Protein AF-0000000074742391 (afdb_homodimer)

Nearest PDB structures (foldseek):
  8dl5-assembly1_A  TM=8.936E-01  e=5.643E-33  Penicillium expansum
  8dl5-assembly1_B  TM=8.926E-01  e=1.782E-32  Penicillium expansum
  9aza-assembly1_A-2  TM=9.189E-01  e=2.508E-31  Penicillium expansum
  5v12-assembly2_G  TM=8.618E-01  e=9.466E-33  Neurospora crassa OR74A
  9azb-assembly1_A-2  TM=9.037E-01  e=1.987E-30  Penicillium expansum

Solvent-accessible surface area (backbone atoms only — not comparable to full-atom values): 45233 Å² total; per-residue (Å²): 130,70,94,76,60,77,89,69,70,87,76,74,78,76,75,77,72,75,74,73,54,74,34,93,58,55,72,7,64,64,34,30,71,72,37,40,62,47,43,91,80,51,43,74,25,37,33,76,78,61,22,56,48,34,47,72,26,49,50,46,27,52,52,46,48,51,49,34,50,27,39,38,66,56,27,76,73,44,46,55,56,59,48,38,64,59,29,47,51,55,52,17,57,67,30,46,43,62,53,86,37,48,36,64,30,46,20,30,40,39,37,50,36,13,54,68,72,33,55,88,76,45,69,61,27,29,38,36,36,41,69,57,56,58,51,32,54,60,34,44,46,52,53,43,25,74,71,42,47,35,43,78,43,74,30,70,55,59,63,68,26,82,51,62,60,44,51,50,50,37,44,53,50,50,54,58,72,43,51,77,54,28,77,36,34,49,36,36,47,44,45,42,29,30,75,79,69,35,31,48,47,62,50,50,64,49,30,40,53,46,39,71,67,19,69,82,29,41,25,36,33,43,19,43,59,25,42,58,39,49,95,50,50,43,55,62,38,40,75,27,43,42,33,32,39,21,19,17,25,12,24,60,38,23,12,38,55,27,10,23,36,34,38,40,34,78,81,48,41,80,55,52,40,49,47,29,52,11,60,60,37,47,90,88,49,49,64,47,53,30,42,74,41,49,54,73,47,69,60,36,27,54,46,18,37,42,40,19,53,52,51,43,46,58,58,36,24,68,68,52,53,25,49,51,15,26,52,48,17,46,52,43,39,51,50,43,11,58,75,45,72,52,41,50,43,44,36,67,94,31,39,41,28,29,34,30,34,41,56,76,66,66,83,85,52,52,72,68,57,50,51,51,41,52,51,48,34,55,53,50,33,46,74,64,37,30,42,65,42,76,51,73,46,67,36,96,83,68,46,78,44,51,33,37,39,40,33,34,47,61,46,48,46,72,67,58,47,52,51,49,44,52,49,48,54,54,45,52,57,52,44,74,74,50,68,79,75,68,83,72,81,75,81,123,130,72,95,68,59,78,90,65,67,87,73,75,79,77,74,77,74,76,73,73,52,73,36,93,58,54,72,7,63,64,34,30,70,71,36,42,61,47,44,90,81,49,44,73,24,37,34,76,79,61,22,57,49,34,48,73,27,48,51,46,28,51,52,45,48,49,49,33,50,28,40,36,66,58,26,75,71,42,47,56,56,58,48,38,64,59,30,46,51,54,52,17,58,66,30,44,44,61,51,86,36,48,37,64,31,46,20,30,39,38,37,50,37,12,53,68,71,34,55,86,75,44,68,62,26,27,38,38,35,40,69,59,57,58,52,31,54,62,33,44,47,52,52,43,25,73,73,43,46,35,43,78,42,75,30,70,54,58,65,67,26,81,51,61,62,45,51,49,50,36,46,52,51,50,54,58,70,43,50,77,53,29,77,35,35,48,37,38,45,45,45,40,29,30,75,78,68,33,32,48,46,62,50,51,64,48,30,38,54,45,40,72,68,18,71,82,30,42,25,37,33,43,18,43,59,25,43,57,39,48,94,50,52,44,55,60,37,40,74,29,43,42,34,32,39,22,19,18,25,14,23,59,38,25,12,38,55,26,10,22,34,32,38,40,34,77,81,47,42,79,53,54,43,48,48,28,51,11,62,62,37,46,90,88,50,51,63,48,52,31,40,72,40,49,52,73,46,70,59,37,26,54,45,17,37,42,42,18,54,51,51,43,47,56,60,38,24,68,69,52,53,25,50,51,16,26,51,48,18,48,53,43,40,52,51,43,12,58,75,45,72,51,41,51,44,45,36,68,94,31,40,40,29,29,34,30,35,42,57,74,67,65,82,85,52,53,71,67,57,51,51,52,42,51,50,49,34,56,53,48,34,44,74,65,37,31,40,67,41,76,49,74,46,67,36,95,84,67,46,77,44,49,32,37,40,41,32,33,46,62,47,48,45,73,66,58,47,53,51,49,47,52,50,49,54,54,44,52,57,52,45,76,72,48,68,81,75,68,83,72,81,76,80,123

Organism: NCBI:txid2562239

pLDDT: mean 91.51, std 17.43, range [23.75, 98.94]

Structure (mmCIF, N/CA/C/O backbone):
data_AF-0000000074742391-model_v1
#
loop_
_entity.id
_entity.type
_entity.pdbx_description
1 polymer 'Aminotransferase class V domain-containing protein'
#
loop_
_atom_site.group_PDB
_atom_site.id
_atom_site.type_symbol
_atom_site.label_atom_id
_atom_site.label_alt_id
_atom_site.label_comp_id
_atom_site.label_asym_id
_atom_site.label_entity_id
_atom_site.label_seq_id
_atom_site.pdbx_PDB_ins_code
_atom_site.Cartn_x
_atom_site.Cartn_y
_atom_site.Cartn_z
_atom_site.occupancy
_atom_site.B_iso_or_equiv
_atom_site.auth_seq_id
_atom_site.auth_comp_id
_atom_site.auth_asym_id
_atom_site.auth_atom_id
_atom_site.pdbx_PDB_model_num
ATOM 1 N N . MET A 1 1 ? -2.211 -42.469 52.625 1 24.16 1 MET A N 1
ATOM 2 C CA . MET A 1 1 ? -2.332 -43.5 51.594 1 24.16 1 MET A CA 1
ATOM 3 C C . MET A 1 1 ? -3.633 -43.344 50.812 1 24.16 1 MET A C 1
ATOM 5 O O . MET A 1 1 ? -3.65 -43.5 49.594 1 24.16 1 MET A O 1
ATOM 9 N N . ALA A 1 2 ? -4.785 -43.406 51.531 1 25.42 2 ALA A N 1
ATOM 10 C CA . ALA A 1 2 ? -6.055 -43.844 50.938 1 25.42 2 ALA A CA 1
ATOM 11 C C . ALA A 1 2 ? -6.699 -42.688 50.156 1 25.42 2 ALA A C 1
ATOM 13 O O . ALA A 1 2 ? -7.527 -42.938 49.281 1 25.42 2 ALA A O 1
ATOM 14 N N . TRP A 1 3 ? -6.609 -41.469 50.656 1 24.02 3 TRP A N 1
ATOM 15 C CA . TRP A 1 3 ? -7.504 -40.438 50.188 1 24.02 3 TRP A CA 1
ATOM 16 C C . TRP A 1 3 ? -7.164 -40.031 48.75 1 24.02 3 TRP A C 1
ATOM 18 O O . TRP A 1 3 ? -7.289 -38.844 48.375 1 24.02 3 TRP A O 1
ATOM 28 N N . LEU A 1 4 ? -6.047 -40.781 48.031 1 25.88 4 LEU A N 1
ATOM 29 C CA . LEU A 1 4 ? -5.531 -40.688 46.688 1 25.88 4 LEU A CA 1
ATOM 30 C C . LEU A 1 4 ? -6.594 -41.125 45.656 1 25.88 4 LEU A C 1
ATOM 32 O O . LEU A 1 4 ? -6.34 -41.156 44.469 1 25.88 4 LEU A O 1
ATOM 36 N N . ALA A 1 5 ? -7.668 -41.844 46.219 1 25.3 5 ALA A N 1
ATOM 37 C CA . ALA A 1 5 ? -8.43 -42.75 45.375 1 25.3 5 ALA A CA 1
ATOM 38 C C . ALA A 1 5 ? -9.273 -41.969 44.344 1 25.3 5 ALA A C 1
ATOM 40 O O . ALA A 1 5 ? -9.359 -42.375 43.188 1 25.3 5 ALA A O 1
ATOM 41 N N . TRP A 1 6 ? -10.242 -41.125 44.844 1 24.88 6 TRP A N 1
ATOM 42 C CA . TRP A 1 6 ? -11.508 -41 44.125 1 24.88 6 TRP A CA 1
ATOM 43 C C . TRP A 1 6 ? -11.359 -40.125 42.875 1 24.88 6 TRP A C 1
ATOM 45 O O . TRP A 1 6 ? -12.25 -40.094 42.031 1 24.88 6 TRP A O 1
ATOM 55 N N . LEU A 1 7 ? -10.43 -39.062 42.906 1 24.59 7 LEU A N 1
ATOM 56 C CA . LEU A 1 7 ? -10.625 -37.969 41.969 1 24.59 7 LEU A CA 1
ATOM 57 C C . LEU A 1 7 ? -10.273 -38.438 40.531 1 24.59 7 LEU A C 1
ATOM 59 O O . LEU A 1 7 ? -10.133 -37.594 39.625 1 24.59 7 LEU A O 1
ATOM 63 N N . LEU A 1 8 ? -9.867 -39.75 40.281 1 26.2 8 LEU A N 1
ATOM 64 C CA . LEU A 1 8 ? -9.266 -40.156 39.031 1 26.2 8 LEU A CA 1
ATOM 65 C C . LEU A 1 8 ? -10.312 -40.219 37.906 1 26.2 8 LEU A C 1
ATOM 67 O O . LEU A 1 8 ? -9.977 -40.188 36.75 1 26.2 8 LEU A O 1
ATOM 71 N N . CYS A 1 9 ? -11.586 -40.719 38.094 1 25.27 9 CYS A N 1
ATOM 72 C CA . CYS A 1 9 ? -12.188 -41.5 37.031 1 25.27 9 CYS A CA 1
ATOM 73 C C . CYS A 1 9 ? -12.727 -40.594 35.938 1 25.27 9 CYS A C 1
ATOM 75 O O . CYS A 1 9 ? -12.766 -41 34.75 1 25.27 9 CYS A O 1
ATOM 77 N N . SER A 1 10 ? -13.672 -39.625 36.156 1 26.03 10 SER A N 1
ATOM 78 C CA . SER A 1 10 ? -14.672 -39.406 35.125 1 26.03 10 SER A CA 1
ATOM 79 C C . SER A 1 10 ? -14.117 -38.531 34 1 26.03 10 SER A C 1
ATOM 81 O O . SER A 1 10 ? -14.195 -37.312 34.062 1 26.03 10 SER A O 1
ATOM 83 N N . LEU A 1 11 ? -12.906 -38.656 33.531 1 26.11 11 LEU A N 1
ATOM 84 C CA . LEU A 1 11 ? -12.445 -38 32.312 1 26.11 11 LEU A CA 1
ATOM 85 C C . LEU A 1 11 ? -13.328 -38.344 31.125 1 26.11 11 LEU A C 1
ATOM 87 O O . LEU A 1 11 ? -13.133 -39.375 30.484 1 26.11 11 LEU A O 1
ATOM 91 N N . ALA A 1 12 ? -14.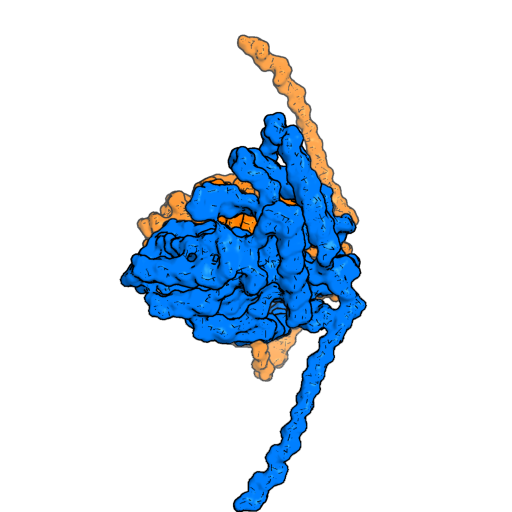742 -38.188 31.234 1 27.47 12 ALA A N 1
ATOM 92 C CA . ALA A 1 12 ? -15.641 -38.438 30.109 1 27.47 12 ALA A CA 1
ATOM 93 C C . ALA A 1 12 ? -15.156 -37.75 28.828 1 27.47 12 ALA A C 1
ATOM 95 O O . ALA A 1 12 ? -14.836 -36.562 28.844 1 27.47 12 ALA A O 1
ATOM 96 N N . GLN A 1 13 ? -14.828 -38.5 27.766 1 25.56 13 GLN A N 1
ATOM 97 C CA . GLN A 1 13 ? -14.422 -38.312 26.375 1 25.56 13 GLN A CA 1
ATOM 98 C C . GLN A 1 13 ? -15.477 -37.5 25.609 1 25.56 13 GLN A C 1
ATOM 100 O O . GLN A 1 13 ? -16.484 -38.062 25.172 1 25.56 13 GLN A O 1
ATOM 105 N N . GLY A 1 14 ? -16.031 -36.406 26.094 1 27.94 14 GLY A N 1
ATOM 106 C CA . GLY A 1 14 ? -16.953 -35.688 25.234 1 27.94 14 GLY A CA 1
ATOM 107 C C . GLY A 1 14 ? -16.438 -35.531 23.812 1 27.94 14 GLY A C 1
ATOM 108 O O . GLY A 1 14 ? -15.367 -34.938 23.594 1 27.94 14 GLY A O 1
ATOM 109 N N . GLN A 1 15 ? -16.812 -36.469 22.906 1 28.41 15 GLN A N 1
ATOM 110 C CA . GLN A 1 15 ? -16.625 -36.406 21.469 1 28.41 15 GLN A CA 1
ATOM 111 C C . GLN A 1 15 ? -17.141 -35.094 20.891 1 28.41 15 GLN A C 1
ATOM 113 O O . GLN A 1 15 ? -18.328 -34.75 21.016 1 28.41 15 GLN A O 1
ATOM 118 N N . LEU A 1 16 ? -16.422 -34.031 20.891 1 29.7 16 LEU A N 1
ATOM 119 C CA . LEU A 1 16 ? -16.672 -32.844 20.062 1 29.7 16 LEU A CA 1
ATOM 120 C C . LEU A 1 16 ? -17.109 -33.25 18.656 1 29.7 16 LEU A C 1
ATOM 122 O O . LEU A 1 16 ? -16.312 -33.75 17.875 1 29.7 16 LEU A O 1
ATOM 126 N N . ALA A 1 17 ? -18.328 -33.812 18.531 1 31.7 17 ALA A N 1
ATOM 127 C CA . ALA A 1 17 ? -18.922 -34 17.203 1 31.7 17 ALA A CA 1
ATOM 128 C C . ALA A 1 17 ? -18.719 -32.75 16.359 1 31.7 17 ALA A C 1
ATOM 130 O O . ALA A 1 17 ? -19.266 -31.688 16.656 1 31.7 17 ALA A O 1
ATOM 131 N N . LEU A 1 18 ? -17.578 -32.531 15.758 1 34.34 18 LEU A N 1
ATOM 132 C CA . LEU A 1 18 ? -17.406 -31.547 14.703 1 34.34 18 LEU A CA 1
ATOM 133 C C . LEU A 1 18 ? -18.594 -31.547 13.758 1 34.34 18 LEU A C 1
ATOM 135 O O . LEU A 1 18 ? -18.766 -32.469 12.977 1 34.34 18 LEU A O 1
ATOM 139 N N . ALA A 1 19 ? -19.766 -31.219 14.109 1 37.19 19 ALA A N 1
ATOM 140 C CA . ALA A 1 19 ? -20.953 -31.094 13.273 1 37.19 19 ALA A CA 1
ATOM 141 C C . ALA A 1 19 ? -20.594 -30.531 11.906 1 37.19 19 ALA A C 1
ATOM 143 O O . ALA A 1 19 ? -20.172 -29.375 11.789 1 37.19 19 ALA A O 1
ATOM 144 N N . THR A 1 20 ? -20.062 -31.234 10.906 1 42.12 20 THR A N 1
ATOM 145 C CA . THR A 1 20 ? -19.906 -30.922 9.492 1 42.12 20 THR A CA 1
ATOM 146 C C . THR A 1 20 ? -21.188 -30.281 8.938 1 42.12 20 THR A C 1
ATOM 148 O O . THR A 1 20 ? -22.141 -30.969 8.617 1 42.12 20 THR A O 1
ATOM 151 N N . SER A 1 21 ? -21.641 -29.234 9.367 1 47.72 21 SER A N 1
ATOM 152 C CA . SER A 1 21 ? -22.859 -28.609 8.852 1 47.72 21 SER A CA 1
ATOM 153 C C . SER A 1 21 ? -22.766 -28.359 7.348 1 47.72 21 SER A C 1
ATOM 155 O O . SER A 1 21 ? -21.781 -27.797 6.867 1 47.72 21 SER A O 1
ATOM 157 N N . THR A 1 22 ? -23.328 -29.25 6.551 1 54.72 22 THR A N 1
ATOM 158 C CA . THR A 1 22 ? -23.484 -29.078 5.113 1 54.72 22 THR A CA 1
ATOM 159 C C . THR A 1 22 ? -23.922 -27.641 4.785 1 54.72 22 THR A C 1
ATOM 161 O O . THR A 1 22 ? -24.828 -27.094 5.418 1 54.72 22 THR A O 1
ATOM 164 N N . PRO A 1 23 ? -23.062 -27.047 3.883 1 65.19 23 PRO A N 1
ATOM 165 C CA . PRO A 1 23 ? -23.453 -25.688 3.488 1 65.19 23 PRO A CA 1
ATOM 166 C C . PRO A 1 23 ? -24.891 -25.609 2.979 1 65.19 23 PRO A C 1
ATOM 168 O O . PRO A 1 23 ? -25.391 -26.578 2.381 1 65.19 23 PRO A O 1
ATOM 171 N N . ASP A 1 24 ? -25.594 -24.719 3.354 1 78.62 24 ASP A N 1
ATOM 172 C CA . ASP A 1 24 ? -26.969 -24.484 2.928 1 78.62 24 ASP A CA 1
ATOM 173 C C . ASP A 1 24 ? -27.062 -24.375 1.407 1 78.62 24 ASP A C 1
ATOM 175 O O . ASP A 1 24 ? -28.062 -24.797 0.812 1 78.62 24 ASP A O 1
ATOM 179 N N . VAL A 1 25 ? -25.969 -23.984 0.751 1 90.5 25 VAL A N 1
ATOM 180 C CA . VAL A 1 25 ? -25.891 -23.844 -0.699 1 90.5 25 VAL A CA 1
ATOM 181 C C . VAL A 1 25 ? -24.781 -24.75 -1.251 1 90.5 25 VAL A C 1
ATOM 183 O O . VAL A 1 25 ? -23.656 -24.688 -0.78 1 90.5 25 VAL A O 1
ATOM 186 N N . PRO A 1 26 ? -25.188 -25.656 -2.168 1 94.88 26 PRO A N 1
ATOM 187 C CA . PRO A 1 26 ? -24.156 -26.562 -2.701 1 94.88 26 PRO A CA 1
ATOM 188 C C . PRO A 1 26 ? -23.062 -25.812 -3.455 1 94.88 26 PRO A C 1
ATOM 190 O O . PRO A 1 26 ? -23.328 -24.766 -4.066 1 94.88 26 PRO A O 1
ATOM 193 N N . PHE A 1 27 ? -21.875 -26.391 -3.418 1 97.88 27 PHE A N 1
ATOM 194 C CA . PHE A 1 27 ? -20.766 -25.859 -4.219 1 97.88 27 PHE A CA 1
ATOM 195 C C . PHE A 1 27 ? -21.125 -25.875 -5.703 1 97.88 27 PHE A C 1
ATOM 197 O O . PHE A 1 27 ? -22.031 -26.594 -6.117 1 97.88 27 PHE A O 1
ATOM 204 N N . GLY A 1 28 ? -20.391 -25.031 -6.469 1 97.94 28 GLY A N 1
ATOM 205 C CA . GLY A 1 28 ? -20.656 -24.953 -7.895 1 97.94 28 GLY A CA 1
ATOM 206 C C . GLY A 1 28 ? -21.484 -23.734 -8.273 1 97.94 28 GLY A C 1
ATOM 207 O O . GLY A 1 28 ? -21.344 -22.672 -7.684 1 97.94 28 GLY A O 1
ATOM 208 N N . LYS A 1 29 ? -22.328 -23.938 -9.258 1 97.5 29 LYS A N 1
ATOM 209 C CA . LYS A 1 29 ? -23.078 -22.844 -9.875 1 97.5 29 LYS A CA 1
ATOM 210 C C . LYS A 1 29 ? -24.016 -22.188 -8.867 1 97.5 29 LYS A C 1
ATOM 212 O O . LYS A 1 29 ? -24.188 -20.969 -8.883 1 97.5 29 LYS A O 1
ATOM 217 N N . ALA A 1 30 ? -24.641 -22.938 -8.047 1 97.44 30 ALA A N 1
ATOM 218 C CA . ALA A 1 30 ? -25.578 -22.375 -7.078 1 97.44 30 ALA A CA 1
ATOM 219 C C . ALA A 1 30 ? -24.875 -21.391 -6.148 1 97.44 30 ALA A C 1
ATOM 221 O O . ALA A 1 30 ? -25.406 -20.312 -5.859 1 97.44 30 ALA A O 1
ATOM 222 N N . LEU A 1 31 ? -23.734 -21.781 -5.711 1 98 31 LEU A N 1
ATOM 223 C CA . LEU A 1 31 ? -22.938 -20.922 -4.844 1 98 31 LEU A CA 1
ATOM 224 C C . LEU A 1 31 ? -22.469 -19.672 -5.598 1 98 31 LEU A C 1
ATOM 226 O O . LEU A 1 31 ? -22.5 -18.562 -5.055 1 98 31 LEU A O 1
ATOM 230 N N . ARG A 1 32 ? -22.031 -19.844 -6.805 1 98 32 ARG A N 1
ATOM 231 C CA . ARG A 1 32 ? -21.578 -18.75 -7.664 1 98 32 ARG A CA 1
ATOM 232 C C . ARG A 1 32 ? -22.656 -17.688 -7.793 1 98 32 ARG A C 1
ATOM 234 O O . ARG A 1 32 ? -22.391 -16.5 -7.562 1 98 32 ARG A O 1
ATOM 241 N N . ASP A 1 33 ? -23.844 -18.109 -8.07 1 97.06 33 ASP A N 1
ATOM 242 C CA . ASP A 1 33 ? -24.953 -17.203 -8.367 1 97.06 33 ASP A CA 1
ATOM 243 C C . ASP A 1 33 ? -25.406 -16.469 -7.102 1 97.06 33 ASP A C 1
ATOM 245 O O . ASP A 1 33 ? -25.875 -15.328 -7.172 1 97.06 33 ASP A O 1
ATOM 249 N N . LYS A 1 34 ? -25.219 -17.094 -6.055 1 97.12 34 LYS A N 1
ATOM 250 C CA . LYS A 1 34 ? -25.75 -16.531 -4.812 1 97.12 34 LYS A CA 1
ATOM 251 C C . LYS A 1 34 ? -24.766 -15.539 -4.199 1 97.12 34 LYS A C 1
ATOM 253 O O . LYS A 1 34 ? -25.172 -14.5 -3.674 1 97.12 34 LYS A O 1
ATOM 258 N N . PHE A 1 35 ? -23.484 -15.836 -4.332 1 98.06 35 PHE A N 1
ATOM 259 C CA . PHE A 1 35 ? -22.594 -15.125 -3.416 1 98.06 35 PHE A CA 1
ATOM 260 C C . PHE A 1 35 ? -21.562 -14.305 -4.188 1 98.06 35 PHE A C 1
ATOM 262 O O . PHE A 1 35 ? -20.875 -13.461 -3.607 1 98.06 35 PHE A O 1
ATOM 269 N N . PHE A 1 36 ? -21.422 -14.508 -5.438 1 98.06 36 PHE A N 1
ATOM 270 C CA . PHE A 1 36 ? -20.375 -13.812 -6.164 1 98.06 36 PHE A CA 1
ATOM 271 C C . PHE A 1 36 ? -20.969 -12.812 -7.152 1 98.06 36 PHE A C 1
ATOM 273 O O . PHE A 1 36 ? -22.109 -12.977 -7.602 1 98.06 36 PHE A O 1
ATOM 280 N N . GLN A 1 37 ? -20.188 -11.789 -7.395 1 96.38 37 GLN A N 1
ATOM 281 C CA . GLN A 1 37 ? -20.688 -10.633 -8.141 1 96.38 37 GLN A CA 1
ATOM 282 C C . GLN A 1 37 ? -20.188 -10.664 -9.586 1 96.38 37 GLN A C 1
ATOM 284 O O . GLN A 1 37 ? -19.984 -9.617 -10.203 1 96.38 37 GLN A O 1
ATOM 289 N N . PHE A 1 38 ? -19.953 -11.766 -10.125 1 97.38 38 PHE A N 1
ATOM 290 C CA . PHE A 1 38 ? -19.469 -11.914 -11.492 1 97.38 38 PHE A CA 1
ATOM 291 C C . PHE A 1 38 ? -20.5 -11.422 -12.492 1 97.38 38 PHE A C 1
ATOM 293 O O . PHE A 1 38 ? -21.703 -11.531 -12.242 1 97.38 38 PHE A O 1
ATOM 300 N N . LYS A 1 39 ? -20.016 -10.875 -13.586 1 95.56 39 LYS A N 1
ATOM 301 C CA . LYS A 1 39 ? -20.906 -10.664 -14.719 1 95.56 39 LYS A CA 1
ATOM 302 C C . LYS A 1 39 ? -21.641 -11.945 -15.094 1 95.56 39 LYS A C 1
ATOM 304 O O . LYS A 1 39 ? -21.062 -13.031 -15.062 1 95.56 39 LYS A O 1
ATOM 309 N N . PRO A 1 40 ? -22.922 -11.812 -15.461 1 93.44 40 PRO A N 1
ATOM 310 C CA . PRO A 1 40 ? -23.656 -13.023 -15.852 1 93.44 40 PRO A CA 1
ATOM 311 C C . PRO A 1 40 ? -22.953 -13.82 -16.938 1 93.44 40 PRO A C 1
ATOM 313 O O . PRO A 1 40 ? -22.547 -13.25 -17.969 1 93.44 40 PRO A O 1
ATOM 316 N N . GLY A 1 41 ? -22.781 -15.102 -16.688 1 92.62 41 GLY A N 1
ATOM 317 C CA . GLY A 1 41 ? -22.172 -15.977 -17.672 1 92.62 41 GLY A CA 1
ATOM 318 C C . GLY A 1 41 ? -20.672 -16.062 -17.531 1 92.62 41 GLY A C 1
ATOM 319 O O . GLY A 1 41 ? -20.031 -16.906 -18.172 1 92.62 41 GLY A O 1
ATOM 320 N N . PHE A 1 42 ? -20.125 -15.25 -16.719 1 95.81 42 PHE A N 1
ATOM 321 C CA . PHE A 1 42 ? -18.688 -15.219 -16.547 1 95.81 42 PHE A CA 1
ATOM 322 C C . PHE A 1 42 ? -18.203 -16.406 -15.719 1 95.81 42 PHE A C 1
ATOM 324 O O . PHE A 1 42 ? -18.781 -16.703 -14.672 1 95.81 42 PHE A O 1
ATOM 331 N N . LEU A 1 43 ? -17.203 -17.109 -16.188 1 97.19 43 LEU A N 1
ATOM 332 C CA . LEU A 1 43 ? -16.516 -18.172 -15.461 1 97.19 43 LEU A CA 1
ATOM 333 C C . LEU A 1 43 ? -15.078 -17.781 -15.156 1 97.19 43 LEU A C 1
ATOM 335 O O . LEU A 1 43 ? -14.266 -17.641 -16.062 1 97.19 43 LEU A O 1
ATOM 339 N N . ASN A 1 44 ? -14.805 -17.688 -13.898 1 97.5 44 ASN A N 1
ATOM 340 C CA . ASN A 1 44 ? -13.484 -17.266 -13.453 1 97.5 44 ASN A CA 1
ATOM 341 C C . ASN A 1 44 ? -12.555 -18.469 -13.258 1 97.5 44 ASN A C 1
ATOM 343 O O . ASN A 1 44 ? -12.484 -19.031 -12.172 1 97.5 44 ASN A O 1
ATOM 347 N N . PHE A 1 45 ? -11.75 -18.734 -14.281 1 97.94 45 PHE A N 1
ATOM 348 C CA . PHE A 1 45 ? -10.773 -19.828 -14.195 1 97.94 45 PHE A CA 1
ATOM 349 C C . PHE A 1 45 ? -9.398 -19.281 -13.82 1 97.94 45 PHE A C 1
ATOM 351 O O . PHE A 1 45 ? -8.406 -20 -13.898 1 97.94 45 PHE A O 1
ATOM 358 N N . ASN A 1 46 ? -9.344 -18.031 -13.492 1 97 46 ASN A N 1
ATOM 359 C CA . ASN A 1 46 ? -8.109 -17.406 -13.031 1 97 46 ASN A CA 1
ATOM 360 C C . ASN A 1 46 ? -8.25 -16.859 -11.609 1 97 46 ASN A C 1
ATOM 362 O O . ASN A 1 46 ? -7.73 -15.781 -11.297 1 97 46 ASN A O 1
ATOM 366 N N . HIS A 1 47 ? -8.977 -17.594 -10.789 1 97.44 47 HIS A N 1
ATOM 367 C CA . HIS A 1 47 ? -9.086 -17.203 -9.383 1 97.44 47 HIS A CA 1
ATOM 368 C C . HIS A 1 47 ? -7.711 -17.016 -8.758 1 97.44 47 HIS A C 1
ATOM 370 O O . HIS A 1 47 ? -7.527 -16.141 -7.91 1 97.44 47 HIS A O 1
ATOM 376 N N . GLY A 1 48 ? -6.75 -17.812 -9.125 1 97.12 48 GLY A N 1
ATOM 377 C CA . GLY A 1 48 ? -5.41 -17.75 -8.562 1 97.12 48 GLY A CA 1
ATOM 378 C C . GLY A 1 48 ? -4.727 -16.422 -8.781 1 97.12 48 GLY A C 1
ATOM 379 O O . GLY A 1 48 ? -3.861 -16.016 -8 1 97.12 48 GLY A O 1
ATOM 380 N N . GLY A 1 49 ? -5.047 -15.734 -9.836 1 95.94 49 GLY A N 1
ATOM 381 C CA . GLY A 1 49 ? -4.422 -14.453 -10.141 1 95.94 49 GLY A CA 1
ATOM 382 C C . GLY A 1 49 ? -4.902 -13.328 -9.25 1 95.94 49 GLY A C 1
ATOM 383 O O . GLY A 1 49 ? -4.098 -12.656 -8.594 1 95.94 49 GLY A O 1
ATOM 384 N N . PHE A 1 50 ? -6.246 -13.227 -9.18 1 96.31 50 PHE A N 1
ATOM 385 C CA . PHE A 1 50 ? -6.715 -11.984 -8.562 1 96.31 50 PHE A CA 1
ATOM 386 C C . PHE A 1 50 ? -7.816 -12.266 -7.551 1 96.31 50 PHE A C 1
ATOM 388 O O . PHE A 1 50 ? -8.273 -11.359 -6.859 1 96.31 50 PHE A O 1
ATOM 395 N N . GLY A 1 51 ? -8.258 -13.5 -7.43 1 96.88 51 GLY A N 1
ATOM 396 C CA . GLY A 1 51 ? -9.273 -13.859 -6.461 1 96.88 51 GLY A CA 1
ATOM 397 C C . GLY A 1 51 ? -10.656 -13.359 -6.832 1 96.88 51 GLY A C 1
ATOM 398 O O . GLY A 1 51 ? -10.906 -12.992 -7.984 1 96.88 51 GLY A O 1
ATOM 399 N N . ALA A 1 52 ? -11.578 -13.492 -5.969 1 97.81 52 ALA A N 1
ATOM 400 C CA . ALA A 1 52 ? -12.953 -12.992 -5.977 1 97.81 52 ALA A CA 1
ATOM 401 C C . ALA A 1 52 ? -13.516 -12.906 -4.562 1 97.81 52 ALA A C 1
ATOM 403 O O . ALA A 1 52 ? -13.359 -13.836 -3.766 1 97.81 52 ALA A O 1
ATOM 404 N N . THR A 1 53 ? -14.094 -11.797 -4.293 1 98.56 53 THR A N 1
ATOM 405 C CA . THR A 1 53 ? -14.617 -11.555 -2.953 1 98.56 53 THR A CA 1
ATOM 406 C C . THR A 1 53 ? -16.125 -11.797 -2.91 1 98.56 53 THR A C 1
ATOM 408 O O . THR A 1 53 ? -16.891 -11.133 -3.609 1 98.56 53 THR A O 1
ATOM 411 N N . PRO A 1 54 ? -16.562 -12.727 -2.059 1 98.56 54 PRO A N 1
ATOM 412 C CA . PRO A 1 54 ? -18 -12.977 -1.987 1 98.56 54 PRO A CA 1
ATOM 413 C C . PRO A 1 54 ? -18.766 -11.836 -1.327 1 98.56 54 PRO A C 1
ATOM 415 O O . PRO A 1 54 ? -18.188 -11.062 -0.557 1 98.56 54 PRO A O 1
ATOM 418 N N . LEU A 1 55 ? -20.031 -11.781 -1.541 1 98.38 55 LEU A N 1
ATOM 419 C CA . LEU A 1 55 ? -20.906 -10.688 -1.156 1 98.38 55 LEU A CA 1
ATOM 420 C C . LEU A 1 55 ? -20.875 -10.469 0.354 1 98.38 55 LEU A C 1
ATOM 422 O O . LEU A 1 55 ? -20.828 -9.328 0.822 1 98.38 55 LEU A O 1
ATOM 426 N N . PRO A 1 56 ? -20.922 -11.531 1.179 1 98.5 56 PRO A N 1
ATOM 427 C CA . PRO A 1 56 ? -20.891 -11.281 2.621 1 98.5 56 PRO A CA 1
ATOM 428 C C . PRO A 1 56 ? -19.609 -10.586 3.068 1 98.5 56 PRO A C 1
ATOM 430 O O . PRO A 1 56 ? -19.641 -9.742 3.975 1 98.5 56 PRO A O 1
ATOM 433 N N . VAL A 1 57 ? -18.516 -10.93 2.488 1 98.81 57 VAL A N 1
ATOM 434 C CA . VAL A 1 57 ? -17.234 -10.32 2.822 1 98.81 57 VAL A CA 1
ATOM 435 C C . VAL A 1 57 ? -17.203 -8.875 2.33 1 98.81 57 VAL A C 1
ATOM 437 O O . VAL A 1 57 ? -16.734 -7.984 3.043 1 98.81 57 VAL A O 1
ATOM 440 N N . ARG A 1 58 ? -17.703 -8.633 1.132 1 98.25 58 ARG A N 1
ATOM 441 C CA . ARG A 1 58 ? -17.812 -7.285 0.584 1 98.25 58 ARG A CA 1
ATOM 442 C C . ARG A 1 58 ? -18.656 -6.391 1.479 1 98.25 58 ARG A C 1
ATOM 444 O O . ARG A 1 58 ? -18.312 -5.234 1.725 1 98.25 58 ARG A O 1
ATOM 451 N N . ARG A 1 59 ? -19.734 -6.906 1.907 1 98.25 59 ARG A N 1
ATOM 452 C CA . ARG A 1 59 ? -20.625 -6.141 2.77 1 98.25 59 ARG A CA 1
ATOM 453 C C . ARG A 1 59 ? -19.938 -5.766 4.078 1 98.25 59 ARG A C 1
ATOM 455 O O . ARG A 1 59 ? -20.141 -4.664 4.594 1 98.25 59 ARG A O 1
ATOM 462 N N . ALA A 1 60 ? -19.188 -6.703 4.59 1 98.69 60 ALA A N 1
ATOM 463 C CA . ALA A 1 60 ? -18.422 -6.398 5.797 1 98.69 60 ALA A CA 1
ATOM 464 C C . ALA A 1 60 ? -17.422 -5.27 5.543 1 98.69 60 ALA A C 1
ATOM 466 O O . ALA A 1 60 ? -17.281 -4.359 6.363 1 98.69 60 ALA A O 1
ATOM 467 N N . MET A 1 61 ? -16.75 -5.332 4.449 1 98.25 61 MET A N 1
ATOM 468 C CA . MET A 1 61 ? -15.797 -4.285 4.09 1 98.25 61 MET A CA 1
ATOM 469 C C . MET A 1 61 ? -16.5 -2.934 3.973 1 98.25 61 MET A C 1
ATOM 471 O O . MET A 1 61 ? -15.984 -1.922 4.457 1 98.25 61 MET A O 1
ATOM 475 N N . ASP A 1 62 ? -17.672 -2.93 3.322 1 97.31 62 ASP A N 1
ATOM 476 C CA . ASP A 1 62 ? -18.453 -1.706 3.166 1 97.31 62 ASP A CA 1
ATOM 477 C C . ASP A 1 62 ? -18.844 -1.132 4.523 1 97.31 62 ASP A C 1
ATOM 479 O O . ASP A 1 62 ? -18.812 0.085 4.723 1 97.31 62 ASP A O 1
ATOM 483 N N . HIS A 1 63 ? -19.203 -2.016 5.383 1 98.06 63 HIS A N 1
ATOM 484 C CA . HIS A 1 63 ? -19.547 -1.6 6.734 1 98.06 63 HIS A CA 1
ATOM 485 C C . HIS A 1 63 ? -18.391 -0.9 7.422 1 98.06 63 HIS A C 1
ATOM 487 O O . HIS A 1 63 ? -18.562 0.134 8.062 1 98.06 63 HIS A O 1
ATOM 493 N N . PHE A 1 64 ? -17.219 -1.408 7.305 1 98.38 64 PHE A N 1
ATOM 494 C CA . PHE A 1 64 ? -16.047 -0.79 7.895 1 98.38 64 PHE A CA 1
ATOM 495 C C . PHE A 1 64 ? -15.734 0.543 7.219 1 98.38 64 PHE A C 1
ATOM 497 O O . PHE A 1 64 ? -15.305 1.492 7.879 1 98.38 64 PHE A O 1
ATOM 504 N N . THR A 1 65 ? -15.922 0.618 5.914 1 97.69 65 THR A N 1
ATOM 505 C CA . THR A 1 65 ? -15.727 1.877 5.203 1 97.69 65 THR A CA 1
ATOM 506 C C . THR A 1 65 ? -16.688 2.945 5.727 1 97.69 65 THR A C 1
ATOM 508 O O . THR A 1 65 ? -16.297 4.109 5.875 1 97.69 65 THR A O 1
ATOM 511 N N . ASP A 1 66 ? -17.938 2.537 5.98 1 97.62 66 ASP A N 1
ATOM 512 C CA . ASP A 1 66 ? -18.906 3.453 6.578 1 97.62 66 ASP A CA 1
ATOM 513 C C . ASP A 1 66 ? -18.391 3.994 7.914 1 97.62 66 ASP A C 1
ATOM 515 O O . ASP A 1 66 ? -18.516 5.191 8.188 1 97.62 66 ASP A O 1
ATOM 519 N N . GLN A 1 67 ? -17.859 3.117 8.703 1 97.19 67 GLN A N 1
ATOM 520 C CA . GLN A 1 67 ? -17.312 3.525 10 1 97.19 67 GLN A CA 1
ATOM 521 C C . GLN A 1 67 ? -16.141 4.484 9.828 1 97.19 67 GLN A C 1
ATOM 523 O O . GLN A 1 67 ? -16.047 5.484 10.547 1 97.19 67 GLN A O 1
ATOM 528 N N . GLN A 1 68 ? -15.297 4.195 8.922 1 97.25 68 GLN A N 1
ATOM 529 C CA . GLN A 1 68 ? -14.133 5.023 8.625 1 97.25 68 GLN A CA 1
ATOM 530 C C . GLN A 1 68 ? -14.547 6.445 8.266 1 97.25 68 GLN A C 1
ATOM 532 O O . GLN A 1 68 ? -13.961 7.41 8.758 1 97.25 68 GLN A O 1
ATOM 537 N N . GLU A 1 69 ? -15.578 6.594 7.441 1 97.06 69 GLU A N 1
ATOM 538 C CA . GLU A 1 69 ? -15.969 7.91 6.938 1 97.06 69 GLU A CA 1
ATOM 539 C C . GLU A 1 69 ? -16.859 8.641 7.938 1 97.06 69 GLU A C 1
ATOM 541 O O . GLU A 1 69 ? -16.922 9.875 7.941 1 97.06 69 GLU A O 1
ATOM 546 N N . ALA A 1 70 ? -17.531 7.895 8.805 1 96.81 70 ALA A N 1
ATOM 547 C CA . ALA A 1 70 ? -18.391 8.516 9.812 1 96.81 70 ALA A CA 1
ATOM 548 C C . ALA A 1 70 ? -17.562 9.328 10.805 1 96.81 70 ALA A C 1
ATOM 550 O O . ALA A 1 70 ? -17.984 10.398 11.25 1 96.81 70 ALA A O 1
ATOM 551 N N . GLN A 1 71 ? -16.438 8.82 11.219 1 95.06 71 GLN A N 1
ATOM 552 C CA . GLN A 1 71 ? -15.484 9.477 12.109 1 95.06 71 GLN A CA 1
ATOM 553 C C . GLN A 1 71 ? -14.055 9.047 11.812 1 95.06 71 GLN A C 1
ATOM 555 O O . GLN A 1 71 ? -13.484 8.227 12.539 1 95.06 71 GLN A O 1
ATOM 560 N N . PRO A 1 72 ? -13.438 9.68 10.82 1 94.12 72 PRO A N 1
ATOM 561 C CA . PRO A 1 72 ? -12.125 9.242 10.352 1 94.12 72 PRO A CA 1
ATOM 562 C C . PRO A 1 72 ? -11.086 9.211 11.469 1 94.12 72 PRO A C 1
ATOM 564 O O . PRO A 1 72 ? -10.312 8.25 11.57 1 94.12 72 PRO A O 1
ATOM 567 N N . THR A 1 73 ? -11.055 10.18 12.336 1 91.88 73 THR A N 1
ATOM 568 C CA . THR A 1 73 ? -10.055 10.25 13.391 1 91.88 73 THR A CA 1
ATOM 569 C C . THR A 1 73 ? -10.219 9.086 14.367 1 91.88 73 THR A C 1
ATOM 571 O O . THR A 1 73 ? -9.234 8.492 14.805 1 91.88 73 THR A O 1
ATOM 574 N N . ALA A 1 74 ? -11.445 8.781 14.719 1 92.19 74 ALA A N 1
ATOM 575 C CA . ALA A 1 74 ? -11.711 7.652 15.609 1 92.19 74 ALA A CA 1
ATOM 576 C C . ALA A 1 74 ? -11.281 6.332 14.969 1 92.19 74 ALA A C 1
ATOM 578 O O . ALA A 1 74 ? -10.742 5.453 15.641 1 92.19 74 ALA A O 1
ATOM 579 N N . TRP A 1 75 ? -11.547 6.195 13.727 1 95.12 75 TRP A N 1
ATOM 580 C CA . TRP A 1 75 ? -11.203 4.988 12.984 1 95.12 75 TRP A CA 1
ATOM 581 C C . TRP A 1 75 ? -9.695 4.77 12.977 1 95.12 75 TRP A C 1
ATOM 583 O O . TRP A 1 75 ? -9.211 3.711 13.391 1 95.12 75 TRP A O 1
ATOM 593 N N . PHE A 1 76 ? -8.945 5.801 12.633 1 94.62 76 PHE A N 1
ATOM 594 C CA . PHE A 1 76 ? -7.496 5.672 12.5 1 94.62 76 PHE A CA 1
ATOM 595 C C . PHE A 1 76 ? -6.816 5.773 13.852 1 94.62 76 PHE A C 1
ATOM 597 O O . PHE A 1 76 ? -5.664 5.355 14.008 1 94.62 76 PHE A O 1
ATOM 604 N N . GLY A 1 77 ? -7.496 6.34 14.844 1 90.38 77 GLY A N 1
ATOM 605 C CA . GLY A 1 77 ? -6.953 6.453 16.188 1 90.38 77 GLY A CA 1
ATOM 606 C C . GLY A 1 77 ? -7.07 5.168 16.984 1 90.38 77 GLY A C 1
ATOM 607 O O . GLY A 1 77 ? -6.723 5.133 18.172 1 90.38 77 GLY A O 1
ATOM 608 N N . GLY A 1 78 ? -7.621 4.113 16.328 1 92.31 78 GLY A N 1
ATOM 609 C CA . GLY A 1 78 ? -7.691 2.838 17.031 1 92.31 78 GLY A CA 1
ATOM 610 C C . GLY A 1 78 ? -8.867 1.982 16.594 1 92.31 78 GLY A C 1
ATOM 611 O O . GLY A 1 78 ? -8.914 0.788 16.891 1 92.31 78 GLY A O 1
ATOM 612 N N . GLY A 1 79 ? -9.805 2.545 15.922 1 95.19 79 GLY A N 1
ATOM 613 C CA . GLY A 1 79 ? -10.984 1.812 15.5 1 95.19 79 GLY A CA 1
ATOM 614 C C . GLY A 1 79 ? -10.664 0.552 14.727 1 95.19 79 GLY A C 1
ATOM 615 O O . GLY A 1 79 ? -11.109 -0.539 15.086 1 95.19 79 GLY A O 1
ATOM 616 N N . TYR A 1 80 ? -9.867 0.668 13.648 1 97.56 80 TYR A N 1
ATOM 617 C CA . TYR A 1 80 ? -9.586 -0.511 12.836 1 97.56 80 TYR A CA 1
ATOM 618 C C . TYR A 1 80 ? -8.695 -1.491 13.594 1 97.56 80 TYR A C 1
ATOM 620 O O . TYR A 1 80 ? -8.781 -2.703 13.383 1 97.56 80 TYR A O 1
ATOM 628 N N . LYS A 1 81 ? -7.82 -0.976 14.469 1 97.31 81 LYS A N 1
ATOM 629 C CA . LYS A 1 81 ? -6.934 -1.846 15.242 1 97.31 81 LYS A CA 1
ATOM 630 C C . LYS A 1 81 ? -7.73 -2.762 16.172 1 97.31 81 LYS A C 1
ATOM 632 O O . LYS A 1 81 ? -7.336 -3.906 16.406 1 97.31 81 LYS A O 1
ATOM 637 N N . LYS A 1 82 ? -8.812 -2.232 16.688 1 97.75 82 LYS A N 1
ATOM 638 C CA . LYS A 1 82 ? -9.688 -3.064 17.516 1 97.75 82 LYS A CA 1
ATOM 639 C C . LYS A 1 82 ? -10.25 -4.23 16.703 1 97.75 82 LYS A C 1
ATOM 641 O O . LYS A 1 82 ? -10.359 -5.348 17.219 1 97.75 82 LYS A O 1
ATOM 646 N N . VAL A 1 83 ? -10.609 -3.994 15.469 1 98.56 83 VAL A N 1
ATOM 647 C CA . VAL A 1 83 ? -11.102 -5.051 14.594 1 98.56 83 VAL A CA 1
ATOM 648 C C . VAL A 1 83 ? -9.992 -6.062 14.328 1 98.56 83 VAL A C 1
ATOM 650 O O . VAL A 1 83 ? -10.219 -7.273 14.375 1 98.56 83 VAL A O 1
ATOM 653 N N . LEU A 1 84 ? -8.766 -5.582 14.125 1 98.38 84 LEU A N 1
ATOM 654 C CA . LEU A 1 84 ? -7.633 -6.445 13.812 1 98.38 84 LEU A CA 1
ATOM 655 C C . LEU A 1 84 ? -7.297 -7.348 15 1 98.38 84 LEU A C 1
ATOM 657 O O . LEU A 1 84 ? -6.762 -8.445 14.82 1 98.38 84 LEU A O 1
ATOM 661 N N . GLN A 1 85 ? -7.59 -6.93 16.219 1 97.94 85 GLN A N 1
ATOM 662 C CA . GLN A 1 85 ? -7.355 -7.73 17.406 1 97.94 85 GLN A CA 1
ATOM 663 C C . GLN A 1 85 ? -8.195 -9 17.391 1 97.94 85 GLN A C 1
ATOM 665 O O . GLN A 1 85 ? -7.84 -10 18.031 1 97.94 85 GLN A O 1
ATOM 670 N N . ASP A 1 86 ? -9.258 -8.922 16.656 1 97.75 86 ASP A N 1
ATOM 671 C CA . ASP A 1 86 ? -10.094 -10.109 16.516 1 97.75 86 ASP A CA 1
ATOM 672 C C . ASP A 1 86 ? -9.648 -10.953 15.32 1 97.75 86 ASP A C 1
ATOM 674 O O . ASP A 1 86 ? -9.719 -12.18 15.359 1 97.75 86 ASP A O 1
ATOM 678 N N . VAL A 1 87 ? -9.18 -10.344 14.328 1 98.75 87 VAL A N 1
ATOM 679 C CA . VAL A 1 87 ? -8.844 -11.008 13.078 1 98.75 87 VAL A CA 1
ATOM 680 C C . VAL A 1 87 ? -7.52 -11.758 13.219 1 98.75 87 VAL A C 1
ATOM 682 O O . VAL A 1 87 ? -7.391 -12.898 12.766 1 98.75 87 VAL A O 1
ATOM 685 N N . ARG A 1 88 ? -6.531 -11.172 13.844 1 98.75 88 ARG A N 1
ATOM 686 C CA . ARG A 1 88 ? -5.172 -11.703 13.898 1 98.75 88 ARG A CA 1
ATOM 687 C C . ARG A 1 88 ? -5.141 -13.062 14.586 1 98.75 88 ARG A C 1
ATOM 689 O O . ARG A 1 88 ? -4.551 -14.016 14.062 1 98.75 88 ARG A O 1
ATOM 696 N N . PRO A 1 89 ? -5.828 -13.242 15.781 1 98.81 89 PRO A N 1
ATOM 697 C CA . PRO A 1 89 ? -5.809 -14.57 16.406 1 98.81 89 PRO A CA 1
ATOM 698 C C . PRO A 1 89 ? -6.473 -15.641 15.531 1 98.81 89 PRO A C 1
ATOM 700 O O . PRO A 1 89 ? -6.043 -16.797 15.539 1 98.81 89 PRO A O 1
ATOM 703 N N . ARG A 1 90 ? -7.465 -15.289 14.836 1 98.75 90 ARG A N 1
ATOM 704 C CA . ARG A 1 90 ? -8.164 -16.25 13.984 1 98.75 90 ARG A CA 1
ATOM 705 C C . ARG A 1 90 ? -7.297 -16.672 12.805 1 98.75 90 ARG A C 1
ATOM 707 O O . ARG A 1 90 ? -7.273 -17.859 12.445 1 98.75 90 ARG A O 1
ATOM 714 N N . LEU A 1 91 ? -6.605 -15.734 12.25 1 98.62 91 LEU A N 1
ATOM 715 C CA . LEU A 1 91 ? -5.66 -16.047 11.188 1 98.62 91 LEU A CA 1
ATOM 716 C C . LEU A 1 91 ? -4.52 -16.922 11.719 1 98.62 91 LEU A C 1
ATOM 718 O O . LEU A 1 91 ? -4.09 -17.859 11.047 1 98.62 91 LEU A O 1
ATOM 722 N N . ALA A 1 92 ? -4.027 -16.531 12.875 1 98.81 92 ALA A N 1
ATOM 723 C CA . ALA A 1 92 ? -2.965 -17.297 13.516 1 98.81 92 ALA A CA 1
ATOM 724 C C . ALA A 1 92 ? -3.396 -18.75 13.742 1 98.81 92 ALA A C 1
ATOM 726 O O . ALA A 1 92 ? -2.623 -19.672 13.5 1 98.81 92 ALA A O 1
ATOM 727 N N . GLU A 1 93 ? -4.578 -18.906 14.172 1 98.56 93 GLU A N 1
ATOM 728 C CA . GLU A 1 93 ? -5.113 -20.234 14.391 1 98.56 93 GLU A CA 1
ATOM 729 C C . GLU A 1 93 ? -5.184 -21.031 13.078 1 98.56 93 GLU A C 1
ATOM 731 O O . GLU A 1 93 ? -4.766 -22.188 13.023 1 98.56 93 GLU A O 1
ATOM 736 N N . MET A 1 94 ? -5.645 -20.406 12.07 1 98.38 94 MET A N 1
ATOM 737 C CA . MET A 1 94 ? -5.746 -21.062 10.766 1 98.38 94 MET A CA 1
ATOM 738 C C . MET A 1 94 ? -4.379 -21.516 10.281 1 98.38 94 MET A C 1
ATOM 740 O O . MET A 1 94 ? -4.262 -22.547 9.625 1 98.38 94 MET A O 1
ATOM 744 N N . MET A 1 95 ? -3.338 -20.781 10.602 1 98.62 95 MET A N 1
ATOM 745 C CA . MET A 1 95 ? -1.99 -21.062 10.117 1 98.62 95 MET A CA 1
ATOM 746 C C . MET A 1 95 ? -1.192 -21.859 11.141 1 98.62 95 MET A C 1
ATOM 748 O O . MET A 1 95 ? -0.023 -22.172 10.914 1 98.62 95 MET A O 1
ATOM 752 N N . ASN A 1 96 ? -1.805 -22.125 12.297 1 98.69 96 ASN A N 1
ATOM 753 C CA . ASN A 1 96 ? -1.087 -22.734 13.414 1 98.69 96 ASN A CA 1
ATOM 754 C C . ASN A 1 96 ? 0.178 -21.953 13.758 1 98.69 96 ASN A C 1
ATOM 756 O O . ASN A 1 96 ? 1.271 -22.531 13.797 1 98.69 96 ASN A O 1
ATOM 760 N N . ALA A 1 97 ? 0.002 -20.672 13.977 1 98.62 97 ALA A N 1
ATOM 761 C CA . ALA A 1 97 ? 1.088 -19.75 14.281 1 98.62 97 ALA A CA 1
ATOM 762 C C . ALA A 1 97 ? 0.848 -19.031 15.617 1 98.62 97 ALA A C 1
ATOM 764 O O . ALA A 1 97 ? -0.28 -19 16.109 1 98.62 97 ALA A O 1
ATOM 765 N N . ASN A 1 98 ? 1.923 -18.5 16.219 1 98.31 98 ASN A N 1
ATOM 766 C CA . ASN A 1 98 ? 1.764 -17.562 17.344 1 98.31 98 ASN A CA 1
ATOM 767 C C . ASN A 1 98 ? 1.254 -16.203 16.875 1 98.31 98 ASN A C 1
ATOM 769 O O . ASN A 1 98 ? 1.759 -15.656 15.891 1 98.31 98 ASN A O 1
ATOM 773 N N . ILE A 1 99 ? 0.319 -15.727 17.609 1 98.38 99 ILE A N 1
ATOM 774 C CA . ILE A 1 99 ? -0.328 -14.461 17.266 1 98.38 99 ILE A CA 1
ATOM 775 C C . ILE A 1 99 ? 0.724 -13.367 17.125 1 98.38 99 ILE A C 1
ATOM 777 O O . ILE A 1 99 ? 0.667 -12.562 16.188 1 98.38 99 ILE A O 1
ATOM 781 N N . SER A 1 100 ? 1.737 -13.328 17.938 1 97.88 100 SER A N 1
ATOM 782 C CA . SER A 1 100 ? 2.713 -12.242 18.016 1 97.88 100 SER A CA 1
ATOM 783 C C . SER A 1 100 ? 3.652 -12.258 16.812 1 97.88 100 SER A C 1
ATOM 785 O O . SER A 1 100 ? 4.383 -11.297 16.578 1 97.88 100 SER A O 1
ATOM 787 N N . ASP A 1 101 ? 3.623 -13.359 16.062 1 98.69 101 ASP A N 1
ATOM 788 C CA . ASP A 1 101 ? 4.574 -13.508 14.969 1 98.69 101 ASP A CA 1
ATOM 789 C C . ASP A 1 101 ? 3.932 -13.148 13.633 1 98.69 101 ASP A C 1
ATOM 791 O O . ASP A 1 101 ? 4.562 -13.273 12.586 1 98.69 101 ASP A O 1
ATOM 795 N N . LEU A 1 102 ? 2.674 -12.68 13.734 1 98.69 102 LEU A N 1
ATOM 796 C CA . LEU A 1 102 ? 1.908 -12.445 12.516 1 98.69 102 LEU A CA 1
ATOM 797 C C . LEU A 1 102 ? 1.609 -10.961 12.344 1 98.69 102 LEU A C 1
ATOM 799 O O . LEU A 1 102 ? 1.171 -10.297 13.281 1 98.69 102 LEU A O 1
ATOM 803 N N . VAL A 1 103 ? 1.86 -10.43 11.117 1 98.75 103 VAL A N 1
ATOM 804 C CA . VAL A 1 103 ? 1.467 -9.062 10.789 1 98.75 103 VAL A CA 1
ATOM 805 C C . VAL A 1 103 ? 0.641 -9.062 9.5 1 98.75 103 VAL A C 1
ATOM 807 O O . VAL A 1 103 ? 0.64 -10.047 8.758 1 98.75 103 VAL A O 1
ATOM 810 N N . PHE A 1 104 ? -0.142 -8.023 9.281 1 98.62 104 PHE A N 1
ATOM 811 C CA . PHE A 1 104 ? -0.97 -7.875 8.086 1 98.62 104 PHE A CA 1
ATOM 812 C C . PHE A 1 104 ? -0.183 -7.219 6.961 1 98.62 104 PHE A C 1
ATOM 814 O O . PHE A 1 104 ? 0.773 -6.484 7.211 1 98.62 104 PHE A O 1
ATOM 821 N N . LEU A 1 105 ? -0.566 -7.559 5.746 1 97.69 105 LEU A N 1
ATOM 822 C CA . LEU A 1 105 ? 0.018 -7.016 4.523 1 97.69 105 LEU A CA 1
ATOM 823 C C . LEU A 1 105 ? -1.068 -6.629 3.525 1 97.69 105 LEU A C 1
ATOM 825 O O . LEU A 1 105 ? -2.189 -7.137 3.594 1 97.69 105 LEU A O 1
ATOM 829 N N . ASP A 1 106 ? -0.665 -5.793 2.623 1 97 106 ASP A N 1
ATOM 830 C CA . ASP A 1 106 ? -1.564 -5.492 1.515 1 97 106 ASP A CA 1
ATOM 831 C C . ASP A 1 106 ? -1.587 -6.633 0.5 1 97 106 ASP A C 1
ATOM 833 O O . ASP A 1 106 ? -2.594 -6.848 -0.18 1 97 106 ASP A O 1
ATOM 837 N N . ASP A 1 107 ? -0.498 -7.266 0.319 1 97.62 107 ASP A N 1
ATOM 838 C CA . ASP A 1 107 ? -0.37 -8.43 -0.553 1 97.62 107 ASP A CA 1
ATOM 839 C C . ASP A 1 107 ? 1 -9.086 -0.396 1 97.62 107 ASP A C 1
ATOM 841 O O . ASP A 1 107 ? 1.854 -8.578 0.337 1 97.62 107 ASP A O 1
ATOM 845 N N . ALA A 1 108 ? 1.189 -10.141 -1.095 1 98.25 108 ALA A N 1
ATOM 846 C CA . ALA A 1 108 ? 2.438 -10.898 -1 1 98.25 108 ALA A CA 1
ATOM 847 C C . ALA A 1 108 ? 3.611 -10.086 -1.536 1 98.25 108 ALA A C 1
ATOM 849 O O . ALA A 1 108 ? 4.73 -10.188 -1.031 1 98.25 108 ALA A O 1
ATOM 850 N N . SER A 1 109 ? 3.387 -9.289 -2.594 1 98.06 109 SER A N 1
ATOM 851 C CA . SER A 1 109 ? 4.465 -8.453 -3.121 1 98.06 109 SER A CA 1
ATOM 852 C C . SER A 1 109 ? 5.023 -7.527 -2.045 1 98.06 109 SER A C 1
ATOM 854 O O . SER A 1 109 ? 6.238 -7.359 -1.934 1 98.06 109 SER A O 1
ATOM 856 N N . ALA A 1 110 ? 4.148 -6.953 -1.256 1 98.19 110 ALA A N 1
ATOM 857 C CA . ALA A 1 110 ? 4.582 -6.102 -0.151 1 98.19 110 ALA A CA 1
ATOM 858 C C . ALA A 1 110 ? 5.391 -6.898 0.87 1 98.19 110 ALA A C 1
ATOM 860 O O . ALA A 1 110 ? 6.406 -6.418 1.378 1 98.19 110 ALA A O 1
ATOM 861 N N . GLY A 1 111 ? 4.926 -8.078 1.176 1 98.69 111 GLY A N 1
ATOM 862 C CA . GLY A 1 111 ? 5.621 -8.914 2.137 1 98.69 111 GLY A CA 1
ATOM 863 C C . GLY A 1 111 ? 6.984 -9.367 1.655 1 98.69 111 GLY A C 1
ATOM 864 O O . GLY A 1 111 ? 7.953 -9.359 2.42 1 98.69 111 GLY A O 1
ATOM 865 N N . LEU A 1 112 ? 7.059 -9.797 0.402 1 98.81 112 LEU A N 1
ATOM 866 C CA . LEU A 1 112 ? 8.336 -10.211 -0.172 1 98.81 112 LEU A CA 1
ATOM 867 C C . LEU A 1 112 ? 9.336 -9.062 -0.171 1 98.81 112 LEU A C 1
ATOM 869 O O . LEU A 1 112 ? 10.508 -9.25 0.169 1 98.81 112 LEU A O 1
ATOM 873 N N . ASN A 1 113 ? 8.859 -7.883 -0.499 1 98.62 113 ASN A N 1
ATOM 874 C CA . ASN A 1 113 ? 9.719 -6.703 -0.427 1 98.62 113 ASN A CA 1
ATOM 875 C C . ASN A 1 113 ? 10.164 -6.422 1.006 1 98.62 113 ASN A C 1
ATOM 877 O O . ASN A 1 113 ? 11.32 -6.07 1.243 1 98.62 113 ASN A O 1
ATOM 881 N N . ALA A 1 114 ? 9.219 -6.531 1.952 1 98.5 114 ALA A N 1
ATOM 882 C CA . ALA A 1 114 ? 9.555 -6.293 3.354 1 98.5 114 ALA A CA 1
ATOM 883 C C . ALA A 1 114 ? 10.727 -7.176 3.793 1 98.5 114 ALA A C 1
ATOM 885 O O . ALA A 1 114 ? 11.672 -6.695 4.422 1 98.5 114 ALA A O 1
ATOM 886 N N . VAL A 1 115 ? 10.695 -8.438 3.42 1 98.75 115 VAL A N 1
ATOM 887 C CA . VAL A 1 115 ? 11.742 -9.367 3.842 1 98.75 115 VAL A CA 1
ATOM 888 C C . VAL A 1 115 ? 13.023 -9.094 3.057 1 98.75 115 VAL A C 1
ATOM 890 O O . VAL A 1 115 ? 14.078 -8.852 3.646 1 98.75 115 VAL A O 1
ATOM 893 N N . LEU A 1 116 ? 12.945 -9.047 1.731 1 98.69 116 LEU A N 1
ATOM 894 C CA . LEU A 1 116 ? 14.125 -8.938 0.876 1 98.69 116 LEU A CA 1
ATOM 895 C C . LEU A 1 116 ? 14.875 -7.637 1.146 1 98.69 116 LEU A C 1
ATOM 897 O O . LEU A 1 116 ? 16.109 -7.617 1.168 1 98.69 116 LEU A O 1
ATOM 901 N N . ARG A 1 117 ? 14.164 -6.582 1.407 1 97.38 117 ARG A N 1
ATOM 902 C CA . ARG A 1 117 ? 14.812 -5.277 1.44 1 97.38 117 ARG A CA 1
ATOM 903 C C . ARG A 1 117 ? 15.141 -4.863 2.871 1 97.38 117 ARG A C 1
ATOM 905 O O . ARG A 1 117 ? 15.734 -3.807 3.098 1 97.38 117 ARG A O 1
ATOM 912 N N . SER A 1 118 ? 14.781 -5.684 3.84 1 97 118 SER A N 1
ATOM 913 C CA . SER A 1 118 ? 15.109 -5.383 5.23 1 97 118 SER A CA 1
ATOM 914 C C . SER A 1 118 ? 16.406 -6.066 5.656 1 97 118 SER A C 1
ATOM 916 O O . SER A 1 118 ? 17.047 -5.648 6.621 1 97 118 SER A O 1
ATOM 918 N N . LEU A 1 119 ? 16.781 -7.168 5.023 1 97.12 119 LEU A N 1
ATOM 919 C CA . LEU A 1 119 ? 17.953 -7.93 5.445 1 97.12 119 LEU A CA 1
ATOM 920 C C . LEU A 1 119 ? 19.219 -7.105 5.273 1 97.12 119 LEU A C 1
ATOM 922 O O . LEU A 1 119 ? 19.344 -6.336 4.32 1 97.12 119 LEU A O 1
ATOM 926 N N . PRO A 1 120 ? 20.156 -7.23 6.168 1 94 120 PRO A N 1
ATOM 927 C CA . PRO A 1 120 ? 21.422 -6.488 6.078 1 94 120 PRO A CA 1
ATOM 928 C C . PRO A 1 120 ? 22.391 -7.098 5.07 1 94 120 PRO A C 1
ATOM 930 O O . PRO A 1 120 ? 23.453 -7.602 5.453 1 94 120 PRO A O 1
ATOM 933 N N . TRP A 1 121 ? 22.094 -6.953 3.867 1 96.56 121 TRP A N 1
ATOM 934 C CA . TRP A 1 121 ? 22.875 -7.496 2.762 1 96.56 121 TRP A CA 1
ATOM 935 C C . TRP A 1 121 ? 24.297 -6.926 2.766 1 96.56 121 TRP A C 1
ATOM 937 O O . TRP A 1 121 ? 24.5 -5.746 3.057 1 96.56 121 TRP A O 1
ATOM 947 N N . GLN A 1 122 ? 25.234 -7.75 2.533 1 95.69 122 GLN A N 1
ATOM 948 C CA . GLN A 1 122 ? 26.641 -7.387 2.303 1 95.69 122 GLN A CA 1
ATOM 949 C C . GLN A 1 122 ? 27.078 -7.754 0.889 1 95.69 122 GLN A C 1
ATOM 951 O O . GLN A 1 122 ? 26.5 -8.656 0.268 1 95.69 122 GLN A O 1
ATOM 956 N N . PRO A 1 123 ? 28.078 -7.012 0.38 1 96.56 123 PRO A N 1
ATOM 957 C CA . PRO A 1 123 ? 28.609 -7.426 -0.925 1 96.56 123 PRO A CA 1
ATOM 958 C C . PRO A 1 123 ? 29.047 -8.891 -0.948 1 96.56 123 PRO A C 1
ATOM 960 O O . PRO A 1 123 ? 29.703 -9.352 -0.021 1 96.56 123 PRO A O 1
ATOM 963 N N . GLY A 1 124 ? 28.516 -9.617 -1.91 1 97.44 124 GLY A N 1
ATOM 964 C CA . GLY A 1 124 ? 28.906 -11.008 -2.049 1 97.44 124 GLY A CA 1
ATOM 965 C C . GLY A 1 124 ? 27.906 -11.977 -1.454 1 97.44 124 GLY A C 1
ATOM 966 O O . GLY A 1 124 ? 27.953 -13.18 -1.722 1 97.44 124 GLY A O 1
ATOM 967 N N . ASP A 1 125 ? 26.969 -11.469 -0.687 1 98.56 125 ASP A N 1
ATOM 968 C CA . ASP A 1 125 ? 25.906 -12.328 -0.168 1 98.56 125 ASP A CA 1
ATOM 969 C C . ASP A 1 125 ? 25.125 -12.992 -1.305 1 98.56 125 ASP A C 1
ATOM 971 O O . ASP A 1 125 ? 25.094 -12.477 -2.422 1 98.56 125 ASP A O 1
ATOM 975 N N . LEU A 1 126 ? 24.594 -14.164 -1.008 1 98.88 126 LEU A N 1
ATOM 976 C CA . LEU A 1 126 ? 23.875 -14.922 -2.025 1 98.88 126 LEU A CA 1
ATOM 977 C C . LEU A 1 126 ? 22.375 -14.945 -1.725 1 98.88 126 LEU A C 1
ATOM 979 O O . LEU A 1 126 ? 21.969 -15.164 -0.581 1 98.88 126 LEU A O 1
ATOM 983 N N . LEU A 1 127 ? 21.594 -14.617 -2.699 1 98.88 127 LEU A N 1
ATOM 984 C CA . LEU A 1 127 ? 20.156 -14.844 -2.748 1 98.88 127 LEU A CA 1
ATOM 985 C C . LEU A 1 127 ? 19.828 -16.062 -3.607 1 98.88 127 LEU A C 1
ATOM 987 O O . LEU A 1 127 ? 20.156 -16.094 -4.797 1 98.88 127 LEU A O 1
ATOM 991 N N . LEU A 1 128 ? 19.234 -17.078 -3.014 1 98.88 128 LEU A N 1
ATOM 992 C CA . LEU A 1 128 ? 18.891 -18.297 -3.74 1 98.88 128 LEU A CA 1
ATOM 993 C C . LEU A 1 128 ? 17.422 -18.297 -4.145 1 98.88 128 LEU A C 1
ATOM 995 O O . LEU A 1 128 ? 16.531 -18.156 -3.291 1 98.88 128 LEU A O 1
ATOM 999 N N . LEU A 1 129 ? 17.172 -18.391 -5.441 1 98.62 129 LEU A N 1
ATOM 1000 C CA . LEU A 1 129 ? 15.836 -18.5 -6.016 1 98.62 129 LEU A CA 1
ATOM 1001 C C . LEU A 1 129 ? 15.727 -19.734 -6.895 1 98.62 129 LEU A C 1
ATOM 1003 O O . LEU A 1 129 ? 16.734 -20.234 -7.41 1 98.62 129 LEU A O 1
ATOM 1007 N N . THR A 1 130 ? 14.539 -20.25 -7.047 1 97.62 130 THR A N 1
ATOM 1008 C CA . THR A 1 130 ? 14.305 -21.25 -8.078 1 97.62 130 THR A CA 1
ATOM 1009 C C . THR A 1 130 ? 13.906 -20.594 -9.398 1 97.62 130 THR A C 1
ATOM 1011 O O . THR A 1 130 ? 13.5 -19.422 -9.414 1 97.62 130 THR A O 1
ATOM 1014 N N . THR A 1 131 ? 13.992 -21.297 -10.477 1 94.19 131 THR A N 1
ATOM 1015 C CA . THR A 1 131 ? 13.578 -20.766 -11.766 1 94.19 131 THR A CA 1
ATOM 1016 C C . THR A 1 131 ? 12.062 -20.656 -11.852 1 94.19 131 THR A C 1
ATOM 1018 O O . THR A 1 131 ? 11.531 -20.047 -12.781 1 94.19 131 THR A O 1
ATOM 1021 N N . ALA A 1 132 ? 11.359 -21.109 -10.828 1 91.94 132 ALA A N 1
ATOM 1022 C CA . ALA A 1 132 ? 9.906 -21.016 -10.773 1 91.94 132 ALA A CA 1
ATOM 1023 C C . ALA A 1 132 ? 9.469 -19.766 -10 1 91.94 132 ALA A C 1
ATOM 1025 O O . ALA A 1 132 ? 8.281 -19.453 -9.953 1 91.94 132 ALA A O 1
ATOM 1026 N N . ALA A 1 133 ? 10.445 -19.062 -9.477 1 95.94 133 ALA A N 1
ATOM 1027 C CA . ALA A 1 133 ? 10.141 -17.938 -8.602 1 95.94 133 ALA A CA 1
ATOM 1028 C C . ALA A 1 133 ? 9.312 -16.875 -9.32 1 95.94 133 ALA A C 1
ATOM 1030 O O . ALA A 1 133 ? 9.555 -16.578 -10.492 1 95.94 133 ALA A O 1
ATOM 1031 N N . TYR A 1 134 ? 8.289 -16.406 -8.656 1 95.62 134 TYR A N 1
ATOM 1032 C CA . TYR A 1 134 ? 7.445 -15.352 -9.195 1 95.62 134 TYR A CA 1
ATOM 1033 C C . TYR A 1 134 ? 8.266 -14.094 -9.477 1 95.62 134 TYR A C 1
ATOM 1035 O O . TYR A 1 134 ? 9.242 -13.812 -8.773 1 95.62 134 TYR A O 1
ATOM 1043 N N . ALA A 1 135 ? 7.898 -13.281 -10.367 1 95.81 135 ALA A N 1
ATOM 1044 C CA . ALA A 1 135 ? 8.688 -12.219 -10.977 1 95.81 135 ALA A CA 1
ATOM 1045 C C . ALA A 1 135 ? 9.078 -11.164 -9.938 1 95.81 135 ALA A C 1
ATOM 1047 O O . ALA A 1 135 ? 10.109 -10.5 -10.078 1 95.81 135 ALA A O 1
ATOM 1048 N N . VAL A 1 136 ? 8.305 -10.984 -8.891 1 97.5 136 VAL A N 1
ATOM 1049 C CA . VAL A 1 136 ? 8.625 -10.039 -7.82 1 97.5 136 VAL A CA 1
ATOM 1050 C C . VAL A 1 136 ? 10.016 -10.352 -7.262 1 97.5 136 VAL A C 1
ATOM 1052 O O . VAL A 1 136 ? 10.781 -9.438 -6.938 1 97.5 136 VAL A O 1
ATOM 1055 N N . LEU A 1 137 ? 10.359 -11.602 -7.176 1 98.31 137 LEU A N 1
ATOM 1056 C CA . LEU A 1 137 ? 11.57 -12.047 -6.508 1 98.31 137 LEU A CA 1
ATOM 1057 C C . LEU A 1 137 ? 12.805 -11.742 -7.355 1 98.31 137 LEU A C 1
ATOM 1059 O O . LEU A 1 137 ? 13.711 -11.039 -6.906 1 98.31 137 LEU A O 1
ATOM 1063 N N . PRO A 1 138 ? 12.875 -12.164 -8.633 1 97.69 138 PRO A N 1
ATOM 1064 C CA . PRO A 1 138 ? 14.047 -11.781 -9.422 1 97.69 138 PRO A CA 1
ATOM 1065 C C . PRO A 1 138 ? 14.125 -10.273 -9.664 1 97.69 138 PRO A C 1
ATOM 1067 O O . PRO A 1 138 ? 15.227 -9.719 -9.758 1 97.69 138 PRO A O 1
ATOM 1070 N N . ASN A 1 139 ? 12.984 -9.578 -9.836 1 97.94 139 ASN A N 1
ATOM 1071 C CA . ASN A 1 139 ? 13.016 -8.125 -9.992 1 97.94 139 ASN A CA 1
ATOM 1072 C C . ASN A 1 139 ? 13.625 -7.441 -8.773 1 97.94 139 ASN A C 1
ATOM 1074 O O . ASN A 1 139 ? 14.477 -6.562 -8.914 1 97.94 139 ASN A O 1
ATOM 1078 N N . THR A 1 140 ? 13.188 -7.824 -7.594 1 98.12 140 THR A N 1
ATOM 1079 C CA . THR A 1 140 ? 13.742 -7.262 -6.371 1 98.12 140 THR A CA 1
ATOM 1080 C C . THR A 1 140 ? 15.195 -7.676 -6.195 1 98.12 140 THR A C 1
ATOM 1082 O O . THR A 1 140 ? 16.016 -6.883 -5.734 1 98.12 140 THR A O 1
ATOM 1085 N N . GLY A 1 141 ? 15.5 -8.922 -6.566 1 98.25 141 GLY A N 1
ATOM 1086 C CA . GLY A 1 141 ? 16.875 -9.383 -6.535 1 98.25 141 GLY A CA 1
ATOM 1087 C C . GLY A 1 141 ? 17.812 -8.531 -7.379 1 98.25 141 GLY A C 1
ATOM 1088 O O . GLY A 1 141 ? 18.938 -8.227 -6.957 1 98.25 141 GLY A O 1
ATOM 1089 N N . ARG A 1 142 ? 17.375 -8.164 -8.555 1 97 142 ARG A N 1
ATOM 1090 C CA . ARG A 1 142 ? 18.172 -7.309 -9.43 1 97 142 ARG A CA 1
ATOM 1091 C C . ARG A 1 142 ? 18.422 -5.957 -8.781 1 97 142 ARG A C 1
ATOM 1093 O O . ARG A 1 142 ? 19.547 -5.434 -8.852 1 97 142 ARG A O 1
ATOM 1100 N N . TRP A 1 143 ? 17.406 -5.434 -8.188 1 96.06 143 TRP A N 1
ATOM 1101 C CA . TRP A 1 143 ? 17.562 -4.172 -7.473 1 96.06 143 TRP A CA 1
ATOM 1102 C C . TRP A 1 143 ? 18.578 -4.305 -6.344 1 96.06 143 TRP A C 1
ATOM 1104 O O . TRP A 1 143 ? 19.453 -3.449 -6.18 1 96.06 143 TRP A O 1
ATOM 1114 N N . LEU A 1 144 ? 18.516 -5.375 -5.598 1 97.19 144 LEU A N 1
ATOM 1115 C CA . LEU A 1 144 ? 19.438 -5.629 -4.496 1 97.19 144 LEU A CA 1
ATOM 1116 C C . LEU A 1 144 ? 20.875 -5.777 -5.012 1 97.19 144 LEU A C 1
ATOM 1118 O O . LEU A 1 144 ? 21.812 -5.324 -4.363 1 97.19 144 LEU A O 1
ATOM 1122 N N . GLN A 1 145 ? 20.969 -6.484 -6.133 1 97.19 145 GLN A N 1
ATOM 1123 C CA . GLN A 1 145 ? 22.297 -6.648 -6.734 1 97.19 145 GLN A CA 1
ATOM 1124 C C . GLN A 1 145 ? 22.922 -5.301 -7.078 1 97.19 145 GLN A C 1
ATOM 1126 O O . GLN A 1 145 ? 24.094 -5.066 -6.809 1 97.19 145 GLN A O 1
ATOM 1131 N N . GLN A 1 146 ? 22.156 -4.469 -7.648 1 93.31 146 GLN A N 1
ATOM 1132 C CA . GLN A 1 146 ? 22.641 -3.145 -8.023 1 93.31 146 GLN A CA 1
ATOM 1133 C C . GLN A 1 146 ? 22.969 -2.311 -6.793 1 93.31 146 GLN A C 1
ATOM 1135 O O . GLN A 1 146 ? 23.953 -1.556 -6.793 1 93.31 146 GLN A O 1
ATOM 1140 N N . ARG A 1 147 ? 22.266 -2.512 -5.758 1 93.12 147 ARG A N 1
ATOM 1141 C CA . ARG A 1 147 ? 22.375 -1.657 -4.578 1 93.12 147 ARG A CA 1
ATOM 1142 C C . ARG A 1 147 ? 23.469 -2.145 -3.648 1 93.12 147 ARG A C 1
ATOM 1144 O O . ARG A 1 147 ? 24.172 -1.34 -3.029 1 93.12 147 ARG A O 1
ATOM 1151 N N . TYR A 1 148 ? 23.594 -3.482 -3.547 1 94.88 148 TYR A N 1
ATOM 1152 C CA . TYR A 1 148 ? 24.438 -4.004 -2.479 1 94.88 148 TYR A CA 1
ATOM 1153 C C . TYR A 1 148 ? 25.531 -4.906 -3.041 1 94.88 148 TYR A C 1
ATOM 1155 O O . TYR A 1 148 ? 26.406 -5.371 -2.303 1 94.88 148 TYR A O 1
ATOM 1163 N N . GLY A 1 149 ? 25.469 -5.23 -4.312 1 96.88 149 GLY A N 1
ATOM 1164 C CA . GLY A 1 149 ? 26.469 -6.102 -4.914 1 96.88 149 GLY A CA 1
ATOM 1165 C C . GLY A 1 149 ? 26.266 -7.566 -4.574 1 96.88 149 GLY A C 1
ATOM 1166 O O . GLY A 1 149 ? 27.234 -8.336 -4.512 1 96.88 149 GLY A O 1
ATOM 1167 N N . ILE A 1 150 ? 25 -7.922 -4.32 1 98.06 150 ILE A N 1
ATOM 1168 C CA . ILE A 1 150 ? 24.719 -9.32 -4.023 1 98.06 150 ILE A CA 1
ATOM 1169 C C . ILE A 1 150 ? 24.703 -10.125 -5.32 1 98.06 150 ILE A C 1
ATOM 1171 O O . ILE A 1 150 ? 24.734 -9.555 -6.414 1 98.06 150 ILE A O 1
ATOM 1175 N N . ARG A 1 151 ? 24.688 -11.469 -5.164 1 98 151 ARG A N 1
ATOM 1176 C CA . ARG A 1 151 ? 24.531 -12.367 -6.301 1 98 151 ARG A CA 1
ATOM 1177 C C . ARG A 1 151 ? 23.312 -13.273 -6.129 1 98 151 ARG A C 1
ATOM 1179 O O . ARG A 1 151 ? 23.047 -13.758 -5.027 1 98 151 ARG A O 1
ATOM 1186 N N . THR A 1 152 ? 22.641 -13.469 -7.168 1 98.31 152 THR A N 1
ATOM 1187 C CA . THR A 1 152 ? 21.516 -14.398 -7.164 1 98.31 152 THR A CA 1
ATOM 1188 C C . THR A 1 152 ? 21.938 -15.758 -7.719 1 98.31 152 THR A C 1
ATOM 1190 O O . THR A 1 152 ? 22.5 -15.844 -8.812 1 98.31 152 THR A O 1
ATOM 1193 N N . VAL A 1 153 ? 21.703 -16.766 -6.93 1 98.38 153 VAL A N 1
ATOM 1194 C CA . VAL A 1 153 ? 21.906 -18.141 -7.363 1 98.38 153 VAL A CA 1
ATOM 1195 C C . VAL A 1 153 ? 20.562 -18.766 -7.754 1 98.38 153 VAL A C 1
ATOM 1197 O O . VAL A 1 153 ? 19.594 -18.703 -6.988 1 98.38 153 VAL A O 1
ATOM 1200 N N . ARG A 1 154 ? 20.547 -19.375 -8.93 1 97.25 154 ARG A N 1
ATOM 1201 C CA . ARG A 1 154 ? 19.312 -19.953 -9.43 1 97.25 154 ARG A CA 1
ATOM 1202 C C . ARG A 1 154 ? 19.344 -21.469 -9.375 1 97.25 154 ARG A C 1
ATOM 1204 O O . ARG A 1 154 ? 20.25 -22.094 -9.906 1 97.25 154 ARG A O 1
ATOM 1211 N N . VAL A 1 155 ? 18.391 -22 -8.688 1 97.94 155 VAL A N 1
ATOM 1212 C CA . VAL A 1 155 ? 18.172 -23.438 -8.719 1 97.94 155 VAL A CA 1
ATOM 1213 C C . VAL A 1 155 ? 17.297 -23.797 -9.922 1 97.94 155 VAL A C 1
ATOM 1215 O O . VAL A 1 155 ? 16.141 -23.375 -10 1 97.94 155 VAL A O 1
ATOM 1218 N N . ASN A 1 156 ? 17.781 -24.594 -10.805 1 94.62 156 ASN A N 1
ATOM 1219 C CA . ASN A 1 156 ? 17.047 -24.953 -12.016 1 94.62 156 ASN A CA 1
ATOM 1220 C C . ASN A 1 156 ? 16.047 -26.078 -11.758 1 94.62 156 ASN A C 1
ATOM 1222 O O . ASN A 1 156 ? 16.406 -27.25 -11.758 1 94.62 156 ASN A O 1
ATOM 1226 N N . VAL A 1 157 ? 14.875 -25.688 -11.602 1 93.25 157 VAL A N 1
ATOM 1227 C CA . VAL A 1 157 ? 13.812 -26.672 -11.453 1 93.25 157 VAL A CA 1
ATOM 1228 C C . VAL A 1 157 ? 13.102 -26.875 -12.789 1 93.25 157 VAL A C 1
ATOM 1230 O O . VAL A 1 157 ? 12.984 -25.938 -13.586 1 93.25 157 VAL A O 1
ATOM 1233 N N . SER A 1 158 ? 12.672 -28.078 -13.008 1 87.75 158 SER A N 1
ATOM 1234 C CA . SER A 1 158 ? 12.117 -28.391 -14.312 1 87.75 158 SER A CA 1
ATOM 1235 C C . SER A 1 158 ? 10.664 -28.859 -14.195 1 87.75 158 SER A C 1
ATOM 1237 O O . SER A 1 158 ? 10.305 -29.547 -13.242 1 87.75 158 SER A O 1
ATOM 1239 N N . PHE A 1 159 ? 9.891 -28.438 -15.133 1 92.12 159 PHE A N 1
ATOM 1240 C CA . PHE A 1 159 ? 8.516 -28.875 -15.344 1 92.12 159 PHE A CA 1
ATOM 1241 C C . PHE A 1 159 ? 8.344 -29.453 -16.75 1 92.12 159 PHE A C 1
ATOM 1243 O O . PHE A 1 159 ? 9.039 -29.047 -17.672 1 92.12 159 PHE A O 1
ATOM 1250 N N . PRO A 1 160 ? 7.461 -30.422 -17 1 93.69 160 PRO A N 1
ATOM 1251 C CA . PRO A 1 160 ? 6.586 -31.062 -16.016 1 93.69 160 PRO A CA 1
ATOM 1252 C C . PRO A 1 160 ? 7.355 -31.859 -14.969 1 93.69 160 PRO A C 1
ATOM 1254 O O . PRO A 1 160 ? 8.438 -32.375 -15.25 1 93.69 160 PRO A O 1
ATOM 1257 N N . ALA A 1 161 ? 6.82 -31.906 -13.797 1 93.94 161 ALA A N 1
ATOM 1258 C CA . ALA A 1 161 ? 7.465 -32.594 -12.68 1 93.94 161 ALA A CA 1
ATOM 1259 C C . ALA A 1 161 ? 6.629 -33.781 -12.203 1 93.94 161 ALA A C 1
ATOM 1261 O O . ALA A 1 161 ? 5.414 -33.656 -12.031 1 93.94 161 ALA A O 1
ATOM 1262 N N . SER A 1 162 ? 7.305 -34.906 -11.961 1 92.31 162 SER A N 1
ATOM 1263 C CA . SER A 1 162 ? 6.594 -36.125 -11.594 1 92.31 162 SER A CA 1
ATOM 1264 C C . SER A 1 162 ? 6.566 -36.312 -10.086 1 92.31 162 SER A C 1
ATOM 1266 O O . SER A 1 162 ? 5.828 -37.188 -9.578 1 92.31 162 SER A O 1
ATOM 1268 N N . GLY A 1 163 ? 7.367 -35.531 -9.406 1 94.56 163 GLY A N 1
ATOM 1269 C CA . GLY A 1 163 ? 7.402 -35.656 -7.957 1 94.56 163 GLY A CA 1
ATOM 1270 C C . GLY A 1 163 ? 8.336 -34.656 -7.281 1 94.56 163 GLY A C 1
ATOM 1271 O O . GLY A 1 163 ? 8.938 -33.812 -7.949 1 94.56 163 GLY A O 1
ATOM 1272 N N . PRO A 1 164 ? 8.453 -34.812 -5.969 1 95.75 164 PRO A N 1
ATOM 1273 C CA . PRO A 1 164 ? 9.227 -33.875 -5.172 1 95.75 164 PRO A CA 1
ATOM 1274 C C . PRO A 1 164 ? 10.703 -33.844 -5.559 1 95.75 164 PRO A C 1
ATOM 1276 O O . PRO A 1 164 ? 11.367 -32.812 -5.371 1 95.75 164 PRO A O 1
ATOM 1279 N N . ASN A 1 165 ? 11.203 -34.938 -6.094 1 95.75 165 ASN A N 1
ATOM 1280 C CA . ASN A 1 165 ? 12.617 -35.031 -6.43 1 95.75 165 ASN A CA 1
ATOM 1281 C C . ASN A 1 165 ? 13.008 -34.031 -7.508 1 95.75 165 ASN A C 1
ATOM 1283 O O . ASN A 1 165 ? 14.172 -33.625 -7.617 1 95.75 165 ASN A O 1
ATOM 1287 N N . ALA A 1 166 ? 12.023 -33.594 -8.258 1 94.88 166 ALA A N 1
ATOM 1288 C CA . ALA A 1 166 ? 12.25 -32.594 -9.289 1 94.88 166 ALA A CA 1
ATOM 1289 C C . ALA A 1 166 ? 12.695 -31.266 -8.672 1 94.88 166 ALA A C 1
ATOM 1291 O O . ALA A 1 166 ? 13.227 -30.391 -9.367 1 94.88 166 ALA A O 1
ATOM 1292 N N . PHE A 1 167 ? 12.578 -31.094 -7.375 1 96.81 167 PHE A N 1
ATOM 1293 C CA . PHE A 1 167 ? 12.938 -29.859 -6.664 1 96.81 167 PHE A CA 1
ATOM 1294 C C . PHE A 1 167 ? 14.078 -30.125 -5.688 1 96.81 167 PHE A C 1
ATOM 1296 O O . PHE A 1 167 ? 15 -29.312 -5.582 1 96.81 167 PHE A O 1
ATOM 1303 N N . VAL A 1 168 ? 14.062 -31.234 -5.059 1 98 168 VAL A N 1
ATOM 1304 C CA . VAL A 1 168 ? 15.039 -31.562 -4.027 1 98 168 VAL A CA 1
ATOM 1305 C C . VAL A 1 168 ? 16.406 -31.797 -4.66 1 98 168 VAL A C 1
ATOM 1307 O O . VAL A 1 168 ? 17.422 -31.297 -4.164 1 98 168 VAL A O 1
ATOM 1310 N N . GLU A 1 169 ? 16.453 -32.5 -5.742 1 97.94 169 GLU A N 1
ATOM 1311 C CA . GLU A 1 169 ? 17.719 -32.875 -6.367 1 97.94 169 GLU A CA 1
ATOM 1312 C C . GLU A 1 169 ? 18.438 -31.641 -6.918 1 97.94 169 GLU A C 1
ATOM 1314 O O . GLU A 1 169 ? 19.641 -31.469 -6.703 1 97.94 169 GLU A O 1
ATOM 1319 N N . PRO A 1 170 ? 17.719 -30.812 -7.637 1 97.75 170 PRO A N 1
ATOM 1320 C CA . PRO A 1 170 ? 18.375 -29.609 -8.125 1 97.75 170 PRO A CA 1
ATOM 1321 C C . PRO A 1 170 ? 18.938 -28.75 -6.988 1 97.75 170 PRO A C 1
ATOM 1323 O O . PRO A 1 170 ? 20.016 -28.156 -7.125 1 97.75 170 PRO A O 1
ATOM 1326 N N . LEU A 1 171 ? 18.203 -28.641 -5.91 1 98.62 171 LEU A N 1
ATOM 1327 C CA . LEU A 1 171 ? 18.719 -27.875 -4.773 1 98.62 171 LEU A CA 1
ATOM 1328 C C . LEU A 1 171 ? 19.969 -28.516 -4.195 1 98.62 171 LEU A C 1
ATOM 1330 O O . LEU A 1 171 ? 20.953 -27.828 -3.908 1 98.62 171 LEU A O 1
ATOM 1334 N N . ALA A 1 172 ? 19.906 -29.828 -4.02 1 98.44 172 ALA A N 1
ATOM 1335 C CA . ALA A 1 172 ? 21.062 -30.547 -3.5 1 98.44 172 ALA A CA 1
ATOM 1336 C C . ALA A 1 172 ? 22.297 -30.297 -4.363 1 98.44 172 ALA A C 1
ATOM 1338 O O . ALA A 1 172 ? 23.391 -30.047 -3.846 1 98.44 172 ALA A O 1
ATOM 1339 N N . ARG A 1 173 ? 22.109 -30.406 -5.594 1 98.31 173 ARG A N 1
ATOM 1340 C CA . ARG A 1 173 ? 23.203 -30.188 -6.531 1 98.31 173 ARG A CA 1
ATOM 1341 C C . ARG A 1 173 ? 23.734 -28.766 -6.418 1 98.31 173 ARG A C 1
ATOM 1343 O O . ARG A 1 173 ? 24.953 -28.547 -6.379 1 98.31 173 ARG A O 1
ATOM 1350 N N . THR A 1 174 ? 22.844 -27.766 -6.355 1 98.56 174 THR A N 1
ATOM 1351 C CA . THR A 1 174 ? 23.234 -26.359 -6.27 1 98.56 174 THR A CA 1
ATOM 1352 C C . THR A 1 174 ? 24.016 -26.094 -4.992 1 98.56 174 THR A C 1
ATOM 1354 O O . THR A 1 174 ? 25.047 -25.422 -5.02 1 98.56 174 THR A O 1
ATOM 1357 N N . LEU A 1 175 ? 23.578 -26.656 -3.889 1 98.62 175 LEU A N 1
ATOM 1358 C CA . LEU A 1 175 ? 24.25 -26.469 -2.611 1 98.62 175 LEU A CA 1
ATOM 1359 C C . LEU A 1 175 ? 25.641 -27.125 -2.625 1 98.62 175 LEU A C 1
ATOM 1361 O O . LEU A 1 175 ? 26.594 -26.578 -2.086 1 98.62 175 LEU A O 1
ATOM 1365 N N . ARG A 1 176 ? 25.703 -28.281 -3.25 1 98.06 176 ARG A N 1
ATOM 1366 C CA . ARG A 1 176 ? 27 -28.953 -3.4 1 98.06 176 ARG A CA 1
ATOM 1367 C C . ARG A 1 176 ? 27.953 -28.109 -4.242 1 98.06 176 ARG A C 1
ATOM 1369 O O . ARG A 1 176 ? 29.125 -27.953 -3.889 1 98.06 176 ARG A O 1
ATOM 1376 N N . ASP A 1 177 ? 27.438 -27.625 -5.285 1 98.19 177 ASP A N 1
ATOM 1377 C CA . ASP A 1 177 ? 28.25 -26.828 -6.203 1 98.19 177 ASP A CA 1
ATOM 1378 C C . ASP A 1 177 ? 28.75 -25.547 -5.527 1 98.19 177 ASP A C 1
ATOM 1380 O O . ASP A 1 177 ? 29.844 -25.062 -5.836 1 98.19 177 ASP A O 1
ATOM 1384 N N . LEU A 1 178 ? 27.984 -24.969 -4.656 1 97.69 178 LEU A N 1
ATOM 1385 C CA . LEU A 1 178 ? 28.375 -23.766 -3.922 1 97.69 178 LEU A CA 1
ATOM 1386 C C . LEU A 1 178 ? 29.516 -24.078 -2.953 1 97.69 178 LEU A C 1
ATOM 1388 O O . LEU A 1 178 ? 30.359 -23.219 -2.693 1 97.69 178 LEU A O 1
ATOM 1392 N N . GLY A 1 179 ? 29.578 -25.281 -2.367 1 96.81 179 GLY A N 1
ATOM 1393 C CA . GLY A 1 179 ? 30.625 -25.641 -1.441 1 96.81 179 GLY A CA 1
ATOM 1394 C C . GLY A 1 179 ? 30.766 -24.688 -0.275 1 96.81 179 GLY A C 1
ATOM 1395 O O . GLY A 1 179 ? 29.781 -24.391 0.413 1 96.81 179 GLY A O 1
ATOM 1396 N N . GLU A 1 180 ? 31.906 -24.062 -0.271 1 96.5 180 GLU A N 1
ATOM 1397 C CA . GLU A 1 180 ? 32.219 -23.172 0.844 1 96.5 180 GLU A CA 1
ATOM 1398 C C . GLU A 1 180 ? 31.453 -21.859 0.714 1 96.5 180 GLU A C 1
ATOM 1400 O O . GLU A 1 180 ? 31.219 -21.156 1.708 1 96.5 180 GLU A O 1
ATOM 1405 N N . GLN A 1 181 ? 31 -21.578 -0.457 1 97.56 181 GLN A N 1
ATOM 1406 C CA . GLN A 1 181 ? 30.266 -20.344 -0.694 1 97.56 181 GLN A CA 1
ATOM 1407 C C . GLN A 1 181 ? 28.891 -20.375 -0.014 1 97.56 181 GLN A C 1
ATOM 1409 O O . GLN A 1 181 ? 28.234 -19.344 0.096 1 97.56 181 GLN A O 1
ATOM 1414 N N . THR A 1 182 ? 28.5 -21.531 0.468 1 98 182 THR A N 1
ATOM 1415 C CA . THR A 1 182 ? 27.234 -21.609 1.196 1 98 182 THR A CA 1
ATOM 1416 C C . THR A 1 182 ? 27.25 -20.703 2.426 1 98 182 THR A C 1
ATOM 1418 O O . THR A 1 182 ? 26.203 -20.297 2.922 1 98 182 THR A O 1
ATOM 1421 N N . ALA A 1 183 ? 28.438 -20.422 2.898 1 97.56 183 ALA A N 1
ATOM 1422 C CA . ALA A 1 183 ? 28.562 -19.531 4.043 1 97.56 183 ALA A CA 1
ATOM 1423 C C . ALA A 1 183 ? 28.094 -18.125 3.695 1 97.56 183 ALA A C 1
ATOM 1425 O O . ALA A 1 183 ? 27.766 -17.328 4.586 1 97.56 183 ALA A O 1
ATOM 1426 N N . GLN A 1 184 ? 28.016 -17.828 2.389 1 98.25 184 GLN A N 1
ATOM 1427 C CA . GLN A 1 184 ? 27.594 -16.516 1.915 1 98.25 184 GLN A CA 1
ATOM 1428 C C . GLN A 1 184 ? 26.094 -16.484 1.632 1 98.25 184 GLN A C 1
ATOM 1430 O O . GLN A 1 184 ? 25.531 -15.43 1.312 1 98.25 184 GLN A O 1
ATOM 1435 N N . LEU A 1 185 ? 25.422 -17.625 1.742 1 98.75 185 LEU A N 1
ATOM 1436 C CA . LEU A 1 185 ? 23.984 -17.672 1.524 1 98.75 185 LEU A CA 1
ATOM 1437 C C . LEU A 1 185 ? 23.25 -16.922 2.633 1 98.75 185 LEU A C 1
ATOM 1439 O O . LEU A 1 185 ? 23.344 -17.281 3.805 1 98.75 185 LEU A O 1
ATOM 1443 N N . ARG A 1 186 ? 22.562 -15.867 2.232 1 98.56 186 ARG A N 1
ATOM 1444 C CA . ARG A 1 186 ? 21.859 -15.039 3.205 1 98.56 186 ARG A CA 1
ATOM 1445 C C . ARG A 1 186 ? 20.375 -15.367 3.227 1 98.56 186 ARG A C 1
ATOM 1447 O O . ARG A 1 186 ? 19.734 -15.328 4.281 1 98.56 186 ARG A O 1
ATOM 1454 N N . LEU A 1 187 ? 19.828 -15.664 2.086 1 98.88 187 LEU A N 1
ATOM 1455 C CA . LEU A 1 187 ? 18.391 -15.914 1.969 1 98.88 187 LEU A CA 1
ATOM 1456 C C . LEU A 1 187 ? 18.109 -16.938 0.876 1 98.88 187 LEU A C 1
ATOM 1458 O O . LEU A 1 187 ? 18.641 -16.828 -0.232 1 98.88 187 LEU A O 1
ATOM 1462 N N . ALA A 1 188 ? 17.344 -17.922 1.191 1 98.94 188 ALA A N 1
ATOM 1463 C CA . ALA A 1 188 ? 16.766 -18.859 0.235 1 98.94 188 ALA A CA 1
ATOM 1464 C C . ALA A 1 188 ? 15.242 -18.719 0.182 1 98.94 188 ALA A C 1
ATOM 1466 O O . ALA A 1 188 ? 14.578 -18.672 1.222 1 98.94 188 ALA A O 1
ATOM 1467 N N . VAL A 1 189 ? 14.727 -18.609 -1.024 1 98.94 189 VAL A N 1
ATOM 1468 C CA . VAL A 1 189 ? 13.289 -18.406 -1.183 1 98.94 189 VAL A CA 1
ATOM 1469 C C . VAL A 1 189 ? 12.695 -19.578 -1.971 1 98.94 189 VAL A C 1
ATOM 1471 O O . VAL A 1 189 ? 13.242 -19.984 -2.994 1 98.94 189 VAL A O 1
ATOM 1474 N N . PHE A 1 190 ? 11.578 -20.125 -1.506 1 98.81 190 PHE A N 1
ATOM 1475 C CA . PHE A 1 190 ? 10.828 -21.156 -2.213 1 98.81 190 PHE A CA 1
ATOM 1476 C C . PHE A 1 190 ? 9.344 -20.812 -2.252 1 98.81 190 PHE A C 1
ATOM 1478 O O . PHE A 1 190 ? 8.82 -20.203 -1.325 1 98.81 190 PHE A O 1
ATOM 1485 N N . ASP A 1 191 ? 8.711 -21.172 -3.342 1 98.5 191 ASP A N 1
ATOM 1486 C CA . ASP A 1 191 ? 7.254 -21.125 -3.387 1 98.5 191 ASP A CA 1
ATOM 1487 C C . ASP A 1 191 ? 6.633 -22.281 -2.604 1 98.5 191 ASP A C 1
ATOM 1489 O O . ASP A 1 191 ? 7.043 -23.422 -2.762 1 98.5 191 ASP A O 1
ATOM 1493 N N . HIS A 1 192 ? 5.668 -21.922 -1.738 1 98.81 192 HIS A N 1
ATOM 1494 C CA . HIS A 1 192 ? 4.871 -23.016 -1.188 1 98.81 192 HIS A CA 1
ATOM 1495 C C . HIS A 1 192 ? 3.998 -23.656 -2.26 1 98.81 192 HIS A C 1
ATOM 1497 O O . HIS A 1 192 ? 3.947 -24.891 -2.377 1 98.81 192 HIS A O 1
ATOM 1503 N N . VAL A 1 193 ? 3.322 -22.844 -2.973 1 98.56 193 VAL A N 1
ATOM 1504 C CA . VAL A 1 193 ? 2.615 -23.172 -4.207 1 98.56 193 VAL A CA 1
ATOM 1505 C C . VAL A 1 193 ? 3.057 -22.219 -5.32 1 98.56 193 VAL A C 1
ATOM 1507 O O . VAL A 1 193 ? 2.828 -21.016 -5.246 1 98.56 193 VAL A O 1
ATOM 1510 N N . SER A 1 194 ? 3.752 -22.734 -6.316 1 97.56 194 SER A N 1
ATOM 1511 C CA . SER A 1 194 ? 4.203 -21.906 -7.422 1 97.56 194 SER A CA 1
ATOM 1512 C C . SER A 1 194 ? 3.037 -21.5 -8.312 1 97.56 194 SER A C 1
ATOM 1514 O O . SER A 1 194 ? 2.01 -22.172 -8.352 1 97.56 194 SER A O 1
ATOM 1516 N N . SER A 1 195 ? 3.143 -20.359 -9.016 1 95.31 195 SER A N 1
ATOM 1517 C CA . SER A 1 195 ? 2.053 -19.766 -9.789 1 95.31 195 SER A CA 1
ATOM 1518 C C . SER A 1 195 ? 2.021 -20.328 -11.203 1 95.31 195 SER A C 1
ATOM 1520 O O . SER A 1 195 ? 0.974 -20.766 -11.68 1 95.31 195 SER A O 1
ATOM 1522 N N . TYR A 1 196 ? 3.016 -20.234 -11.977 1 89.56 196 TYR A N 1
ATOM 1523 C CA . TYR A 1 196 ? 3.135 -20.75 -13.336 1 89.56 196 TYR A CA 1
ATOM 1524 C C . TYR A 1 196 ? 4.555 -21.219 -13.609 1 89.56 196 TYR A C 1
ATOM 1526 O O . TYR A 1 196 ? 5.41 -20.438 -14.023 1 89.56 196 TYR A O 1
ATOM 1534 N N . PRO A 1 197 ? 4.598 -22.578 -13.352 1 94.75 197 PRO A N 1
ATOM 1535 C CA . PRO A 1 197 ? 3.482 -23.531 -13.289 1 94.75 197 PRO A CA 1
ATOM 1536 C C . PRO A 1 197 ? 2.988 -23.766 -11.867 1 94.75 197 PRO A C 1
ATOM 1538 O O . PRO A 1 197 ? 3.768 -23.672 -10.914 1 94.75 197 PRO A O 1
ATOM 1541 N N . PRO A 1 198 ? 1.706 -24.094 -11.734 1 97.56 198 PRO A N 1
ATOM 1542 C CA . PRO A 1 198 ? 1.162 -24.359 -10.398 1 97.56 198 PRO A CA 1
ATOM 1543 C C . PRO A 1 198 ? 1.593 -25.719 -9.844 1 97.56 198 PRO A C 1
ATOM 1545 O O . PRO A 1 198 ? 1.416 -26.734 -10.508 1 97.56 198 PRO A O 1
ATOM 1548 N N . ALA A 1 199 ? 2.145 -25.719 -8.656 1 97.94 199 ALA A N 1
ATOM 1549 C CA . ALA A 1 199 ? 2.582 -26.938 -7.984 1 97.94 199 ALA A CA 1
ATOM 1550 C C . ALA A 1 199 ? 2.773 -26.703 -6.488 1 97.94 199 ALA A C 1
ATOM 1552 O O . ALA A 1 199 ? 3.27 -25.656 -6.074 1 97.94 199 ALA A O 1
ATOM 1553 N N . ILE A 1 200 ? 2.365 -27.672 -5.703 1 98.19 200 ILE A N 1
ATOM 1554 C CA . ILE A 1 200 ? 2.775 -27.688 -4.305 1 98.19 200 ILE A CA 1
ATOM 1555 C C . ILE A 1 200 ? 4.223 -28.172 -4.199 1 98.19 200 ILE A C 1
ATOM 1557 O O . ILE A 1 200 ? 4.535 -29.312 -4.566 1 98.19 200 ILE A O 1
ATOM 1561 N N . LEU A 1 201 ? 5.129 -27.359 -3.723 1 98.12 201 LEU A N 1
ATOM 1562 C CA . LEU A 1 201 ? 6.535 -27.734 -3.619 1 98.12 201 LEU A CA 1
ATOM 1563 C C . LEU A 1 201 ? 6.824 -28.391 -2.273 1 98.12 201 LEU A C 1
ATOM 1565 O O . LEU A 1 201 ? 6.109 -28.156 -1.297 1 98.12 201 LEU A O 1
ATOM 1569 N N . PRO A 1 202 ? 7.816 -29.281 -2.248 1 97.94 202 PRO A N 1
ATOM 1570 C CA . PRO A 1 202 ? 8.219 -29.922 -0.986 1 97.94 202 PRO A CA 1
ATOM 1571 C C . PRO A 1 202 ? 9.031 -28.984 -0.095 1 97.94 202 PRO A C 1
ATOM 1573 O O . PRO A 1 202 ? 10.219 -29.219 0.142 1 97.94 202 PRO A O 1
ATOM 1576 N N . VAL A 1 203 ? 8.438 -28.016 0.549 1 98.31 203 VAL A N 1
ATOM 1577 C CA . VAL A 1 203 ? 9.109 -26.859 1.138 1 98.31 203 VAL A CA 1
ATOM 1578 C C . VAL A 1 203 ? 9.789 -27.266 2.445 1 98.31 203 VAL A C 1
ATOM 1580 O O . VAL A 1 203 ? 10.812 -26.703 2.822 1 98.31 203 VAL A O 1
ATOM 1583 N N . ALA A 1 204 ? 9.227 -28.219 3.227 1 98.44 204 ALA A N 1
ATOM 1584 C CA . ALA A 1 204 ? 9.875 -28.641 4.469 1 98.44 204 ALA A CA 1
ATOM 1585 C C . ALA A 1 204 ? 11.227 -29.281 4.199 1 98.44 204 ALA A C 1
ATOM 1587 O O . ALA A 1 204 ? 12.242 -28.875 4.754 1 98.44 204 ALA A O 1
ATOM 1588 N N . PRO A 1 205 ? 11.258 -30.297 3.258 1 98.31 205 PRO A N 1
ATOM 1589 C CA . PRO A 1 205 ? 12.555 -30.859 2.889 1 98.31 205 PRO A CA 1
ATOM 1590 C C . PRO A 1 205 ? 13.516 -29.797 2.336 1 98.31 205 PRO A C 1
ATOM 1592 O O . PRO A 1 205 ? 14.711 -29.828 2.637 1 98.31 205 PRO A O 1
ATOM 1595 N N . LEU A 1 206 ? 13.039 -28.906 1.537 1 98.75 206 LEU A N 1
ATOM 1596 C CA . LEU A 1 206 ? 13.883 -27.859 0.956 1 98.75 206 LEU A CA 1
ATOM 1597 C C . LEU A 1 206 ? 14.484 -26.984 2.043 1 98.75 206 LEU A C 1
ATOM 1599 O O . LEU A 1 206 ? 15.68 -26.688 2.023 1 98.75 206 LEU A O 1
ATOM 1603 N N . ALA A 1 207 ? 13.664 -26.547 2.971 1 98.81 207 ALA A N 1
ATOM 1604 C CA . ALA A 1 207 ? 14.133 -25.719 4.07 1 98.81 207 ALA A CA 1
ATOM 1605 C C . ALA A 1 207 ? 15.188 -26.438 4.898 1 98.81 207 ALA A C 1
ATOM 1607 O O . ALA A 1 207 ? 16.219 -25.844 5.242 1 98.81 207 ALA A O 1
ATOM 1608 N N . LYS A 1 208 ? 14.992 -27.719 5.207 1 98.69 208 LYS A N 1
ATOM 1609 C CA . LYS A 1 208 ? 15.938 -28.516 5.984 1 98.69 208 LYS A CA 1
ATOM 1610 C C . LYS A 1 208 ? 17.281 -28.594 5.277 1 98.69 208 LYS A C 1
ATOM 1612 O O . LYS A 1 208 ? 18.344 -28.516 5.922 1 98.69 208 LYS A O 1
ATOM 1617 N N . MET A 1 209 ? 17.203 -28.781 3.994 1 98.69 209 MET A N 1
ATOM 1618 C CA . MET A 1 209 ? 18.438 -28.891 3.209 1 98.69 209 MET A CA 1
ATOM 1619 C C . MET A 1 209 ? 19.234 -27.609 3.275 1 98.69 209 MET A C 1
ATOM 1621 O O . MET A 1 209 ? 20.469 -27.641 3.424 1 98.69 209 MET A O 1
ATOM 1625 N N . VAL A 1 210 ? 18.562 -26.453 3.16 1 98.81 210 VAL A N 1
ATOM 1626 C CA . VAL A 1 210 ? 19.234 -25.156 3.221 1 98.81 210 VAL A CA 1
ATOM 1627 C C . VAL A 1 210 ? 19.875 -24.984 4.594 1 98.81 210 VAL A C 1
ATOM 1629 O O . VAL A 1 210 ? 21.047 -24.594 4.699 1 98.81 210 VAL A O 1
ATOM 1632 N N . LYS A 1 211 ? 19.125 -25.312 5.664 1 98.5 211 LYS A N 1
ATOM 1633 C CA . LYS A 1 211 ? 19.609 -25.109 7.023 1 98.5 211 LYS A CA 1
ATOM 1634 C C . LYS A 1 211 ? 20.812 -26.016 7.312 1 98.5 211 LYS A C 1
ATOM 1636 O O . LYS A 1 211 ? 21.719 -25.625 8.055 1 98.5 211 LYS A O 1
ATOM 1641 N N . ALA A 1 212 ? 20.828 -27.156 6.762 1 98.25 212 ALA A N 1
ATOM 1642 C CA . ALA A 1 212 ? 21.953 -28.078 6.945 1 98.25 212 ALA A CA 1
ATOM 1643 C C . ALA A 1 212 ? 23.203 -27.547 6.258 1 98.25 212 ALA A C 1
ATOM 1645 O O . ALA A 1 212 ? 24.297 -27.625 6.809 1 98.25 212 ALA A O 1
ATOM 1646 N N . ALA A 1 213 ? 23.062 -27 5.062 1 98.38 213 ALA A N 1
ATOM 1647 C CA . ALA A 1 213 ? 24.188 -26.547 4.254 1 98.38 213 ALA A CA 1
ATOM 1648 C C . ALA A 1 213 ? 24.625 -25.141 4.668 1 98.38 213 ALA A C 1
ATOM 1650 O O . ALA A 1 213 ? 25.812 -24.797 4.559 1 98.38 213 ALA A O 1
ATOM 1651 N N . ALA A 1 214 ? 23.688 -24.312 5.07 1 98.38 214 ALA A N 1
ATOM 1652 C CA . ALA A 1 214 ? 23.906 -22.906 5.426 1 98.38 214 ALA A CA 1
ATOM 1653 C C . ALA A 1 214 ? 23.078 -22.531 6.652 1 98.38 214 ALA A C 1
ATOM 1655 O O . ALA A 1 214 ? 22.094 -21.812 6.539 1 98.38 214 ALA A O 1
ATOM 1656 N N . PRO A 1 215 ? 23.531 -22.781 7.832 1 97.19 215 PRO A N 1
ATOM 1657 C CA . PRO A 1 215 ? 22.75 -22.609 9.055 1 97.19 215 PRO A CA 1
ATOM 1658 C C . PRO A 1 215 ? 22.391 -21.141 9.328 1 97.19 215 PRO A C 1
ATOM 1660 O O . PRO A 1 215 ? 21.406 -20.859 10.016 1 97.19 215 PRO A O 1
ATOM 1663 N N . ARG A 1 216 ? 23.109 -20.281 8.789 1 96 216 ARG A N 1
ATOM 1664 C CA . ARG A 1 216 ? 22.875 -18.875 9.07 1 96 216 ARG A CA 1
ATOM 1665 C C . ARG A 1 216 ? 21.906 -18.266 8.062 1 96 216 ARG A C 1
ATOM 1667 O O . ARG A 1 216 ? 21.422 -17.141 8.25 1 96 216 ARG A O 1
ATOM 1674 N N . ALA A 1 217 ? 21.609 -18.938 6.984 1 98.38 217 ALA A N 1
ATOM 1675 C CA . ALA A 1 217 ? 20.719 -18.422 5.941 1 98.38 217 ALA A CA 1
ATOM 1676 C C . ALA A 1 217 ? 19.266 -18.406 6.414 1 98.38 217 ALA A C 1
ATOM 1678 O O . ALA A 1 217 ? 18.812 -19.328 7.094 1 98.38 217 ALA A O 1
ATOM 1679 N N . ALA A 1 218 ? 18.609 -17.328 6.133 1 98.75 218 ALA A N 1
ATOM 1680 C CA . ALA A 1 218 ? 17.156 -17.312 6.336 1 98.75 218 ALA A CA 1
ATOM 1681 C C . ALA A 1 218 ? 16.438 -18.047 5.207 1 98.75 218 ALA A C 1
ATOM 1683 O O . ALA A 1 218 ? 16.953 -18.109 4.082 1 98.75 218 ALA A O 1
ATOM 1684 N N . VAL A 1 219 ? 15.32 -18.656 5.5 1 98.94 219 VAL A N 1
ATOM 1685 C CA . VAL A 1 219 ? 14.461 -19.297 4.508 1 98.94 219 VAL A CA 1
ATOM 1686 C C . VAL A 1 219 ? 13.102 -18.594 4.465 1 98.94 219 VAL A C 1
ATOM 1688 O O . VAL A 1 219 ? 12.422 -18.484 5.488 1 98.94 219 VAL A O 1
ATOM 1691 N N . LEU A 1 220 ? 12.758 -18.078 3.355 1 98.94 220 LEU A N 1
ATOM 1692 C CA . LEU A 1 220 ? 11.492 -17.406 3.092 1 98.94 220 LEU A CA 1
ATOM 1693 C C . LEU A 1 220 ? 10.609 -18.25 2.184 1 98.94 220 LEU A C 1
ATOM 1695 O O . LEU A 1 220 ? 11.055 -18.719 1.132 1 98.94 220 LEU A O 1
ATOM 1699 N N . LEU A 1 221 ? 9.359 -18.469 2.596 1 98.94 221 LEU A N 1
ATOM 1700 C CA . LEU A 1 221 ? 8.391 -19.109 1.719 1 98.94 221 LEU A CA 1
ATOM 1701 C C . LEU A 1 221 ? 7.422 -18.094 1.132 1 98.94 221 LEU A C 1
ATOM 1703 O O . LEU A 1 221 ? 6.805 -17.312 1.868 1 98.94 221 LEU A O 1
ATOM 1707 N N . ASP A 1 222 ? 7.406 -18.078 -0.193 1 98.88 222 ASP A N 1
ATOM 1708 C CA . ASP A 1 222 ? 6.324 -17.406 -0.896 1 98.88 222 ASP A CA 1
ATOM 1709 C C . ASP A 1 222 ? 5.047 -18.25 -0.881 1 98.88 222 ASP A C 1
ATOM 1711 O O . ASP A 1 222 ? 4.906 -19.188 -1.67 1 98.88 222 ASP A O 1
ATOM 1715 N N . GLY A 1 223 ? 4.133 -17.875 -0.007 1 98.88 223 GLY A N 1
ATOM 1716 C CA . GLY A 1 223 ? 2.865 -18.578 0.139 1 98.88 223 GLY A CA 1
ATOM 1717 C C . GLY A 1 223 ? 1.692 -17.797 -0.439 1 98.88 223 GLY A C 1
ATOM 1718 O O . GLY A 1 223 ? 0.571 -17.906 0.063 1 98.88 223 GLY A O 1
ATOM 1719 N N . ALA A 1 224 ? 1.926 -16.984 -1.482 1 98.75 224 ALA A N 1
ATOM 1720 C CA . ALA A 1 224 ? 0.88 -16.141 -2.061 1 98.75 224 ALA A CA 1
ATOM 1721 C C . ALA A 1 224 ? -0.345 -16.969 -2.436 1 98.75 224 ALA A C 1
ATOM 1723 O O . ALA A 1 224 ? -1.479 -16.5 -2.318 1 98.75 224 ALA A O 1
ATOM 1724 N N . HIS A 1 225 ? -0.115 -18.203 -2.816 1 98.69 225 HIS A N 1
ATOM 1725 C CA . HIS A 1 225 ? -1.192 -19.062 -3.287 1 98.69 225 HIS A CA 1
ATOM 1726 C C . HIS A 1 225 ? -1.592 -20.078 -2.223 1 98.69 225 HIS A C 1
ATOM 1728 O O . HIS A 1 225 ? -2.383 -20.984 -2.488 1 98.69 225 HIS A O 1
ATOM 1734 N N . ALA A 1 226 ? -1.105 -20 -1.014 1 98.81 226 ALA A N 1
ATOM 1735 C CA . ALA A 1 226 ? -1.25 -21.125 -0.087 1 98.81 226 ALA A CA 1
ATOM 1736 C C . ALA A 1 226 ? -2.447 -20.922 0.836 1 98.81 226 ALA A C 1
ATOM 1738 O O . ALA A 1 226 ? -3.283 -21.812 0.986 1 98.81 226 ALA A O 1
ATOM 1739 N N . LEU A 1 227 ? -2.584 -19.75 1.438 1 98.75 227 LEU A N 1
ATOM 1740 C CA . LEU A 1 227 ? -3.598 -19.516 2.461 1 98.75 227 LEU A CA 1
ATOM 1741 C C . LEU A 1 227 ? -5 -19.719 1.896 1 98.75 227 LEU A C 1
ATOM 1743 O O . LEU A 1 227 ? -5.395 -19.047 0.941 1 98.75 227 LEU A O 1
ATOM 1747 N N . GLY A 1 228 ? -5.695 -20.641 2.439 1 98.62 228 GLY A N 1
ATOM 1748 C CA . GLY A 1 228 ? -7.031 -20.969 1.985 1 98.62 228 GLY A CA 1
ATOM 1749 C C . GLY A 1 228 ? -7.043 -22.062 0.933 1 98.62 228 GLY A C 1
ATOM 1750 O O . GLY A 1 228 ? -8.07 -22.719 0.721 1 98.62 228 GLY A O 1
ATOM 1751 N N . GLN A 1 229 ? -5.934 -22.297 0.229 1 98.81 229 GLN A N 1
ATOM 1752 C CA . GLN A 1 229 ? -5.859 -23.281 -0.844 1 98.81 229 GLN A CA 1
ATOM 1753 C C . GLN A 1 229 ? -5.371 -24.625 -0.32 1 98.81 229 GLN A C 1
ATOM 1755 O O . GLN A 1 229 ? -5.934 -25.672 -0.658 1 98.81 229 GLN A O 1
ATOM 1760 N N . VAL A 1 230 ? -4.277 -24.609 0.436 1 98.12 230 VAL A N 1
ATOM 1761 C CA . VAL A 1 230 ? -3.678 -25.797 1.036 1 98.12 230 VAL A CA 1
ATOM 1762 C C . VAL A 1 230 ? -3.482 -25.578 2.535 1 98.12 230 VAL A C 1
ATOM 1764 O O . VAL A 1 230 ? -3.479 -24.438 3.006 1 98.12 230 VAL A O 1
ATOM 1767 N N . PRO A 1 231 ? -3.381 -26.688 3.305 1 97.5 231 PRO A N 1
ATOM 1768 C CA . PRO A 1 231 ? -3.096 -26.5 4.73 1 97.5 231 PRO A CA 1
ATOM 1769 C C . PRO A 1 231 ? -1.757 -25.797 4.977 1 97.5 231 PRO A C 1
ATOM 1771 O O . PRO A 1 231 ? -0.764 -26.125 4.316 1 97.5 231 PRO A O 1
ATOM 1774 N N . VAL A 1 232 ? -1.751 -24.828 5.84 1 98.5 232 VAL A N 1
ATOM 1775 C CA . VAL A 1 232 ? -0.548 -24.125 6.285 1 98.5 232 VAL A CA 1
ATOM 1776 C C . VAL A 1 232 ? -0.32 -24.391 7.773 1 98.5 232 VAL A C 1
ATOM 1778 O O . VAL A 1 232 ? -1.198 -24.125 8.594 1 98.5 232 VAL A O 1
ATOM 1781 N N . ASP A 1 233 ? 0.803 -24.938 8.117 1 98.69 233 ASP A N 1
ATOM 1782 C CA . ASP A 1 233 ? 1.198 -25.219 9.492 1 98.69 233 ASP A CA 1
ATOM 1783 C C . ASP A 1 233 ? 2.531 -24.547 9.828 1 98.69 233 ASP A C 1
ATOM 1785 O O . ASP A 1 233 ? 3.594 -25.141 9.641 1 98.69 233 ASP A O 1
ATOM 1789 N N . MET A 1 234 ? 2.4 -23.391 10.422 1 98.62 234 MET A N 1
ATOM 1790 C CA . MET A 1 234 ? 3.609 -22.594 10.633 1 98.62 234 MET A CA 1
ATOM 1791 C C . MET A 1 234 ? 4.496 -23.234 11.703 1 98.62 234 MET A C 1
ATOM 1793 O O . MET A 1 234 ? 5.715 -23.062 11.68 1 98.62 234 MET A O 1
ATOM 1797 N N . ALA A 1 235 ? 3.91 -23.922 12.664 1 98.38 235 ALA A N 1
ATOM 1798 C CA . ALA A 1 235 ? 4.727 -24.625 13.648 1 98.38 235 ALA A CA 1
ATOM 1799 C C . ALA A 1 235 ? 5.641 -25.656 12.984 1 98.38 235 ALA A C 1
ATOM 1801 O O . ALA A 1 235 ? 6.836 -25.703 13.273 1 98.38 235 ALA A O 1
ATOM 1802 N N . GLN A 1 236 ? 5.078 -26.438 12.125 1 98.44 236 GLN A N 1
ATOM 1803 C CA . GLN A 1 236 ? 5.848 -27.453 11.406 1 98.44 236 GLN A CA 1
ATOM 1804 C C . GLN A 1 236 ? 6.871 -26.812 10.477 1 98.44 236 GLN A C 1
ATOM 1806 O O . GLN A 1 236 ? 8.016 -27.266 10.391 1 98.44 236 GLN A O 1
ATOM 1811 N N . LEU A 1 237 ? 6.469 -25.781 9.773 1 98.81 237 LEU A N 1
ATOM 1812 C CA . LEU A 1 237 ? 7.355 -25.125 8.82 1 98.81 237 LEU A CA 1
ATOM 1813 C C . LEU A 1 237 ? 8.508 -24.438 9.547 1 98.81 237 LEU A C 1
ATOM 1815 O O . LEU A 1 237 ? 9.656 -24.484 9.094 1 98.81 237 LEU A O 1
ATOM 1819 N N . ALA A 1 238 ? 8.172 -23.812 10.656 1 98.62 238 ALA A N 1
ATOM 1820 C CA . ALA A 1 238 ? 9.219 -23.203 11.461 1 98.62 238 ALA A CA 1
ATOM 1821 C C . ALA A 1 238 ? 10.219 -24.25 11.945 1 98.62 238 ALA A C 1
ATOM 1823 O O . ALA A 1 238 ? 11.43 -24.016 11.914 1 98.62 238 ALA A O 1
ATOM 1824 N N . ALA A 1 239 ? 9.719 -25.391 12.406 1 98.31 239 ALA A N 1
ATOM 1825 C CA . ALA A 1 239 ? 10.578 -26.469 12.867 1 98.31 239 ALA A CA 1
ATOM 1826 C C . ALA A 1 239 ? 11.469 -26.984 11.734 1 98.31 239 ALA A C 1
ATOM 1828 O O . ALA A 1 239 ? 12.594 -27.438 11.977 1 98.31 239 ALA A O 1
ATOM 1829 N N . ALA A 1 240 ? 10.984 -26.859 10.523 1 98.62 240 ALA A N 1
ATOM 1830 C CA . ALA A 1 240 ? 11.742 -27.312 9.359 1 98.62 240 ALA A CA 1
ATOM 1831 C C . ALA A 1 240 ? 12.789 -26.297 8.961 1 98.62 240 ALA A C 1
ATOM 1833 O O . ALA A 1 240 ? 13.641 -26.562 8.102 1 98.62 240 ALA A O 1
ATOM 1834 N N . GLY A 1 241 ? 12.719 -25.109 9.461 1 98.56 241 GLY A N 1
ATOM 1835 C CA . GLY A 1 241 ? 13.766 -24.125 9.203 1 98.56 241 GLY A CA 1
ATOM 1836 C C . GLY A 1 241 ? 13.25 -22.891 8.516 1 98.56 241 GLY A C 1
ATOM 1837 O O . GLY A 1 241 ? 14.039 -22.016 8.125 1 98.56 241 GLY A O 1
ATOM 1838 N N . VAL A 1 242 ? 11.977 -22.75 8.375 1 98.88 242 VAL A N 1
ATOM 1839 C CA . VAL A 1 242 ? 11.398 -21.562 7.75 1 98.88 242 VAL A CA 1
ATOM 1840 C C . VAL A 1 242 ? 11.477 -20.391 8.719 1 98.88 242 VAL A C 1
ATOM 1842 O O . VAL A 1 242 ? 11.148 -20.516 9.898 1 98.88 242 VAL A O 1
ATOM 1845 N N . ASP A 1 243 ? 11.898 -19.188 8.164 1 98.88 243 ASP A N 1
ATOM 1846 C CA . ASP A 1 243 ? 12.078 -18.031 9.016 1 98.88 243 ASP A CA 1
ATOM 1847 C C . ASP A 1 243 ? 11.055 -16.938 8.703 1 98.88 243 ASP A C 1
ATOM 1849 O O . ASP A 1 243 ? 10.828 -16.031 9.508 1 98.88 243 ASP A O 1
ATOM 1853 N N . ALA A 1 244 ? 10.492 -16.984 7.543 1 98.94 244 ALA A N 1
ATOM 1854 C CA . ALA A 1 244 ? 9.438 -16.062 7.141 1 98.94 244 ALA A CA 1
ATOM 1855 C C . ALA A 1 244 ? 8.469 -16.703 6.156 1 98.94 244 ALA A C 1
ATOM 1857 O O . ALA A 1 244 ? 8.859 -17.578 5.379 1 98.94 244 ALA A O 1
ATOM 1858 N N . TYR A 1 245 ? 7.211 -16.312 6.219 1 98.94 245 TYR A N 1
ATOM 1859 C CA . TYR A 1 245 ? 6.137 -16.812 5.367 1 98.94 245 TYR A CA 1
ATOM 1860 C C . TYR A 1 245 ? 5.203 -15.68 4.949 1 98.94 245 TYR A C 1
ATOM 1862 O O . TYR A 1 245 ? 4.602 -15.023 5.797 1 98.94 245 TYR A O 1
ATOM 1870 N N . VAL A 1 246 ? 5.125 -15.469 3.658 1 98.88 246 VAL A N 1
ATOM 1871 C CA . VAL A 1 246 ? 4.258 -14.43 3.107 1 98.88 246 VAL A CA 1
ATOM 1872 C C . VAL A 1 246 ? 3.062 -15.078 2.41 1 98.88 246 VAL A C 1
ATOM 1874 O O . VAL A 1 246 ? 3.207 -16.094 1.729 1 98.88 246 VAL A O 1
ATOM 1877 N N . THR A 1 247 ? 1.864 -14.461 2.58 1 98.88 247 THR A N 1
ATOM 1878 C CA . THR A 1 247 ? 0.701 -15.055 1.93 1 98.88 247 THR A CA 1
ATOM 1879 C C . THR A 1 247 ? -0.341 -13.984 1.607 1 98.88 247 THR A C 1
ATOM 1881 O O . THR A 1 247 ? -0.311 -12.891 2.174 1 98.88 247 THR A O 1
ATOM 1884 N N . ASP A 1 248 ? -1.215 -14.297 0.634 1 98.69 248 ASP A N 1
ATOM 1885 C CA . ASP A 1 248 ? -2.281 -13.398 0.213 1 98.69 248 ASP A CA 1
ATOM 1886 C C . ASP A 1 248 ? -3.617 -13.797 0.832 1 98.69 248 ASP A C 1
ATOM 1888 O O . ASP A 1 248 ? -3.945 -14.984 0.9 1 98.69 248 ASP A O 1
ATOM 1892 N N . GLY A 1 249 ? -4.352 -12.773 1.264 1 98.69 249 GLY A N 1
ATOM 1893 C CA . GLY A 1 249 ? -5.727 -13 1.679 1 98.69 249 GLY A CA 1
ATOM 1894 C C . GLY A 1 249 ? -6.719 -12.906 0.534 1 98.69 249 GLY A C 1
ATOM 1895 O O . GLY A 1 249 ? -7.777 -13.539 0.572 1 98.69 249 GLY A O 1
ATOM 1896 N N . HIS A 1 250 ? -6.391 -12.18 -0.527 1 98.38 250 HIS A N 1
ATOM 1897 C CA . HIS A 1 250 ? -7.348 -11.828 -1.568 1 98.38 250 HIS A CA 1
ATOM 1898 C C . HIS A 1 250 ? -7.469 -12.945 -2.605 1 98.38 250 HIS A C 1
ATOM 1900 O O . HIS A 1 250 ? -8.297 -12.859 -3.518 1 98.38 250 HIS A O 1
ATOM 1906 N N . LYS A 1 251 ? -6.641 -13.961 -2.518 1 98.25 251 LYS A N 1
ATOM 1907 C CA . LYS A 1 251 ? -6.746 -15.078 -3.457 1 98.25 251 LYS A CA 1
ATOM 1908 C C . LYS A 1 251 ? -7.637 -16.188 -2.9 1 98.25 251 LYS A C 1
ATOM 1910 O O . LYS A 1 251 ? -8.844 -15.992 -2.738 1 98.25 251 LYS A O 1
ATOM 1915 N N . TRP A 1 252 ? -7.129 -17.172 -2.352 1 98.81 252 TRP A N 1
ATOM 1916 C CA . TRP A 1 252 ? -7.863 -18.391 -2.037 1 98.81 252 TRP A CA 1
ATOM 1917 C C . TRP A 1 252 ? -8.641 -18.234 -0.735 1 98.81 252 TRP A C 1
ATOM 1919 O O . TRP A 1 252 ? -9.617 -18.953 -0.5 1 98.81 252 TRP A O 1
ATOM 1929 N N . LEU A 1 253 ? -8.219 -17.281 0.101 1 98.81 253 LEU A N 1
ATOM 1930 C CA . LEU A 1 253 ? -8.992 -16.969 1.297 1 98.81 253 LEU A CA 1
ATOM 1931 C C . LEU A 1 253 ? -10.258 -16.203 0.938 1 98.81 253 LEU A C 1
ATOM 1933 O O . LEU A 1 253 ? -11.188 -16.109 1.745 1 98.81 253 LEU A O 1
ATOM 1937 N N . MET A 1 254 ? -10.289 -15.539 -0.167 1 98.75 254 MET A N 1
ATOM 1938 C CA . MET A 1 254 ? -11.414 -14.82 -0.753 1 98.75 254 MET A CA 1
ATOM 1939 C C . MET A 1 254 ? -11.68 -13.523 0.004 1 98.75 254 MET A C 1
ATOM 1941 O O . MET A 1 254 ? -12.82 -13.047 0.039 1 98.75 254 MET A O 1
ATOM 1945 N N . ALA A 1 255 ? -10.695 -13.016 0.708 1 98.75 255 ALA A N 1
ATOM 1946 C CA . ALA A 1 255 ? -10.758 -11.664 1.266 1 98.75 255 ALA A CA 1
ATOM 1947 C C . ALA A 1 255 ? -10.648 -10.609 0.167 1 98.75 255 ALA A C 1
ATOM 1949 O O . ALA A 1 255 ? -10.383 -10.938 -0.992 1 98.75 255 ALA A O 1
ATOM 1950 N N . PRO A 1 256 ? -10.914 -9.336 0.482 1 98.25 256 PRO A N 1
ATOM 1951 C CA . PRO A 1 256 ? -10.805 -8.289 -0.541 1 98.25 256 PRO A CA 1
ATOM 1952 C C . PRO A 1 256 ? -9.367 -8.055 -0.989 1 98.25 256 PRO A C 1
ATOM 1954 O O . PRO A 1 256 ? -8.43 -8.391 -0.265 1 98.25 256 PRO A O 1
ATOM 1957 N N . LYS A 1 257 ? -9.227 -7.516 -2.258 1 97.88 257 LYS A N 1
ATOM 1958 C CA . LYS A 1 257 ? -7.906 -7.059 -2.684 1 97.88 257 LYS A CA 1
ATOM 1959 C C . LYS A 1 257 ? -7.277 -6.145 -1.638 1 97.88 257 LYS A C 1
ATOM 1961 O O . LYS A 1 257 ? -7.969 -5.332 -1.017 1 97.88 257 LYS A O 1
ATOM 1966 N N . GLY A 1 258 ? -5.988 -6.309 -1.474 1 97.19 258 GLY A N 1
ATOM 1967 C CA . GLY A 1 258 ? -5.316 -5.516 -0.457 1 97.19 258 GLY A CA 1
ATOM 1968 C C . GLY A 1 258 ? -5.25 -6.207 0.892 1 97.19 258 GLY A C 1
ATOM 1969 O O . GLY A 1 258 ? -5.254 -5.547 1.935 1 97.19 258 GLY A O 1
ATOM 1970 N N . SER A 1 259 ? -5.242 -7.469 0.902 1 98.44 259 SER A N 1
ATOM 1971 C CA . SER A 1 259 ? -5.18 -8.227 2.148 1 98.44 259 SER A CA 1
ATOM 1972 C C . SER A 1 259 ? -4.16 -9.352 2.062 1 98.44 259 SER A C 1
ATOM 1974 O O . SER A 1 259 ? -3.996 -9.969 1.007 1 98.44 259 SER A O 1
ATOM 1976 N N . GLY A 1 260 ? -3.441 -9.594 3.137 1 98.38 260 GLY A N 1
ATOM 1977 C CA . GLY A 1 260 ? -2.439 -10.641 3.273 1 98.38 260 GLY A CA 1
ATOM 1978 C C . GLY A 1 260 ? -1.794 -10.672 4.645 1 98.38 260 GLY A C 1
ATOM 1979 O O . GLY A 1 260 ? -2.246 -9.984 5.566 1 98.38 260 GLY A O 1
ATOM 1980 N N . ALA A 1 261 ? -0.789 -11.516 4.785 1 98.81 261 ALA A N 1
ATOM 1981 C CA . ALA A 1 261 ? -0.113 -11.641 6.074 1 98.81 261 ALA A CA 1
ATOM 1982 C C . ALA A 1 261 ? 1.342 -12.062 5.891 1 98.81 261 ALA A C 1
ATOM 1984 O O . ALA A 1 261 ? 1.71 -12.617 4.852 1 98.81 261 ALA A O 1
ATOM 1985 N N . LEU A 1 262 ? 2.133 -11.773 6.859 1 98.88 262 LEU A N 1
ATOM 1986 C CA . LEU A 1 262 ? 3.525 -12.188 6.988 1 98.88 262 LEU A CA 1
ATOM 1987 C C . LEU A 1 262 ? 3.789 -12.781 8.367 1 98.88 262 LEU A C 1
ATOM 1989 O O . LEU A 1 262 ? 3.467 -12.156 9.391 1 98.88 262 LEU A O 1
ATOM 1993 N N . TRP A 1 263 ? 4.184 -13.992 8.391 1 98.94 263 TRP A N 1
ATOM 1994 C CA . TRP A 1 263 ? 4.746 -14.609 9.586 1 98.94 263 TRP A CA 1
ATOM 1995 C C . TRP A 1 263 ? 6.266 -14.508 9.594 1 98.94 263 TRP A C 1
ATOM 1997 O O . TRP A 1 263 ? 6.91 -14.703 8.562 1 98.94 263 TRP A O 1
ATOM 2007 N N . ALA A 1 264 ? 6.867 -14.188 10.727 1 98.94 264 ALA A N 1
ATOM 2008 C CA . ALA A 1 264 ? 8.32 -14.109 10.828 1 98.94 264 ALA A CA 1
ATOM 2009 C C . ALA A 1 264 ? 8.812 -14.711 12.141 1 98.94 264 ALA A C 1
ATOM 2011 O O . ALA A 1 264 ? 8.195 -14.523 13.188 1 98.94 264 ALA A O 1
ATOM 2012 N N . SER A 1 265 ? 9.914 -15.398 12.07 1 98.31 265 SER A N 1
ATOM 2013 C CA . SER A 1 265 ? 10.578 -15.875 13.273 1 98.31 265 SER A CA 1
ATOM 2014 C C . SER A 1 265 ? 11.102 -14.719 14.117 1 98.31 265 SER A C 1
ATOM 2016 O O . SER A 1 265 ? 11.281 -13.609 13.617 1 98.31 265 SER A O 1
ATOM 2018 N N . LYS A 1 266 ? 11.297 -14.984 15.406 1 96.06 266 LYS A N 1
ATOM 2019 C CA . LYS A 1 266 ? 11.797 -13.953 16.312 1 96.06 266 LYS A CA 1
ATOM 2020 C C . LYS A 1 266 ? 13.109 -13.367 15.805 1 96.06 266 LYS A C 1
ATOM 2022 O O . LYS A 1 266 ? 13.352 -12.164 15.922 1 96.06 266 LYS A O 1
ATOM 2027 N N . PHE A 1 267 ? 13.844 -14.203 15.211 1 92.44 267 PHE A N 1
ATOM 2028 C CA . PHE A 1 267 ? 15.148 -13.812 14.68 1 92.44 267 PHE A CA 1
ATOM 2029 C C . PHE A 1 267 ? 14.992 -12.727 13.617 1 92.44 267 PHE A C 1
ATOM 2031 O O . PHE A 1 267 ? 15.75 -11.75 13.609 1 92.44 267 PHE A O 1
ATOM 2038 N N . LEU A 1 268 ? 14.023 -12.812 12.758 1 97.12 268 LEU A N 1
ATOM 2039 C CA . LEU A 1 268 ? 13.859 -11.875 11.656 1 97.12 268 LEU A CA 1
ATOM 2040 C C . LEU A 1 268 ? 13.055 -10.656 12.094 1 97.12 268 LEU A C 1
ATOM 2042 O O . LEU A 1 268 ? 13.148 -9.586 11.477 1 97.12 268 LEU A O 1
ATOM 2046 N N . GLN A 1 269 ? 12.219 -10.781 13.141 1 97.62 269 GLN A N 1
ATOM 2047 C CA . GLN A 1 269 ? 11.312 -9.719 13.547 1 97.62 269 GLN A CA 1
ATOM 2048 C C . GLN A 1 269 ? 12.078 -8.445 13.914 1 97.62 269 GLN A C 1
ATOM 2050 O O . GLN A 1 269 ? 11.594 -7.336 13.688 1 97.62 269 GLN A O 1
ATOM 2055 N N . ASP A 1 270 ? 13.281 -8.539 14.375 1 93.06 270 ASP A N 1
ATOM 2056 C CA . ASP A 1 270 ? 14.07 -7.406 14.844 1 93.06 270 ASP A CA 1
ATOM 2057 C C . ASP A 1 270 ? 14.547 -6.547 13.672 1 93.06 270 ASP A C 1
ATOM 2059 O O . ASP A 1 270 ? 14.766 -5.344 13.828 1 93.06 270 ASP A O 1
ATOM 2063 N N . VAL A 1 271 ? 14.656 -7.152 12.531 1 93.69 271 VAL A N 1
ATOM 2064 C CA . VAL A 1 271 ? 15.281 -6.406 11.445 1 93.69 271 VAL A CA 1
ATOM 2065 C C . VAL A 1 271 ? 14.234 -6.07 10.383 1 93.69 271 VAL A C 1
ATOM 2067 O O . VAL A 1 271 ? 14.461 -5.215 9.523 1 93.69 271 VAL A O 1
ATOM 2070 N N . LEU A 1 272 ? 13.078 -6.727 10.461 1 97.19 272 LEU A N 1
ATOM 2071 C CA . LEU A 1 272 ? 12.086 -6.559 9.406 1 97.19 272 LEU A CA 1
ATOM 2072 C C . LEU A 1 272 ? 11.398 -5.203 9.516 1 97.19 272 LEU A C 1
ATOM 2074 O O . LEU A 1 272 ? 11 -4.793 10.609 1 97.19 272 LEU A O 1
ATOM 2078 N N . GLU A 1 273 ? 11.375 -4.52 8.453 1 97.06 273 GLU A N 1
ATOM 2079 C CA . GLU A 1 273 ? 10.57 -3.314 8.273 1 97.06 273 GLU A CA 1
ATOM 2080 C C . GLU A 1 273 ? 9.523 -3.512 7.176 1 97.06 273 GLU A C 1
ATOM 2082 O O . GLU A 1 273 ? 9.773 -4.207 6.191 1 97.06 273 GLU A O 1
ATOM 2087 N N . PRO A 1 274 ? 8.336 -2.959 7.383 1 97.81 274 PRO A N 1
ATOM 2088 C CA . PRO A 1 274 ? 7.422 -2.932 6.238 1 97.81 274 PRO A CA 1
ATOM 2089 C C . PRO A 1 274 ? 7.992 -2.176 5.043 1 97.81 274 PRO A C 1
ATOM 2091 O O . PRO A 1 274 ? 8.953 -1.421 5.188 1 97.81 274 PRO A O 1
ATOM 2094 N N . ALA A 1 275 ? 7.398 -2.426 3.859 1 96.62 275 ALA A N 1
ATOM 2095 C CA . ALA A 1 275 ? 7.844 -1.736 2.65 1 96.62 275 ALA A CA 1
ATOM 2096 C C . ALA A 1 275 ? 7.758 -0.222 2.822 1 96.62 275 ALA A C 1
ATOM 2098 O O . ALA A 1 275 ? 8.5 0.524 2.18 1 96.62 275 ALA A O 1
ATOM 2099 N N . ILE A 1 276 ? 6.863 0.191 3.682 1 97.69 276 ILE A N 1
ATOM 2100 C CA . ILE A 1 276 ? 6.695 1.611 3.965 1 97.69 276 ILE A CA 1
ATOM 2101 C C . ILE A 1 276 ? 6.984 1.881 5.441 1 97.69 276 ILE A C 1
ATOM 2103 O O . ILE A 1 276 ? 6.273 1.39 6.32 1 97.69 276 ILE A O 1
ATOM 2107 N N . ILE A 1 277 ? 8.016 2.555 5.711 1 97.31 277 ILE A N 1
ATOM 2108 C CA . ILE A 1 277 ? 8.297 3.07 7.043 1 97.31 277 ILE A CA 1
ATOM 2109 C C . ILE A 1 277 ? 7.438 4.301 7.316 1 97.31 277 ILE A C 1
ATOM 2111 O O . ILE A 1 277 ? 7.562 5.32 6.637 1 97.31 277 ILE A O 1
ATOM 2115 N N . SER A 1 278 ? 6.59 4.227 8.297 1 96.31 278 SER A N 1
ATOM 2116 C CA . SER A 1 278 ? 5.578 5.254 8.531 1 96.31 278 SER A CA 1
ATOM 2117 C C . SER A 1 278 ? 5.934 6.113 9.742 1 96.31 278 SER A C 1
ATOM 2119 O O . SER A 1 278 ? 7.02 5.98 10.305 1 96.31 278 SER A O 1
ATOM 2121 N N . SER A 1 279 ? 4.98 7.016 10.062 1 94.56 279 SER A N 1
ATOM 2122 C CA . SER A 1 279 ? 5.113 7.887 11.219 1 94.56 279 SER A CA 1
ATOM 2123 C C . SER A 1 279 ? 5.09 7.086 12.516 1 94.56 279 SER A C 1
ATOM 2125 O O . SER A 1 279 ? 5.652 7.512 13.531 1 94.56 279 SER A O 1
ATOM 2127 N N . ASP A 1 280 ? 4.477 5.898 12.492 1 92.56 280 ASP A N 1
ATOM 2128 C CA . ASP A 1 280 ? 4.312 5.105 13.703 1 92.56 280 ASP A CA 1
ATOM 2129 C C . ASP A 1 280 ? 5.484 4.148 13.906 1 92.56 280 ASP A C 1
ATOM 2131 O O . ASP A 1 280 ? 5.48 3.34 14.828 1 92.56 280 ASP A O 1
ATOM 2135 N N . ASN A 1 281 ? 6.457 4.266 13.047 1 94.5 281 ASN A N 1
ATOM 2136 C CA . ASN A 1 281 ? 7.617 3.381 13.094 1 94.5 281 ASN A CA 1
ATOM 2137 C C . ASN A 1 281 ? 8.812 4.059 13.758 1 94.5 281 ASN A C 1
ATOM 2139 O O . ASN A 1 281 ? 9.914 4.059 13.211 1 94.5 281 ASN A O 1
ATOM 2143 N N . GLY A 1 282 ? 8.609 4.609 14.945 1 90.94 282 GLY A N 1
ATOM 2144 C CA . GLY A 1 282 ? 9.664 5.246 15.703 1 90.94 282 GLY A CA 1
ATOM 2145 C C . GLY A 1 282 ? 10.57 4.254 16.406 1 90.94 282 GLY A C 1
ATOM 2146 O O . GLY A 1 282 ? 10.422 3.043 16.25 1 90.94 282 GLY A O 1
ATOM 2147 N N . PRO A 1 283 ? 11.516 4.797 17.156 1 88.06 283 PRO A N 1
ATOM 2148 C CA . PRO A 1 283 ? 12.406 3.92 17.922 1 88.06 283 PRO A CA 1
ATOM 2149 C C . PRO A 1 283 ? 11.656 3.01 18.891 1 88.06 283 PRO A C 1
ATOM 2151 O O . PRO A 1 283 ? 10.664 3.428 19.484 1 88.06 283 PRO A O 1
ATOM 2154 N N . ASP A 1 284 ? 11.906 1.837 19 1 89.06 284 ASP A N 1
ATOM 2155 C CA . ASP A 1 284 ? 11.43 0.857 19.969 1 89.06 284 ASP A CA 1
ATOM 2156 C C . ASP A 1 284 ? 10 0.417 19.641 1 89.06 284 ASP A C 1
ATOM 2158 O O . ASP A 1 284 ? 9.281 -0.078 20.516 1 89.06 284 ASP A O 1
ATOM 2162 N N . THR A 1 285 ? 9.617 0.689 18.484 1 93.88 285 THR A N 1
ATOM 2163 C CA . THR A 1 285 ? 8.32 0.182 18.047 1 93.88 285 THR A CA 1
ATOM 2164 C C . THR A 1 285 ? 8.359 -1.336 17.906 1 93.88 285 THR A C 1
ATOM 2166 O O . THR A 1 285 ? 9.336 -1.893 17.391 1 93.88 285 THR A O 1
ATOM 2169 N N . SER A 1 286 ? 7.297 -2.031 18.375 1 95.81 286 SER A N 1
ATOM 2170 C CA . SER A 1 286 ? 7.234 -3.486 18.281 1 95.81 286 SER A CA 1
ATOM 2171 C C . SER A 1 286 ? 7.07 -3.943 16.844 1 95.81 286 SER A C 1
ATOM 2173 O O . SER A 1 286 ? 6.684 -3.156 15.977 1 95.81 286 SER A O 1
ATOM 2175 N N . PHE A 1 287 ? 7.363 -5.23 16.609 1 97.44 287 PHE A N 1
ATOM 2176 C CA . PHE A 1 287 ? 7.238 -5.84 15.281 1 97.44 287 PHE A CA 1
ATOM 2177 C C . PHE A 1 287 ? 5.844 -5.617 14.711 1 97.44 287 PHE A C 1
ATOM 2179 O O . PHE A 1 287 ? 5.699 -5.09 13.609 1 97.44 287 PHE A O 1
ATOM 2186 N N . GLN A 1 288 ? 4.828 -5.938 15.461 1 97.62 288 GLN A N 1
ATOM 2187 C CA . GLN A 1 288 ? 3.457 -5.832 14.977 1 97.62 288 GLN A CA 1
ATOM 2188 C C . GLN A 1 288 ? 3.062 -4.371 14.766 1 97.62 288 GLN A C 1
ATOM 2190 O O . GLN A 1 288 ? 2.402 -4.039 13.773 1 97.62 288 GLN A O 1
ATOM 2195 N N . ASP A 1 289 ? 3.502 -3.469 15.602 1 96.19 289 ASP A N 1
ATOM 2196 C CA . ASP A 1 289 ? 3.123 -2.062 15.508 1 96.19 289 ASP A CA 1
ATOM 2197 C C . ASP A 1 289 ? 3.744 -1.41 14.273 1 96.19 289 ASP A C 1
ATOM 2199 O O . ASP A 1 289 ? 3.145 -0.521 13.664 1 96.19 289 ASP A O 1
ATOM 2203 N N . ARG A 1 290 ? 4.961 -1.845 13.891 1 96.75 290 ARG A N 1
ATOM 2204 C CA . ARG A 1 290 ? 5.605 -1.317 12.688 1 96.75 290 ARG A CA 1
ATOM 2205 C C . ARG A 1 290 ? 4.758 -1.59 11.453 1 96.75 290 ARG A C 1
ATOM 2207 O O . ARG A 1 290 ? 4.742 -0.788 10.516 1 96.75 290 ARG A O 1
ATOM 2214 N N . PHE A 1 291 ? 4.062 -2.701 11.539 1 98.12 291 PHE A N 1
ATOM 2215 C CA . PHE A 1 291 ? 3.342 -3.156 10.359 1 98.12 291 PHE A CA 1
ATOM 2216 C C . PHE A 1 291 ? 1.874 -2.748 10.43 1 98.12 291 PHE A C 1
ATOM 2218 O O . PHE A 1 291 ? 1.17 -2.766 9.414 1 98.12 291 PHE A O 1
ATOM 2225 N N . ASP A 1 292 ? 1.353 -2.385 11.555 1 97.31 292 ASP A N 1
ATOM 2226 C CA . ASP A 1 292 ? -0.079 -2.17 11.742 1 97.31 292 ASP A CA 1
ATOM 2227 C C . ASP A 1 292 ? -0.504 -0.807 11.203 1 97.31 292 ASP A C 1
ATOM 2229 O O . ASP A 1 292 ? -1.697 -0.544 11.031 1 97.31 292 ASP A O 1
ATOM 2233 N N . TYR A 1 293 ? 0.423 0.054 10.977 1 96.94 293 TYR A N 1
ATOM 2234 C CA . TYR A 1 293 ? 0.148 1.342 10.344 1 96.94 293 TYR A CA 1
ATOM 2235 C C . TYR A 1 293 ? 1.277 1.74 9.406 1 96.94 293 TYR A C 1
ATOM 2237 O O . TYR A 1 293 ? 2.391 2.035 9.844 1 96.94 293 TYR A O 1
ATOM 2245 N N . ILE A 1 294 ? 0.97 1.832 8.18 1 97 294 ILE A N 1
ATOM 2246 C CA . ILE A 1 294 ? 2.016 2.123 7.207 1 97 294 ILE A CA 1
ATOM 2247 C C . ILE A 1 294 ? 1.614 3.334 6.367 1 97 294 ILE A C 1
ATOM 2249 O O . ILE A 1 294 ? 1.98 3.434 5.195 1 97 294 ILE A O 1
ATOM 2253 N N . GLY A 1 295 ? 0.833 4.199 6.902 1 95.62 295 GLY A N 1
ATOM 2254 C CA . GLY A 1 295 ? 0.314 5.383 6.23 1 95.62 295 GLY A CA 1
ATOM 2255 C C . GLY A 1 295 ? -1.201 5.418 6.176 1 95.62 295 GLY A C 1
ATOM 2256 O O . GLY A 1 295 ? -1.863 4.426 6.48 1 95.62 295 GLY A O 1
ATOM 2257 N N . THR A 1 296 ? -1.758 6.574 5.871 1 94.25 296 THR A N 1
ATOM 2258 C CA . THR A 1 296 ? -3.209 6.699 5.785 1 94.25 296 THR A CA 1
ATOM 2259 C C . THR A 1 296 ? -3.73 6.074 4.496 1 94.25 296 THR A C 1
ATOM 2261 O O . THR A 1 296 ? -3.738 6.719 3.445 1 94.25 296 THR A O 1
ATOM 2264 N N . ARG A 1 297 ? -4.148 4.891 4.637 1 94.81 297 ARG A N 1
ATOM 2265 C CA . ARG A 1 297 ? -4.727 4.113 3.545 1 94.81 297 ARG A CA 1
ATOM 2266 C C . ARG A 1 297 ? -5.93 3.307 4.023 1 94.81 297 ARG A C 1
ATOM 2268 O O . AR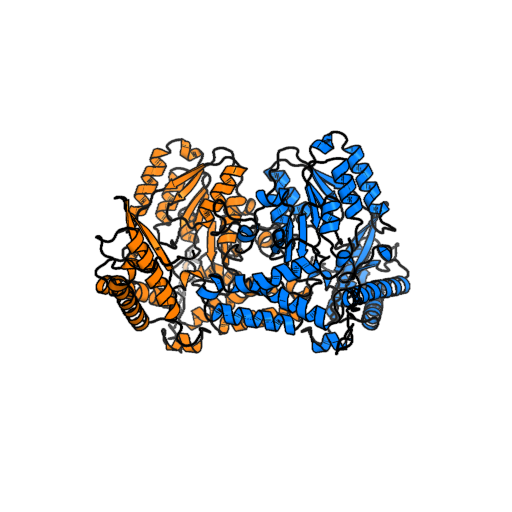G A 1 297 ? -6.375 3.461 5.16 1 94.81 297 ARG A O 1
ATOM 2275 N N . ASP A 1 298 ? -6.484 2.582 3.105 1 96 298 ASP A N 1
ATOM 2276 C CA . ASP A 1 298 ? -7.66 1.793 3.457 1 96 298 ASP A CA 1
ATOM 2277 C C . ASP A 1 298 ? -7.258 0.465 4.098 1 96 298 ASP A C 1
ATOM 2279 O O . ASP A 1 298 ? -6.707 -0.41 3.43 1 96 298 ASP A O 1
ATOM 2283 N N . TYR A 1 299 ? -7.57 0.247 5.383 1 97.88 299 TYR A N 1
ATOM 2284 C CA . TYR A 1 299 ? -7.223 -0.978 6.094 1 97.88 299 TYR A CA 1
ATOM 2285 C C . TYR A 1 299 ? -8.422 -1.911 6.191 1 97.88 299 TYR A C 1
ATOM 2287 O O . TYR A 1 299 ? -8.344 -2.973 6.812 1 97.88 299 TYR A O 1
ATOM 2295 N N . THR A 1 300 ? -9.531 -1.486 5.566 1 98.38 300 THR A N 1
ATOM 2296 C CA . THR A 1 300 ? -10.766 -2.256 5.699 1 98.38 300 THR A CA 1
ATOM 2297 C C . THR A 1 300 ? -10.602 -3.646 5.098 1 98.38 300 THR A C 1
ATOM 2299 O O . THR A 1 300 ? -11.219 -4.605 5.562 1 98.38 300 THR A O 1
ATOM 2302 N N . PRO A 1 301 ? -9.727 -3.869 4.074 1 98.56 301 PRO A N 1
ATOM 2303 C CA . PRO A 1 301 ? -9.523 -5.242 3.605 1 98.56 301 PRO A CA 1
ATOM 2304 C C . PRO A 1 301 ? -8.922 -6.148 4.676 1 98.56 301 PRO A C 1
ATOM 2306 O O . PRO A 1 301 ? -9.266 -7.328 4.758 1 98.56 301 PRO A O 1
ATOM 2309 N N . TRP A 1 302 ? -7.992 -5.598 5.469 1 98.75 302 TRP A N 1
ATOM 2310 C CA . TRP A 1 302 ? -7.449 -6.367 6.582 1 98.75 302 TRP A CA 1
ATOM 2311 C C . TRP A 1 302 ? -8.547 -6.773 7.555 1 98.75 302 TRP A C 1
ATOM 2313 O O . TRP A 1 302 ? -8.641 -7.938 7.953 1 98.75 302 TRP A O 1
ATOM 2323 N N . CYS A 1 303 ? -9.391 -5.793 7.824 1 98.81 303 CYS A N 1
ATOM 2324 C CA . CYS A 1 303 ? -10.5 -6.008 8.75 1 98.81 303 CYS A CA 1
ATOM 2325 C C . CYS A 1 303 ? -11.469 -7.055 8.211 1 98.81 303 CYS A C 1
ATOM 2327 O O . CYS A 1 303 ? -11.93 -7.918 8.953 1 98.81 303 CYS A O 1
ATOM 2329 N N . ALA A 1 304 ? -11.68 -7.043 6.957 1 98.81 304 ALA A N 1
ATOM 2330 C CA . ALA A 1 304 ? -12.695 -7.887 6.324 1 98.81 304 ALA A CA 1
ATOM 2331 C C . ALA A 1 304 ? -12.211 -9.328 6.207 1 98.81 304 ALA A C 1
ATOM 2333 O O . ALA A 1 304 ? -12.984 -10.227 5.871 1 98.81 304 ALA A O 1
ATOM 2334 N N . MET A 1 305 ? -10.969 -9.617 6.457 1 98.88 305 MET A N 1
ATOM 2335 C CA . MET A 1 305 ? -10.492 -10.992 6.473 1 98.88 305 MET A CA 1
ATOM 2336 C C . MET A 1 305 ? -11.25 -11.82 7.508 1 98.88 305 MET A C 1
ATOM 2338 O O . MET A 1 305 ? -11.445 -13.023 7.332 1 98.88 305 MET A O 1
ATOM 2342 N N . GLY A 1 306 ? -11.68 -11.133 8.609 1 98.81 306 GLY A N 1
ATOM 2343 C CA . GLY A 1 306 ? -12.531 -11.828 9.562 1 98.81 306 GLY A CA 1
ATOM 2344 C C . GLY A 1 306 ? -13.797 -12.383 8.938 1 98.81 306 GLY A C 1
ATOM 2345 O O . GLY A 1 306 ? -14.164 -13.539 9.172 1 98.81 306 GLY A O 1
ATOM 2346 N N . ALA A 1 307 ? -14.438 -11.594 8.102 1 98.88 307 ALA A N 1
ATOM 2347 C CA . ALA A 1 307 ? -15.656 -12.008 7.41 1 98.88 307 ALA A CA 1
ATOM 2348 C C . ALA A 1 307 ? -15.359 -13.125 6.41 1 98.88 307 ALA A C 1
ATOM 2350 O O . ALA A 1 307 ? -16.188 -14.008 6.191 1 98.88 307 ALA A O 1
ATOM 2351 N N . ALA A 1 308 ? -14.164 -13.109 5.797 1 98.88 308 ALA A N 1
ATOM 2352 C CA . ALA A 1 308 ? -13.766 -14.188 4.902 1 98.88 308 ALA A CA 1
ATOM 2353 C C . ALA A 1 308 ? -13.664 -15.516 5.652 1 98.88 308 ALA A C 1
ATOM 2355 O O . ALA A 1 308 ? -14.109 -16.547 5.16 1 98.88 308 ALA A O 1
ATOM 2356 N N . LEU A 1 309 ? -13.055 -15.445 6.848 1 98.81 309 LEU A N 1
ATOM 2357 C CA . LEU A 1 309 ? -12.961 -16.625 7.691 1 98.81 309 LEU A CA 1
ATOM 2358 C C . LEU A 1 309 ? -14.344 -17.141 8.078 1 98.81 309 LEU A C 1
ATOM 2360 O O . LEU A 1 309 ? -14.609 -18.344 8.047 1 98.81 309 LEU A O 1
ATOM 2364 N N . ASP A 1 310 ? -15.281 -16.203 8.414 1 98.69 310 ASP A N 1
ATOM 2365 C CA . ASP A 1 310 ? -16.656 -16.562 8.742 1 98.69 310 ASP A CA 1
ATOM 2366 C C . ASP A 1 310 ? -17.344 -17.234 7.551 1 98.69 310 ASP A C 1
ATOM 2368 O O . ASP A 1 310 ? -18.062 -18.219 7.719 1 98.69 310 ASP A O 1
ATOM 2372 N N . PHE A 1 311 ? -17.156 -16.688 6.398 1 98.62 311 PHE A N 1
ATOM 2373 C CA . PHE A 1 311 ? -17.781 -17.234 5.191 1 98.62 311 PHE A CA 1
ATOM 2374 C C . PHE A 1 311 ? -17.312 -18.656 4.938 1 98.62 311 PHE A C 1
ATOM 2376 O O . PHE A 1 311 ? -18.125 -19.547 4.664 1 98.62 311 PHE A O 1
ATOM 2383 N N . ARG A 1 312 ? -16.016 -18.922 5.062 1 98.38 312 ARG A N 1
ATOM 2384 C CA . ARG A 1 312 ? -15.453 -20.25 4.824 1 98.38 312 ARG A CA 1
ATOM 2385 C C . ARG A 1 312 ? -15.93 -21.25 5.875 1 98.38 312 ARG A C 1
ATOM 2387 O O . ARG A 1 312 ? -16.156 -22.422 5.57 1 98.38 312 ARG A O 1
ATOM 2394 N N . GLN A 1 313 ? -16.062 -20.734 7.094 1 97.75 313 GLN A N 1
ATOM 2395 C CA . GLN A 1 313 ? -16.656 -21.578 8.133 1 97.75 313 GLN A CA 1
ATOM 2396 C C . GLN A 1 313 ? -18.094 -21.969 7.777 1 97.75 313 GLN A C 1
ATOM 2398 O O . GLN A 1 313 ? -18.5 -23.109 7.973 1 97.75 313 GLN A O 1
ATOM 2403 N N . ALA A 1 314 ? -18.812 -21.016 7.23 1 97.31 314 ALA A N 1
ATOM 2404 C CA . ALA A 1 314 ? -20.203 -21.25 6.848 1 97.31 314 ALA A CA 1
ATOM 2405 C C . ALA A 1 314 ? -20.297 -22.234 5.684 1 97.31 314 ALA A C 1
ATOM 2407 O O . ALA A 1 314 ? -21.312 -22.922 5.523 1 97.31 314 ALA A O 1
ATOM 2408 N N . LEU A 1 315 ? -19.25 -22.344 4.906 1 97.75 315 LEU A N 1
ATOM 2409 C CA . LEU A 1 315 ? -19.219 -23.266 3.775 1 97.75 315 LEU A CA 1
ATOM 2410 C C . LEU A 1 315 ? -18.953 -24.688 4.242 1 97.75 315 LEU A C 1
ATOM 2412 O O . LEU A 1 315 ? -19.047 -25.641 3.459 1 97.75 315 LEU A O 1
ATOM 2416 N N . GLY A 1 316 ? -18.531 -24.875 5.48 1 96.81 316 GLY A N 1
ATOM 2417 C CA . GLY A 1 316 ? -18.25 -26.203 6.008 1 96.81 316 GLY A CA 1
ATOM 2418 C C . GLY A 1 316 ? -16.859 -26.328 6.613 1 96.81 316 GLY A C 1
ATOM 2419 O O . GLY A 1 316 ? -16.469 -27.391 7.082 1 96.81 316 GLY A O 1
ATOM 2420 N N . GLY A 1 317 ? -16.125 -25.234 6.555 1 96.94 317 GLY A N 1
ATOM 2421 C CA . GLY A 1 317 ? -14.82 -25.219 7.184 1 96.94 317 GLY A CA 1
ATOM 2422 C C . GLY A 1 317 ? -13.688 -25.5 6.203 1 96.94 317 GLY A C 1
ATOM 2423 O O . GLY A 1 317 ? -13.938 -25.859 5.055 1 96.94 317 GLY A O 1
ATOM 2424 N N . GLU A 1 318 ? -12.469 -25.375 6.652 1 97.5 318 GLU A N 1
ATOM 2425 C CA . GLU A 1 318 ? -11.273 -25.406 5.805 1 97.5 318 GLU A CA 1
ATOM 2426 C C . GLU A 1 318 ? -11.102 -26.766 5.141 1 97.5 318 GLU A C 1
ATOM 2428 O O . GLU A 1 318 ? -10.789 -26.844 3.949 1 97.5 318 GLU A O 1
ATOM 2433 N N . ALA A 1 319 ? -11.289 -27.781 5.887 1 97.19 319 ALA A N 1
ATOM 2434 C CA . ALA A 1 319 ? -11.062 -29.125 5.359 1 97.19 319 ALA A CA 1
ATOM 2435 C C . ALA A 1 319 ? -11.977 -29.406 4.168 1 97.19 319 ALA A C 1
ATOM 2437 O O . ALA A 1 319 ? -11.523 -29.922 3.145 1 97.19 319 ALA A O 1
ATOM 2438 N N . LEU A 1 320 ? -13.211 -29.078 4.281 1 97.75 320 LEU A N 1
ATOM 2439 C CA . LEU A 1 320 ? -14.18 -29.328 3.219 1 97.75 320 LEU A CA 1
ATOM 2440 C C . LEU A 1 320 ? -13.898 -28.438 2.01 1 97.75 320 LEU A C 1
ATOM 2442 O O . LEU A 1 320 ? -13.93 -28.906 0.87 1 97.75 320 LEU A O 1
ATOM 2446 N N . VAL A 1 321 ? -13.672 -27.188 2.217 1 98.38 321 VAL A N 1
ATOM 2447 C CA . VAL A 1 321 ? -13.422 -26.219 1.154 1 98.38 321 VAL A CA 1
ATOM 2448 C C . VAL A 1 321 ? -12.18 -26.625 0.366 1 98.38 321 VAL A C 1
ATOM 2450 O O . VAL A 1 321 ? -12.219 -26.719 -0.863 1 98.38 321 VAL A O 1
ATOM 2453 N N . GLN A 1 322 ? -11.133 -26.922 1.045 1 98.5 322 GLN A N 1
ATOM 2454 C CA . GLN A 1 322 ? -9.867 -27.266 0.405 1 98.5 322 GLN A CA 1
ATOM 2455 C C . GLN A 1 322 ? -9.977 -28.594 -0.338 1 98.5 322 GLN A C 1
ATOM 2457 O O . GLN A 1 322 ? -9.484 -28.734 -1.459 1 98.5 322 GLN A O 1
ATOM 2462 N N . SER A 1 323 ? -10.625 -29.531 0.31 1 97.94 323 SER A N 1
ATOM 2463 C CA . SER A 1 323 ? -10.789 -30.828 -0.327 1 97.94 323 SER A CA 1
ATOM 2464 C C . SER A 1 323 ? -11.586 -30.719 -1.623 1 97.94 323 SER A C 1
ATOM 2466 O O . SER A 1 323 ? -11.234 -31.328 -2.633 1 97.94 323 SER A O 1
ATOM 2468 N N . TYR A 1 324 ? -12.656 -29.953 -1.587 1 98.44 324 TYR A N 1
ATOM 2469 C CA . TYR A 1 324 ? -13.469 -29.781 -2.787 1 98.44 324 TYR A CA 1
ATOM 2470 C C . TYR A 1 324 ? -12.648 -29.156 -3.91 1 98.44 324 TYR A C 1
ATOM 2472 O O . TYR A 1 324 ? -12.664 -29.641 -5.043 1 98.44 324 TYR A O 1
ATOM 2480 N N . MET A 1 325 ? -11.977 -28.109 -3.619 1 98.81 325 MET A N 1
ATOM 2481 C CA . MET A 1 325 ? -11.219 -27.375 -4.629 1 98.81 325 MET A CA 1
ATOM 2482 C C . MET A 1 325 ? -10.133 -28.25 -5.23 1 98.81 325 MET A C 1
ATOM 2484 O O . MET A 1 325 ? -9.977 -28.312 -6.453 1 98.81 325 MET A O 1
ATOM 2488 N N . MET A 1 326 ? -9.414 -28.938 -4.406 1 98.25 326 MET A N 1
ATOM 2489 C CA . MET A 1 326 ? -8.289 -29.75 -4.879 1 98.25 326 MET A CA 1
ATOM 2490 C C . MET A 1 326 ? -8.781 -30.938 -5.688 1 98.25 326 MET A C 1
ATOM 2492 O O . MET A 1 326 ? -8.203 -31.281 -6.723 1 98.25 326 MET A O 1
ATOM 2496 N N . GLU A 1 327 ? -9.797 -31.578 -5.195 1 98.31 327 GLU A N 1
ATOM 2497 C CA . GLU A 1 327 ? -10.367 -32.688 -5.938 1 98.31 327 GLU A CA 1
ATOM 2498 C C . GLU A 1 327 ? -10.883 -32.25 -7.305 1 98.31 327 GLU A C 1
ATOM 2500 O O . GLU A 1 327 ? -10.664 -32.938 -8.305 1 98.31 327 GLU A O 1
ATOM 2505 N N . LEU A 1 328 ? -11.586 -31.141 -7.277 1 98.81 328 LEU A N 1
ATOM 2506 C CA . LEU A 1 328 ? -12.094 -30.594 -8.531 1 98.81 328 LEU A CA 1
ATOM 2507 C C . LEU A 1 328 ? -10.945 -30.281 -9.484 1 98.81 328 LEU A C 1
ATOM 2509 O O . LEU A 1 328 ? -11.031 -30.578 -10.68 1 98.81 328 LEU A O 1
ATOM 2513 N N . SER A 1 329 ? -9.906 -29.688 -9.008 1 98.75 329 SER A N 1
ATOM 2514 C CA . SER A 1 329 ? -8.727 -29.359 -9.797 1 98.75 329 SER A CA 1
ATOM 2515 C C . SER A 1 329 ? -8.109 -30.594 -10.422 1 98.75 329 SER A C 1
ATOM 2517 O O . SER A 1 329 ? -7.812 -30.609 -11.617 1 98.75 329 SER A O 1
ATOM 2519 N N . ARG A 1 330 ? -7.973 -31.641 -9.664 1 98.44 330 ARG A N 1
ATOM 2520 C CA . ARG A 1 330 ? -7.34 -32.875 -10.125 1 98.44 330 ARG A CA 1
ATOM 2521 C C . ARG A 1 330 ? -8.211 -33.594 -11.148 1 98.44 330 ARG A C 1
ATOM 2523 O O . ARG A 1 330 ? -7.723 -34.031 -12.188 1 98.44 330 ARG A O 1
ATOM 2530 N N . ARG A 1 331 ? -9.461 -33.656 -10.883 1 98.56 331 ARG A N 1
ATOM 2531 C CA . ARG A 1 331 ? -10.398 -34.281 -11.812 1 98.56 331 ARG A CA 1
ATOM 2532 C C . ARG A 1 331 ? -10.469 -33.5 -13.125 1 98.56 331 ARG A C 1
ATOM 2534 O O . ARG A 1 331 ? -10.438 -34.094 -14.211 1 98.56 331 ARG A O 1
ATOM 2541 N N . ALA A 1 332 ? -10.602 -32.219 -12.992 1 98.69 332 ALA A N 1
ATOM 2542 C CA . ALA A 1 332 ? -10.672 -31.359 -14.172 1 98.69 332 ALA A CA 1
ATOM 2543 C C . ALA A 1 332 ? -9.383 -31.438 -14.984 1 98.69 332 ALA A C 1
ATOM 2545 O O . ALA A 1 332 ? -9.414 -31.5 -16.219 1 98.69 332 ALA A O 1
ATOM 2546 N N . GLY A 1 333 ? -8.25 -31.375 -14.297 1 98.31 333 GLY A N 1
ATOM 2547 C CA . GLY A 1 333 ? -6.965 -31.5 -14.977 1 98.31 333 GLY A CA 1
ATOM 2548 C C . GLY A 1 333 ? -6.828 -32.781 -15.766 1 98.31 333 GLY A C 1
ATOM 2549 O O . GLY A 1 333 ? -6.422 -32.75 -16.922 1 98.31 333 GLY A O 1
ATOM 2550 N N . ARG A 1 334 ? -7.188 -33.844 -15.148 1 98.06 334 ARG A N 1
ATOM 2551 C CA . ARG A 1 334 ? -7.133 -35.125 -15.812 1 98.06 334 ARG A CA 1
ATOM 2552 C C . ARG A 1 334 ? -8.062 -35.188 -17.016 1 98.06 334 ARG A C 1
ATOM 2554 O O . ARG A 1 334 ? -7.676 -35.656 -18.094 1 98.06 334 ARG A O 1
ATOM 2561 N N . MET A 1 335 ? -9.203 -34.719 -16.797 1 98.5 335 MET A N 1
ATOM 2562 C CA . MET A 1 335 ? -10.211 -34.719 -17.859 1 98.5 335 MET A CA 1
ATOM 2563 C C . MET A 1 335 ? -9.742 -33.875 -19.047 1 98.5 335 MET A C 1
ATOM 2565 O O . MET A 1 335 ? -9.836 -34.312 -20.188 1 98.5 335 MET A O 1
ATOM 2569 N N . MET A 1 336 ? -9.289 -32.688 -18.812 1 98.5 336 MET A N 1
ATOM 2570 C CA . MET A 1 336 ? -8.867 -31.812 -19.875 1 98.5 336 MET A CA 1
ATOM 2571 C C . MET A 1 336 ? -7.633 -32.344 -20.594 1 98.5 336 MET A C 1
ATOM 2573 O O . MET A 1 336 ? -7.547 -32.281 -21.828 1 98.5 336 MET A O 1
ATOM 2577 N N . ALA A 1 337 ? -6.668 -32.844 -19.828 1 98.44 337 ALA A N 1
ATOM 2578 C CA . ALA A 1 337 ? -5.484 -33.438 -20.438 1 98.44 337 ALA A CA 1
ATOM 2579 C C . ALA A 1 337 ? -5.871 -34.594 -21.359 1 98.44 337 ALA A C 1
ATOM 2581 O O . ALA A 1 337 ? -5.309 -34.75 -22.453 1 98.44 337 ALA A O 1
ATOM 2582 N N . HIS A 1 338 ? -6.766 -35.375 -20.922 1 98.25 338 HIS A N 1
ATOM 2583 C CA . HIS A 1 338 ? -7.254 -36.5 -21.734 1 98.25 338 HIS A CA 1
ATOM 2584 C C . HIS A 1 338 ? -7.934 -36 -23 1 98.25 338 HIS A C 1
ATOM 2586 O O . HIS A 1 338 ? -7.668 -36.5 -24.094 1 98.25 338 HIS A O 1
ATOM 2592 N N . SER A 1 339 ? -8.75 -35.031 -22.844 1 98.12 339 SER A N 1
ATOM 2593 C CA . SER A 1 339 ? -9.477 -34.469 -23.984 1 98.12 339 SER A CA 1
ATOM 2594 C C . SER A 1 339 ? -8.516 -33.844 -25 1 98.12 339 SER A C 1
ATOM 2596 O O . SER A 1 339 ? -8.797 -33.875 -26.203 1 98.12 339 SER A O 1
ATOM 2598 N N . PHE A 1 340 ? -7.422 -33.281 -24.516 1 98.12 340 PHE A N 1
ATOM 2599 C CA . PHE A 1 340 ? -6.445 -32.625 -25.359 1 98.12 340 PHE A CA 1
ATOM 2600 C C . PHE A 1 340 ? -5.402 -33.594 -25.859 1 98.12 340 PHE A C 1
ATOM 2602 O O . PHE A 1 340 ? -4.605 -33.281 -26.75 1 98.12 340 PHE A O 1
ATOM 2609 N N . ASP A 1 341 ? -5.395 -34.844 -25.328 1 97.81 341 ASP A N 1
ATOM 2610 C CA . ASP A 1 341 ? -4.344 -35.844 -25.547 1 97.81 341 ASP A CA 1
ATOM 2611 C C . ASP A 1 341 ? -2.969 -35.281 -25.203 1 97.81 341 ASP A C 1
ATOM 2613 O O . ASP A 1 341 ? -2.047 -35.312 -26.031 1 97.81 341 ASP A O 1
ATOM 2617 N N . THR A 1 342 ? -2.943 -34.656 -24.109 1 97.38 342 THR A N 1
ATOM 2618 C CA . THR A 1 342 ? -1.717 -34.062 -23.578 1 97.38 342 THR A CA 1
ATOM 2619 C C . THR A 1 342 ? -1.529 -34.438 -22.109 1 97.38 342 THR A C 1
ATOM 2621 O O . THR A 1 342 ? -1.828 -35.562 -21.703 1 97.38 342 THR A O 1
ATOM 2624 N N . GLU A 1 343 ? -0.986 -33.5 -21.297 1 96.88 343 GLU A N 1
ATOM 2625 C CA . GLU A 1 343 ? -0.637 -33.812 -19.906 1 96.88 343 GLU A CA 1
ATOM 2626 C C . GLU A 1 343 ? -0.832 -32.594 -19 1 96.88 343 GLU A C 1
ATOM 2628 O O . GLU A 1 343 ? -0.979 -31.469 -19.484 1 96.88 343 GLU A O 1
ATOM 2633 N N . THR A 1 344 ? -0.915 -32.938 -17.719 1 97.62 344 THR A N 1
ATOM 2634 C CA . THR A 1 344 ? -0.823 -31.875 -16.719 1 97.62 344 THR A CA 1
ATOM 2635 C C . THR A 1 344 ? 0.631 -31.641 -16.328 1 97.62 344 THR A C 1
ATOM 2637 O O . THR A 1 344 ? 1.506 -32.438 -16.609 1 97.62 344 THR A O 1
ATOM 2640 N N . VAL A 1 345 ? 0.898 -30.516 -15.688 1 96.75 345 VAL A N 1
ATOM 2641 C CA . VAL A 1 345 ? 2.268 -30.047 -15.523 1 96.75 345 VAL A CA 1
ATOM 2642 C C . VAL A 1 345 ? 2.939 -30.797 -14.367 1 96.75 345 VAL A C 1
ATOM 2644 O O . VAL A 1 345 ? 4.164 -30.922 -14.336 1 96.75 345 VAL A O 1
ATOM 2647 N N . VAL A 1 346 ? 2.143 -31.234 -13.383 1 97.12 346 VAL A N 1
ATOM 2648 C CA . VAL A 1 346 ? 2.688 -31.984 -12.266 1 97.12 346 VAL A CA 1
ATOM 2649 C C . VAL A 1 346 ? 1.765 -33.156 -11.93 1 97.12 346 VAL A C 1
ATOM 2651 O O . VAL A 1 346 ? 0.622 -33.219 -12.398 1 97.12 346 VAL A O 1
ATOM 2654 N N . SER A 1 347 ? 2.312 -34.094 -11.117 1 95.31 347 SER A N 1
ATOM 2655 C CA . SER A 1 347 ? 1.511 -35.25 -10.664 1 95.31 347 SER A CA 1
ATOM 2656 C C . SER A 1 347 ? 0.379 -34.781 -9.75 1 95.31 347 SER A C 1
ATOM 2658 O O . SER A 1 347 ? 0.417 -33.688 -9.211 1 95.31 347 SER A O 1
ATOM 2660 N N . GLU A 1 348 ? -0.597 -35.562 -9.586 1 94.38 348 GLU A N 1
ATOM 2661 C CA . GLU A 1 348 ? -1.807 -35.219 -8.844 1 94.38 348 GLU A CA 1
ATOM 2662 C C . GLU A 1 348 ? -1.486 -34.875 -7.395 1 94.38 348 GLU A C 1
ATOM 2664 O O . GLU A 1 348 ? -2.105 -33.969 -6.816 1 94.38 348 GLU A O 1
ATOM 2669 N N . ASP A 1 349 ? -0.515 -35.594 -6.82 1 94.12 349 ASP A N 1
ATOM 2670 C CA . ASP A 1 349 ? -0.183 -35.375 -5.418 1 94.12 349 ASP A CA 1
ATOM 2671 C C . ASP A 1 349 ? 0.44 -34 -5.203 1 94.12 349 ASP A C 1
ATOM 2673 O O . ASP A 1 349 ? 0.485 -33.5 -4.078 1 94.12 349 ASP A O 1
ATOM 2677 N N . MET A 1 350 ? 0.911 -33.312 -6.273 1 97.44 350 MET A N 1
ATOM 2678 C CA . MET A 1 350 ? 1.521 -32 -6.195 1 97.44 350 MET A CA 1
ATOM 2679 C C . MET A 1 350 ? 0.58 -30.922 -6.738 1 97.44 350 MET A C 1
ATOM 2681 O O . MET A 1 350 ? 0.924 -29.75 -6.762 1 97.44 350 MET A O 1
ATOM 2685 N N . THR A 1 351 ? -0.604 -31.375 -7.188 1 98.12 351 THR A N 1
ATOM 2686 C CA . THR A 1 351 ? -1.554 -30.453 -7.797 1 98.12 351 THR A CA 1
ATOM 2687 C C . THR A 1 351 ? -2.428 -29.781 -6.734 1 98.12 351 THR A C 1
ATOM 2689 O O . THR A 1 351 ? -3.182 -30.469 -6.035 1 98.12 351 THR A O 1
ATOM 2692 N N . PRO A 1 352 ? -2.34 -28.422 -6.59 1 98.25 352 PRO A N 1
ATOM 2693 C CA . PRO A 1 352 ? -3.234 -27.703 -5.676 1 98.25 352 PRO A CA 1
ATOM 2694 C C . PRO A 1 352 ? -4.605 -27.422 -6.289 1 98.25 352 PRO A C 1
ATOM 2696 O O . PRO A 1 352 ? -5.121 -28.25 -7.055 1 98.25 352 PRO A O 1
ATOM 2699 N N . ALA A 1 353 ? -5.277 -26.344 -5.902 1 98.75 353 ALA A N 1
ATOM 2700 C CA . ALA A 1 353 ? -6.594 -26.016 -6.438 1 98.75 353 ALA A CA 1
ATOM 2701 C C . ALA A 1 353 ? -6.469 -25.234 -7.75 1 98.75 353 ALA A C 1
ATOM 2703 O O . ALA A 1 353 ? -7.375 -24.5 -8.125 1 98.75 353 ALA A O 1
ATOM 2704 N N . MET A 1 354 ? -5.359 -25.297 -8.32 1 98.06 354 MET A N 1
ATOM 2705 C CA . MET A 1 354 ? -5.105 -24.828 -9.688 1 98.06 354 MET A CA 1
ATOM 2706 C C . MET A 1 354 ? -4.176 -25.797 -10.422 1 98.06 354 MET A C 1
ATOM 2708 O O . MET A 1 354 ? -3.35 -26.453 -9.797 1 98.06 354 MET A O 1
ATOM 2712 N N . PHE A 1 355 ? -4.387 -25.969 -11.688 1 98.19 355 PHE A N 1
ATOM 2713 C CA . PHE A 1 355 ? -3.605 -26.891 -12.5 1 98.19 355 PHE A CA 1
ATOM 2714 C C . PHE A 1 355 ? -3.232 -26.266 -13.836 1 98.19 355 PHE A C 1
ATOM 2716 O O . PHE A 1 355 ? -3.762 -25.203 -14.195 1 98.19 355 PHE A O 1
ATOM 2723 N N . ALA A 1 356 ? -2.23 -26.828 -14.461 1 98.12 356 ALA A N 1
ATOM 2724 C CA . ALA A 1 356 ? -1.871 -26.438 -15.82 1 98.12 356 ALA A CA 1
ATOM 2725 C C . ALA A 1 356 ? -1.945 -27.625 -16.766 1 98.12 356 ALA A C 1
ATOM 2727 O O . ALA A 1 356 ? -1.538 -28.734 -16.422 1 98.12 356 ALA A O 1
ATOM 2728 N N . VAL A 1 357 ? -2.543 -27.406 -17.906 1 97.75 357 VAL A N 1
ATOM 2729 C CA . VAL A 1 357 ? -2.646 -28.422 -18.938 1 97.75 357 VAL A CA 1
ATOM 2730 C C . VAL A 1 357 ? -1.981 -27.922 -20.219 1 97.75 357 VAL A C 1
ATOM 2732 O O . VAL A 1 357 ? -2.104 -26.75 -20.578 1 97.75 357 VAL A O 1
ATOM 2735 N N . ARG A 1 358 ? -1.252 -28.781 -20.828 1 97.25 358 ARG A N 1
ATOM 2736 C CA . ARG A 1 358 ? -0.598 -28.438 -22.078 1 97.25 358 ARG A CA 1
ATOM 2737 C C . ARG A 1 358 ? -1.616 -28.281 -23.203 1 97.25 358 ARG A C 1
ATOM 2739 O O . ARG A 1 358 ? -2.539 -29.094 -23.328 1 97.25 358 ARG A O 1
ATOM 2746 N N . LEU A 1 359 ? -1.445 -27.203 -23.969 1 97.44 359 LEU A N 1
ATOM 2747 C CA . LEU A 1 359 ? -2.314 -27 -25.109 1 97.44 359 LEU A CA 1
ATOM 2748 C C . LEU A 1 359 ? -1.979 -28 -26.219 1 97.44 359 LEU A C 1
ATOM 2750 O O . LEU A 1 359 ? -0.808 -28.328 -26.438 1 97.44 359 LEU A O 1
ATOM 2754 N N . PRO A 1 360 ? -3.002 -28.422 -26.938 1 96.25 360 PRO A N 1
ATOM 2755 C CA . PRO A 1 360 ? -2.779 -29.406 -28 1 96.25 360 PRO A CA 1
ATOM 2756 C C . PRO A 1 360 ? -2.332 -28.766 -29.312 1 96.25 360 PRO A C 1
ATOM 2758 O O . PRO A 1 360 ? -3.043 -28.844 -30.312 1 96.25 360 PRO A O 1
ATOM 2761 N N . LEU A 1 361 ? -1.214 -28.297 -29.281 1 95.81 361 LEU A N 1
ATOM 2762 C CA . LEU A 1 361 ? -0.639 -27.688 -30.484 1 95.81 361 LEU A CA 1
ATOM 2763 C C . LEU A 1 361 ? 0.289 -28.672 -31.188 1 95.81 361 LEU A C 1
ATOM 2765 O O . LEU A 1 361 ? 1.114 -29.328 -30.547 1 95.81 361 LEU A O 1
ATOM 2769 N N . PRO A 1 362 ? 0.221 -28.719 -32.531 1 92.38 362 PRO A N 1
ATOM 2770 C CA . PRO A 1 362 ? 1.082 -29.656 -33.281 1 92.38 362 PRO A CA 1
ATOM 2771 C C . PRO A 1 362 ? 2.564 -29.312 -33.125 1 92.38 362 PRO A C 1
ATOM 2773 O O . PRO A 1 362 ? 2.949 -28.156 -33.25 1 92.38 362 PRO A O 1
ATOM 2776 N N . LYS A 1 363 ? 3.305 -30.312 -32.969 1 88.12 363 LYS A N 1
ATOM 2777 C CA . LYS A 1 363 ? 4.75 -30.141 -32.844 1 88.12 363 LYS A CA 1
ATOM 2778 C C . LYS A 1 363 ? 5.363 -29.672 -34.156 1 88.12 363 LYS A C 1
ATOM 2780 O O . LYS A 1 363 ? 6.465 -29.125 -34.188 1 88.12 363 LYS A O 1
ATOM 2785 N N . THR A 1 364 ? 4.672 -29.844 -35.25 1 90.62 364 THR A N 1
ATOM 2786 C CA . THR A 1 364 ? 5.16 -29.484 -36.562 1 90.62 364 THR A CA 1
ATOM 2787 C C . THR A 1 364 ? 5.051 -27.984 -36.812 1 90.62 364 THR A C 1
ATOM 2789 O O . THR A 1 364 ? 5.648 -27.438 -37.719 1 90.62 364 THR A O 1
ATOM 2792 N N . TRP A 1 365 ? 4.242 -27.359 -35.969 1 92.62 365 TRP A N 1
ATOM 2793 C CA . TRP A 1 365 ? 4.129 -25.906 -36.062 1 92.62 365 TRP A CA 1
ATOM 2794 C C . TRP A 1 365 ? 5.395 -25.219 -35.562 1 92.62 365 TRP A C 1
ATOM 2796 O O . TRP A 1 365 ? 6.008 -25.672 -34.594 1 92.62 365 TRP A O 1
ATOM 2806 N N . ASP A 1 366 ? 5.812 -24.172 -36.219 1 89.62 366 ASP A N 1
ATOM 2807 C CA . ASP A 1 366 ? 6.93 -23.391 -35.719 1 89.62 366 ASP A CA 1
ATOM 2808 C C . ASP A 1 366 ? 6.508 -22.562 -34.5 1 89.62 366 ASP A C 1
ATOM 2810 O O . ASP A 1 366 ? 5.324 -22.516 -34.156 1 89.62 366 ASP A O 1
ATOM 2814 N N . SER A 1 367 ? 7.449 -22 -33.844 1 89.81 367 SER A N 1
ATOM 2815 C CA . SER A 1 367 ? 7.238 -21.297 -32.594 1 89.81 367 SER A CA 1
ATOM 2816 C C . SER A 1 367 ? 6.289 -20.109 -32.781 1 89.81 367 SER A C 1
ATOM 2818 O O . SER A 1 367 ? 5.488 -19.797 -31.906 1 89.81 367 SER A O 1
ATOM 2820 N N . GLN A 1 368 ? 6.387 -19.453 -33.906 1 91.5 368 GLN A N 1
ATOM 2821 C CA . GLN A 1 368 ? 5.543 -18.297 -34.188 1 91.5 368 GLN A CA 1
ATOM 2822 C C . GLN A 1 368 ? 4.074 -18.688 -34.281 1 91.5 368 GLN A C 1
ATOM 2824 O O . GLN A 1 368 ? 3.203 -18.016 -33.75 1 91.5 368 GLN A O 1
ATOM 2829 N N . LYS A 1 369 ? 3.889 -19.75 -35 1 92.94 369 LYS A N 1
ATOM 2830 C CA . LYS A 1 369 ? 2.518 -20.219 -35.156 1 92.94 369 LYS A CA 1
ATOM 2831 C C . LYS A 1 369 ? 1.942 -20.719 -33.844 1 92.94 369 LYS A C 1
ATOM 2833 O O . LYS A 1 369 ? 0.768 -20.484 -33.531 1 92.94 369 LYS A O 1
ATOM 2838 N N . GLN A 1 370 ? 2.699 -21.422 -33.094 1 94.5 370 GLN A N 1
ATOM 2839 C CA . GLN A 1 370 ? 2.256 -21.891 -31.766 1 94.5 370 GLN A CA 1
ATOM 2840 C C . GLN A 1 370 ? 1.901 -20.719 -30.859 1 94.5 370 GLN A C 1
ATOM 2842 O O . GLN A 1 370 ? 0.865 -20.734 -30.188 1 94.5 370 GLN A O 1
ATOM 2847 N N . GLN A 1 371 ? 2.744 -19.734 -30.891 1 93.75 371 GLN A N 1
ATOM 2848 C CA . GLN A 1 371 ? 2.512 -18.547 -30.078 1 93.75 371 GLN A CA 1
ATOM 2849 C C . GLN A 1 371 ? 1.24 -17.828 -30.516 1 93.75 371 GLN A C 1
ATOM 2851 O O . GLN A 1 371 ? 0.455 -17.375 -29.688 1 93.75 371 GLN A O 1
ATOM 2856 N N . ALA A 1 372 ? 1.095 -17.672 -31.75 1 94.38 372 ALA A N 1
ATOM 2857 C CA . ALA A 1 372 ? -0.093 -17.016 -32.281 1 94.38 372 ALA A CA 1
ATOM 2858 C C . ALA A 1 372 ? -1.362 -17.766 -31.891 1 94.38 372 ALA A C 1
ATOM 2860 O O . ALA A 1 372 ? -2.367 -17.141 -31.531 1 94.38 372 ALA A O 1
ATOM 2861 N N . CYS A 1 373 ? -1.302 -19.047 -31.984 1 95.38 373 CYS A N 1
ATOM 2862 C CA . CYS A 1 373 ? -2.471 -19.844 -31.641 1 95.38 373 CYS A CA 1
ATOM 2863 C C . CYS A 1 373 ? -2.779 -19.75 -30.156 1 95.38 373 CYS A C 1
ATOM 2865 O O . CYS A 1 373 ? -3.943 -19.656 -29.766 1 95.38 373 CYS A O 1
ATOM 2867 N N . THR A 1 374 ? -1.781 -19.844 -29.344 1 95.44 374 THR A N 1
ATOM 2868 C CA . THR A 1 374 ? -1.965 -19.656 -27.906 1 95.44 374 THR A CA 1
ATOM 2869 C C . THR A 1 374 ? -2.648 -18.328 -27.609 1 95.44 374 THR A C 1
ATOM 2871 O O . THR A 1 374 ? -3.582 -18.266 -26.812 1 95.44 374 THR A O 1
ATOM 2874 N N . GLY A 1 375 ? -2.172 -17.297 -28.203 1 93.06 375 GLY A N 1
ATOM 2875 C CA . GLY A 1 375 ? -2.787 -15.992 -28.062 1 93.06 375 GLY A CA 1
ATOM 2876 C C . GLY A 1 375 ? -4.238 -15.961 -28.516 1 93.06 375 GLY A C 1
ATOM 2877 O O . GLY A 1 375 ? -5.078 -15.344 -27.859 1 93.06 375 GLY A O 1
ATOM 2878 N N . HIS A 1 376 ? -4.488 -16.609 -29.594 1 93.69 376 HIS A N 1
ATOM 2879 C CA . HIS A 1 376 ? -5.844 -16.703 -30.125 1 93.69 376 HIS A CA 1
ATOM 2880 C C . HIS A 1 376 ? -6.77 -17.406 -29.156 1 93.69 376 HIS A C 1
ATOM 2882 O O . HIS A 1 376 ? -7.895 -16.953 -28.922 1 93.69 376 HIS A O 1
ATOM 2888 N N . ILE A 1 377 ? -6.309 -18.453 -28.625 1 94.88 377 ILE A N 1
ATOM 2889 C CA . ILE A 1 377 ? -7.09 -19.203 -27.656 1 94.88 377 ILE A CA 1
ATOM 2890 C C . ILE A 1 377 ? -7.391 -18.344 -26.422 1 94.88 377 ILE A C 1
ATOM 2892 O O . ILE A 1 377 ? -8.539 -18.25 -25.984 1 94.88 377 ILE A O 1
ATOM 2896 N N . ALA A 1 378 ? -6.375 -17.703 -25.906 1 92.56 378 ALA A N 1
ATOM 2897 C CA . ALA A 1 378 ? -6.547 -16.859 -24.734 1 92.56 378 ALA A CA 1
ATOM 2898 C C . ALA A 1 378 ? -7.543 -15.734 -25.016 1 92.56 378 ALA A C 1
ATOM 2900 O O . ALA A 1 378 ? -8.445 -15.484 -24.203 1 92.56 378 ALA A O 1
ATOM 2901 N N . ALA A 1 379 ? -7.406 -15.094 -26.109 1 90.25 379 ALA A N 1
ATOM 2902 C CA . ALA A 1 379 ? -8.297 -14 -26.5 1 90.25 379 ALA A CA 1
ATOM 2903 C C . ALA A 1 379 ? -9.727 -14.508 -26.703 1 90.25 379 ALA A C 1
ATOM 2905 O O . ALA A 1 379 ? -10.688 -13.836 -26.312 1 90.25 379 ALA A O 1
ATOM 2906 N N . GLY A 1 380 ? -9.812 -15.594 -27.359 1 92.56 380 GLY A N 1
ATOM 2907 C CA . GLY A 1 380 ? -11.117 -16.188 -27.594 1 92.56 380 GLY A CA 1
ATOM 2908 C C . GLY A 1 380 ? -11.844 -16.547 -26.312 1 92.56 380 GLY A C 1
ATOM 2909 O O . GLY A 1 380 ? -13.062 -16.375 -26.203 1 92.56 380 GLY A O 1
ATOM 2910 N N . LEU A 1 381 ? -11.109 -17.078 -25.375 1 92.88 381 LEU A N 1
ATOM 2911 C CA . LEU A 1 381 ? -11.695 -17.422 -24.078 1 92.88 381 LEU A CA 1
ATOM 2912 C C . LEU A 1 381 ? -12.203 -16.172 -23.359 1 92.88 381 LEU A C 1
ATOM 2914 O O . LEU A 1 381 ? -13.242 -16.219 -22.703 1 92.88 381 LEU A O 1
ATOM 2918 N N . ILE A 1 382 ? -11.492 -15.117 -23.5 1 87.69 382 ILE A N 1
ATOM 2919 C CA . ILE A 1 382 ? -11.945 -13.852 -22.922 1 87.69 382 ILE A CA 1
ATOM 2920 C C . ILE A 1 382 ? -13.273 -13.453 -23.562 1 87.69 382 ILE A C 1
ATOM 2922 O O . ILE A 1 382 ? -14.203 -13.047 -22.859 1 87.69 382 ILE A O 1
ATOM 2926 N N . GLN A 1 383 ? -13.375 -13.57 -24.797 1 86.56 383 GLN A N 1
ATOM 2927 C CA . GLN A 1 383 ? -14.609 -13.258 -25.516 1 86.56 383 GLN A CA 1
ATOM 2928 C C . GLN A 1 383 ? -15.75 -14.18 -25.062 1 86.56 383 GLN A C 1
ATOM 2930 O O . GLN A 1 383 ? -16.906 -13.766 -25.016 1 86.56 383 GLN A O 1
ATOM 2935 N N . ASP A 1 384 ? -15.344 -15.367 -24.719 1 88.88 384 ASP A N 1
ATOM 2936 C CA . ASP A 1 384 ? -16.312 -16.344 -24.25 1 88.88 384 ASP A CA 1
ATOM 2937 C C . ASP A 1 384 ? -16.609 -16.172 -22.75 1 88.88 384 ASP A C 1
ATOM 2939 O O . ASP A 1 384 ? -17.203 -17.031 -22.125 1 88.88 384 ASP A O 1
ATOM 2943 N N . SER A 1 385 ? -16.125 -15.086 -22.156 1 87.5 385 SER A N 1
ATOM 2944 C CA . SER A 1 385 ? -16.312 -14.734 -20.75 1 87.5 385 SER A CA 1
ATOM 2945 C C . SER A 1 385 ? -15.672 -15.766 -19.828 1 87.5 385 SER A C 1
ATOM 2947 O O . SER A 1 385 ? -16.25 -16.141 -18.797 1 87.5 385 SER A O 1
ATOM 2949 N N . MET A 1 386 ? -14.562 -16.281 -20.312 1 86.31 386 MET A N 1
ATOM 2950 C CA . MET A 1 386 ? -13.711 -17.172 -19.516 1 86.31 386 MET A CA 1
ATOM 2951 C C . MET A 1 386 ? -12.312 -16.594 -19.375 1 86.31 386 MET A C 1
ATOM 2953 O O . MET A 1 386 ? -11.766 -16.016 -20.312 1 86.31 386 MET A O 1
ATOM 2957 N N . GLN A 1 387 ? -11.797 -16.703 -18.172 1 83.38 387 GLN A N 1
ATOM 2958 C CA . GLN A 1 387 ? -10.477 -16.109 -17.984 1 83.38 387 GLN A CA 1
ATOM 2959 C C . GLN A 1 387 ? -9.492 -17.125 -17.406 1 83.38 387 GLN A C 1
ATOM 2961 O O . GLN A 1 387 ? -9.773 -17.781 -16.406 1 83.38 387 GLN A O 1
ATOM 2966 N N . ILE A 1 388 ? -8.367 -17.266 -18.062 1 84.5 388 ILE A N 1
ATOM 2967 C CA . ILE A 1 388 ? -7.266 -18.141 -17.703 1 84.5 388 ILE A CA 1
ATOM 2968 C C . ILE A 1 388 ? -5.941 -17.391 -17.797 1 84.5 388 ILE A C 1
ATOM 2970 O O . ILE A 1 388 ? -5.926 -16.188 -18.094 1 84.5 388 ILE A O 1
ATOM 2974 N N . ILE A 1 389 ? -4.875 -18.156 -17.5 1 86.69 389 ILE A N 1
ATOM 2975 C CA . ILE A 1 389 ? -3.539 -17.625 -17.734 1 86.69 389 ILE A CA 1
ATOM 2976 C C . ILE A 1 389 ? -2.764 -18.547 -18.656 1 86.69 389 ILE A C 1
ATOM 2978 O O . ILE A 1 389 ? -2.551 -19.719 -18.344 1 86.69 389 ILE A O 1
ATOM 2982 N N . PRO A 1 390 ? -2.424 -18.047 -19.828 1 92.06 390 PRO A N 1
ATOM 2983 C CA . PRO A 1 390 ? -1.512 -18.812 -20.688 1 92.06 390 PRO A CA 1
ATOM 2984 C C . PRO A 1 390 ? -0.043 -18.578 -20.328 1 92.06 390 PRO A C 1
ATOM 2986 O O . PRO A 1 390 ? 0.321 -17.5 -19.859 1 92.06 390 PRO A O 1
ATOM 2989 N N . PHE A 1 391 ? 0.746 -19.609 -20.469 1 92.56 391 PHE A N 1
ATOM 2990 C CA . PHE A 1 391 ? 2.184 -19.469 -20.281 1 92.56 391 PHE A CA 1
ATOM 2991 C C . PHE A 1 391 ? 2.949 -20.516 -21.062 1 92.56 391 PHE A C 1
ATOM 2993 O O . PHE A 1 391 ? 2.348 -21.438 -21.641 1 92.56 391 PHE A O 1
ATOM 3000 N N . THR A 1 392 ? 4.266 -20.375 -21.203 1 93.44 392 THR A N 1
ATOM 3001 C CA . THR A 1 392 ? 5.129 -21.297 -21.938 1 93.44 392 THR A CA 1
ATOM 3002 C C . THR A 1 392 ? 6.191 -21.891 -21.016 1 93.44 392 THR A C 1
ATOM 3004 O O . THR A 1 392 ? 6.559 -21.281 -20 1 93.44 392 THR A O 1
ATOM 3007 N N . LEU A 1 393 ? 6.52 -23.094 -21.25 1 92.25 393 LEU A N 1
ATOM 3008 C CA . LEU A 1 393 ? 7.629 -23.766 -20.578 1 92.25 393 LEU A CA 1
ATOM 3009 C C . LEU A 1 393 ? 8.664 -24.234 -21.594 1 92.25 393 LEU A C 1
ATOM 3011 O O . LEU A 1 393 ? 8.312 -24.625 -22.703 1 92.25 393 LEU A O 1
ATOM 3015 N N . ARG A 1 394 ? 9.898 -24.016 -21.281 1 82.56 394 ARG A N 1
ATOM 3016 C CA . ARG A 1 394 ? 10.977 -24.609 -22.078 1 82.56 394 ARG A CA 1
ATOM 3017 C C . ARG A 1 394 ? 11.453 -25.922 -21.469 1 82.56 394 ARG A C 1
ATOM 3019 O O . ARG A 1 394 ? 11.758 -25.984 -20.281 1 82.56 394 ARG A O 1
ATOM 3026 N N . THR A 1 395 ? 11.43 -26.922 -22.234 1 71.62 395 THR A N 1
ATOM 3027 C CA . THR A 1 395 ? 11.875 -28.234 -21.781 1 71.62 395 THR A CA 1
ATOM 3028 C C . THR A 1 395 ? 13.398 -28.344 -21.859 1 71.62 395 THR A C 1
ATOM 3030 O O . THR A 1 395 ? 14.07 -27.438 -22.375 1 71.62 395 THR A O 1
ATOM 3033 N N . GLU A 1 396 ? 13.859 -29.359 -21.219 1 65.94 396 GLU A N 1
ATOM 3034 C CA . GLU A 1 396 ? 15.297 -29.609 -21.219 1 65.94 396 GLU A CA 1
ATOM 3035 C C . GLU A 1 396 ? 15.852 -29.641 -22.641 1 65.94 396 GLU A C 1
ATOM 3037 O O . GLU A 1 396 ? 16.984 -29.234 -22.875 1 65.94 396 GLU A O 1
ATOM 3042 N N . ASP A 1 397 ? 15.016 -30.062 -23.547 1 65.12 397 ASP A N 1
ATOM 3043 C CA . ASP A 1 397 ? 15.461 -30.156 -24.938 1 65.12 397 ASP A CA 1
ATOM 3044 C C . ASP A 1 397 ? 15.227 -28.844 -25.672 1 65.12 397 ASP A C 1
ATOM 3046 O O . ASP A 1 397 ? 15.219 -28.812 -26.906 1 65.12 397 ASP A O 1
ATOM 3050 N N . SER A 1 398 ? 14.906 -27.859 -24.938 1 68.19 398 SER A N 1
ATOM 3051 C CA . SER A 1 398 ? 14.812 -26.484 -25.422 1 68.19 398 SER A CA 1
ATOM 3052 C C . SER A 1 398 ? 13.578 -26.297 -26.297 1 68.19 398 SER A C 1
ATOM 3054 O O . SER A 1 398 ? 13.547 -25.391 -27.141 1 68.19 398 SER A O 1
ATOM 3056 N N . GLN A 1 399 ? 12.766 -27.312 -26.172 1 80.56 399 GLN A N 1
ATOM 3057 C CA . GLN A 1 399 ? 11.508 -27.125 -26.891 1 80.56 399 GLN A CA 1
ATOM 3058 C C . GLN A 1 399 ? 10.508 -26.344 -26.047 1 80.56 399 GLN A C 1
ATOM 3060 O O . GLN A 1 399 ? 10.391 -26.562 -24.844 1 80.56 399 GLN A O 1
ATOM 3065 N N . GLU A 1 400 ? 9.883 -25.391 -26.719 1 89.5 400 GLU A N 1
ATOM 3066 C CA . GLU A 1 400 ? 8.875 -24.578 -26.062 1 89.5 400 GLU A CA 1
ATOM 3067 C C . GLU A 1 400 ? 7.5 -25.234 -26.125 1 89.5 400 GLU A C 1
ATOM 3069 O O . GLU A 1 400 ? 7.09 -25.719 -27.188 1 89.5 400 GLU A O 1
ATOM 3074 N N . THR A 1 401 ? 6.898 -25.406 -24.984 1 92.56 401 THR A N 1
ATOM 3075 C CA . THR A 1 401 ? 5.535 -25.922 -24.922 1 92.56 401 THR A CA 1
ATOM 3076 C C . THR A 1 401 ? 4.594 -24.859 -24.359 1 92.56 401 THR A C 1
ATOM 3078 O O . THR A 1 401 ? 5.012 -24 -23.578 1 92.56 401 THR A O 1
ATOM 3081 N N . HIS A 1 402 ? 3.314 -24.922 -24.812 1 95.62 402 HIS A N 1
ATOM 3082 C CA . HIS A 1 402 ? 2.311 -23.922 -24.438 1 95.62 402 HIS A CA 1
ATOM 3083 C C . HIS A 1 402 ? 1.277 -24.516 -23.484 1 95.62 402 HIS A C 1
ATOM 3085 O O . HIS A 1 402 ? 0.824 -25.641 -23.672 1 95.62 402 HIS A O 1
ATOM 3091 N N . TRP A 1 403 ? 0.974 -23.734 -22.484 1 96.88 403 TRP A N 1
ATOM 3092 C CA . TRP A 1 403 ? 0.126 -24.219 -21.406 1 96.88 403 TRP A CA 1
ATOM 3093 C C . TRP A 1 403 ? -0.917 -23.172 -21.016 1 96.88 403 TRP A C 1
ATOM 3095 O O . TRP A 1 403 ? -0.771 -21.984 -21.344 1 96.88 403 TRP A O 1
ATOM 3105 N N . ILE A 1 404 ? -1.981 -23.609 -20.344 1 96.94 404 ILE A N 1
ATOM 3106 C CA . ILE A 1 404 ? -2.891 -22.703 -19.641 1 96.94 404 ILE A CA 1
ATOM 3107 C C . ILE A 1 404 ? -2.996 -23.109 -18.172 1 96.94 404 ILE A C 1
ATOM 3109 O O . ILE A 1 404 ? -3.008 -24.312 -17.859 1 96.94 404 ILE A O 1
ATOM 3113 N N . ARG A 1 405 ? -2.904 -22.172 -17.25 1 97.81 405 ARG A N 1
ATOM 3114 C CA . ARG A 1 405 ? -3.197 -22.391 -15.836 1 97.81 405 ARG A CA 1
ATOM 3115 C C . ARG A 1 405 ? -4.668 -22.109 -15.539 1 97.81 405 ARG A C 1
ATOM 3117 O O . ARG A 1 405 ? -5.203 -21.078 -15.922 1 97.81 405 ARG A O 1
ATOM 3124 N N . VAL A 1 406 ? -5.25 -23.031 -14.867 1 97.81 406 VAL A N 1
ATOM 3125 C CA . VAL A 1 406 ? -6.68 -22.984 -14.586 1 97.81 406 VAL A CA 1
ATOM 3126 C C . VAL A 1 406 ? -6.918 -23.188 -13.094 1 97.81 406 VAL A C 1
ATOM 3128 O O . VAL A 1 406 ? -6.344 -24.094 -12.477 1 97.81 406 VAL A O 1
ATOM 3131 N N . SER A 1 407 ? -7.789 -22.375 -12.562 1 98.44 407 SER A N 1
ATOM 3132 C CA . SER A 1 407 ? -8.102 -22.453 -11.133 1 98.44 407 SER A CA 1
ATOM 3133 C C . SER A 1 407 ? -9.414 -23.188 -10.898 1 98.44 407 SER A C 1
ATOM 3135 O O . SER A 1 407 ? -10.367 -23.047 -11.672 1 98.44 407 SER A O 1
ATOM 3137 N N . ALA A 1 408 ? -9.477 -23.938 -9.82 1 98.75 408 ALA A N 1
ATOM 3138 C CA . ALA A 1 408 ? -10.703 -24.562 -9.32 1 98.75 408 ALA A CA 1
ATOM 3139 C C . ALA A 1 408 ? -11.109 -23.953 -7.98 1 98.75 408 ALA A C 1
ATOM 3141 O O . ALA A 1 408 ? -10.336 -23.953 -7.023 1 98.75 408 ALA A O 1
ATOM 3142 N N . GLN A 1 409 ? -12.258 -23.391 -7.953 1 98.69 409 GLN A N 1
ATOM 3143 C CA . GLN A 1 409 ? -12.797 -22.766 -6.75 1 98.69 409 GLN A CA 1
ATOM 3144 C C . GLN A 1 409 ? -14.188 -23.297 -6.43 1 98.69 409 GLN A C 1
ATOM 3146 O O . GLN A 1 409 ? -14.82 -23.938 -7.27 1 98.69 409 GLN A O 1
ATOM 3151 N N . VAL A 1 410 ? -14.719 -23.031 -5.219 1 98.62 410 VAL A N 1
ATOM 3152 C CA . VAL A 1 410 ? -15.945 -23.625 -4.68 1 98.62 410 VAL A CA 1
ATOM 3153 C C . VAL A 1 410 ? -17.141 -23.203 -5.531 1 98.62 410 VAL A C 1
ATOM 3155 O O . VAL A 1 410 ? -18.188 -23.828 -5.488 1 98.62 410 VAL A O 1
ATOM 3158 N N . TYR A 1 411 ? -17 -22.141 -6.309 1 98.38 411 TYR A N 1
ATOM 3159 C CA . TYR A 1 411 ? -18.125 -21.688 -7.121 1 98.38 411 TYR A CA 1
ATOM 3160 C C . TYR A 1 411 ? -18.078 -22.281 -8.523 1 98.38 411 TYR A C 1
ATOM 3162 O O . TYR A 1 411 ? -18.844 -21.906 -9.398 1 98.38 411 TYR A O 1
ATOM 3170 N N . LEU A 1 412 ? -17.125 -23.172 -8.82 1 98.62 412 LEU A N 1
ATOM 3171 C CA . LEU A 1 412 ? -17.031 -23.922 -10.07 1 98.62 412 LEU A CA 1
ATOM 3172 C C . LEU A 1 412 ? -17.375 -25.391 -9.867 1 98.62 412 LEU A C 1
ATOM 3174 O O . LEU A 1 412 ? -17.391 -25.875 -8.742 1 98.62 412 LEU A O 1
ATOM 3178 N N . GLU A 1 413 ? -17.688 -26.031 -10.906 1 98.5 413 GLU A N 1
ATOM 3179 C CA . GLU A 1 413 ? -18 -27.453 -10.93 1 98.5 413 GLU A CA 1
ATOM 3180 C C . GLU A 1 413 ? -17.484 -28.109 -12.203 1 98.5 413 GLU A C 1
ATOM 3182 O O . GLU A 1 413 ? -17.031 -27.422 -13.125 1 98.5 413 GLU A O 1
ATOM 3187 N N . LEU A 1 414 ? -17.516 -29.438 -12.234 1 98.44 414 LEU A N 1
ATOM 3188 C CA . LEU A 1 414 ? -16.859 -30.172 -13.312 1 98.44 414 LEU A CA 1
ATOM 3189 C C . LEU A 1 414 ? -17.438 -29.781 -14.664 1 98.44 414 LEU A C 1
ATOM 3191 O O . LEU A 1 414 ? -16.719 -29.734 -15.664 1 98.44 414 LEU A O 1
ATOM 3195 N N . ASP A 1 415 ? -18.688 -29.438 -14.711 1 98.19 415 ASP A N 1
ATOM 3196 C CA . ASP A 1 415 ? -19.344 -29.047 -15.969 1 98.19 415 ASP A CA 1
ATOM 3197 C C . ASP A 1 415 ? -18.75 -27.766 -16.516 1 98.19 415 ASP A C 1
ATOM 3199 O O . ASP A 1 415 ? -18.672 -27.578 -17.734 1 98.19 415 ASP A O 1
ATOM 3203 N N . ASP A 1 416 ? -18.359 -26.891 -15.664 1 98.31 416 ASP A N 1
ATOM 3204 C CA . ASP A 1 416 ? -17.703 -25.672 -16.109 1 98.31 416 ASP A CA 1
ATOM 3205 C C . ASP A 1 416 ? -16.391 -26 -16.844 1 98.31 416 ASP A C 1
ATOM 3207 O O . ASP A 1 416 ? -16.062 -25.375 -17.844 1 98.31 416 ASP A O 1
ATOM 3211 N N . PHE A 1 417 ? -15.695 -26.969 -16.406 1 98.56 417 PHE A N 1
ATOM 3212 C CA . PHE A 1 417 ? -14.414 -27.328 -17 1 98.56 417 PHE A CA 1
ATOM 3213 C C . PHE A 1 417 ? -14.625 -28.078 -18.312 1 98.56 417 PHE A C 1
ATOM 3215 O O . PHE A 1 417 ? -13.812 -27.984 -19.234 1 98.56 417 PHE A O 1
ATOM 3222 N N . LYS A 1 418 ? -15.695 -28.828 -18.406 1 98.38 418 LYS A N 1
ATOM 3223 C CA . LYS A 1 418 ? -16.047 -29.422 -19.688 1 98.38 418 LYS A CA 1
ATOM 3224 C C . LYS A 1 418 ? -16.281 -28.344 -20.75 1 98.38 418 LYS A C 1
ATOM 3226 O O . LYS A 1 418 ? -15.828 -28.484 -21.891 1 98.38 418 LYS A O 1
ATOM 3231 N N . ARG A 1 419 ? -16.969 -27.344 -20.281 1 97.69 419 ARG A N 1
ATOM 3232 C CA . ARG A 1 419 ? -17.203 -26.219 -21.172 1 97.69 419 ARG A CA 1
ATOM 3233 C C . ARG A 1 419 ? -15.883 -25.562 -21.578 1 97.69 419 ARG A C 1
ATOM 3235 O O . ARG A 1 419 ? -15.711 -25.172 -22.734 1 97.69 419 ARG A O 1
ATOM 3242 N N . LEU A 1 420 ? -15.023 -25.406 -20.656 1 98.06 420 LEU A N 1
ATOM 3243 C CA . LEU A 1 420 ? -13.719 -24.812 -20.938 1 98.06 420 LEU A CA 1
ATOM 3244 C C . LEU A 1 420 ? -12.938 -25.656 -21.938 1 98.06 420 LEU A C 1
ATOM 3246 O O . LEU A 1 420 ? -12.352 -25.125 -22.875 1 98.06 420 LEU A O 1
ATOM 3250 N N . ALA A 1 421 ? -12.906 -26.953 -21.703 1 98.31 421 ALA A N 1
ATOM 3251 C CA . ALA A 1 421 ? -12.203 -27.859 -22.594 1 98.31 421 ALA A CA 1
ATOM 3252 C C . ALA A 1 421 ? -12.742 -27.766 -24.016 1 98.31 421 ALA A C 1
ATOM 3254 O O . ALA A 1 421 ? -11.977 -27.719 -24.984 1 98.31 421 ALA A O 1
ATOM 3255 N N . ALA A 1 422 ? -14.031 -27.75 -24.109 1 97.94 422 ALA A N 1
ATOM 3256 C CA . ALA A 1 422 ? -14.672 -27.641 -25.422 1 97.94 422 ALA A CA 1
ATOM 3257 C C . ALA A 1 422 ? -14.305 -26.328 -26.109 1 97.94 422 ALA A C 1
ATOM 3259 O O . ALA A 1 422 ? -14.07 -26.297 -27.312 1 97.94 422 ALA A O 1
ATOM 3260 N N . ALA A 1 423 ? -14.32 -25.266 -25.344 1 97.62 423 ALA A N 1
ATOM 3261 C CA . ALA A 1 423 ? -13.984 -23.953 -25.891 1 97.62 423 ALA A CA 1
ATOM 3262 C C . ALA A 1 423 ? -12.539 -23.922 -26.391 1 97.62 423 ALA A C 1
ATOM 3264 O O . ALA A 1 423 ? -12.258 -23.391 -27.453 1 97.62 423 ALA A O 1
ATOM 3265 N N . VAL A 1 424 ? -11.609 -24.469 -25.656 1 97.94 424 VAL A N 1
ATOM 3266 C CA . VAL A 1 424 ? -10.203 -24.516 -26.047 1 97.94 424 VAL A CA 1
ATOM 3267 C C . VAL A 1 424 ? -10.055 -25.281 -27.359 1 97.94 424 VAL A C 1
ATOM 3269 O O . VAL A 1 424 ? -9.367 -24.844 -28.266 1 97.94 424 VAL A O 1
ATOM 3272 N N . LEU A 1 425 ? -10.711 -26.406 -27.453 1 97.44 425 LEU A N 1
ATOM 3273 C CA . LEU A 1 425 ? -10.617 -27.234 -28.656 1 97.44 425 LEU A CA 1
ATOM 3274 C C . LEU A 1 425 ? -11.195 -26.516 -29.859 1 97.44 425 LEU A C 1
ATOM 3276 O O . LEU A 1 425 ? -10.641 -26.594 -30.953 1 97.44 425 LEU A O 1
ATOM 3280 N N . ARG A 1 426 ? -12.312 -25.844 -29.609 1 96.75 426 ARG A N 1
ATOM 3281 C CA . ARG A 1 426 ? -12.93 -25.078 -30.688 1 96.75 426 ARG A CA 1
ATOM 3282 C C . ARG A 1 426 ? -12 -23.984 -31.188 1 96.75 426 ARG A C 1
ATOM 3284 O O . ARG A 1 426 ? -11.805 -23.828 -32.406 1 96.75 426 ARG A O 1
ATOM 3291 N N . LEU A 1 427 ? -11.445 -23.234 -30.281 1 96.44 427 LEU A N 1
ATOM 3292 C CA . LEU A 1 427 ? -10.562 -22.125 -30.641 1 96.44 427 LEU A CA 1
ATOM 3293 C C . LEU A 1 427 ? -9.273 -22.656 -31.281 1 96.44 427 LEU A C 1
ATOM 3295 O O . LEU A 1 427 ? -8.758 -22.047 -32.219 1 96.44 427 LEU A O 1
ATOM 3299 N N . ARG A 1 428 ? -8.75 -23.75 -30.781 1 96.12 428 ARG A N 1
ATOM 3300 C CA . ARG A 1 428 ? -7.57 -24.375 -31.359 1 96.12 428 ARG A CA 1
ATOM 3301 C C . ARG A 1 428 ? -7.828 -24.812 -32.812 1 96.12 428 ARG A C 1
ATOM 3303 O O . ARG A 1 428 ? -6.977 -24.625 -33.688 1 96.12 428 ARG A O 1
ATOM 3310 N N . ALA A 1 429 ? -8.914 -25.344 -33.125 1 95.62 429 ALA A N 1
ATOM 3311 C CA . ALA A 1 429 ? -9.273 -25.797 -34.469 1 95.62 429 ALA A CA 1
ATOM 3312 C C . ALA A 1 429 ? -9.297 -24.625 -35.438 1 95.62 429 ALA A C 1
ATOM 3314 O O . ALA A 1 429 ? -8.953 -24.797 -36.625 1 95.62 429 ALA A O 1
ATOM 3315 N N . SER A 1 430 ? -9.664 -23.547 -34.969 1 93.94 430 SER A N 1
ATOM 3316 C CA . SER A 1 430 ? -9.742 -22.359 -35.812 1 93.94 430 SER A CA 1
ATOM 3317 C C . SER A 1 430 ? -8.352 -21.906 -36.25 1 93.94 430 SER A C 1
ATOM 3319 O O . SER A 1 430 ? -8.219 -21.141 -37.219 1 93.94 430 SER A O 1
ATOM 3321 N N . CYS A 1 431 ? -7.367 -22.281 -35.531 1 93.56 431 CYS A N 1
ATOM 3322 C CA . CYS A 1 431 ? -6 -21.875 -35.812 1 93.56 431 CYS A CA 1
ATOM 3323 C C . CYS A 1 431 ? -5.453 -22.672 -37 1 93.56 431 CYS A C 1
ATOM 3325 O O . CYS A 1 431 ? -4.43 -22.297 -37.594 1 93.56 431 CYS A O 1
ATOM 3327 N N . ASP A 1 432 ? -6.039 -23.672 -37.406 1 89.06 432 ASP A N 1
ATOM 3328 C CA . ASP A 1 432 ? -5.629 -24.453 -38.562 1 89.06 432 ASP A CA 1
ATOM 3329 C C . ASP A 1 432 ? -5.906 -23.688 -39.844 1 89.06 432 ASP A C 1
ATOM 3331 O O . ASP A 1 432 ? -5.16 -23.797 -40.812 1 89.06 432 ASP A O 1
ATOM 3335 N N . ILE A 1 433 ? -6.965 -22.875 -39.938 1 73.12 433 ILE A N 1
ATOM 3336 C CA . ILE A 1 433 ? -7.395 -22.156 -41.125 1 73.12 433 ILE A CA 1
ATOM 3337 C C . ILE A 1 433 ? -6.609 -20.844 -41.25 1 73.12 433 ILE A C 1
ATOM 3339 O O . ILE A 1 433 ? -6.172 -20.484 -42.344 1 73.12 433 ILE A O 1
ATOM 3343 N N . GLU A 1 434 ? -6.637 -19.875 -40.188 1 57.19 434 GLU A N 1
ATOM 3344 C CA . GLU A 1 434 ? -6.246 -18.469 -40.25 1 57.19 434 GLU A CA 1
ATOM 3345 C C . GLU A 1 434 ? -4.73 -18.328 -40.344 1 57.19 434 GLU A C 1
ATOM 3347 O O . GLU A 1 434 ? -4.23 -17.281 -40.781 1 57.19 434 GLU A O 1
ATOM 3352 N N . VAL A 1 435 ? -3.887 -19.031 -39.594 1 50.62 435 VAL A N 1
ATOM 3353 C CA . VAL A 1 435 ? -2.553 -18.484 -39.375 1 50.62 435 VAL A CA 1
ATOM 3354 C C . VAL A 1 435 ? -1.821 -18.344 -40.719 1 50.62 435 VAL A C 1
ATOM 3356 O O . VAL A 1 435 ? -0.631 -18.016 -40.75 1 50.62 435 VAL A O 1
ATOM 3359 N N . ALA A 1 436 ? -2.309 -18.672 -41.812 1 41.94 436 ALA A N 1
ATOM 3360 C CA . ALA A 1 436 ? -1.523 -18.156 -42.906 1 41.94 436 ALA A CA 1
ATOM 3361 C C . ALA A 1 436 ? -1.437 -16.625 -42.875 1 41.94 436 ALA A C 1
ATOM 3363 O O . ALA A 1 436 ? -0.39 -16.047 -43.156 1 41.94 436 ALA A O 1
ATOM 3364 N N . GLY A 1 437 ? -2.561 -15.789 -43 1 34.59 437 GLY A N 1
ATOM 3365 C CA . GLY A 1 437 ? -2.531 -14.375 -43.312 1 34.59 437 GLY A CA 1
ATOM 3366 C C . GLY A 1 437 ? -2.369 -13.484 -42.094 1 34.59 437 GLY A C 1
ATOM 3367 O O . GLY A 1 437 ? -2.018 -12.305 -42.25 1 34.59 437 GLY A O 1
ATOM 3368 N N . ALA A 1 438 ? -3.18 -13.492 -40.938 1 39.75 438 ALA A N 1
ATOM 3369 C CA . ALA A 1 438 ? -3.312 -12.328 -40.031 1 39.75 438 ALA A CA 1
ATOM 3370 C C . ALA A 1 438 ? -2.201 -12.305 -39 1 39.75 438 ALA A C 1
ATOM 3372 O O . ALA A 1 438 ? -2.131 -13.18 -38.125 1 39.75 438 ALA A O 1
ATOM 3373 N N . ALA A 1 439 ? -1.092 -11.75 -39.281 1 34.25 439 ALA A N 1
ATOM 3374 C CA . ALA A 1 439 ? -0.082 -11.344 -38.312 1 34.25 439 ALA A CA 1
ATOM 3375 C C . ALA A 1 439 ? -0.73 -10.711 -37.062 1 34.25 439 ALA A C 1
ATOM 3377 O O . ALA A 1 439 ? -1.318 -9.633 -37.156 1 34.25 439 ALA A O 1
ATOM 3378 N N . LEU A 1 440 ? -1.33 -11.336 -36.188 1 33.69 440 LEU A N 1
ATOM 3379 C CA . LEU A 1 440 ? -2.002 -10.844 -35 1 33.69 440 LEU A CA 1
ATOM 3380 C C . LEU A 1 440 ? -1.052 -10 -34.125 1 33.69 440 LEU A C 1
ATOM 3382 O O . LEU A 1 440 ? 0.057 -10.445 -33.812 1 33.69 440 LEU A O 1
ATOM 3386 N N . GLU A 1 441 ? -1.202 -8.742 -34.125 1 31.92 441 GLU A N 1
ATOM 3387 C CA . GLU A 1 441 ? -0.56 -7.809 -33.188 1 31.92 441 GLU A CA 1
ATOM 3388 C C . GLU A 1 441 ? -0.771 -8.234 -31.75 1 31.92 441 GLU A C 1
ATOM 3390 O O . GLU A 1 441 ? -1.896 -8.203 -31.234 1 31.92 441 GLU A O 1
ATOM 3395 N N . ILE A 1 442 ? -0.189 -9.188 -31.25 1 32 442 ILE A N 1
ATOM 3396 C CA . ILE A 1 442 ? -0.152 -9.609 -29.859 1 32 442 ILE A CA 1
ATOM 3397 C C . ILE A 1 442 ? 0.091 -8.406 -28.953 1 32 442 ILE A C 1
ATOM 3399 O O . ILE A 1 442 ? 1.14 -7.762 -29.031 1 32 442 ILE A O 1
ATOM 3403 N N . ALA A 1 443 ? -0.871 -7.738 -28.625 1 29.8 443 ALA A N 1
ATOM 3404 C CA . ALA A 1 443 ? -0.796 -6.746 -27.562 1 29.8 443 ALA A CA 1
ATOM 3405 C C . ALA A 1 443 ? -0.349 -7.383 -26.25 1 29.8 443 ALA A C 1
ATOM 3407 O O . ALA A 1 443 ? -1.061 -8.211 -25.688 1 29.8 443 ALA A O 1
ATOM 3408 N N . VAL A 1 444 ? 0.79 -7.555 -26 1 26.52 444 VAL A N 1
ATOM 3409 C CA . VAL A 1 444 ? 1.396 -7.855 -24.719 1 26.52 444 VAL A CA 1
ATOM 3410 C C . VAL A 1 444 ? 1.143 -6.707 -23.734 1 26.52 444 VAL A C 1
ATOM 3412 O O . VAL A 1 444 ? 1.242 -5.535 -24.109 1 26.52 444 VAL A O 1
ATOM 3415 N N . MET B 1 1 ? 9.039 39.219 -49.812 1 23.78 1 MET B N 1
ATOM 3416 C CA . MET B 1 1 ? 8.922 40.219 -48.75 1 23.78 1 MET B CA 1
ATOM 3417 C C . MET B 1 1 ? 7.484 40.344 -48.281 1 23.78 1 MET B C 1
ATOM 3419 O O . MET B 1 1 ? 7.234 40.438 -47.062 1 23.78 1 MET B O 1
ATOM 3423 N N . ALA B 1 2 ? 6.609 40.75 -49.188 1 25.73 2 ALA B N 1
ATOM 3424 C CA . ALA B 1 2 ? 5.375 41.469 -48.875 1 25.73 2 ALA B CA 1
ATOM 3425 C C . ALA B 1 2 ? 4.289 40.5 -48.406 1 25.73 2 ALA B C 1
ATOM 3427 O O . ALA B 1 2 ? 3.229 40.906 -47.969 1 25.73 2 ALA B O 1
ATOM 3428 N N . TRP B 1 3 ? 4.34 39.281 -48.938 1 23.75 3 TRP B N 1
ATOM 3429 C CA . TRP B 1 3 ? 3.213 38.406 -48.719 1 23.75 3 TRP B CA 1
ATOM 3430 C C . TRP B 1 3 ? 3.102 38.031 -47.219 1 23.75 3 TRP B C 1
ATOM 3432 O O . TRP B 1 3 ? 3.482 36.938 -46.812 1 23.75 3 TRP B O 1
ATOM 3442 N N . LEU B 1 4 ? 3.855 38.938 -46.219 1 25.39 4 LEU B N 1
ATOM 3443 C CA . LEU B 1 4 ? 3.867 39.031 -44.75 1 25.39 4 LEU B CA 1
ATOM 3444 C C . LEU B 1 4 ? 2.473 39.344 -44.219 1 25.39 4 LEU B C 1
ATOM 3446 O O . LEU B 1 4 ? 2.238 39.25 -43 1 25.39 4 LEU B O 1
ATOM 3450 N N . ALA B 1 5 ? 1.679 40.094 -45.031 1 24.78 5 ALA B N 1
ATOM 3451 C CA . ALA B 1 5 ? 0.743 41.062 -44.438 1 24.78 5 ALA B CA 1
ATOM 3452 C C . ALA B 1 5 ? -0.437 40.344 -43.812 1 24.78 5 ALA B C 1
ATOM 3454 O O . ALA B 1 5 ? -0.873 40.688 -42.719 1 24.78 5 ALA B O 1
ATOM 3455 N N . TRP B 1 6 ? -1.25 39.625 -44.625 1 24.55 6 TRP B N 1
ATOM 3456 C CA . TRP B 1 6 ? -2.682 39.625 -44.344 1 24.55 6 TRP B CA 1
ATOM 3457 C C . TRP B 1 6 ? -3.004 38.688 -43.156 1 24.55 6 TRP B C 1
ATOM 3459 O O . TRP B 1 6 ? -4.102 38.75 -42.594 1 24.55 6 TRP B O 1
ATOM 3469 N N . LEU B 1 7 ? -2.217 37.531 -43.031 1 24.09 7 LEU B N 1
ATOM 3470 C CA . LEU B 1 7 ? -2.814 36.469 -42.188 1 24.09 7 LEU B CA 1
ATOM 3471 C C . LEU B 1 7 ? -2.799 36.875 -40.719 1 24.09 7 LEU B C 1
ATOM 3473 O O . LEU B 1 7 ? -1.979 36.375 -39.938 1 24.09 7 LEU B O 1
ATOM 3477 N N . LEU B 1 8 ? -2.434 38.219 -40.344 1 26.31 8 LEU B N 1
ATOM 3478 C CA . LEU B 1 8 ? -2.227 38.625 -38.969 1 26.31 8 LEU B CA 1
ATOM 3479 C C . LEU B 1 8 ? -3.549 38.688 -38.219 1 26.31 8 LEU B C 1
ATOM 3481 O O . LEU B 1 8 ? -3.564 38.688 -36.969 1 26.31 8 LEU B O 1
ATOM 3485 N N . CYS B 1 9 ? -4.68 39.188 -38.781 1 24.88 9 CYS B N 1
ATOM 3486 C CA . CYS B 1 9 ? -5.574 39.969 -37.938 1 24.88 9 CYS B CA 1
ATOM 3487 C C . CYS B 1 9 ? -6.375 39.062 -37 1 24.88 9 CYS B C 1
ATOM 3489 O O . CYS B 1 9 ? -6.652 39.438 -35.875 1 24.88 9 CYS B O 1
ATOM 3491 N N . SER B 1 10 ? -7.25 38.125 -37.5 1 25.53 10 SER B N 1
ATOM 3492 C CA . SER B 1 10 ? -8.484 37.938 -36.75 1 25.53 10 SER B CA 1
ATOM 3493 C C . SER B 1 10 ? -8.242 37.031 -35.531 1 25.53 10 SER B C 1
ATOM 3495 O O . SER B 1 10 ? -8.328 35.812 -35.625 1 25.53 10 SER B O 1
ATOM 3497 N N . LEU B 1 11 ? -7.109 37.094 -34.844 1 25.69 11 LEU B N 1
ATOM 3498 C CA . LEU B 1 11 ? -6.965 36.375 -33.594 1 25.69 11 LEU B CA 1
ATOM 3499 C C . LEU B 1 11 ? -8.031 36.844 -32.594 1 25.69 11 LEU B C 1
ATOM 3501 O O . LEU B 1 11 ? -7.887 37.875 -31.938 1 25.69 11 LEU B O 1
ATOM 3505 N N . ALA B 1 12 ? -9.375 36.781 -32.969 1 27.52 12 ALA B N 1
ATOM 3506 C CA . ALA B 1 12 ? -10.469 37.125 -32.062 1 27.52 12 ALA B CA 1
ATOM 3507 C C . ALA B 1 12 ? -10.297 36.438 -30.719 1 27.52 12 ALA B C 1
ATOM 3509 O O . ALA B 1 12 ? -10.07 35.219 -30.656 1 27.52 12 ALA B O 1
ATOM 3510 N N . GLN B 1 13 ? -10.156 37.188 -29.578 1 25.27 13 GLN B N 1
ATOM 3511 C CA . GLN B 1 13 ? -10.039 37 -28.141 1 25.27 13 GLN B CA 1
ATOM 3512 C C . GLN B 1 13 ? -11.25 36.25 -27.578 1 25.27 13 GLN B C 1
ATOM 3514 O O . GLN B 1 13 ? -12.297 36.844 -27.344 1 25.27 13 GLN B O 1
ATOM 3519 N N . GLY B 1 14 ? -11.766 35.188 -28.125 1 28.62 14 GLY B N 1
ATOM 3520 C CA . GLY B 1 14 ? -12.867 34.531 -27.422 1 28.62 14 GLY B CA 1
ATOM 3521 C C . GLY B 1 14 ? -12.617 34.406 -25.938 1 28.62 14 GLY B C 1
ATOM 3522 O O . GLY B 1 14 ? -11.641 33.781 -25.516 1 28.62 14 GLY B O 1
ATOM 3523 N N . GLN B 1 15 ? -13.094 35.344 -25.125 1 28 15 GLN B N 1
ATOM 3524 C CA . GLN B 1 15 ? -13.156 35.344 -23.656 1 28 15 GLN B CA 1
ATOM 3525 C C . GLN B 1 15 ? -13.805 34.062 -23.141 1 28 15 GLN B C 1
ATOM 3527 O O . GLN B 1 15 ? -14.969 33.781 -23.438 1 28 15 GLN B O 1
ATOM 3532 N N . LEU B 1 16 ? -13.18 32.969 -23 1 30.22 16 LEU B N 1
ATOM 3533 C CA . LEU B 1 16 ? -13.633 31.844 -22.188 1 30.22 16 LEU B CA 1
ATOM 3534 C C . LEU B 1 16 ? -14.266 32.344 -20.891 1 30.22 16 LEU B C 1
ATOM 3536 O O . LEU B 1 16 ? -13.57 32.875 -20.016 1 30.22 16 LEU B O 1
ATOM 3540 N N . ALA B 1 17 ? -15.43 32.906 -20.984 1 32.56 17 ALA B N 1
ATOM 3541 C CA . ALA B 1 17 ? -16.219 33.219 -19.797 1 32.56 17 ALA B CA 1
ATOM 3542 C C . ALA B 1 17 ? -16.141 32.062 -18.781 1 32.56 17 ALA B C 1
ATOM 3544 O O . ALA B 1 17 ? -16.578 30.953 -19.047 1 32.56 17 ALA B O 1
ATOM 3545 N N . LEU B 1 18 ? -15.109 31.984 -17.953 1 35.72 18 LEU B N 1
ATOM 3546 C CA . LEU B 1 18 ? -15.055 31.203 -16.719 1 35.72 18 LEU B CA 1
ATOM 3547 C C . LEU B 1 18 ? -16.359 31.344 -15.945 1 35.72 18 LEU B C 1
ATOM 3549 O O . LEU B 1 18 ? -16.594 32.375 -15.305 1 35.72 18 LEU B O 1
ATOM 3553 N N . ALA B 1 19 ? -17.5 31 -16.375 1 37.25 19 ALA B N 1
ATOM 3554 C CA . ALA B 1 19 ? -18.75 31.016 -15.625 1 37.25 19 ALA B CA 1
ATOM 3555 C C . ALA B 1 19 ? -18.547 30.469 -14.219 1 37.25 19 ALA B C 1
ATOM 3557 O O . ALA B 1 19 ? -18.172 29.312 -14.047 1 37.25 19 ALA B O 1
ATOM 3558 N N . THR B 1 20 ? -18.219 31.203 -13.164 1 42.09 20 THR B N 1
ATOM 3559 C CA . THR B 1 20 ? -18.266 30.922 -11.734 1 42.09 20 THR B CA 1
ATOM 3560 C C . THR B 1 20 ? -19.594 30.25 -11.367 1 42.09 20 THR B C 1
ATOM 3562 O O . THR B 1 20 ? -20.609 30.922 -11.211 1 42.09 20 THR B O 1
ATOM 3565 N N . SER B 1 21 ? -20.016 29.219 -11.922 1 46.88 21 SER B N 1
ATOM 3566 C CA . SER B 1 21 ? -21.266 28.594 -11.539 1 46.88 21 SER B CA 1
ATOM 3567 C C . SER B 1 21 ? -21.344 28.359 -10.031 1 46.88 21 SER B C 1
ATOM 3569 O O . SER B 1 21 ? -20.406 27.797 -9.438 1 46.88 21 SER B O 1
ATOM 3571 N N . THR B 1 22 ? -21.953 29.281 -9.32 1 54.47 22 THR B N 1
ATOM 3572 C CA . THR B 1 22 ? -22.281 29.125 -7.91 1 54.47 22 THR B CA 1
ATOM 3573 C C . THR B 1 22 ? -22.75 27.703 -7.617 1 54.47 22 THR B C 1
ATOM 3575 O O . THR B 1 22 ? -23.578 27.141 -8.344 1 54.47 22 THR B O 1
ATOM 3578 N N . PRO B 1 23 ? -21.984 27.078 -6.633 1 64.81 23 PRO B N 1
ATOM 3579 C CA . PRO B 1 23 ? -22.438 25.734 -6.273 1 64.81 23 PRO B CA 1
ATOM 3580 C C . PRO B 1 23 ? -23.922 25.688 -5.926 1 64.81 23 PRO B C 1
ATOM 3582 O O . PRO B 1 23 ? -24.469 26.656 -5.398 1 64.81 23 PRO B O 1
ATOM 3585 N N . ASP B 1 24 ? -24.609 24.812 -6.355 1 78.56 24 ASP B N 1
ATOM 3586 C CA . ASP B 1 24 ? -26.016 24.594 -6.078 1 78.56 24 ASP B CA 1
ATOM 3587 C C . ASP B 1 24 ? -26.281 24.5 -4.578 1 78.56 24 ASP B C 1
ATOM 3589 O O . ASP B 1 24 ? -27.328 24.922 -4.094 1 78.56 24 ASP B O 1
ATOM 3593 N N . VAL B 1 25 ? -25.266 24.109 -3.803 1 90.5 25 VAL B N 1
ATOM 3594 C CA . VAL B 1 25 ? -25.344 23.969 -2.352 1 90.5 25 VAL B CA 1
ATOM 3595 C C . VAL B 1 25 ? -24.281 24.844 -1.689 1 90.5 25 VAL B C 1
ATOM 3597 O O . VAL B 1 25 ? -23.109 24.781 -2.041 1 90.5 25 VAL B O 1
ATOM 3600 N N . PRO B 1 26 ? -24.75 25.766 -0.815 1 94.94 26 PRO B N 1
ATOM 3601 C CA . PRO B 1 26 ? -23.766 26.641 -0.175 1 94.94 26 PRO B CA 1
ATOM 3602 C C . PRO B 1 26 ? -22.766 25.875 0.687 1 94.94 26 PRO B C 1
ATOM 3604 O O . PRO B 1 26 ? -23.109 24.844 1.265 1 94.94 26 PRO B O 1
ATOM 3607 N N . PHE B 1 27 ? -21.562 26.422 0.783 1 97.88 27 PHE B N 1
ATOM 3608 C CA . PHE B 1 27 ? -20.578 25.875 1.693 1 97.88 27 PHE B CA 1
ATOM 3609 C C . PHE B 1 27 ? -21.078 25.906 3.133 1 97.88 27 PHE B C 1
ATOM 3611 O O . PHE B 1 27 ? -22.016 26.641 3.449 1 97.88 27 PHE B O 1
ATOM 3618 N N . GLY B 1 28 ? -20.438 25.047 3.973 1 97.94 28 GLY B N 1
ATOM 3619 C CA . GLY B 1 28 ? -20.859 24.969 5.363 1 97.94 28 GLY B CA 1
ATOM 3620 C C . GLY B 1 28 ? -21.766 23.781 5.652 1 97.94 28 GLY B C 1
ATOM 3621 O O . GLY B 1 28 ? -21.578 22.703 5.074 1 97.94 28 GLY B O 1
ATOM 3622 N N . LYS B 1 29 ? -22.703 23.984 6.535 1 97.5 29 LYS B N 1
ATOM 3623 C CA . LYS B 1 29 ? -23.531 22.922 7.07 1 97.5 29 LYS B CA 1
ATOM 3624 C C . LYS B 1 29 ? -24.375 22.281 5.969 1 97.5 29 LYS B C 1
ATOM 3626 O O . LYS B 1 29 ? -24.562 21.062 5.961 1 97.5 29 LYS B O 1
ATOM 3631 N N . ALA B 1 30 ? -24.891 23.031 5.086 1 97.38 30 ALA B N 1
ATOM 3632 C CA . ALA B 1 30 ? -25.734 22.484 4.02 1 97.38 30 ALA B CA 1
ATOM 3633 C C . ALA B 1 30 ? -24.953 21.484 3.17 1 97.38 30 ALA B C 1
ATOM 3635 O O . ALA B 1 30 ? -25.469 20.422 2.822 1 97.38 30 ALA B O 1
ATOM 3636 N N . LEU B 1 31 ? -23.75 21.859 2.855 1 98 31 LEU B N 1
ATOM 3637 C CA . LEU B 1 31 ? -22.891 20.984 2.074 1 98 31 LEU B CA 1
ATOM 3638 C C . LEU B 1 31 ? -22.531 19.734 2.871 1 98 31 LEU B C 1
ATOM 3640 O O . LEU B 1 31 ? -22.531 18.625 2.328 1 98 31 LEU B O 1
ATOM 3644 N N . ARG B 1 32 ? -22.219 19.906 4.113 1 98 32 ARG B N 1
ATOM 3645 C CA . ARG B 1 32 ? -21.875 18.797 5.016 1 98 32 ARG B CA 1
ATOM 3646 C C . ARG B 1 32 ? -22.984 17.75 5.023 1 98 32 ARG B C 1
ATOM 3648 O O . ARG B 1 32 ? -22.719 16.562 4.82 1 98 32 ARG B O 1
ATOM 3655 N N . ASP B 1 33 ? -24.188 18.188 5.191 1 97 33 ASP B N 1
ATOM 3656 C CA . ASP B 1 33 ? -25.344 17.312 5.359 1 97 33 ASP B CA 1
ATOM 3657 C C . ASP B 1 33 ? -25.672 16.594 4.059 1 97 33 ASP B C 1
ATOM 3659 O O . ASP B 1 33 ? -26.156 15.453 4.074 1 97 33 ASP B O 1
ATOM 3663 N N . LYS B 1 34 ? -25.375 17.203 3.027 1 97.12 34 LYS B N 1
ATOM 3664 C CA . LYS B 1 34 ? -25.781 16.656 1.738 1 97.12 34 LYS B CA 1
ATOM 3665 C C . LYS B 1 34 ? -24.75 15.641 1.229 1 97.12 34 LYS B C 1
ATOM 3667 O O . LYS B 1 34 ? -25.125 14.617 0.659 1 97.12 34 LYS B O 1
ATOM 3672 N N . PHE B 1 35 ? -23.484 15.906 1.495 1 98.06 35 PHE B N 1
ATOM 3673 C CA . PHE B 1 35 ? -22.516 15.188 0.679 1 98.06 35 PHE B CA 1
ATOM 3674 C C . PHE B 1 35 ? -21.594 14.344 1.552 1 98.06 35 PHE B C 1
ATOM 3676 O O . PHE B 1 35 ? -20.859 13.492 1.048 1 98.06 35 PHE B O 1
ATOM 3683 N N . PHE B 1 36 ? -21.594 14.547 2.816 1 98.06 36 PHE B N 1
ATOM 3684 C CA . PHE B 1 36 ? -20.625 13.828 3.646 1 98.06 36 PHE B CA 1
ATOM 3685 C C . PHE B 1 36 ? -21.344 12.844 4.566 1 98.06 36 PHE B C 1
ATOM 3687 O O . PHE B 1 36 ? -22.516 13.039 4.898 1 98.06 36 PHE B O 1
ATOM 3694 N N . GLN B 1 37 ? -20.609 11.812 4.883 1 96.44 37 GLN B N 1
ATOM 3695 C CA . GLN B 1 37 ? -21.203 10.672 5.574 1 96.44 37 GLN B CA 1
ATOM 3696 C C . GLN B 1 37 ? -20.859 10.688 7.062 1 96.44 37 GLN B C 1
ATOM 3698 O O . GLN B 1 37 ? -20.734 9.641 7.691 1 96.44 37 GLN B O 1
ATOM 3703 N N . PHE B 1 38 ? -20.656 11.789 7.633 1 97.44 38 PHE B N 1
ATOM 3704 C CA . PHE B 1 38 ? -20.312 11.922 9.047 1 97.44 38 PHE B CA 1
ATOM 3705 C C . PHE B 1 38 ? -21.469 11.461 9.93 1 97.44 38 PHE B C 1
ATOM 3707 O O . PHE B 1 38 ? -22.625 11.586 9.555 1 97.44 38 PHE B O 1
ATOM 3714 N N . LYS B 1 39 ? -21.109 10.898 11.07 1 95.56 39 LYS B N 1
ATOM 3715 C CA . LYS B 1 39 ? -22.109 10.703 12.102 1 95.56 39 LYS B CA 1
ATOM 3716 C C . LYS B 1 39 ? -22.859 12.008 12.398 1 95.56 39 LYS B C 1
ATOM 3718 O O . LYS B 1 39 ? -22.25 13.078 12.43 1 95.56 39 LYS B O 1
ATOM 3723 N N . PRO B 1 40 ? -24.172 11.898 12.633 1 93.44 40 PRO B N 1
ATOM 3724 C CA . PRO B 1 40 ? -24.922 13.117 12.945 1 93.44 40 PRO B CA 1
ATOM 3725 C C . PRO B 1 40 ? -24.328 13.898 14.109 1 93.44 40 PRO B C 1
ATOM 3727 O O . PRO B 1 40 ? -24.031 13.32 15.164 1 93.44 40 PRO B O 1
ATOM 3730 N N . GLY B 1 41 ? -24.109 15.188 13.867 1 92.62 41 GLY B N 1
ATOM 3731 C CA . GLY B 1 41 ? -23.594 16.047 14.914 1 92.62 41 GLY B CA 1
ATOM 3732 C C . GLY B 1 41 ? -22.078 16.109 14.938 1 92.62 41 GLY B C 1
ATOM 3733 O O . GLY B 1 41 ? -21.484 16.938 15.641 1 92.62 41 GLY B O 1
ATOM 3734 N N . PHE B 1 42 ? -21.469 15.281 14.18 1 95.88 42 PHE B N 1
ATOM 3735 C CA . PHE B 1 42 ? -20.016 15.219 14.172 1 95.88 42 PHE B CA 1
ATOM 3736 C C . PHE B 1 42 ? -19.438 16.391 13.398 1 95.88 42 PHE B C 1
ATOM 3738 O O . PHE B 1 42 ? -19.875 16.703 12.289 1 95.88 42 PHE B O 1
ATOM 3745 N N . LEU B 1 43 ? -18.469 17.094 13.969 1 97.19 43 LEU B N 1
ATOM 3746 C CA . LEU B 1 43 ? -17.688 18.125 13.312 1 97.19 43 LEU B CA 1
ATOM 3747 C C . LEU B 1 43 ? -16.234 17.719 13.156 1 97.19 43 LEU B C 1
ATOM 3749 O O . LEU B 1 43 ? -15.523 17.547 14.156 1 97.19 43 LEU B O 1
ATOM 3753 N N . ASN B 1 44 ? -15.828 17.594 11.93 1 97.5 44 ASN B N 1
ATOM 3754 C CA . ASN B 1 44 ? -14.469 17.156 11.633 1 97.5 44 ASN B CA 1
ATOM 3755 C C . ASN B 1 44 ? -13.508 18.328 11.531 1 97.5 44 ASN B C 1
ATOM 3757 O O . ASN B 1 44 ? -13.32 18.906 10.461 1 97.5 44 ASN B O 1
ATOM 3761 N N . PHE B 1 45 ? -12.812 18.594 12.633 1 97.94 45 PHE B N 1
ATOM 3762 C CA . PHE B 1 45 ? -11.812 19.656 12.64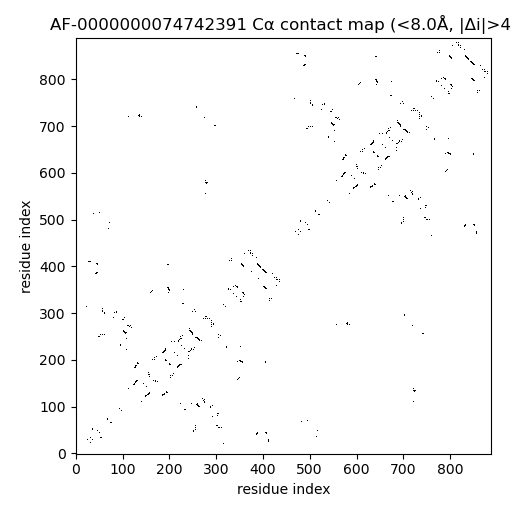8 1 97.94 45 PHE B CA 1
ATOM 3763 C C . PHE B 1 45 ? -10.414 19.094 12.414 1 97.94 45 PHE B C 1
ATOM 3765 O O . PHE B 1 45 ? -9.422 19.812 12.586 1 97.94 45 PHE B O 1
ATOM 3772 N N . ASN B 1 46 ? -10.344 17.828 12.094 1 97 46 ASN B N 1
ATOM 3773 C CA . ASN B 1 46 ? -9.078 17.188 11.766 1 97 46 ASN B CA 1
ATOM 3774 C C . ASN B 1 46 ? -9.078 16.641 10.336 1 97 46 ASN B C 1
ATOM 3776 O O . ASN B 1 46 ? -8.555 15.555 10.078 1 97 46 ASN B O 1
ATOM 3780 N N . HIS B 1 47 ? -9.703 17.391 9.445 1 97.44 47 HIS B N 1
ATOM 3781 C CA . HIS B 1 47 ? -9.672 17.016 8.031 1 97.44 47 HIS B CA 1
ATOM 3782 C C . HIS B 1 47 ? -8.242 16.797 7.551 1 97.44 47 HIS B C 1
ATOM 3784 O O . HIS B 1 47 ? -7.984 15.93 6.723 1 97.44 47 HIS B O 1
ATOM 3790 N N . GLY B 1 48 ? -7.309 17.578 8.023 1 97.12 48 GLY B N 1
ATOM 3791 C CA . GLY B 1 48 ? -5.914 17.5 7.609 1 97.12 48 GLY B CA 1
ATOM 3792 C C . GLY B 1 48 ? -5.289 16.141 7.902 1 97.12 48 GLY B C 1
ATOM 3793 O O . GLY B 1 48 ? -4.352 15.727 7.219 1 97.12 48 GLY B O 1
ATOM 3794 N N . GLY B 1 49 ? -5.742 15.461 8.906 1 95.94 49 GLY B N 1
ATOM 3795 C CA . GLY B 1 49 ? -5.184 14.172 9.273 1 95.94 49 GLY B CA 1
ATOM 3796 C C . GLY B 1 49 ? -5.59 13.055 8.336 1 95.94 49 GLY B C 1
ATOM 3797 O O . GLY B 1 49 ? -4.73 12.383 7.758 1 95.94 49 GLY B O 1
ATOM 3798 N N . PHE B 1 50 ? -6.91 12.984 8.125 1 96.38 50 PHE B N 1
ATOM 3799 C CA . PHE B 1 50 ? -7.332 11.75 7.469 1 96.38 50 PHE B CA 1
ATOM 3800 C C . PHE B 1 50 ? -8.312 12.055 6.34 1 96.38 50 PHE B C 1
ATOM 3802 O O . PHE B 1 50 ? -8.719 11.148 5.609 1 96.38 50 PHE B O 1
ATOM 3809 N N . GLY B 1 51 ? -8.711 13.297 6.168 1 96.88 51 GLY B N 1
ATOM 3810 C CA . GLY B 1 51 ? -9.617 13.672 5.098 1 96.88 51 GLY B CA 1
ATOM 3811 C C . GLY B 1 51 ? -11.047 13.195 5.328 1 96.88 51 GLY B C 1
ATOM 3812 O O . GLY B 1 51 ? -11.414 12.836 6.449 1 96.88 51 GLY B O 1
ATOM 3813 N N . ALA B 1 52 ? -11.883 13.352 4.379 1 97.81 52 ALA B N 1
ATOM 3814 C CA . ALA B 1 52 ? -13.258 12.875 4.246 1 97.81 52 ALA B CA 1
ATOM 3815 C C . ALA B 1 52 ? -13.664 12.797 2.777 1 97.81 52 ALA B C 1
ATOM 3817 O O . ALA B 1 52 ? -13.43 13.727 2.006 1 97.81 52 ALA B O 1
ATOM 3818 N N . THR B 1 53 ? -14.227 11.688 2.445 1 98.56 53 THR B N 1
ATOM 3819 C CA . THR B 1 53 ? -14.609 11.453 1.058 1 98.56 53 THR B CA 1
ATOM 3820 C C . THR B 1 53 ? -16.094 11.727 0.858 1 98.56 53 THR B C 1
ATOM 3822 O O . THR B 1 53 ? -16.953 11.078 1.477 1 98.56 53 THR B O 1
ATOM 3825 N N . PRO B 1 54 ? -16.438 12.672 -0.039 1 98.56 54 PRO B N 1
ATOM 3826 C CA . PRO B 1 54 ? -17.859 12.953 -0.26 1 98.56 54 PRO B CA 1
ATOM 3827 C C . PRO B 1 54 ? -18.562 11.82 -0.999 1 98.56 54 PRO B C 1
ATOM 3829 O O . PRO B 1 54 ? -17.922 11.039 -1.705 1 98.56 54 PRO B O 1
ATOM 3832 N N . LEU B 1 55 ? -19.844 11.797 -0.918 1 98.31 55 LEU B N 1
ATOM 3833 C CA . LEU B 1 55 ? -20.688 10.719 -1.396 1 98.31 55 LEU B CA 1
ATOM 3834 C C . LEU B 1 55 ? -20.516 10.5 -2.895 1 98.31 55 LEU B C 1
ATOM 3836 O O . LEU B 1 55 ? -20.438 9.359 -3.357 1 98.31 55 LEU B O 1
ATOM 3840 N N . PRO B 1 56 ? -20.453 11.57 -3.717 1 98.5 56 PRO B N 1
ATOM 3841 C CA . PRO B 1 56 ? -20.266 11.312 -5.148 1 98.5 56 PRO B CA 1
ATOM 3842 C C . PRO B 1 56 ? -18.969 10.594 -5.461 1 98.5 56 PRO B C 1
ATOM 3844 O O . PRO B 1 56 ? -18.922 9.75 -6.363 1 98.5 56 PRO B O 1
ATOM 3847 N N . VAL B 1 57 ? -17.938 10.906 -4.77 1 98.81 57 VAL B N 1
ATOM 3848 C CA . VAL B 1 57 ? -16.625 10.281 -4.969 1 98.81 57 VAL B CA 1
ATOM 3849 C C . VAL B 1 57 ? -16.672 8.836 -4.477 1 98.81 57 VAL B C 1
ATOM 3851 O O . VAL B 1 57 ? -16.156 7.93 -5.141 1 98.81 57 VAL B O 1
ATOM 3854 N N . ARG B 1 58 ? -17.297 8.602 -3.342 1 98.25 58 ARG B N 1
ATOM 3855 C CA . ARG B 1 58 ? -17.484 7.254 -2.809 1 98.25 58 ARG B CA 1
ATOM 3856 C C . ARG B 1 58 ? -18.25 6.375 -3.789 1 98.25 58 ARG B C 1
ATOM 3858 O O . ARG B 1 58 ? -17.906 5.215 -3.998 1 98.25 58 ARG B O 1
ATOM 3865 N N . ARG B 1 59 ? -19.266 6.91 -4.324 1 98.25 59 ARG B N 1
ATOM 3866 C CA . ARG B 1 59 ? -20.094 6.164 -5.277 1 98.25 59 ARG B CA 1
ATOM 3867 C C . ARG B 1 59 ? -19.266 5.773 -6.508 1 98.25 59 ARG B C 1
ATOM 3869 O O . ARG B 1 59 ? -19.438 4.676 -7.043 1 98.25 59 ARG B O 1
ATOM 3876 N N . ALA B 1 60 ? -18.453 6.699 -6.941 1 98.69 60 ALA B N 1
ATOM 3877 C CA . ALA B 1 60 ? -17.562 6.379 -8.055 1 98.69 60 ALA B CA 1
ATOM 3878 C C . ALA B 1 60 ? -16.625 5.23 -7.699 1 98.69 60 ALA B C 1
ATOM 3880 O O . ALA B 1 60 ? -16.422 4.32 -8.5 1 98.69 60 ALA B O 1
ATOM 3881 N N . MET B 1 61 ? -16.078 5.277 -6.539 1 98.25 61 MET B N 1
ATOM 3882 C CA . MET B 1 61 ? -15.188 4.211 -6.082 1 98.25 61 MET B CA 1
ATOM 3883 C C . MET B 1 61 ? -15.922 2.875 -6.039 1 98.25 61 MET B C 1
ATOM 3885 O O . MET B 1 61 ? -15.375 1.853 -6.465 1 98.25 61 MET B O 1
ATOM 3889 N N . ASP B 1 62 ? -17.141 2.898 -5.512 1 97.31 62 ASP B N 1
ATOM 3890 C CA . ASP B 1 62 ? -17.969 1.69 -5.441 1 97.31 62 ASP B CA 1
ATOM 3891 C C . ASP B 1 62 ? -18.219 1.122 -6.836 1 97.31 62 ASP B C 1
ATOM 3893 O O . ASP B 1 62 ? -18.203 -0.095 -7.031 1 97.31 62 ASP B O 1
ATOM 3897 N N . HIS B 1 63 ? -18.469 2.01 -7.73 1 98.06 63 HIS B N 1
ATOM 3898 C CA . HIS B 1 63 ? -18.688 1.598 -9.109 1 98.06 63 HIS B CA 1
ATOM 3899 C C . HIS B 1 63 ? -17.469 0.876 -9.672 1 98.06 63 HIS B C 1
ATOM 3901 O O . HIS B 1 63 ? -17.594 -0.155 -10.336 1 98.06 63 HIS B O 1
ATOM 3907 N N . PHE B 1 64 ? -16.312 1.363 -9.438 1 98.38 64 PHE B N 1
ATOM 3908 C CA . PHE B 1 64 ? -15.086 0.721 -9.891 1 98.38 64 PHE B CA 1
ATOM 3909 C C . PHE B 1 64 ? -14.883 -0.617 -9.195 1 98.38 64 PHE B C 1
ATOM 3911 O O . PHE B 1 64 ? -14.398 -1.575 -9.805 1 98.38 64 PHE B O 1
ATOM 3918 N N . THR B 1 65 ? -15.195 -0.692 -7.91 1 97.75 65 THR B N 1
ATOM 3919 C CA . THR B 1 65 ? -15.102 -1.954 -7.188 1 97.75 65 THR B CA 1
ATOM 3920 C C . THR B 1 65 ? -16.016 -3.004 -7.809 1 97.75 65 THR B C 1
ATOM 3922 O O . THR B 1 65 ? -15.648 -4.176 -7.918 1 97.75 65 THR B O 1
ATOM 3925 N N . ASP B 1 66 ? -17.234 -2.561 -8.195 1 97.69 66 ASP B N 1
ATOM 3926 C CA . ASP B 1 66 ? -18.141 -3.461 -8.891 1 97.69 66 ASP B CA 1
ATOM 3927 C C . ASP B 1 66 ? -17.516 -4.016 -10.164 1 97.69 66 ASP B C 1
ATOM 3929 O O . ASP B 1 66 ? -17.625 -5.211 -10.453 1 97.69 66 ASP B O 1
ATOM 3933 N N . GLN B 1 67 ? -16.875 -3.154 -10.898 1 97.25 67 GLN B N 1
ATOM 3934 C CA . GLN B 1 67 ? -16.219 -3.574 -12.125 1 97.25 67 GLN B CA 1
ATOM 3935 C C . GLN B 1 67 ? -15.086 -4.559 -11.836 1 97.25 67 GLN B C 1
ATOM 3937 O O . GLN B 1 67 ? -14.93 -5.559 -12.539 1 97.25 67 GLN B O 1
ATOM 3942 N N . GLN B 1 68 ? -14.328 -4.285 -10.844 1 97.25 68 GLN B N 1
ATOM 3943 C CA . GLN B 1 68 ? -13.219 -5.137 -10.422 1 97.25 68 GLN B CA 1
ATOM 3944 C C . GLN B 1 68 ? -13.695 -6.551 -10.109 1 97.25 68 GLN B C 1
ATOM 3946 O O . GLN B 1 68 ? -13.086 -7.531 -10.539 1 97.25 68 GLN B O 1
ATOM 3951 N N . GLU B 1 69 ? -14.812 -6.672 -9.391 1 97.12 69 GLU B N 1
ATOM 3952 C CA . GLU B 1 69 ? -15.273 -7.977 -8.93 1 97.12 69 GLU B CA 1
ATOM 3953 C C . GLU B 1 69 ? -16.062 -8.695 -10.023 1 97.12 69 GLU B C 1
ATOM 3955 O O . GLU B 1 69 ? -16.141 -9.922 -10.031 1 97.12 69 GLU B O 1
ATOM 3960 N N . ALA B 1 70 ? -16.625 -7.93 -10.961 1 96.88 70 ALA B N 1
ATOM 3961 C CA . ALA B 1 70 ? -17.391 -8.531 -12.047 1 96.88 70 ALA B CA 1
ATOM 3962 C C . ALA B 1 70 ? -16.484 -9.359 -12.953 1 96.88 70 ALA B C 1
ATOM 3964 O O . ALA B 1 70 ? -16.875 -10.422 -13.438 1 96.88 70 ALA B O 1
ATOM 3965 N N . GLN B 1 71 ? -15.305 -8.883 -13.25 1 95.19 71 GLN B N 1
ATOM 3966 C CA . GLN B 1 71 ? -14.289 -9.562 -14.039 1 95.19 71 GLN B CA 1
ATOM 3967 C C . GLN B 1 71 ? -12.883 -9.156 -13.594 1 95.19 71 GLN B C 1
ATOM 3969 O O . GLN B 1 71 ? -12.227 -8.352 -14.25 1 95.19 71 GLN B O 1
ATOM 3974 N N . PRO B 1 72 ? -12.383 -9.812 -12.531 1 94.25 72 PRO B N 1
ATOM 3975 C CA . PRO B 1 72 ? -11.109 -9.398 -11.93 1 94.25 72 PRO B CA 1
ATOM 3976 C C . PRO B 1 72 ? -9.961 -9.391 -12.938 1 94.25 72 PRO B C 1
ATOM 3978 O O . PRO B 1 72 ? -9.164 -8.445 -12.953 1 94.25 72 PRO B O 1
ATOM 3981 N N . THR B 1 73 ? -9.859 -10.352 -13.789 1 92.06 73 THR B N 1
ATOM 3982 C CA . THR B 1 73 ? -8.75 -10.438 -14.734 1 92.06 73 THR B CA 1
ATOM 3983 C C . THR B 1 73 ? -8.789 -9.281 -15.727 1 92.06 73 THR B C 1
ATOM 3985 O O . THR B 1 73 ? -7.754 -8.703 -16.062 1 92.06 73 THR B O 1
ATOM 3988 N N . ALA B 1 74 ? -9.977 -8.953 -16.203 1 92.38 74 ALA B N 1
ATOM 3989 C CA . ALA B 1 74 ? -10.117 -7.82 -17.125 1 92.38 74 ALA B CA 1
ATOM 3990 C C . ALA B 1 74 ? -9.734 -6.512 -16.438 1 92.38 74 ALA B C 1
ATOM 3992 O O . ALA B 1 74 ? -9.109 -5.645 -17.047 1 92.38 74 ALA B O 1
ATOM 3993 N N . TRP B 1 75 ? -10.133 -6.371 -15.234 1 95.19 75 TRP B N 1
ATOM 3994 C CA . TRP B 1 75 ? -9.844 -5.168 -14.461 1 95.19 75 TRP B CA 1
ATOM 3995 C C . TRP B 1 75 ? -8.344 -4.977 -14.289 1 95.19 75 TRP B C 1
ATOM 3997 O O . TRP B 1 75 ? -7.797 -3.93 -14.641 1 95.19 75 TRP B O 1
ATOM 4007 N N . PHE B 1 76 ? -7.652 -6.02 -13.867 1 94.75 76 PHE B N 1
ATOM 4008 C CA . PHE B 1 76 ? -6.23 -5.922 -13.578 1 94.75 76 PHE B CA 1
ATOM 4009 C C . PHE B 1 76 ? -5.406 -6.039 -14.859 1 94.75 76 PHE B C 1
ATOM 4011 O O . PHE B 1 76 ? -4.238 -5.648 -14.891 1 94.75 76 PHE B O 1
ATOM 4018 N N . GLY B 1 77 ? -5.988 -6.594 -15.914 1 90.5 77 GLY B N 1
ATOM 4019 C CA . GLY B 1 77 ? -5.309 -6.715 -17.188 1 90.5 77 GLY B CA 1
ATOM 4020 C C . GLY B 1 77 ? -5.312 -5.43 -18 1 90.5 77 GLY B C 1
ATOM 4021 O O . GLY B 1 77 ? -4.844 -5.402 -19.141 1 90.5 77 GLY B O 1
ATOM 4022 N N . GLY B 1 78 ? -5.898 -4.363 -17.406 1 92.25 78 GLY B N 1
ATOM 4023 C CA . GLY B 1 78 ? -5.867 -3.086 -18.094 1 92.25 78 GLY B CA 1
ATOM 4024 C C . GLY B 1 78 ? -7.066 -2.211 -17.797 1 92.25 78 GLY B C 1
ATOM 4025 O O . GLY B 1 78 ? -7.066 -1.018 -18.109 1 92.25 78 GLY B O 1
ATOM 4026 N N . GLY B 1 79 ? -8.078 -2.752 -17.219 1 95.25 79 GLY B N 1
ATOM 4027 C CA . GLY B 1 79 ? -9.289 -1.999 -16.938 1 95.25 79 GLY B CA 1
ATOM 4028 C C . GLY B 1 79 ? -9.031 -0.744 -16.125 1 95.25 79 GLY B C 1
ATOM 4029 O O . GLY B 1 79 ? -9.422 0.354 -16.516 1 95.25 79 GLY B O 1
ATOM 4030 N N . TYR B 1 80 ? -8.359 -0.875 -14.961 1 97.62 80 TYR B N 1
ATOM 4031 C CA . TYR B 1 80 ? -8.141 0.299 -14.125 1 97.62 80 TYR B CA 1
ATOM 4032 C C . TYR B 1 80 ? -7.16 1.263 -14.781 1 97.62 80 TYR B C 1
ATOM 4034 O O . TYR B 1 80 ? -7.238 2.477 -14.57 1 97.62 80 TYR B O 1
ATOM 4042 N N . LYS B 1 81 ? -6.207 0.733 -15.562 1 97.38 81 LYS B N 1
ATOM 4043 C CA . LYS B 1 81 ? -5.23 1.586 -16.234 1 97.38 81 LYS B CA 1
ATOM 4044 C C . LYS B 1 81 ? -5.902 2.52 -17.234 1 97.38 81 LYS B C 1
ATOM 4046 O O . LYS B 1 81 ? -5.465 3.656 -17.422 1 97.38 81 LYS B O 1
ATOM 4051 N N . LYS B 1 82 ? -6.934 2.012 -17.875 1 97.75 82 LYS B N 1
ATOM 4052 C CA . LYS B 1 82 ? -7.703 2.859 -18.781 1 97.75 82 LYS B CA 1
ATOM 4053 C C . LYS B 1 82 ? -8.328 4.039 -18.031 1 97.75 82 LYS B C 1
ATOM 4055 O O . LYS B 1 82 ? -8.359 5.156 -18.547 1 97.75 82 LYS B O 1
ATOM 4060 N N . VAL B 1 83 ? -8.812 3.809 -16.844 1 98.56 83 VAL B N 1
ATOM 4061 C CA . VAL B 1 83 ? -9.375 4.875 -16.016 1 98.56 83 VAL B CA 1
ATOM 4062 C C . VAL B 1 83 ? -8.273 5.867 -15.641 1 98.56 83 VAL B C 1
ATOM 4064 O O . VAL B 1 83 ? -8.477 7.082 -15.703 1 98.56 83 VAL B O 1
ATOM 4067 N N . LEU B 1 84 ? -7.094 5.359 -15.312 1 98.38 84 LEU B N 1
ATOM 4068 C CA . LEU B 1 84 ? -5.984 6.203 -14.883 1 98.38 84 LEU B CA 1
ATOM 4069 C C . LEU B 1 84 ? -5.508 7.094 -16.016 1 98.38 84 LEU B C 1
ATOM 4071 O O . LEU B 1 84 ? -4.973 8.18 -15.781 1 98.38 84 LEU B O 1
ATOM 4075 N N . GLN B 1 85 ? -5.672 6.688 -17.25 1 98 85 GLN B N 1
ATOM 4076 C CA . GLN B 1 85 ? -5.301 7.48 -18.422 1 98 85 GLN B CA 1
ATOM 4077 C C . GLN B 1 85 ? -6.113 8.773 -18.5 1 98 85 GLN B C 1
ATOM 4079 O O . GLN B 1 85 ? -5.672 9.758 -19.094 1 98 85 GLN B O 1
ATOM 4084 N N . ASP B 1 86 ? -7.246 8.719 -17.891 1 97.81 86 ASP B N 1
ATOM 4085 C CA . ASP B 1 86 ? -8.07 9.922 -17.812 1 97.81 86 ASP B CA 1
ATOM 4086 C C . ASP B 1 86 ? -7.738 10.75 -16.578 1 97.81 86 ASP B C 1
ATOM 4088 O O . ASP B 1 86 ? -7.785 11.984 -16.625 1 97.81 86 ASP B O 1
ATOM 4092 N N . VAL B 1 87 ? -7.383 10.133 -15.555 1 98.75 87 VAL B N 1
ATOM 4093 C CA . VAL B 1 87 ? -7.172 10.789 -14.266 1 98.75 87 VAL B CA 1
ATOM 4094 C C . VAL B 1 87 ? -5.828 11.516 -14.273 1 98.75 87 VAL B C 1
ATOM 4096 O O . VAL B 1 87 ? -5.727 12.656 -13.812 1 98.75 87 VAL B O 1
ATOM 4099 N N . ARG B 1 88 ? -4.793 10.906 -14.797 1 98.75 88 ARG B N 1
ATOM 4100 C CA . ARG B 1 88 ? -3.426 11.406 -14.703 1 98.75 88 ARG B CA 1
ATOM 4101 C C . ARG B 1 88 ? -3.297 12.766 -15.383 1 98.75 88 ARG B C 1
ATOM 4103 O O . ARG B 1 88 ? -2.748 13.711 -14.797 1 98.75 88 ARG B O 1
ATOM 4110 N N . PRO B 1 89 ? -3.846 12.969 -16.641 1 98.81 89 PRO B N 1
ATOM 4111 C CA . PRO B 1 89 ? -3.74 14.289 -17.25 1 98.81 89 PRO B CA 1
ATOM 4112 C C . PRO B 1 89 ? -4.469 15.375 -16.453 1 98.81 89 PRO B C 1
ATOM 4114 O O . PRO B 1 89 ? -4.02 16.516 -16.422 1 98.81 89 PRO B O 1
ATOM 4117 N N . ARG B 1 90 ? -5.535 15.039 -15.867 1 98.75 90 ARG B N 1
ATOM 4118 C CA . ARG B 1 90 ? -6.305 16.016 -15.094 1 98.75 90 ARG B CA 1
ATOM 4119 C C . ARG B 1 90 ? -5.555 16.422 -13.836 1 98.75 90 ARG B C 1
ATOM 4121 O O . ARG B 1 90 ? -5.543 17.609 -13.477 1 98.75 90 ARG B O 1
ATOM 4128 N N . LEU B 1 91 ? -4.945 15.469 -13.203 1 98.69 91 LEU B N 1
ATOM 4129 C CA . LEU B 1 91 ? -4.109 15.766 -12.047 1 98.69 91 LEU B CA 1
ATOM 4130 C C . LEU B 1 91 ? -2.902 16.609 -12.461 1 98.69 91 LEU B C 1
ATOM 4132 O O . LEU B 1 91 ? -2.525 17.547 -11.75 1 98.69 91 LEU B O 1
ATOM 4136 N N . ALA B 1 92 ? -2.301 16.219 -13.555 1 98.81 92 ALA B N 1
ATOM 4137 C CA . ALA B 1 92 ? -1.161 16.969 -14.078 1 98.81 92 ALA B CA 1
ATOM 4138 C C . ALA B 1 92 ? -1.537 18.422 -14.344 1 98.81 92 ALA B C 1
ATOM 4140 O O . ALA B 1 92 ? -0.773 19.328 -14.031 1 98.81 92 ALA B O 1
ATOM 4141 N N . GLU B 1 93 ? -2.672 18.594 -14.906 1 98.56 93 GLU B N 1
ATOM 4142 C CA . GLU B 1 93 ? -3.154 19.953 -15.172 1 98.56 93 GLU B CA 1
ATOM 4143 C C . GLU B 1 93 ? -3.344 20.734 -13.875 1 98.56 93 GLU B C 1
ATOM 4145 O O . GLU B 1 93 ? -2.916 21.891 -13.781 1 98.56 93 GLU B O 1
ATOM 4150 N N . MET B 1 94 ? -3.916 20.109 -12.914 1 98.38 94 MET B N 1
ATOM 4151 C CA . MET B 1 94 ? -4.145 20.781 -11.633 1 98.38 94 MET B CA 1
ATOM 4152 C C . MET B 1 94 ? -2.824 21.203 -10.992 1 98.38 94 MET B C 1
ATOM 4154 O O . MET B 1 94 ? -2.758 22.234 -10.328 1 98.38 94 MET B O 1
ATOM 4158 N N . MET B 1 95 ? -1.78 20.453 -11.211 1 98.62 95 MET B N 1
ATOM 4159 C CA . MET B 1 95 ? -0.487 20.703 -10.586 1 98.62 95 MET B CA 1
ATOM 4160 C C . MET B 1 95 ? 0.431 21.484 -11.516 1 98.62 95 MET B C 1
ATOM 4162 O O . MET B 1 95 ? 1.575 21.781 -11.164 1 98.62 95 MET B O 1
ATOM 4166 N N . ASN B 1 96 ? -0.041 21.75 -12.734 1 98.69 96 ASN B N 1
ATOM 4167 C CA . ASN B 1 96 ? 0.801 22.359 -13.758 1 98.69 96 ASN B CA 1
ATOM 4168 C C . ASN B 1 96 ? 2.082 21.562 -13.977 1 98.69 96 ASN B C 1
ATOM 4170 O O . ASN B 1 96 ? 3.184 22.109 -13.898 1 98.69 96 ASN B O 1
ATOM 4174 N N . ALA B 1 97 ? 1.899 20.266 -14.219 1 98.62 97 ALA B N 1
ATOM 4175 C CA . ALA B 1 97 ? 2.996 19.312 -14.406 1 98.62 97 ALA B CA 1
ATOM 4176 C C . ALA B 1 97 ? 2.887 18.609 -15.758 1 98.62 97 ALA B C 1
ATOM 4178 O O . ALA B 1 97 ? 1.817 18.594 -16.375 1 98.62 97 ALA B O 1
ATOM 4179 N N . ASN B 1 98 ? 4.012 18.062 -16.25 1 98.31 98 ASN B N 1
ATOM 4180 C CA . ASN B 1 98 ? 3.955 17.141 -17.375 1 98.31 98 ASN B CA 1
ATOM 4181 C C . ASN B 1 98 ? 3.373 15.797 -16.969 1 98.31 98 ASN B C 1
ATOM 4183 O O . ASN B 1 98 ? 3.762 15.234 -15.938 1 98.31 98 ASN B O 1
ATOM 4187 N N . ILE B 1 99 ? 2.51 15.32 -17.797 1 98.38 99 ILE B N 1
ATOM 4188 C CA . ILE B 1 99 ? 1.806 14.07 -17.531 1 98.38 99 ILE B CA 1
ATOM 4189 C C . ILE B 1 99 ? 2.816 12.953 -17.281 1 98.38 99 ILE B C 1
ATOM 4191 O O . ILE B 1 99 ? 2.645 12.148 -16.359 1 98.38 99 ILE B O 1
ATOM 4195 N N . SER B 1 100 ? 3.91 12.898 -17.984 1 97.88 100 SER B N 1
ATOM 4196 C CA . SER B 1 100 ? 4.867 11.797 -17.953 1 97.88 100 SER B CA 1
ATOM 4197 C C . SER B 1 100 ? 5.672 11.789 -16.672 1 97.88 100 SER B C 1
ATOM 4199 O O . SER B 1 100 ? 6.355 10.812 -16.359 1 97.88 100 SER B O 1
ATOM 4201 N N . ASP B 1 101 ? 5.586 12.898 -15.922 1 98.62 101 ASP B N 1
ATOM 4202 C CA . ASP B 1 101 ? 6.418 13.023 -14.727 1 98.62 101 ASP B CA 1
ATOM 4203 C C . ASP B 1 101 ? 5.629 12.68 -13.469 1 98.62 101 ASP B C 1
ATOM 4205 O O . ASP B 1 101 ? 6.145 12.789 -12.352 1 98.62 101 ASP B O 1
ATOM 4209 N N . LEU B 1 102 ? 4.375 12.234 -13.703 1 98.75 102 LEU B N 1
ATOM 4210 C CA . LEU B 1 102 ? 3.479 12.008 -12.57 1 98.75 102 LEU B CA 1
ATOM 4211 C C . LEU B 1 102 ? 3.133 10.531 -12.438 1 98.75 102 LEU B C 1
ATOM 4213 O O . LEU B 1 102 ? 2.785 9.875 -13.422 1 98.75 102 LEU B O 1
ATOM 4217 N N . VAL B 1 103 ? 3.244 10 -11.195 1 98.81 103 VAL B N 1
ATOM 4218 C CA . VAL B 1 103 ? 2.791 8.641 -10.906 1 98.81 103 VAL B CA 1
ATOM 4219 C C . VAL B 1 103 ? 1.834 8.656 -9.719 1 98.81 103 VAL B C 1
ATOM 4221 O O . VAL B 1 103 ? 1.772 9.641 -8.977 1 98.81 103 VAL B O 1
ATOM 4224 N N . PHE B 1 104 ? 1.013 7.637 -9.578 1 98.62 104 PHE B N 1
ATOM 4225 C CA . PHE B 1 104 ? 0.06 7.504 -8.484 1 98.62 104 PHE B CA 1
ATOM 4226 C C . PHE B 1 104 ? 0.711 6.832 -7.277 1 98.62 104 PHE B C 1
ATOM 4228 O O . PHE B 1 104 ? 1.673 6.074 -7.426 1 98.62 104 PHE B O 1
ATOM 4235 N N . LEU B 1 105 ? 0.208 7.18 -6.109 1 97.69 105 LEU B N 1
ATOM 4236 C CA . LEU B 1 105 ? 0.65 6.629 -4.832 1 97.69 105 LEU B CA 1
ATOM 4237 C C . LEU B 1 105 ? -0.543 6.258 -3.959 1 97.69 105 LEU B C 1
ATOM 4239 O O . LEU B 1 105 ? -1.643 6.785 -4.148 1 97.69 105 LEU B O 1
ATOM 4243 N N . ASP B 1 106 ? -0.248 5.414 -3.01 1 97.06 106 ASP B N 1
ATOM 4244 C CA . ASP B 1 106 ? -1.264 5.133 -2 1 97.06 106 ASP B CA 1
ATOM 4245 C C . ASP B 1 106 ? -1.377 6.277 -0.998 1 97.06 106 ASP B C 1
ATOM 4247 O O . ASP B 1 106 ? -2.447 6.508 -0.43 1 97.06 106 ASP B O 1
ATOM 4251 N N . ASP B 1 107 ? -0.297 6.898 -0.708 1 97.62 107 ASP B N 1
ATOM 4252 C CA . ASP B 1 107 ? -0.243 8.055 0.176 1 97.62 107 ASP B CA 1
ATOM 4253 C C . ASP B 1 107 ? 1.147 8.688 0.168 1 97.62 107 ASP B C 1
ATOM 4255 O O . ASP B 1 107 ? 2.064 8.172 -0.474 1 97.62 107 ASP B O 1
ATOM 4259 N N . ALA B 1 108 ? 1.276 9.742 0.884 1 98.19 108 ALA B N 1
ATOM 4260 C CA . ALA B 1 108 ? 2.541 10.477 0.926 1 98.19 108 ALA B CA 1
ATOM 4261 C C . ALA B 1 108 ? 3.635 9.641 1.584 1 98.19 108 ALA B C 1
ATOM 4263 O O . ALA B 1 108 ? 4.805 9.727 1.204 1 98.19 108 ALA B O 1
ATOM 4264 N N . SER B 1 109 ? 3.283 8.844 2.611 1 98 109 SER B N 1
ATOM 4265 C CA . SER B 1 109 ? 4.281 7.992 3.25 1 98 109 SER B CA 1
ATOM 4266 C C . SER B 1 109 ? 4.934 7.055 2.24 1 98 109 SER B C 1
ATOM 4268 O O . SER B 1 109 ? 6.148 6.863 2.26 1 98 109 SER B O 1
ATOM 4270 N N . ALA B 1 110 ? 4.141 6.496 1.36 1 98.19 110 ALA B N 1
ATOM 4271 C CA . ALA B 1 110 ? 4.672 5.637 0.308 1 98.19 110 ALA B CA 1
ATOM 4272 C C . ALA B 1 110 ? 5.602 6.414 -0.62 1 98.19 110 ALA B C 1
ATOM 4274 O O . ALA B 1 110 ? 6.656 5.914 -1.018 1 98.19 110 ALA B O 1
ATOM 4275 N N . GLY B 1 111 ? 5.191 7.605 -0.974 1 98.69 111 GLY B N 1
ATOM 4276 C CA . GLY B 1 111 ? 6 8.43 -1.854 1 98.69 111 GLY B CA 1
ATOM 4277 C C . GLY B 1 111 ? 7.316 8.859 -1.231 1 98.69 111 GLY B C 1
ATOM 4278 O O . GLY B 1 111 ? 8.359 8.828 -1.89 1 98.69 111 GLY B O 1
ATOM 4279 N N . LEU B 1 112 ? 7.262 9.281 0.027 1 98.81 112 LEU B N 1
ATOM 4280 C CA . LEU B 1 112 ? 8.477 9.672 0.732 1 98.81 112 LEU B CA 1
ATOM 4281 C C . LEU B 1 112 ? 9.445 8.5 0.835 1 98.81 112 LEU B C 1
ATOM 4283 O O . LEU B 1 112 ? 10.648 8.664 0.624 1 98.81 112 LEU B O 1
ATOM 4287 N N . ASN B 1 113 ? 8.914 7.328 1.106 1 98.62 113 ASN B N 1
ATOM 4288 C CA . ASN B 1 113 ? 9.75 6.133 1.122 1 98.62 113 ASN B CA 1
ATOM 4289 C C . ASN B 1 113 ? 10.344 5.844 -0.256 1 98.62 113 ASN B C 1
ATOM 4291 O O . ASN B 1 113 ? 11.508 5.477 -0.37 1 98.62 113 ASN B O 1
ATOM 4295 N N . ALA B 1 114 ? 9.516 5.973 -1.3 1 98.5 114 ALA B N 1
ATOM 4296 C CA . ALA B 1 114 ? 10 5.727 -2.658 1 98.5 114 ALA B CA 1
ATOM 4297 C C . ALA B 1 114 ? 11.219 6.586 -2.973 1 98.5 114 ALA B C 1
ATOM 4299 O O . ALA B 1 114 ? 12.211 6.09 -3.506 1 98.5 114 ALA B O 1
ATOM 4300 N N . VAL B 1 115 ? 11.18 7.852 -2.596 1 98.75 115 VAL B N 1
ATOM 4301 C CA . VAL B 1 115 ? 12.281 8.758 -2.904 1 98.75 115 VAL B CA 1
ATOM 4302 C C . VAL B 1 115 ? 13.469 8.469 -1.991 1 98.75 115 VAL B C 1
ATOM 4304 O O . VAL B 1 115 ? 14.57 8.211 -2.467 1 98.75 115 VAL B O 1
ATOM 4307 N N . LEU B 1 116 ? 13.25 8.414 -0.677 1 98.69 116 LEU B N 1
ATOM 4308 C CA . LEU B 1 116 ? 14.328 8.289 0.296 1 98.69 116 LEU B CA 1
ATOM 4309 C C . LEU B 1 116 ? 15.07 6.969 0.107 1 98.69 116 LEU B C 1
ATOM 4311 O O . LEU B 1 116 ? 16.297 6.93 0.21 1 98.69 116 LEU B O 1
ATOM 4315 N N . ARG B 1 117 ? 14.375 5.938 -0.226 1 97.38 117 ARG B N 1
ATOM 4316 C CA . ARG B 1 117 ? 14.992 4.617 -0.189 1 97.38 117 ARG B CA 1
ATOM 4317 C C . ARG B 1 117 ? 15.461 4.195 -1.578 1 97.38 117 ARG B C 1
ATOM 4319 O O . ARG B 1 117 ? 16.047 3.121 -1.742 1 97.38 117 ARG B O 1
ATOM 4326 N N . SER B 1 118 ? 15.234 5.027 -2.58 1 97.06 118 SER B N 1
ATOM 4327 C CA . SER B 1 118 ? 15.695 4.715 -3.928 1 97.06 118 SER B CA 1
ATOM 4328 C C . SER B 1 118 ? 17.047 5.371 -4.215 1 97.06 118 SER B C 1
ATOM 4330 O O . SER B 1 118 ? 17.766 4.941 -5.113 1 97.06 118 SER B O 1
ATOM 4332 N N . LEU B 1 119 ? 17.359 6.465 -3.547 1 97.06 119 LEU B N 1
ATOM 4333 C CA . LEU B 1 119 ? 18.594 7.203 -3.842 1 97.06 119 LEU B CA 1
ATOM 4334 C C . LEU B 1 119 ? 19.812 6.355 -3.541 1 97.06 119 LEU B C 1
ATOM 4336 O O . LEU B 1 119 ? 19.828 5.578 -2.582 1 97.06 119 LEU B O 1
ATOM 4340 N N . PRO B 1 120 ? 20.844 6.457 -4.332 1 94 120 PRO B N 1
ATOM 4341 C CA . PRO B 1 120 ? 22.078 5.691 -4.113 1 94 120 PRO B CA 1
ATOM 4342 C C . PRO B 1 120 ? 22.953 6.277 -3.008 1 94 120 PRO B C 1
ATOM 4344 O O . PRO B 1 120 ? 24.047 6.762 -3.277 1 94 120 PRO B O 1
ATOM 4347 N N . TRP B 1 121 ? 22.531 6.148 -1.839 1 96.62 121 TRP B N 1
ATOM 4348 C CA . TRP B 1 121 ? 23.203 6.68 -0.658 1 96.62 121 TRP B CA 1
ATOM 4349 C C . TRP B 1 121 ? 24.594 6.082 -0.513 1 96.62 121 TRP B C 1
ATOM 4351 O O . TRP B 1 121 ? 24.812 4.895 -0.783 1 96.62 121 TRP B O 1
ATOM 4361 N N . GLN B 1 122 ? 25.531 6.891 -0.18 1 95.69 122 GLN B N 1
ATOM 4362 C CA . GLN B 1 122 ? 26.891 6.5 0.198 1 95.69 122 GLN B CA 1
ATOM 4363 C C . GLN B 1 122 ? 27.172 6.855 1.652 1 95.69 122 GLN B C 1
ATOM 4365 O O . GLN B 1 122 ? 26.562 7.766 2.209 1 95.69 122 GLN B O 1
ATOM 4370 N N . PRO B 1 123 ? 28.109 6.09 2.266 1 96.56 123 PRO B N 1
ATOM 4371 C CA . PRO B 1 123 ? 28.5 6.496 3.619 1 96.56 123 PRO B CA 1
ATOM 4372 C C . PRO B 1 123 ? 28.953 7.949 3.691 1 96.56 123 PRO B C 1
ATOM 4374 O O . PRO B 1 123 ? 29.734 8.398 2.84 1 96.56 123 PRO B O 1
ATOM 4377 N N . GLY B 1 124 ? 28.344 8.688 4.598 1 97.44 124 GLY B N 1
ATOM 4378 C CA . GLY B 1 124 ? 28.75 10.07 4.781 1 97.44 124 GLY B CA 1
ATOM 4379 C C . GLY B 1 124 ? 27.828 11.062 4.086 1 97.44 124 GLY B C 1
ATOM 4380 O O . GLY B 1 124 ? 27.891 12.266 4.363 1 97.44 124 GLY B O 1
ATOM 4381 N N . ASP B 1 125 ? 26.969 10.562 3.209 1 98.56 125 ASP B N 1
ATOM 4382 C CA . ASP B 1 125 ? 26 11.445 2.58 1 98.56 125 ASP B CA 1
ATOM 4383 C C . ASP B 1 125 ? 25.125 12.125 3.629 1 98.56 125 ASP B C 1
ATOM 4385 O O . ASP B 1 125 ? 24.953 11.609 4.734 1 98.56 125 ASP B O 1
ATOM 4389 N N . LEU B 1 126 ? 24.625 13.312 3.273 1 98.88 126 LEU B N 1
ATOM 4390 C CA . LEU B 1 126 ? 23.812 14.078 4.211 1 98.88 126 LEU B CA 1
ATOM 4391 C C . LEU B 1 126 ? 22.359 14.133 3.754 1 98.88 126 LEU B C 1
ATOM 4393 O O . LEU B 1 126 ? 22.078 14.359 2.574 1 98.88 126 LEU B O 1
ATOM 4397 N N . LEU B 1 127 ? 21.484 13.812 4.652 1 98.88 127 LEU B N 1
ATOM 4398 C CA . LEU B 1 127 ? 20.047 14.078 4.551 1 98.88 127 LEU B CA 1
ATOM 4399 C C . LEU B 1 127 ? 19.672 15.305 5.371 1 98.88 127 LEU B C 1
ATOM 4401 O O . LEU B 1 127 ? 19.875 15.328 6.586 1 98.88 127 LEU B O 1
ATOM 4405 N N . LEU B 1 128 ? 19.141 16.328 4.707 1 98.88 128 LEU B N 1
ATOM 4406 C CA . LEU B 1 128 ? 18.75 17.547 5.398 1 98.88 128 LEU B CA 1
ATOM 4407 C C . LEU B 1 128 ? 17.25 17.578 5.641 1 98.88 128 LEU B C 1
ATOM 4409 O O . LEU B 1 128 ? 16.453 17.469 4.699 1 98.88 128 LEU B O 1
ATOM 4413 N N . LEU B 1 129 ? 16.875 17.688 6.914 1 98.62 129 LEU B N 1
ATOM 4414 C CA . LEU B 1 129 ? 15.484 17.812 7.344 1 98.62 129 LEU B CA 1
ATOM 4415 C C . LEU B 1 129 ? 15.305 19.062 8.203 1 98.62 129 LEU B C 1
ATOM 4417 O O . LEU B 1 129 ? 16.266 19.531 8.828 1 98.62 129 LEU B O 1
ATOM 4421 N N . THR B 1 130 ? 14.117 19.594 8.227 1 97.56 130 THR B N 1
ATOM 4422 C CA . THR B 1 130 ? 13.797 20.609 9.234 1 97.56 130 THR B CA 1
ATOM 4423 C C . THR B 1 130 ? 13.242 19.953 10.5 1 97.56 130 THR B C 1
ATOM 4425 O O . THR B 1 130 ? 12.82 18.797 10.469 1 97.56 130 THR B O 1
ATOM 4428 N N . THR B 1 131 ? 13.234 20.656 11.586 1 94.12 131 THR B N 1
ATOM 4429 C CA . THR B 1 131 ? 12.68 20.125 12.828 1 94.12 131 THR B CA 1
ATOM 4430 C C . THR B 1 131 ? 11.156 20.047 12.75 1 94.12 131 THR B C 1
ATOM 4432 O O . THR B 1 131 ? 10.516 19.453 13.617 1 94.12 131 THR B O 1
ATOM 4435 N N . ALA B 1 132 ? 10.57 20.531 11.672 1 91.88 132 ALA B N 1
ATOM 4436 C CA . ALA B 1 132 ? 9.125 20.453 11.461 1 91.88 132 ALA B CA 1
ATOM 4437 C C . ALA B 1 132 ? 8.758 19.219 10.648 1 91.88 132 ALA B C 1
ATOM 4439 O O . ALA B 1 132 ? 7.57 18.922 10.469 1 91.88 132 ALA B O 1
ATOM 4440 N N . ALA B 1 133 ? 9.758 18.484 10.227 1 95.88 133 ALA B N 1
ATOM 4441 C CA . ALA B 1 133 ? 9.531 17.375 9.32 1 95.88 133 ALA B CA 1
ATOM 4442 C C . ALA B 1 133 ? 8.602 16.328 9.945 1 95.88 133 ALA B C 1
ATOM 4444 O O . ALA B 1 133 ? 8.719 16.031 11.141 1 95.88 133 ALA B O 1
ATOM 4445 N N . TYR B 1 134 ? 7.652 15.891 9.164 1 95.62 134 TYR B N 1
ATOM 4446 C CA . TYR B 1 134 ? 6.734 14.852 9.609 1 95.62 134 TYR B CA 1
ATOM 4447 C C . TYR B 1 134 ? 7.496 13.578 9.977 1 95.62 134 TYR B C 1
ATOM 4449 O O . TYR B 1 134 ? 8.539 13.281 9.383 1 95.62 134 TYR B O 1
ATOM 4457 N N . ALA B 1 135 ? 7.02 12.773 10.828 1 95.69 135 ALA B N 1
ATOM 4458 C CA . ALA B 1 135 ? 7.715 11.688 11.516 1 95.69 135 ALA B CA 1
ATOM 4459 C C . ALA B 1 135 ? 8.195 10.633 10.531 1 95.69 135 ALA B C 1
ATOM 4461 O O . ALA B 1 135 ? 9.188 9.945 10.781 1 95.69 135 ALA B O 1
ATOM 4462 N N . VAL B 1 136 ? 7.531 10.453 9.406 1 97.44 136 VAL B N 1
ATOM 4463 C CA . VAL B 1 136 ? 7.949 9.5 8.375 1 97.44 136 VAL B CA 1
ATOM 4464 C C . VAL B 1 136 ? 9.391 9.781 7.969 1 97.44 136 VAL B C 1
ATOM 4466 O O . VAL B 1 136 ? 10.164 8.852 7.723 1 97.44 136 VAL B O 1
ATOM 4469 N N . LEU B 1 137 ? 9.773 11.031 7.918 1 98.25 137 LEU B N 1
ATOM 4470 C CA . LEU B 1 137 ? 11.062 11.461 7.379 1 98.25 137 LEU B CA 1
ATOM 4471 C C . LEU B 1 137 ? 12.188 11.133 8.352 1 98.25 137 LEU B C 1
ATOM 4473 O O . LEU B 1 137 ? 13.125 10.414 8 1 98.25 137 LEU B O 1
ATOM 4477 N N . PRO B 1 138 ? 12.133 11.555 9.633 1 97.69 138 PRO B N 1
ATOM 4478 C CA . PRO B 1 138 ? 13.203 11.148 10.539 1 97.69 138 PRO B CA 1
ATOM 4479 C C . PRO B 1 138 ? 13.227 9.641 10.789 1 97.69 138 PRO B C 1
ATOM 4481 O O . PRO B 1 138 ? 14.297 9.062 11 1 97.69 138 PRO B O 1
ATOM 4484 N N . ASN B 1 139 ? 12.07 8.961 10.836 1 97.88 139 ASN B N 1
ATOM 4485 C CA . ASN B 1 139 ? 12.047 7.508 10.992 1 97.88 139 ASN B CA 1
ATOM 4486 C C . ASN B 1 139 ? 12.773 6.809 9.844 1 97.88 139 ASN B C 1
ATOM 4488 O O . ASN B 1 139 ? 13.586 5.914 10.07 1 97.88 139 ASN B O 1
ATOM 4492 N N . THR B 1 140 ? 12.461 7.195 8.625 1 98.06 140 THR B N 1
ATOM 4493 C CA . THR B 1 140 ? 13.133 6.621 7.465 1 98.06 140 THR B CA 1
ATOM 4494 C C . THR B 1 140 ? 14.609 7 7.445 1 98.06 140 THR B C 1
ATOM 4496 O O . THR B 1 140 ? 15.461 6.191 7.074 1 98.06 140 THR B O 1
ATOM 4499 N N . GLY B 1 141 ? 14.898 8.25 7.836 1 98.19 141 GLY B N 1
ATOM 4500 C CA . GLY B 1 141 ? 16.281 8.688 7.953 1 98.19 141 GLY B CA 1
ATOM 4501 C C . GLY B 1 141 ? 17.094 7.82 8.883 1 98.19 141 GLY B C 1
ATOM 4502 O O . GLY B 1 141 ? 18.25 7.488 8.586 1 98.19 141 GLY B O 1
ATOM 4503 N N . ARG B 1 142 ? 16.531 7.465 10.023 1 97 142 ARG B N 1
ATOM 4504 C CA . ARG B 1 142 ? 17.219 6.594 10.977 1 97 142 ARG B CA 1
ATOM 4505 C C . ARG B 1 142 ? 17.516 5.234 10.352 1 97 142 ARG B C 1
ATOM 4507 O O . ARG B 1 142 ? 18.609 4.688 10.539 1 97 142 ARG B O 1
ATOM 4514 N N . TRP B 1 143 ? 16.547 4.727 9.648 1 96.06 143 TRP B N 1
ATOM 4515 C CA . TRP B 1 143 ? 16.766 3.461 8.961 1 96.06 143 TRP B CA 1
ATOM 4516 C C . TRP B 1 143 ? 17.891 3.574 7.941 1 96.06 143 TRP B C 1
ATOM 4518 O O . TRP B 1 143 ? 18.766 2.701 7.871 1 96.06 143 TRP B O 1
ATOM 4528 N N . LEU B 1 144 ? 17.938 4.648 7.191 1 97.19 144 LEU B N 1
ATOM 4529 C CA . LEU B 1 144 ? 18.984 4.883 6.195 1 97.19 144 LEU B CA 1
ATOM 4530 C C . 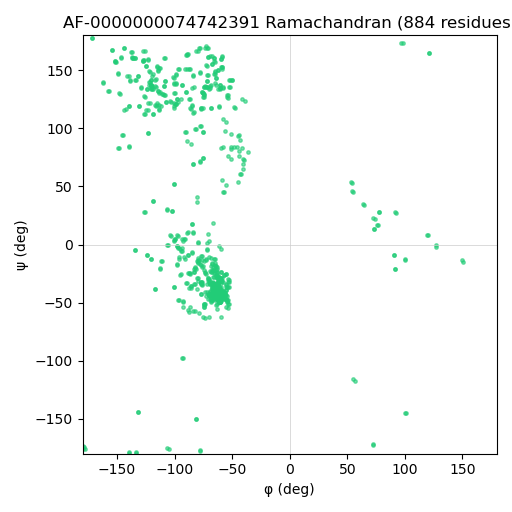LEU B 1 144 ? 20.344 5 6.859 1 97.19 144 LEU B C 1
ATOM 4532 O O . LEU B 1 144 ? 21.344 4.531 6.316 1 97.19 144 LEU B O 1
ATOM 4536 N N . GLN B 1 145 ? 20.344 5.707 7.988 1 97.25 145 GLN B N 1
ATOM 4537 C CA . GLN B 1 145 ? 21.594 5.848 8.727 1 97.25 145 GLN B CA 1
ATOM 4538 C C . GLN B 1 145 ? 22.141 4.488 9.133 1 97.25 145 GLN B C 1
ATOM 4540 O O . GLN B 1 145 ? 23.344 4.227 8.992 1 97.25 145 GLN B O 1
ATOM 4545 N N . GLN B 1 146 ? 21.312 3.67 9.617 1 93.38 146 GLN B N 1
ATOM 4546 C CA . GLN B 1 146 ? 21.719 2.336 10.047 1 93.38 146 GLN B CA 1
ATOM 4547 C C . GLN B 1 146 ? 22.172 1.493 8.852 1 93.38 146 GLN B C 1
ATOM 4549 O O . GLN B 1 146 ? 23.125 0.722 8.953 1 93.38 146 GLN B O 1
ATOM 4554 N N . ARG B 1 147 ? 21.562 1.697 7.75 1 93.25 147 ARG B N 1
ATOM 4555 C CA . ARG B 1 147 ? 21.781 0.839 6.59 1 93.25 147 ARG B CA 1
ATOM 4556 C C . ARG B 1 147 ? 22.984 1.303 5.781 1 93.25 147 ARG B C 1
ATOM 4558 O O . ARG B 1 147 ? 23.734 0.481 5.242 1 93.25 147 ARG B O 1
ATOM 4565 N N . TYR B 1 148 ? 23.156 2.641 5.688 1 94.88 148 TYR B N 1
ATOM 4566 C CA . TYR B 1 148 ? 24.125 3.141 4.719 1 94.88 148 TYR B CA 1
ATOM 4567 C C . TYR B 1 148 ? 25.172 4.02 5.395 1 94.88 148 TYR B C 1
ATOM 4569 O O . TYR B 1 148 ? 26.125 4.461 4.758 1 94.88 148 TYR B O 1
ATOM 4577 N N . GLY B 1 149 ? 24.984 4.359 6.652 1 96.88 149 GLY B N 1
ATOM 4578 C CA . GLY B 1 149 ? 25.922 5.207 7.359 1 96.88 149 GLY B CA 1
ATOM 4579 C C . GLY B 1 149 ? 25.781 6.68 7.004 1 96.88 149 GLY B C 1
ATOM 4580 O O . GLY B 1 149 ? 26.766 7.426 7.047 1 96.88 149 GLY B O 1
ATOM 4581 N N . ILE B 1 150 ? 24.562 7.051 6.617 1 98.06 150 ILE B N 1
ATOM 4582 C CA . ILE B 1 150 ? 24.359 8.461 6.297 1 98.06 150 ILE B CA 1
ATOM 4583 C C . ILE B 1 150 ? 24.203 9.266 7.582 1 98.06 150 ILE B C 1
ATOM 4585 O O . ILE B 1 150 ? 24.109 8.695 8.672 1 98.06 150 ILE B O 1
ATOM 4589 N N . ARG B 1 151 ? 24.234 10.617 7.426 1 98 151 ARG B N 1
ATOM 4590 C CA . ARG B 1 151 ? 23.969 11.523 8.539 1 98 151 ARG B CA 1
ATOM 4591 C C . ARG B 1 151 ? 22.797 12.445 8.242 1 98 151 ARG B C 1
ATOM 4593 O O . ARG B 1 151 ? 22.656 12.93 7.113 1 98 151 ARG B O 1
ATOM 4600 N N . THR B 1 152 ? 22.016 12.664 9.203 1 98.31 152 THR B N 1
ATOM 4601 C CA . THR B 1 152 ? 20.922 13.617 9.078 1 98.31 152 THR B CA 1
ATOM 4602 C C . THR B 1 152 ? 21.312 14.969 9.672 1 98.31 152 THR B C 1
ATOM 4604 O O . THR B 1 152 ? 21.75 15.039 10.82 1 98.31 152 THR B O 1
ATOM 4607 N N . VAL B 1 153 ? 21.188 15.977 8.867 1 98.38 153 VAL B N 1
ATOM 4608 C CA . VAL B 1 153 ? 21.359 17.359 9.32 1 98.38 153 VAL B CA 1
ATOM 4609 C C . VAL B 1 153 ? 20 18 9.57 1 98.38 153 VAL B C 1
ATOM 4611 O O . VAL B 1 153 ? 19.125 17.969 8.695 1 98.38 153 VAL B O 1
ATOM 4614 N N . ARG B 1 154 ? 19.875 18.609 10.742 1 97.19 154 ARG B N 1
ATOM 4615 C CA . ARG B 1 154 ? 18.594 19.203 11.109 1 97.19 154 ARG B CA 1
ATOM 4616 C C . ARG B 1 154 ? 18.672 20.719 11.055 1 97.19 154 ARG B C 1
ATOM 4618 O O . ARG B 1 154 ? 19.531 21.328 11.688 1 97.19 154 ARG B O 1
ATOM 4625 N N . VAL B 1 155 ? 17.812 21.266 10.273 1 97.88 155 VAL B N 1
ATOM 4626 C CA . VAL B 1 155 ? 17.609 22.719 10.289 1 97.88 155 VAL B CA 1
ATOM 4627 C C . VAL B 1 155 ? 16.625 23.094 11.383 1 97.88 155 VAL B C 1
ATOM 4629 O O . VAL B 1 155 ? 15.453 22.703 11.336 1 97.88 155 VAL B O 1
ATOM 4632 N N . ASN B 1 156 ? 17.031 23.875 12.32 1 94.56 156 ASN B N 1
ATOM 4633 C CA . ASN B 1 156 ? 16.188 24.25 13.453 1 94.56 156 ASN B CA 1
ATOM 4634 C C . ASN B 1 156 ? 15.234 25.391 13.086 1 94.56 156 ASN B C 1
ATOM 4636 O O . ASN B 1 156 ? 15.625 26.562 13.117 1 94.56 156 ASN B O 1
ATOM 4640 N N . VAL B 1 157 ? 14.07 25.016 12.812 1 93.19 157 VAL B N 1
ATOM 4641 C CA . VAL B 1 157 ? 13.055 26.031 12.555 1 93.19 157 VAL B CA 1
ATOM 4642 C C . VAL B 1 157 ? 12.211 26.25 13.812 1 93.19 157 VAL B C 1
ATOM 4644 O O . VAL B 1 157 ? 11.992 25.328 14.594 1 93.19 157 VAL B O 1
ATOM 4647 N N . SER B 1 158 ? 11.789 27.469 13.977 1 87.81 158 SER B N 1
ATOM 4648 C CA . SER B 1 158 ? 11.102 27.781 15.219 1 87.81 158 SER B CA 1
ATOM 4649 C C . SER B 1 158 ? 9.68 28.281 14.961 1 87.81 158 SER B C 1
ATOM 4651 O O . SER B 1 158 ? 9.438 28.984 13.977 1 87.81 158 SER B O 1
ATOM 4653 N N . PHE B 1 159 ? 8.805 27.875 15.805 1 92.06 159 PHE B N 1
ATOM 4654 C CA . PHE B 1 159 ? 7.422 28.328 15.883 1 92.06 159 PHE B CA 1
ATOM 4655 C C . PHE B 1 159 ? 7.117 28.922 17.25 1 92.06 159 PHE B C 1
ATOM 4657 O O . PHE B 1 159 ? 7.703 28.5 18.266 1 92.06 159 PHE B O 1
ATOM 4664 N N . PRO B 1 160 ? 6.23 29.906 17.406 1 93.56 160 PRO B N 1
ATOM 4665 C CA . PRO B 1 160 ? 5.48 30.562 16.328 1 93.56 160 PRO B CA 1
ATOM 4666 C C . PRO B 1 160 ? 6.375 31.344 15.375 1 93.56 160 PRO B C 1
ATOM 4668 O O . PRO B 1 160 ? 7.434 31.844 15.781 1 93.56 160 PRO B O 1
ATOM 4671 N N . ALA B 1 161 ? 5.957 31.406 14.148 1 93.88 161 ALA B N 1
ATOM 4672 C CA . ALA B 1 161 ? 6.73 32.094 13.117 1 93.88 161 ALA B CA 1
ATOM 4673 C C . ALA B 1 161 ? 5.973 33.281 12.555 1 93.88 161 ALA B C 1
ATOM 4675 O O . ALA B 1 161 ? 4.781 33.188 12.258 1 93.88 161 ALA B O 1
ATOM 4676 N N . SER B 1 162 ? 6.695 34.406 12.391 1 92 162 SER B N 1
ATOM 4677 C CA . SER B 1 162 ? 6.051 35.656 11.953 1 92 162 SER B CA 1
ATOM 4678 C C . SER B 1 162 ? 6.191 35.844 10.453 1 92 162 SER B C 1
ATOM 4680 O O . SER B 1 162 ? 5.543 36.719 9.867 1 92 162 SER B O 1
ATOM 4682 N N . GLY B 1 163 ? 7.027 35 9.852 1 94.44 163 GLY B N 1
ATOM 4683 C CA . GLY B 1 163 ? 7.219 35.156 8.414 1 94.44 163 GLY B CA 1
ATOM 4684 C C . GLY B 1 163 ? 8.195 34.125 7.84 1 94.44 163 GLY B C 1
ATOM 4685 O O . GLY B 1 163 ? 8.711 33.281 8.562 1 94.44 163 GLY B O 1
ATOM 4686 N N . PRO B 1 164 ? 8.461 34.281 6.551 1 95.62 164 PRO B N 1
ATOM 4687 C CA . PRO B 1 164 ? 9.289 33.312 5.84 1 95.62 164 PRO B CA 1
ATOM 4688 C C . PRO B 1 164 ? 10.719 33.25 6.375 1 95.62 164 PRO B C 1
ATOM 4690 O O . PRO B 1 164 ? 11.391 32.219 6.254 1 95.62 164 PRO B O 1
ATOM 4693 N N . ASN B 1 165 ? 11.188 34.344 6.961 1 95.69 165 ASN B N 1
ATOM 4694 C CA . ASN B 1 165 ? 12.562 34.406 7.445 1 95.69 165 ASN B CA 1
ATOM 4695 C C . ASN B 1 165 ? 12.82 33.406 8.555 1 95.69 165 ASN B C 1
ATOM 4697 O O . ASN B 1 165 ? 13.961 33 8.781 1 95.69 165 ASN B O 1
ATOM 4701 N N . ALA B 1 166 ? 11.75 32.969 9.195 1 94.75 166 ALA B N 1
ATOM 4702 C CA . ALA B 1 166 ? 11.852 31.969 10.242 1 94.75 166 ALA B CA 1
ATOM 4703 C C . ALA B 1 166 ? 12.336 30.625 9.672 1 94.75 166 ALA B C 1
ATOM 4705 O O . ALA B 1 166 ? 12.773 29.75 10.414 1 94.75 166 ALA B O 1
ATOM 4706 N N . PHE B 1 167 ? 12.352 30.469 8.367 1 96.75 167 PHE B N 1
ATOM 4707 C CA . PHE B 1 167 ? 12.75 29.234 7.695 1 96.75 167 PHE B CA 1
ATOM 4708 C C . PHE B 1 167 ? 14 29.469 6.844 1 96.75 167 PHE B C 1
ATOM 4710 O O . PHE B 1 167 ? 14.914 28.641 6.832 1 96.75 167 PHE B O 1
ATOM 4717 N N . VAL B 1 168 ? 14.07 30.594 6.219 1 98 168 VAL B N 1
ATOM 4718 C CA . VAL B 1 168 ? 15.148 30.906 5.293 1 98 168 VAL B CA 1
ATOM 4719 C C . VAL B 1 168 ? 16.453 31.109 6.066 1 98 168 VAL B C 1
ATOM 4721 O O . VAL B 1 168 ? 17.5 30.594 5.68 1 98 168 VAL B O 1
ATOM 4724 N N . GLU B 1 169 ? 16.406 31.797 7.148 1 97.94 169 GLU B N 1
ATOM 4725 C CA . GLU B 1 169 ? 17.594 32.156 7.902 1 97.94 169 GLU B CA 1
ATOM 4726 C C . GLU B 1 169 ? 18.234 30.906 8.531 1 97.94 169 GLU B C 1
ATOM 4728 O O . GLU B 1 169 ? 19.453 30.719 8.445 1 97.94 169 GLU B O 1
ATOM 4733 N N . PRO B 1 170 ? 17.422 30.094 9.164 1 97.69 170 PRO B N 1
ATOM 4734 C CA . PRO B 1 170 ? 18 28.875 9.719 1 97.69 170 PRO B CA 1
ATOM 4735 C C . PRO B 1 170 ? 18.656 28 8.648 1 97.69 170 PRO B C 1
ATOM 4737 O O . PRO B 1 170 ? 19.703 27.406 8.898 1 97.69 170 PRO B O 1
ATOM 4740 N N . LEU B 1 171 ? 18.047 27.906 7.5 1 98.62 171 LEU B N 1
ATOM 4741 C CA . LEU B 1 171 ? 18.656 27.125 6.426 1 98.62 171 LEU B CA 1
ATOM 4742 C C . LEU B 1 171 ? 19.969 27.75 5.984 1 98.62 171 LEU B C 1
ATOM 4744 O O . LEU B 1 171 ? 20.969 27.047 5.801 1 98.62 171 LEU B O 1
ATOM 4748 N N . ALA B 1 172 ? 19.969 29.062 5.793 1 98.44 172 ALA B N 1
ATOM 4749 C CA . ALA B 1 172 ? 21.188 29.766 5.398 1 98.44 172 ALA B CA 1
ATOM 4750 C C . ALA B 1 172 ? 22.312 29.5 6.387 1 98.44 172 ALA B C 1
ATOM 4752 O O . ALA B 1 172 ? 23.438 29.234 5.984 1 98.44 172 ALA B O 1
ATOM 4753 N N . ARG B 1 173 ? 22 29.609 7.594 1 98.31 173 ARG B N 1
ATOM 4754 C CA . ARG B 1 173 ? 22.984 29.359 8.641 1 98.31 173 ARG B CA 1
ATOM 4755 C C . ARG B 1 173 ? 23.5 27.922 8.586 1 98.31 173 ARG B C 1
ATOM 4757 O O . ARG B 1 173 ? 24.703 27.688 8.672 1 98.31 173 ARG B O 1
ATOM 4764 N N . THR B 1 174 ? 22.594 26.953 8.43 1 98.56 174 THR B N 1
ATOM 4765 C CA . THR B 1 174 ? 22.969 25.531 8.391 1 98.56 174 THR B CA 1
ATOM 4766 C C . THR B 1 174 ? 23.875 25.266 7.199 1 98.56 174 THR B C 1
ATOM 4768 O O . THR B 1 174 ? 24.891 24.562 7.332 1 98.56 174 THR B O 1
ATOM 4771 N N . LEU B 1 175 ? 23.562 25.828 6.055 1 98.62 175 LEU B N 1
ATOM 4772 C CA . LEU B 1 175 ? 24.375 25.625 4.855 1 98.62 175 LEU B CA 1
ATOM 4773 C C . LEU B 1 175 ? 25.75 26.25 5.016 1 98.62 175 LEU B C 1
ATOM 4775 O O . LEU B 1 175 ? 26.75 25.688 4.578 1 98.62 175 LEU B O 1
ATOM 4779 N N . ARG B 1 176 ? 25.766 27.406 5.645 1 98.06 176 ARG B N 1
ATOM 4780 C CA . ARG B 1 176 ? 27.047 28.047 5.93 1 98.06 176 ARG B CA 1
ATOM 4781 C C . ARG B 1 176 ? 27.891 27.203 6.871 1 98.06 176 ARG B C 1
ATOM 4783 O O . ARG B 1 176 ? 29.094 27.016 6.641 1 98.06 176 ARG B O 1
ATOM 4790 N N . ASP B 1 177 ? 27.266 26.719 7.855 1 98.19 177 ASP B N 1
ATOM 4791 C CA . ASP B 1 177 ? 27.969 25.906 8.852 1 98.19 177 ASP B CA 1
ATOM 4792 C C . ASP B 1 177 ? 28.516 24.625 8.234 1 98.19 177 ASP B C 1
ATOM 4794 O O . ASP B 1 177 ? 29.547 24.109 8.656 1 98.19 177 ASP B O 1
ATOM 4798 N N . LEU B 1 178 ? 27.828 24.047 7.281 1 97.69 178 LEU B N 1
ATOM 4799 C CA . LEU B 1 178 ? 28.281 22.844 6.59 1 97.69 178 LEU B CA 1
ATOM 4800 C C . LEU B 1 178 ? 29.516 23.125 5.746 1 97.69 178 LEU B C 1
ATOM 4802 O O . LEU B 1 178 ? 30.375 22.266 5.582 1 97.69 178 LEU B O 1
ATOM 4806 N N . GLY B 1 179 ? 29.641 24.328 5.164 1 96.75 179 GLY B N 1
ATOM 4807 C CA . GLY B 1 179 ? 30.812 24.672 4.355 1 96.75 179 GLY B CA 1
ATOM 4808 C C . GLY B 1 179 ? 31.031 23.703 3.211 1 96.75 179 GLY B C 1
ATOM 4809 O O . GLY B 1 179 ? 30.125 23.438 2.424 1 96.75 179 GLY B O 1
ATOM 4810 N N . GLU B 1 180 ? 32.188 23.062 3.322 1 96.38 180 GLU B N 1
ATOM 4811 C CA . GLU B 1 180 ? 32.562 22.156 2.244 1 96.38 180 GLU B CA 1
ATOM 4812 C C . GLU B 1 180 ? 31.766 20.859 2.295 1 96.38 180 GLU B C 1
ATOM 4814 O O . GLU B 1 180 ? 31.641 20.156 1.285 1 96.38 180 GLU B O 1
ATOM 4819 N N . GLN B 1 181 ? 31.203 20.594 3.414 1 97.56 181 GLN B N 1
ATOM 4820 C CA . GLN B 1 181 ? 30.422 19.375 3.574 1 97.56 181 GLN B CA 1
ATOM 4821 C C . GLN B 1 181 ? 29.141 19.422 2.754 1 97.56 181 GLN B C 1
ATOM 4823 O O . GLN B 1 181 ? 28.469 18.406 2.574 1 97.56 181 GLN B O 1
ATOM 4828 N N . THR B 1 182 ? 28.812 20.594 2.232 1 97.94 182 THR B N 1
ATOM 4829 C CA . THR B 1 182 ? 27.641 20.688 1.375 1 97.94 182 THR B CA 1
ATOM 4830 C C . THR B 1 182 ? 27.766 19.797 0.153 1 97.94 182 THR B C 1
ATOM 4832 O O . THR B 1 182 ? 26.766 19.406 -0.452 1 97.94 182 THR B O 1
ATOM 4835 N N . ALA B 1 183 ? 28.984 19.484 -0.201 1 97.56 183 ALA B N 1
ATOM 4836 C CA . ALA B 1 183 ? 29.219 18.578 -1.324 1 97.56 183 ALA B CA 1
ATOM 4837 C C . ALA B 1 183 ? 28.688 17.188 -1.031 1 97.56 183 ALA B C 1
ATOM 4839 O O . ALA B 1 183 ? 28.438 16.406 -1.951 1 97.56 183 ALA B O 1
ATOM 4840 N N . GLN B 1 184 ? 28.453 16.891 0.264 1 98.19 184 GLN B N 1
ATOM 4841 C CA . GLN B 1 184 ? 27.969 15.594 0.689 1 98.19 184 GLN B CA 1
ATOM 4842 C C . GLN B 1 184 ? 26.453 15.594 0.818 1 98.19 184 GLN B C 1
ATOM 4844 O O . GLN B 1 184 ? 25.844 14.547 1.076 1 98.19 184 GLN B O 1
ATOM 4849 N N . LEU B 1 185 ? 25.812 16.766 0.638 1 98.75 185 LEU B N 1
ATOM 4850 C CA . LEU B 1 185 ? 24.359 16.828 0.705 1 98.75 185 LEU B CA 1
ATOM 4851 C C . LEU B 1 185 ? 23.734 16.094 -0.475 1 98.75 185 LEU B C 1
ATOM 4853 O O . LEU B 1 185 ? 23.953 16.453 -1.631 1 98.75 185 LEU B O 1
ATOM 4857 N N . ARG B 1 186 ? 22.984 15.047 -0.154 1 98.56 186 ARG B N 1
ATOM 4858 C CA . ARG B 1 186 ? 22.375 14.234 -1.196 1 98.56 186 ARG B CA 1
ATOM 4859 C C . ARG B 1 186 ? 20.906 14.594 -1.375 1 98.56 186 ARG B C 1
ATOM 4861 O O . ARG B 1 186 ? 20.391 14.562 -2.492 1 98.56 186 ARG B O 1
ATOM 4868 N N . LEU B 1 187 ? 20.25 14.898 -0.3 1 98.88 187 LEU B N 1
ATOM 4869 C CA . LEU B 1 187 ? 18.812 15.172 -0.336 1 98.88 187 LEU B CA 1
ATOM 4870 C C . LEU B 1 187 ? 18.438 16.203 0.722 1 98.88 187 LEU B C 1
ATOM 4872 O O . LEU B 1 187 ? 18.844 16.094 1.88 1 98.88 187 LEU B O 1
ATOM 4876 N N . ALA B 1 188 ? 17.734 17.203 0.331 1 98.94 188 ALA B N 1
ATOM 4877 C CA . ALA B 1 188 ? 17.062 18.156 1.222 1 98.94 188 ALA B CA 1
ATOM 4878 C C . ALA B 1 188 ? 15.555 18.031 1.113 1 98.94 188 ALA B C 1
ATOM 4880 O O . ALA B 1 188 ? 15 18 0.009 1 98.94 188 ALA B O 1
ATOM 4881 N N . VAL B 1 189 ? 14.906 17.938 2.26 1 98.94 189 VAL B N 1
ATOM 4882 C CA . VAL B 1 189 ? 13.461 17.766 2.266 1 98.94 189 VAL B CA 1
ATOM 4883 C C . VAL B 1 189 ? 12.805 18.938 2.986 1 98.94 189 VAL B C 1
ATOM 4885 O O . VAL B 1 189 ? 13.25 19.344 4.062 1 98.94 189 VAL B O 1
ATOM 4888 N N . PHE B 1 190 ? 11.758 19.516 2.412 1 98.81 190 PHE B N 1
ATOM 4889 C CA . PHE B 1 190 ? 10.961 20.562 3.035 1 98.81 190 PHE B CA 1
ATOM 4890 C C . PHE B 1 190 ? 9.469 20.25 2.916 1 98.81 190 PHE B C 1
ATOM 4892 O O . PHE B 1 190 ? 9.031 19.656 1.935 1 98.81 190 PHE B O 1
ATOM 4899 N N . ASP B 1 191 ? 8.734 20.625 3.93 1 98.5 191 ASP B N 1
ATOM 4900 C CA . ASP B 1 191 ? 7.281 20.594 3.822 1 98.5 191 ASP B CA 1
ATOM 4901 C C . ASP B 1 191 ? 6.77 21.766 2.977 1 98.5 191 ASP B C 1
ATOM 4903 O O . ASP B 1 191 ? 7.184 22.906 3.176 1 98.5 191 ASP B O 1
ATOM 4907 N N . HIS B 1 192 ? 5.891 21.422 2.014 1 98.81 192 HIS B N 1
ATOM 4908 C CA . HIS B 1 192 ? 5.18 22.531 1.385 1 98.81 192 HIS B CA 1
ATOM 4909 C C . HIS B 1 192 ? 4.211 23.203 2.361 1 98.81 192 HIS B C 1
ATOM 4911 O O . HIS B 1 192 ? 4.176 24.422 2.473 1 98.81 192 HIS B O 1
ATOM 4917 N N . VAL B 1 193 ? 3.443 22.391 2.992 1 98.56 193 VAL B N 1
ATOM 4918 C CA . VAL B 1 193 ? 2.617 22.734 4.145 1 98.56 193 VAL B CA 1
ATOM 4919 C C . VAL B 1 193 ? 2.922 21.781 5.301 1 98.56 193 VAL B C 1
ATOM 4921 O O . VAL B 1 193 ? 2.686 20.578 5.199 1 98.56 193 VAL B O 1
ATOM 4924 N N . SER B 1 194 ? 3.52 22.297 6.363 1 97.56 194 SER B N 1
ATOM 4925 C CA . SER B 1 194 ? 3.834 21.438 7.508 1 97.56 194 SER B CA 1
ATOM 4926 C C . SER B 1 194 ? 2.574 21.062 8.273 1 97.56 194 SER B C 1
ATOM 4928 O O . SER B 1 194 ? 1.56 21.766 8.203 1 97.56 194 SER B O 1
ATOM 4930 N N . SER B 1 195 ? 2.59 19.922 8.984 1 95.44 195 SER B N 1
ATOM 4931 C CA . SER B 1 195 ? 1.416 19.359 9.641 1 95.44 195 SER B CA 1
ATOM 4932 C C . SER B 1 195 ? 1.247 19.906 11.055 1 95.44 195 SER B C 1
ATOM 4934 O O . SER B 1 195 ? 0.164 20.375 11.414 1 95.44 195 SER B O 1
ATOM 4936 N N . TYR B 1 196 ? 2.162 19.812 11.914 1 89.38 196 TYR B N 1
ATOM 4937 C CA . TYR B 1 196 ? 2.154 20.328 13.281 1 89.38 196 TYR B CA 1
ATOM 4938 C C . TYR B 1 196 ? 3.547 20.781 13.703 1 89.38 196 TYR B C 1
ATOM 4940 O O . TYR B 1 196 ? 4.348 19.984 14.188 1 89.38 196 TYR B O 1
ATOM 4948 N N . PRO B 1 197 ? 3.611 22.125 13.445 1 94.69 197 PRO B N 1
ATOM 4949 C CA . PRO B 1 197 ? 2.525 23.094 13.266 1 94.69 197 PRO B CA 1
ATOM 4950 C C . PRO B 1 197 ? 2.191 23.344 11.797 1 94.69 197 PRO B C 1
ATOM 4952 O O . PRO B 1 197 ? 3.064 23.234 10.938 1 94.69 197 PRO B O 1
ATOM 4955 N N . PRO B 1 198 ? 0.943 23.688 11.531 1 97.5 198 PRO B N 1
ATOM 4956 C CA . PRO B 1 198 ? 0.547 23.969 10.148 1 97.5 198 PRO B CA 1
ATOM 4957 C C . PRO B 1 198 ? 1.062 25.312 9.641 1 97.5 198 PRO B C 1
ATOM 4959 O O . PRO B 1 198 ? 0.839 26.344 10.281 1 97.5 198 PRO B O 1
ATOM 4962 N N . ALA B 1 199 ? 1.736 25.297 8.523 1 97.94 199 ALA B N 1
ATOM 4963 C CA . ALA B 1 199 ? 2.266 26.516 7.902 1 97.94 199 ALA B CA 1
ATOM 4964 C C . ALA B 1 199 ? 2.613 26.281 6.438 1 97.94 199 ALA B C 1
ATOM 4966 O O . ALA B 1 199 ? 3.137 25.219 6.078 1 97.94 199 ALA B O 1
ATOM 4967 N N . ILE B 1 200 ? 2.303 27.234 5.613 1 98.19 200 ILE B N 1
ATOM 4968 C CA . ILE B 1 200 ? 2.861 27.25 4.266 1 98.19 200 ILE B CA 1
ATOM 4969 C C . ILE B 1 200 ? 4.32 27.703 4.316 1 98.19 200 ILE B C 1
ATOM 4971 O O . ILE B 1 200 ? 4.613 28.828 4.723 1 98.19 200 ILE B O 1
ATOM 4975 N N . LEU B 1 201 ? 5.246 26.875 3.928 1 98.19 201 LEU B N 1
ATOM 4976 C CA . LEU B 1 201 ? 6.66 27.234 3.975 1 98.19 201 LEU B CA 1
ATOM 4977 C C . LEU B 1 201 ? 7.105 27.875 2.668 1 98.19 201 LEU B C 1
ATOM 4979 O O . LEU B 1 201 ? 6.496 27.656 1.62 1 98.19 201 LEU B O 1
ATOM 4983 N N . PRO B 1 202 ? 8.117 28.75 2.752 1 98 202 PRO B N 1
ATOM 4984 C CA . PRO B 1 202 ? 8.664 29.375 1.54 1 98 202 PRO B CA 1
ATOM 4985 C C . PRO B 1 202 ? 9.547 28.422 0.741 1 98 202 PRO B C 1
ATOM 4987 O O . PRO B 1 202 ? 10.758 28.641 0.633 1 98 202 PRO B O 1
ATOM 4990 N N . VAL B 1 203 ? 9 27.469 0.038 1 98.31 203 VAL B N 1
ATOM 4991 C CA . VAL B 1 203 ? 9.711 26.297 -0.478 1 98.31 203 VAL B CA 1
ATOM 4992 C C . VAL B 1 203 ? 10.531 26.688 -1.704 1 98.31 203 VAL B C 1
ATOM 4994 O O . VAL B 1 203 ? 11.578 26.109 -1.97 1 98.31 203 VAL B O 1
ATOM 4997 N N . ALA B 1 204 ? 10.086 27.656 -2.539 1 98.44 204 ALA B N 1
ATOM 4998 C CA . ALA B 1 204 ? 10.867 28.062 -3.707 1 98.44 204 ALA B CA 1
ATOM 4999 C C . ALA B 1 204 ? 12.195 28.672 -3.291 1 98.44 204 ALA B C 1
ATOM 5001 O O . ALA B 1 204 ? 13.258 28.25 -3.738 1 98.44 204 ALA B O 1
ATOM 5002 N N . PRO B 1 205 ? 12.148 29.688 -2.354 1 98.31 205 PRO B N 1
ATOM 5003 C CA . PRO B 1 205 ? 13.414 30.219 -1.848 1 98.31 205 PRO B CA 1
ATOM 5004 C C . PRO B 1 205 ? 14.289 29.156 -1.198 1 98.31 205 PRO B C 1
ATOM 5006 O O . PRO B 1 205 ? 15.508 29.156 -1.372 1 98.31 205 PRO B O 1
ATOM 5009 N N . LEU B 1 206 ? 13.703 28.266 -0.456 1 98.75 206 LEU B N 1
ATOM 5010 C CA . LEU B 1 206 ? 14.461 27.203 0.209 1 98.75 206 LEU B CA 1
ATOM 5011 C C . LEU B 1 206 ? 15.156 26.312 -0.811 1 98.75 206 LEU B C 1
ATOM 5013 O O . LEU B 1 206 ? 16.344 25.984 -0.663 1 98.75 206 LEU B O 1
ATOM 5017 N N . ALA B 1 207 ? 14.43 25.906 -1.816 1 98.81 207 ALA B N 1
ATOM 5018 C CA . ALA B 1 207 ? 14.992 25.047 -2.863 1 98.81 207 ALA B CA 1
ATOM 5019 C C . ALA B 1 207 ? 16.141 25.75 -3.572 1 98.81 207 ALA B C 1
ATOM 5021 O O . ALA B 1 207 ? 17.203 25.141 -3.805 1 98.81 207 ALA B O 1
ATOM 5022 N N . LYS B 1 208 ? 16.016 27.031 -3.896 1 98.69 208 LYS B N 1
ATOM 5023 C CA . LYS B 1 208 ? 17.047 27.812 -4.566 1 98.69 208 LYS B CA 1
ATOM 5024 C C . LYS B 1 208 ? 18.328 27.875 -3.723 1 98.69 208 LYS B C 1
ATOM 5026 O O . LYS B 1 208 ? 19.438 27.781 -4.254 1 98.69 208 LYS B O 1
ATOM 5031 N N . MET B 1 209 ? 18.094 28.062 -2.459 1 98.69 209 MET B N 1
ATOM 5032 C CA . MET B 1 209 ? 19.234 28.156 -1.549 1 98.69 209 MET B CA 1
ATOM 5033 C C . MET B 1 209 ? 20.031 26.844 -1.531 1 98.69 209 MET B C 1
ATOM 5035 O O . MET B 1 209 ? 21.25 26.859 -1.551 1 98.69 209 MET B O 1
ATOM 5039 N N . VAL B 1 210 ? 19.312 25.703 -1.49 1 98.81 210 VAL B N 1
ATOM 5040 C CA . VAL B 1 210 ? 19.969 24.406 -1.478 1 98.81 210 VAL B CA 1
ATOM 5041 C C . VAL B 1 210 ? 20.75 24.203 -2.777 1 98.81 210 VAL B C 1
ATOM 5043 O O . VAL B 1 210 ? 21.922 23.797 -2.756 1 98.81 210 VAL B O 1
ATOM 5046 N N . LYS B 1 211 ? 20.125 24.547 -3.908 1 98.5 211 LYS B N 1
ATOM 5047 C CA . LYS B 1 211 ? 20.75 24.344 -5.211 1 98.5 211 LYS B CA 1
ATOM 5048 C C . LYS B 1 211 ? 21.984 25.219 -5.371 1 98.5 211 LYS B C 1
ATOM 5050 O O . LYS B 1 211 ? 22.953 24.812 -6.016 1 98.5 211 LYS B O 1
ATOM 5055 N N . ALA B 1 212 ? 21.953 26.359 -4.832 1 98.25 212 ALA B N 1
ATOM 5056 C CA . ALA B 1 212 ? 23.109 27.25 -4.891 1 98.25 212 ALA B CA 1
ATOM 5057 C C . ALA B 1 212 ? 24.281 26.703 -4.078 1 98.25 212 ALA B C 1
ATOM 5059 O O . ALA B 1 212 ? 25.422 26.766 -4.508 1 98.25 212 ALA B O 1
ATOM 5060 N N . ALA B 1 213 ? 24 26.172 -2.902 1 98.38 213 ALA B N 1
ATOM 5061 C CA . ALA B 1 213 ? 25.031 25.688 -1.981 1 98.38 213 ALA B CA 1
ATOM 5062 C C . ALA B 1 213 ? 25.484 24.281 -2.344 1 98.38 213 ALA B C 1
ATOM 5064 O O . ALA B 1 213 ? 26.625 23.906 -2.111 1 98.38 213 ALA B O 1
ATOM 5065 N N . ALA B 1 214 ? 24.578 23.469 -2.84 1 98.38 214 ALA B N 1
ATOM 5066 C CA . ALA B 1 214 ? 24.797 22.062 -3.17 1 98.38 214 ALA B CA 1
ATOM 5067 C C . ALA B 1 214 ? 24.094 21.703 -4.477 1 98.38 214 ALA B C 1
ATOM 5069 O O . ALA B 1 214 ? 23.078 21 -4.473 1 98.38 214 ALA B O 1
ATOM 5070 N N . PRO B 1 215 ? 24.688 21.922 -5.598 1 97.12 215 PRO B N 1
ATOM 5071 C CA . PRO B 1 215 ? 24.031 21.766 -6.898 1 97.12 215 PRO B CA 1
ATOM 5072 C C . PRO B 1 215 ? 23.672 20.312 -7.211 1 97.12 215 PRO B C 1
ATOM 5074 O O . PRO B 1 215 ? 22.766 20.062 -8.008 1 97.12 215 PRO B O 1
ATOM 5077 N N . ARG B 1 216 ? 24.312 19.438 -6.605 1 95.88 216 ARG B N 1
ATOM 5078 C CA . ARG B 1 216 ? 24.078 18.031 -6.914 1 95.88 216 ARG B CA 1
ATOM 5079 C C . ARG B 1 216 ? 23 17.438 -6.008 1 95.88 216 ARG B C 1
ATOM 5081 O O . ARG B 1 216 ? 22.516 16.328 -6.246 1 95.88 216 ARG B O 1
ATOM 5088 N N . ALA B 1 217 ? 22.594 18.125 -4.98 1 98.38 217 ALA B N 1
ATOM 5089 C CA . ALA B 1 217 ? 21.594 17.625 -4.035 1 98.38 217 ALA B CA 1
ATOM 5090 C C . ALA B 1 217 ? 20.203 17.641 -4.656 1 98.38 217 ALA B C 1
ATOM 5092 O O . ALA B 1 217 ? 19.844 18.562 -5.383 1 98.38 217 ALA B O 1
ATOM 5093 N N . ALA B 1 218 ? 19.5 16.578 -4.441 1 98.75 218 ALA B N 1
ATOM 5094 C CA . ALA B 1 218 ? 18.078 16.578 -4.793 1 98.75 218 ALA B CA 1
ATOM 5095 C C . ALA B 1 218 ? 17.25 17.328 -3.746 1 98.75 218 ALA B C 1
ATOM 5097 O O . ALA B 1 218 ? 17.641 17.391 -2.574 1 98.75 218 ALA B O 1
ATOM 5098 N N . VAL B 1 219 ? 16.188 17.969 -4.156 1 98.94 219 VAL B N 1
ATOM 5099 C CA . VAL B 1 219 ? 15.234 18.625 -3.26 1 98.94 219 VAL B CA 1
ATOM 5100 C C . VAL B 1 219 ? 13.867 17.953 -3.363 1 98.94 219 VAL B C 1
ATOM 5102 O O . VAL B 1 219 ? 13.297 17.859 -4.453 1 98.94 219 VAL B O 1
ATOM 5105 N N . LEU B 1 220 ? 13.406 17.438 -2.299 1 98.94 220 LEU B N 1
ATOM 5106 C CA . LEU B 1 220 ? 12.102 16.797 -2.172 1 98.94 220 LEU B CA 1
ATOM 5107 C C . LEU B 1 220 ? 11.141 17.656 -1.358 1 98.94 220 LEU B C 1
ATOM 5109 O O . LEU B 1 220 ? 11.484 18.109 -0.263 1 98.94 220 LEU B O 1
ATOM 5113 N N . LEU B 1 221 ? 9.945 17.891 -1.908 1 98.94 221 LEU B N 1
ATOM 5114 C CA . LEU B 1 221 ? 8.906 18.562 -1.137 1 98.94 221 LEU B CA 1
ATOM 5115 C C . LEU B 1 221 ? 7.859 17.562 -0.655 1 98.94 221 LEU B C 1
ATOM 5117 O O . LEU B 1 221 ? 7.309 16.797 -1.453 1 98.94 221 LEU B O 1
ATOM 5121 N N . ASP B 1 222 ? 7.703 17.562 0.662 1 98.88 222 ASP B N 1
ATOM 5122 C CA . ASP B 1 222 ? 6.539 16.891 1.245 1 98.88 222 ASP B CA 1
ATOM 5123 C C . ASP B 1 222 ? 5.289 17.766 1.096 1 98.88 222 ASP B C 1
ATOM 5125 O O . ASP B 1 222 ? 5.078 18.703 1.87 1 98.88 222 ASP B O 1
ATOM 5129 N N . GLY B 1 223 ? 4.469 17.406 0.122 1 98.88 223 GLY B N 1
ATOM 5130 C CA . GLY B 1 223 ? 3.238 18.141 -0.158 1 98.88 223 GLY B CA 1
ATOM 5131 C C . GLY B 1 223 ? 1.994 17.391 0.296 1 98.88 223 GLY B C 1
ATOM 5132 O O . GLY B 1 223 ? 0.932 17.516 -0.317 1 98.88 223 GLY B O 1
ATOM 5133 N N . ALA B 1 224 ? 2.102 16.562 1.363 1 98.69 224 ALA B N 1
ATOM 5134 C CA . ALA B 1 224 ? 0.986 15.75 1.828 1 98.69 224 ALA B CA 1
ATOM 5135 C C . ALA B 1 224 ? -0.256 16.594 2.07 1 98.69 224 ALA B C 1
ATOM 5137 O O . ALA B 1 224 ? -1.381 16.156 1.83 1 98.69 224 ALA B O 1
ATOM 5138 N N . HIS B 1 225 ? -0.048 17.828 2.475 1 98.69 225 HIS B N 1
ATOM 5139 C CA . HIS B 1 225 ? -1.153 18.719 2.828 1 98.69 225 HIS B CA 1
ATOM 5140 C C . HIS B 1 225 ? -1.418 19.734 1.725 1 98.69 225 HIS B C 1
ATOM 5142 O O . HIS B 1 225 ? -2.221 20.656 1.902 1 98.69 225 HIS B O 1
ATOM 5148 N N . ALA B 1 226 ? -0.802 19.656 0.573 1 98.81 226 ALA B N 1
ATOM 5149 C CA . ALA B 1 226 ? -0.8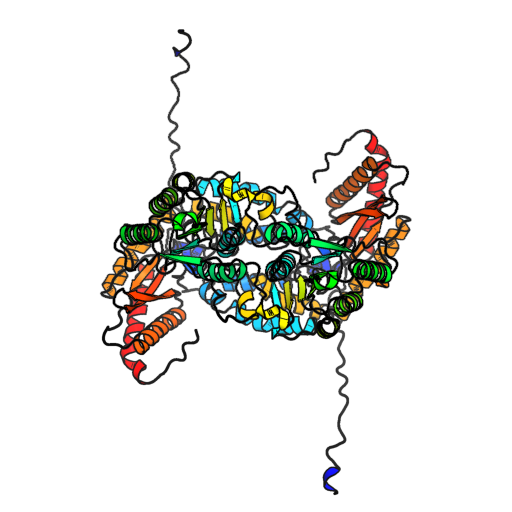23 20.766 -0.365 1 98.81 226 ALA B CA 1
ATOM 5150 C C . ALA B 1 226 ? -1.921 20.594 -1.41 1 98.81 226 ALA B C 1
ATOM 5152 O O . ALA B 1 226 ? -2.717 21.5 -1.647 1 98.81 226 ALA B O 1
ATOM 5153 N N . LEU B 1 227 ? -2.023 19.406 -2.023 1 98.75 227 LEU B N 1
ATOM 5154 C CA . LEU B 1 227 ? -2.926 19.188 -3.148 1 98.75 227 LEU B CA 1
ATOM 5155 C C . LEU B 1 227 ? -4.375 19.422 -2.734 1 98.75 227 LEU B C 1
ATOM 5157 O O . LEU B 1 227 ? -4.883 18.75 -1.832 1 98.75 227 LEU B O 1
ATOM 5161 N N . GLY B 1 228 ? -4.988 20.359 -3.348 1 98.62 228 GLY B N 1
ATOM 5162 C CA . GLY B 1 228 ? -6.363 20.734 -3.039 1 98.62 228 GLY B CA 1
ATOM 5163 C C . GLY B 1 228 ? -6.465 21.828 -1.996 1 98.62 228 GLY B C 1
ATOM 5164 O O . GLY B 1 228 ? -7.492 22.5 -1.894 1 98.62 228 GLY B O 1
ATOM 5165 N N . GLN B 1 229 ? -5.43 22.031 -1.179 1 98.81 229 GLN B N 1
ATOM 5166 C CA . GLN B 1 229 ? -5.445 23.016 -0.104 1 98.81 229 GLN B CA 1
ATOM 5167 C C . GLN B 1 229 ? -4.875 24.359 -0.574 1 98.81 229 GLN B C 1
ATOM 5169 O O . GLN B 1 229 ? -5.445 25.406 -0.297 1 98.81 229 GLN B O 1
ATOM 5174 N N . VAL B 1 230 ? -3.711 24.312 -1.215 1 98.06 230 VAL B N 1
ATOM 5175 C CA . VAL B 1 230 ? -3.023 25.484 -1.747 1 98.06 230 VAL B CA 1
ATOM 5176 C C . VAL B 1 230 ? -2.678 25.25 -3.217 1 98.06 230 VAL B C 1
ATOM 5178 O O . VAL B 1 230 ? -2.652 24.125 -3.688 1 98.06 230 VAL B O 1
ATOM 5181 N N . PRO B 1 231 ? -2.477 26.359 -3.967 1 97.5 231 PRO B N 1
ATOM 5182 C CA . PRO B 1 231 ? -2.047 26.156 -5.352 1 97.5 231 PRO B CA 1
ATOM 5183 C C . PRO B 1 231 ? -0.702 25.453 -5.457 1 97.5 231 PRO B C 1
ATOM 5185 O O . PRO B 1 231 ? 0.221 25.75 -4.695 1 97.5 231 PRO B O 1
ATOM 5188 N N . VAL B 1 232 ? -0.63 24.469 -6.32 1 98.5 232 VAL B N 1
ATOM 5189 C CA . VAL B 1 232 ? 0.6 23.734 -6.633 1 98.5 232 VAL B CA 1
ATOM 5190 C C . VAL B 1 232 ? 0.993 23.984 -8.086 1 98.5 232 VAL B C 1
ATOM 5192 O O . VAL B 1 232 ? 0.202 23.75 -9 1 98.5 232 VAL B O 1
ATOM 5195 N N . ASP B 1 233 ? 2.16 24.531 -8.297 1 98.69 233 ASP B N 1
ATOM 5196 C CA . ASP B 1 233 ? 2.705 24.797 -9.625 1 98.69 233 ASP B CA 1
ATOM 5197 C C . ASP B 1 233 ? 4.051 24.109 -9.82 1 98.69 233 ASP B C 1
ATOM 5199 O O . ASP B 1 233 ? 5.102 24.688 -9.523 1 98.69 233 ASP B O 1
ATOM 5203 N N . MET B 1 234 ? 3.969 22.938 -10.43 1 98.62 234 MET B N 1
ATOM 5204 C CA . MET B 1 234 ? 5.18 22.125 -10.516 1 98.62 234 MET B CA 1
ATOM 5205 C C . MET B 1 234 ? 6.184 22.734 -11.484 1 98.62 234 MET B C 1
ATOM 5207 O O . MET B 1 234 ? 7.391 22.547 -11.328 1 98.62 234 MET B O 1
ATOM 5211 N N . ALA B 1 235 ? 5.719 23.469 -12.492 1 98.38 235 ALA B N 1
ATOM 5212 C CA . ALA B 1 235 ? 6.648 24.141 -13.391 1 98.38 235 ALA B CA 1
ATOM 5213 C C . ALA B 1 235 ? 7.508 25.156 -12.633 1 98.38 235 ALA B C 1
ATOM 5215 O O . ALA B 1 235 ? 8.727 25.188 -12.797 1 98.38 235 ALA B O 1
ATOM 5216 N N . GLN B 1 236 ? 6.879 25.938 -11.828 1 98.44 236 GLN B N 1
ATOM 5217 C CA . GLN B 1 236 ? 7.59 26.938 -11.039 1 98.44 236 GLN B CA 1
ATOM 5218 C C . GLN B 1 236 ? 8.492 26.281 -10 1 98.44 236 GLN B C 1
ATOM 5220 O O . GLN B 1 236 ? 9.625 26.719 -9.797 1 98.44 236 GLN B O 1
ATOM 5225 N N . LEU B 1 237 ? 7.984 25.266 -9.344 1 98.81 237 LEU B N 1
ATOM 5226 C CA . LEU B 1 237 ? 8.758 24.578 -8.305 1 98.81 237 LEU B CA 1
ATOM 5227 C C . LEU B 1 237 ? 9.969 23.875 -8.906 1 98.81 237 LEU B C 1
ATOM 5229 O O . LEU B 1 237 ? 11.055 23.906 -8.328 1 98.81 237 LEU B O 1
ATOM 5233 N N . ALA B 1 238 ? 9.734 23.266 -10.047 1 98.62 238 ALA B N 1
ATOM 5234 C CA . ALA B 1 238 ? 10.859 22.625 -10.734 1 98.62 238 ALA B CA 1
ATOM 5235 C C . ALA B 1 238 ? 11.922 23.641 -11.109 1 98.62 238 ALA B C 1
ATOM 5237 O O . ALA B 1 238 ? 13.117 23.391 -10.953 1 98.62 238 ALA B O 1
ATOM 5238 N N . ALA B 1 239 ? 11.5 24.797 -11.609 1 98.31 239 ALA B N 1
ATOM 5239 C CA . ALA B 1 239 ? 12.422 25.875 -11.977 1 98.31 239 ALA B CA 1
ATOM 5240 C C . ALA B 1 239 ? 13.203 26.359 -10.758 1 98.31 239 ALA B C 1
ATOM 5242 O O . ALA B 1 239 ? 14.352 26.797 -10.883 1 98.31 239 ALA B O 1
ATOM 5243 N N . ALA B 1 240 ? 12.578 26.25 -9.602 1 98.62 240 ALA B N 1
ATOM 5244 C CA . ALA B 1 240 ? 13.219 26.688 -8.367 1 98.62 240 ALA B CA 1
ATOM 5245 C C . ALA B 1 240 ? 14.203 25.641 -7.852 1 98.62 240 ALA B C 1
ATOM 5247 O O . ALA B 1 240 ? 14.961 25.891 -6.914 1 98.62 240 ALA B O 1
ATOM 5248 N N . GLY B 1 241 ? 14.156 24.469 -8.375 1 98.5 241 GLY B N 1
ATOM 5249 C CA . GLY B 1 241 ? 15.148 23.469 -8.008 1 98.5 241 GLY B CA 1
ATOM 5250 C C . GLY B 1 241 ? 14.539 22.234 -7.375 1 98.5 241 GLY B C 1
ATOM 5251 O O . GLY B 1 241 ? 15.266 21.344 -6.914 1 98.5 241 GLY B O 1
ATOM 5252 N N . VAL B 1 242 ? 13.25 22.125 -7.371 1 98.81 242 VAL B N 1
ATOM 5253 C CA . VAL B 1 242 ? 12.586 20.953 -6.809 1 98.81 242 VAL B CA 1
ATOM 5254 C C . VAL B 1 242 ? 12.742 19.766 -7.762 1 98.81 242 VAL B C 1
ATOM 5256 O O . VAL B 1 242 ? 12.539 19.891 -8.969 1 98.81 242 VAL B O 1
ATOM 5259 N N . ASP B 1 243 ? 13.078 18.562 -7.176 1 98.81 243 ASP B N 1
ATOM 5260 C CA . ASP B 1 243 ? 13.328 17.391 -8.008 1 98.81 243 ASP B CA 1
ATOM 5261 C C . ASP B 1 243 ? 12.242 16.328 -7.797 1 98.81 243 ASP B C 1
ATOM 5263 O O . ASP B 1 243 ? 12.086 15.43 -8.625 1 98.81 243 ASP B O 1
ATOM 5267 N N . ALA B 1 244 ? 11.57 16.391 -6.707 1 98.94 244 ALA B N 1
ATOM 5268 C CA . ALA B 1 244 ? 10.461 15.477 -6.418 1 98.94 244 ALA B CA 1
ATOM 5269 C C . ALA B 1 244 ? 9.406 16.156 -5.543 1 98.94 244 ALA B C 1
ATOM 5271 O O . ALA B 1 244 ? 9.734 17.016 -4.723 1 98.94 244 ALA B O 1
ATOM 5272 N N . TYR B 1 245 ? 8.156 15.789 -5.742 1 98.94 245 TYR B N 1
ATOM 5273 C CA . TYR B 1 245 ? 7.008 16.312 -5.008 1 98.94 245 TYR B CA 1
ATOM 5274 C C . TYR B 1 245 ? 6.016 15.195 -4.695 1 98.94 245 TYR B C 1
ATOM 5276 O O . TYR B 1 245 ? 5.496 14.539 -5.605 1 98.94 245 TYR B O 1
ATOM 5284 N N . VAL B 1 246 ? 5.797 14.984 -3.418 1 98.88 246 VAL B N 1
ATOM 5285 C CA . VAL B 1 246 ? 4.855 13.961 -2.965 1 98.88 246 VAL B CA 1
ATOM 5286 C C . VAL B 1 246 ? 3.605 14.633 -2.396 1 98.88 246 VAL B C 1
ATOM 5288 O O . VAL B 1 246 ? 3.699 15.648 -1.7 1 98.88 246 VAL B O 1
ATOM 5291 N N . THR B 1 247 ? 2.414 14.039 -2.693 1 98.88 247 THR B N 1
ATOM 5292 C CA . THR B 1 247 ? 1.2 14.656 -2.17 1 98.88 247 THR B CA 1
ATOM 5293 C C . THR B 1 247 ? 0.109 13.609 -1.964 1 98.88 247 THR B C 1
ATOM 5295 O O . THR B 1 247 ? 0.182 12.516 -2.52 1 98.88 247 THR B O 1
ATOM 5298 N N . ASP B 1 248 ? -0.848 13.938 -1.091 1 98.69 248 ASP B N 1
ATOM 5299 C CA . ASP B 1 248 ? -1.971 13.055 -0.785 1 98.69 248 ASP B CA 1
ATOM 5300 C C . ASP B 1 248 ? -3.227 13.484 -1.543 1 98.69 248 ASP B C 1
ATOM 5302 O O . ASP B 1 248 ? -3.518 14.672 -1.652 1 98.69 248 ASP B O 1
ATOM 5306 N N . GLY B 1 249 ? -3.938 12.469 -2.049 1 98.69 249 GLY B N 1
ATOM 5307 C CA . GLY B 1 249 ? -5.258 12.727 -2.605 1 98.69 249 GLY B CA 1
ATOM 5308 C C . GLY B 1 249 ? -6.363 12.656 -1.571 1 98.69 249 GLY B C 1
ATOM 5309 O O . GLY B 1 249 ? -7.402 13.297 -1.721 1 98.69 249 GLY B O 1
ATOM 5310 N N . HIS B 1 250 ? -6.156 11.922 -0.478 1 98.44 250 HIS B N 1
ATOM 5311 C CA . HIS B 1 250 ? -7.227 11.586 0.457 1 98.44 250 HIS B CA 1
ATOM 5312 C C . HIS B 1 250 ? -7.438 12.703 1.473 1 98.44 250 HIS B C 1
ATOM 5314 O O . HIS B 1 250 ? -8.359 12.633 2.293 1 98.44 250 HIS B O 1
ATOM 5320 N N . LYS B 1 251 ? -6.594 13.719 1.476 1 98.31 251 LYS B N 1
ATOM 5321 C CA . LYS B 1 251 ? -6.777 14.836 2.398 1 98.31 251 LYS B CA 1
ATOM 5322 C C . LYS B 1 251 ? -7.578 15.961 1.752 1 98.31 251 LYS B C 1
ATOM 5324 O O . LYS B 1 251 ? -8.766 15.797 1.466 1 98.31 251 LYS B O 1
ATOM 5329 N N . TRP B 1 252 ? -7 16.922 1.254 1 98.81 252 TRP B N 1
ATOM 5330 C CA . TRP B 1 252 ? -7.672 18.156 0.862 1 98.81 252 TRP B CA 1
ATOM 5331 C C . TRP B 1 252 ? -8.305 18.031 -0.516 1 98.81 252 TRP B C 1
ATOM 5333 O O . TRP B 1 252 ? -9.234 18.766 -0.854 1 98.81 252 TRP B O 1
ATOM 5343 N N . LEU B 1 253 ? -7.816 17.062 -1.305 1 98.81 253 LEU B N 1
ATOM 5344 C CA . LEU B 1 253 ? -8.461 16.766 -2.576 1 98.81 253 LEU B CA 1
ATOM 5345 C C . LEU B 1 253 ? -9.773 16 -2.355 1 98.81 253 LEU B C 1
ATOM 5347 O O . LEU B 1 253 ? -10.609 15.93 -3.26 1 98.81 253 LEU B O 1
ATOM 5351 N N . MET B 1 254 ? -9.938 15.359 -1.261 1 98.69 254 MET B N 1
ATOM 5352 C CA . MET B 1 254 ? -11.133 14.656 -0.798 1 98.69 254 MET B CA 1
ATOM 5353 C C . MET B 1 254 ? -11.344 13.367 -1.58 1 98.69 254 MET B C 1
ATOM 5355 O O . MET B 1 254 ? -12.477 12.906 -1.739 1 98.69 254 MET B O 1
ATOM 5359 N N . ALA B 1 255 ? -10.297 12.836 -2.172 1 98.75 255 ALA B N 1
ATOM 5360 C CA . ALA B 1 255 ? -10.328 11.484 -2.732 1 98.75 255 ALA B CA 1
ATOM 5361 C C . ALA B 1 255 ? -10.344 10.438 -1.629 1 98.75 255 ALA B C 1
ATOM 5363 O O . ALA B 1 255 ? -10.195 10.758 -0.449 1 98.75 255 ALA B O 1
ATOM 5364 N N . PRO B 1 256 ? -10.602 9.164 -1.976 1 98.25 256 PRO B N 1
ATOM 5365 C CA . PRO B 1 256 ? -10.617 8.125 -0.947 1 98.25 256 PRO B CA 1
ATOM 5366 C C . PRO B 1 256 ? -9.242 7.855 -0.347 1 98.25 256 PRO B C 1
ATOM 5368 O O . PRO B 1 256 ? -8.227 8.18 -0.965 1 98.25 256 PRO B O 1
ATOM 5371 N N . LYS B 1 257 ? -9.25 7.312 0.939 1 97.88 257 LYS B N 1
ATOM 5372 C CA . LYS B 1 257 ? -7.992 6.828 1.505 1 97.88 257 LYS B CA 1
ATOM 5373 C C . LYS B 1 257 ? -7.273 5.902 0.531 1 97.88 257 LYS B C 1
ATOM 5375 O O . LYS B 1 257 ? -7.91 5.105 -0.163 1 97.88 257 LYS B O 1
ATOM 5380 N N . GLY B 1 258 ? -5.961 6.043 0.5 1 97.25 258 GLY B N 1
ATOM 5381 C CA . GLY B 1 258 ? -5.203 5.234 -0.441 1 97.25 258 GLY B CA 1
ATOM 5382 C C . GLY B 1 258 ? -4.98 5.926 -1.775 1 97.25 258 GLY B C 1
ATOM 5383 O O . GLY B 1 258 ? -4.883 5.266 -2.811 1 97.25 258 GLY B O 1
ATOM 5384 N N . SER B 1 259 ? -4.957 7.191 -1.782 1 98.44 259 SER B N 1
ATOM 5385 C CA . SER B 1 259 ? -4.75 7.945 -3.016 1 98.44 259 SER B CA 1
ATOM 5386 C C . SER B 1 259 ? -3.721 9.055 -2.822 1 98.44 259 SER B C 1
ATOM 5388 O O . SER B 1 259 ? -3.654 9.664 -1.755 1 98.44 259 SER B O 1
ATOM 5390 N N . GLY B 1 260 ? -2.887 9.273 -3.816 1 98.38 260 GLY B N 1
ATOM 5391 C CA . GLY B 1 260 ? -1.854 10.297 -3.844 1 98.38 260 GLY B CA 1
ATOM 5392 C C . GLY B 1 260 ? -1.068 10.32 -5.141 1 98.38 260 GLY B C 1
ATOM 5393 O O . GLY B 1 260 ? -1.432 9.641 -6.102 1 98.38 260 GLY B O 1
ATOM 5394 N N . ALA B 1 261 ? -0.043 11.156 -5.176 1 98.81 261 ALA B N 1
ATOM 5395 C CA . ALA B 1 261 ? 0.769 11.266 -6.387 1 98.81 261 ALA B CA 1
ATOM 5396 C C . ALA B 1 261 ? 2.203 11.656 -6.051 1 98.81 261 ALA B C 1
ATOM 5398 O O . ALA B 1 261 ? 2.469 12.203 -4.973 1 98.81 261 ALA B O 1
ATOM 5399 N N . LEU B 1 262 ? 3.088 11.344 -6.93 1 98.88 262 LEU B N 1
ATOM 5400 C CA . LEU B 1 262 ? 4.496 11.734 -6.91 1 98.88 262 LEU B CA 1
ATOM 5401 C C . LEU B 1 262 ? 4.918 12.312 -8.258 1 98.88 262 LEU B C 1
ATOM 5403 O O . LEU B 1 262 ? 4.695 11.703 -9.297 1 98.88 262 LEU B O 1
ATOM 5407 N N . TRP B 1 263 ? 5.332 13.531 -8.227 1 98.94 263 TRP B N 1
ATOM 5408 C CA . TRP B 1 263 ? 6.027 14.133 -9.359 1 98.94 263 TRP B CA 1
ATOM 5409 C C . TRP B 1 263 ? 7.539 14 -9.203 1 98.94 263 TRP B C 1
ATOM 5411 O O . TRP B 1 263 ? 8.07 14.18 -8.102 1 98.94 263 TRP B O 1
ATOM 5421 N N . ALA B 1 264 ? 8.25 13.656 -10.258 1 98.94 264 ALA B N 1
ATOM 5422 C CA . ALA B 1 264 ? 9.711 13.547 -10.203 1 98.94 264 ALA B CA 1
ATOM 5423 C C . ALA B 1 264 ? 10.352 14.141 -11.461 1 98.94 264 ALA B C 1
ATOM 5425 O O . ALA B 1 264 ? 9.836 13.961 -12.57 1 98.94 264 ALA B O 1
ATOM 5426 N N . SER B 1 265 ? 11.445 14.812 -11.273 1 98.31 265 SER B N 1
ATOM 5427 C CA . SER B 1 265 ? 12.25 15.281 -12.391 1 98.31 265 SER B CA 1
ATOM 5428 C C . SER B 1 265 ? 12.836 14.109 -13.188 1 98.31 265 SER B C 1
ATOM 5430 O O . SER B 1 265 ? 12.938 13 -12.664 1 98.31 265 SER B O 1
ATOM 5432 N N . LYS B 1 266 ? 13.172 14.367 -14.438 1 96.06 266 LYS B N 1
ATOM 5433 C CA . LYS B 1 266 ? 13.742 13.328 -15.289 1 96.06 266 LYS B CA 1
ATOM 5434 C C . LYS B 1 266 ? 14.984 12.719 -14.648 1 96.06 266 LYS B C 1
ATOM 5436 O O . LYS B 1 266 ? 15.211 11.508 -14.742 1 96.06 266 LYS B O 1
ATOM 5441 N N . PHE B 1 267 ? 15.672 13.531 -13.984 1 92.31 267 PHE B N 1
ATOM 5442 C CA . PHE B 1 267 ? 16.891 13.117 -13.312 1 92.31 267 PHE B CA 1
ATOM 5443 C C . PHE B 1 267 ? 16.609 12.031 -12.281 1 92.31 267 PHE B C 1
ATOM 5445 O O . PHE B 1 267 ? 17.328 11.039 -12.195 1 92.31 267 PHE B O 1
ATOM 5452 N N . LEU B 1 268 ? 15.562 12.141 -11.531 1 97.12 268 LEU B N 1
ATOM 5453 C CA . LEU B 1 268 ? 15.258 11.211 -10.453 1 97.12 268 LEU B CA 1
ATOM 5454 C C . LEU B 1 268 ? 14.484 10.008 -10.977 1 97.12 268 LEU B C 1
ATOM 5456 O O . LEU B 1 268 ? 14.492 8.945 -10.352 1 97.12 268 LEU B O 1
ATOM 5460 N N . GLN B 1 269 ? 13.758 10.156 -12.094 1 97.62 269 GLN B N 1
ATOM 5461 C CA . GLN B 1 269 ? 12.875 9.102 -12.602 1 97.62 269 GLN B CA 1
ATOM 5462 C C . GLN B 1 269 ? 13.656 7.824 -12.883 1 97.62 269 GLN B C 1
ATOM 5464 O O . GLN B 1 269 ? 13.125 6.719 -12.719 1 97.62 269 GLN B O 1
ATOM 5469 N N . ASP B 1 270 ? 14.906 7.906 -13.211 1 93 270 ASP B N 1
ATOM 5470 C CA . ASP B 1 270 ? 15.719 6.754 -13.594 1 93 270 ASP B CA 1
ATOM 5471 C C . ASP B 1 270 ? 16.062 5.895 -12.383 1 93 270 ASP B C 1
ATOM 5473 O O . ASP B 1 270 ? 16.266 4.688 -12.516 1 93 270 ASP B O 1
ATOM 5477 N N . VAL B 1 271 ? 16.047 6.484 -11.234 1 93.69 271 VAL B N 1
ATOM 5478 C CA . VAL B 1 271 ? 16.531 5.73 -10.086 1 93.69 271 VAL B CA 1
ATOM 5479 C C . VAL B 1 271 ? 15.375 5.41 -9.141 1 93.69 271 VAL B C 1
ATOM 5481 O O . VAL B 1 271 ? 15.5 4.547 -8.266 1 93.69 271 VAL B O 1
ATOM 5484 N N . LEU B 1 272 ? 14.258 6.09 -9.344 1 97.19 272 LEU B N 1
ATOM 5485 C CA . LEU B 1 272 ? 13.156 5.938 -8.391 1 97.19 272 LEU B CA 1
ATOM 5486 C C . LEU B 1 272 ? 12.453 4.598 -8.586 1 97.19 272 LEU B C 1
ATOM 5488 O O . LEU B 1 272 ? 12.164 4.195 -9.719 1 97.19 272 LEU B O 1
ATOM 5492 N N . GLU B 1 273 ? 12.297 3.91 -7.531 1 97.12 273 GLU B N 1
ATOM 5493 C CA . GLU B 1 273 ? 11.453 2.725 -7.434 1 97.12 273 GLU B CA 1
ATOM 5494 C C . GLU B 1 273 ? 10.305 2.943 -6.453 1 97.12 273 GLU B C 1
ATOM 5496 O O . GLU B 1 273 ? 10.469 3.631 -5.441 1 97.12 273 GLU B O 1
ATOM 5501 N N . PRO B 1 274 ? 9.141 2.412 -6.789 1 97.88 274 PRO B N 1
ATOM 5502 C CA . PRO B 1 274 ? 8.102 2.402 -5.75 1 97.88 274 PRO B CA 1
ATOM 5503 C C . PRO B 1 274 ? 8.531 1.635 -4.5 1 97.88 274 PRO B C 1
ATOM 5505 O O . PRO B 1 274 ? 9.492 0.865 -4.543 1 97.88 274 PRO B O 1
ATOM 5508 N N . ALA B 1 275 ? 7.824 1.899 -3.387 1 96.69 275 ALA B N 1
ATOM 5509 C CA . ALA B 1 275 ? 8.125 1.201 -2.141 1 96.69 275 ALA B CA 1
ATOM 5510 C C . ALA B 1 275 ? 8.031 -0.311 -2.322 1 96.69 275 ALA B C 1
ATOM 5512 O O . ALA B 1 275 ? 8.68 -1.071 -1.604 1 96.69 275 ALA B O 1
ATOM 5513 N N . ILE B 1 276 ? 7.227 -0.707 -3.273 1 97.75 276 ILE B N 1
ATOM 5514 C CA . ILE B 1 276 ? 7.059 -2.125 -3.574 1 97.75 276 ILE B CA 1
ATOM 5515 C C . ILE B 1 276 ? 7.496 -2.402 -5.012 1 97.75 276 ILE B C 1
ATOM 5517 O O . ILE B 1 276 ? 6.891 -1.901 -5.961 1 97.75 276 ILE B O 1
ATOM 5521 N N . ILE B 1 277 ? 8.539 -3.105 -5.176 1 97.44 277 ILE B N 1
ATOM 5522 C CA . ILE B 1 277 ? 8.953 -3.627 -6.473 1 97.44 277 ILE B CA 1
ATOM 5523 C C . ILE B 1 277 ? 8.102 -4.84 -6.84 1 97.44 277 ILE B C 1
ATOM 5525 O O . ILE B 1 277 ? 8.133 -5.859 -6.152 1 97.44 277 ILE B O 1
ATOM 5529 N N . SER B 1 278 ? 7.352 -4.742 -7.898 1 96.56 278 SER B N 1
ATOM 5530 C CA . SER B 1 278 ? 6.348 -5.746 -8.242 1 96.56 278 SER B CA 1
ATOM 5531 C C . SER B 1 278 ? 6.812 -6.617 -9.398 1 96.56 278 SER B C 1
ATOM 5533 O O . SER B 1 278 ? 7.957 -6.508 -9.852 1 96.56 278 SER B O 1
ATOM 5535 N N . SER B 1 279 ? 5.891 -7.5 -9.82 1 94.81 279 SER B N 1
ATOM 5536 C CA . SER B 1 279 ? 6.133 -8.375 -10.969 1 94.81 279 SER B CA 1
ATOM 5537 C C . SER B 1 279 ? 6.266 -7.578 -12.258 1 94.81 279 SER B C 1
ATOM 5539 O O . SER B 1 279 ? 6.918 -8.023 -13.203 1 94.81 279 SER B O 1
ATOM 5541 N N . ASP B 1 280 ? 5.68 -6.379 -12.289 1 92.94 280 ASP B N 1
ATOM 5542 C CA . ASP B 1 280 ? 5.656 -5.59 -13.523 1 92.94 280 ASP B CA 1
ATOM 5543 C C . ASP B 1 280 ? 6.859 -4.656 -13.594 1 92.94 280 ASP B C 1
ATOM 5545 O O . ASP B 1 280 ? 6.973 -3.852 -14.523 1 92.94 280 ASP B O 1
ATOM 5549 N N . ASN B 1 281 ? 7.73 -4.785 -12.633 1 94.75 281 ASN B N 1
ATOM 5550 C CA . ASN B 1 281 ? 8.906 -3.922 -12.55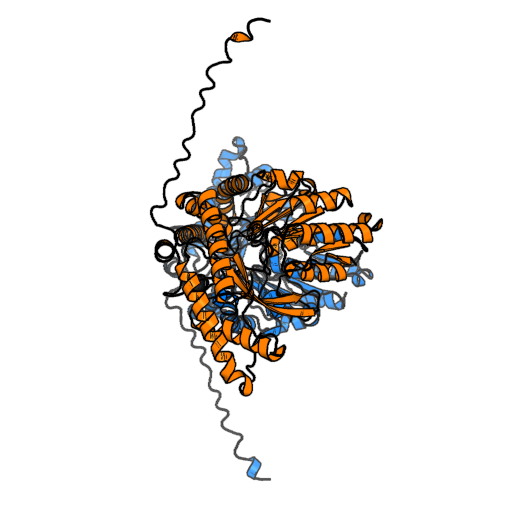5 1 94.75 281 ASN B CA 1
ATOM 5551 C C . ASN B 1 281 ? 10.156 -4.621 -13.078 1 94.75 281 ASN B C 1
ATOM 5553 O O . ASN B 1 281 ? 11.188 -4.641 -12.414 1 94.75 281 ASN B O 1
ATOM 5557 N N . GLY B 1 282 ? 10.07 -5.172 -14.289 1 91.31 282 GLY B N 1
ATOM 5558 C CA . GLY B 1 282 ? 11.195 -5.828 -14.93 1 91.31 282 GLY B CA 1
ATOM 5559 C C . GLY B 1 282 ? 12.195 -4.859 -15.531 1 91.31 282 GLY B C 1
ATOM 5560 O O . GLY B 1 282 ? 12.055 -3.643 -15.383 1 91.31 282 GLY B O 1
ATOM 5561 N N . PRO B 1 283 ? 13.195 -5.418 -16.172 1 88.56 283 PRO B N 1
ATOM 5562 C CA . PRO B 1 283 ? 14.18 -4.559 -16.828 1 88.56 283 PRO B CA 1
ATOM 5563 C C . PRO B 1 283 ? 13.555 -3.635 -17.859 1 88.56 283 PRO B C 1
ATOM 5565 O O . PRO B 1 283 ? 12.625 -4.035 -18.578 1 88.56 283 PRO B O 1
ATOM 5568 N N . ASP B 1 284 ? 13.844 -2.465 -17.953 1 89.38 284 ASP B N 1
ATOM 5569 C CA . ASP B 1 284 ? 13.484 -1.477 -18.969 1 89.38 284 ASP B CA 1
ATOM 5570 C C . ASP B 1 284 ? 12.039 -1.012 -18.797 1 89.38 284 ASP B C 1
ATOM 5572 O O . ASP B 1 284 ? 11.438 -0.495 -19.734 1 89.38 284 ASP B O 1
ATOM 5576 N N . THR B 1 285 ? 11.531 -1.281 -17.672 1 94.12 285 THR B N 1
ATOM 5577 C CA . THR B 1 285 ? 10.203 -0.75 -17.391 1 94.12 285 THR B CA 1
ATOM 5578 C C . THR B 1 285 ? 10.25 0.768 -17.234 1 94.12 285 THR B C 1
ATOM 5580 O O . THR B 1 285 ? 11.172 1.307 -16.625 1 94.12 285 THR B O 1
ATOM 5583 N N . SER B 1 286 ? 9.266 1.501 -17.844 1 95.94 286 SER B N 1
ATOM 5584 C CA . SER B 1 286 ? 9.219 2.957 -17.75 1 95.94 286 SER B CA 1
ATOM 5585 C C . SER B 1 286 ? 8.914 3.42 -16.328 1 95.94 286 SER B C 1
ATOM 5587 O O . SER B 1 286 ? 8.422 2.643 -15.516 1 95.94 286 SER B O 1
ATOM 5589 N N . PHE B 1 287 ? 9.211 4.691 -16.062 1 97.5 287 PHE B N 1
ATOM 5590 C CA . PHE B 1 287 ? 8.961 5.305 -14.758 1 97.5 287 PHE B CA 1
ATOM 5591 C C . PHE B 1 287 ? 7.512 5.105 -14.336 1 97.5 287 PHE B C 1
ATOM 5593 O O . PHE B 1 287 ? 7.242 4.578 -13.258 1 97.5 287 PHE B O 1
ATOM 5600 N N . GLN B 1 288 ? 6.586 5.445 -15.195 1 97.69 288 GLN B N 1
ATOM 5601 C CA . GLN B 1 288 ? 5.168 5.367 -14.859 1 97.69 288 GLN B CA 1
ATOM 5602 C C . GLN B 1 288 ? 4.727 3.918 -14.68 1 97.69 288 GLN B C 1
ATOM 5604 O O . GLN B 1 288 ? 3.963 3.602 -13.766 1 97.69 288 GLN B O 1
ATOM 5609 N N . ASP B 1 289 ? 5.23 3.006 -15.477 1 96.38 289 ASP B N 1
ATOM 5610 C CA . ASP B 1 289 ? 4.816 1.608 -15.414 1 96.38 289 ASP B CA 1
ATOM 5611 C C . ASP B 1 289 ? 5.297 0.945 -14.125 1 96.38 289 ASP B C 1
ATOM 5613 O O . ASP B 1 289 ? 4.621 0.069 -13.586 1 96.38 289 ASP B O 1
ATOM 5617 N N . ARG B 1 290 ? 6.477 1.352 -13.625 1 96.94 290 ARG B N 1
ATOM 5618 C CA . ARG B 1 290 ? 6.977 0.814 -12.367 1 96.94 290 ARG B CA 1
ATOM 5619 C C . ARG B 1 290 ? 6.008 1.104 -11.227 1 96.94 290 ARG B C 1
ATOM 5621 O O . ARG B 1 290 ? 5.879 0.304 -10.297 1 96.94 290 ARG B O 1
ATOM 5628 N N . PHE B 1 291 ? 5.34 2.227 -11.375 1 98.12 291 PHE B N 1
ATOM 5629 C CA . PHE B 1 291 ? 4.504 2.695 -10.281 1 98.12 291 PHE B CA 1
ATOM 5630 C C . PHE B 1 291 ? 3.045 2.311 -10.508 1 98.12 291 PHE B C 1
ATOM 5632 O O . PHE B 1 291 ? 2.236 2.336 -9.578 1 98.12 291 PHE B O 1
ATOM 5639 N N . ASP B 1 292 ? 2.633 1.961 -11.688 1 97.38 292 ASP B N 1
ATOM 5640 C CA . ASP B 1 292 ? 1.226 1.775 -12.023 1 97.38 292 ASP B CA 1
ATOM 5641 C C . ASP B 1 292 ? 0.717 0.421 -11.539 1 97.38 292 ASP B C 1
ATOM 5643 O O . ASP B 1 292 ? -0.491 0.181 -11.5 1 97.38 292 ASP B O 1
ATOM 5647 N N . TYR B 1 293 ? 1.595 -0.449 -11.203 1 96.94 293 TYR B N 1
ATOM 5648 C CA . TYR B 1 293 ? 1.229 -1.729 -10.609 1 96.94 293 TYR B CA 1
ATOM 5649 C C . TYR B 1 293 ? 2.246 -2.152 -9.555 1 96.94 293 TYR B C 1
ATOM 5651 O O . TYR B 1 293 ? 3.387 -2.484 -9.883 1 96.94 293 TYR B O 1
ATOM 5659 N N . ILE B 1 294 ? 1.82 -2.232 -8.375 1 97.06 294 ILE B N 1
ATOM 5660 C CA . ILE B 1 294 ? 2.754 -2.547 -7.301 1 97.06 294 ILE B CA 1
ATOM 5661 C C . ILE B 1 294 ? 2.244 -3.75 -6.512 1 97.06 294 ILE B C 1
ATOM 5663 O O . ILE B 1 294 ? 2.502 -3.865 -5.312 1 97.06 294 ILE B O 1
ATOM 5667 N N . GLY B 1 295 ? 1.504 -4.598 -7.125 1 95.75 295 GLY B N 1
ATOM 5668 C CA . GLY B 1 295 ? 0.895 -5.77 -6.516 1 95.75 295 GLY B CA 1
ATOM 5669 C C . GLY B 1 295 ? -0.619 -5.777 -6.621 1 95.75 295 GLY B C 1
ATOM 5670 O O . GLY B 1 295 ? -1.227 -4.766 -6.98 1 95.75 295 GLY B O 1
ATOM 5671 N N . THR B 1 296 ? -1.231 -6.926 -6.387 1 94.31 296 THR B N 1
ATOM 5672 C CA . THR B 1 296 ? -2.686 -7.023 -6.453 1 94.31 296 THR B CA 1
ATOM 5673 C C . THR B 1 296 ? -3.328 -6.387 -5.223 1 94.31 296 THR B C 1
ATOM 5675 O O . THR B 1 296 ? -3.451 -7.027 -4.176 1 94.31 296 THR B O 1
ATOM 5678 N N . ARG B 1 297 ? -3.711 -5.195 -5.41 1 94.81 297 ARG B N 1
ATOM 5679 C CA . ARG B 1 297 ? -4.387 -4.41 -4.383 1 94.81 297 ARG B CA 1
ATOM 5680 C C . ARG B 1 297 ? -5.523 -3.586 -4.98 1 94.81 297 ARG B C 1
ATOM 5682 O O . ARG B 1 297 ? -5.848 -3.734 -6.16 1 94.81 297 ARG B O 1
ATOM 5689 N N . ASP B 1 298 ? -6.152 -2.842 -4.129 1 96 298 ASP B N 1
ATOM 5690 C CA . ASP B 1 298 ? -7.27 -2.031 -4.602 1 96 298 ASP B CA 1
ATOM 5691 C C . ASP B 1 298 ? -6.781 -0.71 -5.191 1 96 298 ASP B C 1
ATOM 5693 O O . ASP B 1 298 ? -6.289 0.156 -4.465 1 96 298 ASP B O 1
ATOM 5697 N N . TYR B 1 299 ? -6.941 -0.488 -6.504 1 97.81 299 TYR B N 1
ATOM 5698 C CA . TYR B 1 299 ? -6.496 0.73 -7.168 1 97.81 299 TYR B CA 1
ATOM 5699 C C . TYR B 1 299 ? -7.66 1.688 -7.391 1 97.81 299 TYR B C 1
ATOM 5701 O O . TYR B 1 299 ? -7.496 2.746 -8 1 97.81 299 TYR B O 1
ATOM 5709 N N . THR B 1 300 ? -8.836 1.291 -6.883 1 98.38 300 THR B N 1
ATOM 5710 C CA . THR B 1 300 ? -10.031 2.084 -7.148 1 98.38 300 THR B CA 1
ATOM 5711 C C . THR B 1 300 ? -9.906 3.475 -6.535 1 98.38 300 THR B C 1
ATOM 5713 O O . THR B 1 300 ? -10.453 4.445 -7.062 1 98.38 300 THR B O 1
ATOM 5716 N N . PRO B 1 301 ? -9.133 3.674 -5.43 1 98.62 301 PRO B N 1
ATOM 5717 C CA . PRO B 1 301 ? -8.953 5.043 -4.938 1 98.62 301 PRO B CA 1
ATOM 5718 C C . PRO B 1 301 ? -8.227 5.938 -5.938 1 98.62 301 PRO B C 1
ATOM 5720 O O . PRO B 1 301 ? -8.547 7.125 -6.055 1 98.62 301 PRO B O 1
ATOM 5723 N N . TRP B 1 302 ? -7.242 5.367 -6.629 1 98.75 302 TRP B N 1
ATOM 5724 C CA . TRP B 1 302 ? -6.57 6.125 -7.676 1 98.75 302 TRP B CA 1
ATOM 5725 C C . TRP B 1 302 ? -7.555 6.547 -8.758 1 98.75 302 TRP B C 1
ATOM 5727 O O . TRP B 1 302 ? -7.578 7.715 -9.164 1 98.75 302 TRP B O 1
ATOM 5737 N N . CYS B 1 303 ? -8.383 5.586 -9.117 1 98.81 303 CYS B N 1
ATOM 5738 C CA . CYS B 1 303 ? -9.383 5.82 -10.156 1 98.81 303 CYS B CA 1
ATOM 5739 C C . CYS B 1 303 ? -10.375 6.891 -9.719 1 98.81 303 CYS B C 1
ATOM 5741 O O . CYS B 1 303 ? -10.75 7.762 -10.508 1 98.81 303 CYS B O 1
ATOM 5743 N N . ALA B 1 304 ? -10.727 6.887 -8.484 1 98.81 304 ALA B N 1
ATOM 5744 C CA . ALA B 1 304 ? -11.773 7.75 -7.965 1 98.81 304 ALA B CA 1
ATOM 5745 C C . ALA B 1 304 ? -11.281 9.18 -7.797 1 98.81 304 ALA B C 1
ATOM 5747 O O . ALA B 1 304 ? -12.07 10.094 -7.543 1 98.81 304 ALA B O 1
ATOM 5748 N N . MET B 1 305 ? -10.016 9.445 -7.922 1 98.88 305 MET B N 1
ATOM 5749 C CA . MET B 1 305 ? -9.516 10.812 -7.883 1 98.88 305 MET B CA 1
ATOM 5750 C C . MET B 1 305 ? -10.141 11.648 -8.992 1 98.88 305 MET B C 1
ATOM 5752 O O . MET B 1 305 ? -10.328 12.859 -8.836 1 98.88 305 MET B O 1
ATOM 5756 N N . GLY B 1 306 ? -10.469 10.977 -10.133 1 98.81 306 GLY B N 1
ATOM 5757 C CA . GLY B 1 306 ? -11.203 11.688 -11.172 1 98.81 306 GLY B CA 1
ATOM 5758 C C . GLY B 1 306 ? -12.516 12.266 -10.68 1 98.81 306 GLY B C 1
ATOM 5759 O O . GLY B 1 306 ? -12.836 13.43 -10.953 1 98.81 306 GLY B O 1
ATOM 5760 N N . ALA B 1 307 ? -13.258 11.484 -9.922 1 98.88 307 ALA B N 1
ATOM 5761 C CA . ALA B 1 307 ? -14.531 11.93 -9.359 1 98.88 307 ALA B CA 1
ATOM 5762 C C . ALA B 1 307 ? -14.32 13.039 -8.336 1 98.88 307 ALA B C 1
ATOM 5764 O O . ALA B 1 307 ? -15.156 13.938 -8.203 1 98.88 307 ALA B O 1
ATOM 5765 N N . ALA B 1 308 ? -13.195 13 -7.598 1 98.88 308 ALA B N 1
ATOM 5766 C CA . ALA B 1 308 ? -12.875 14.07 -6.664 1 98.88 308 ALA B CA 1
ATOM 5767 C C . ALA B 1 308 ? -12.664 15.398 -7.398 1 98.88 308 ALA B C 1
ATOM 5769 O O . ALA B 1 308 ? -13.148 16.438 -6.949 1 98.88 308 ALA B O 1
ATOM 5770 N N . LEU B 1 309 ? -11.945 15.32 -8.516 1 98.81 309 LEU B N 1
ATOM 5771 C CA . LEU B 1 309 ? -11.742 16.5 -9.344 1 98.81 309 LEU B CA 1
ATOM 5772 C C . LEU B 1 309 ? -13.07 17.031 -9.875 1 98.81 309 LEU B C 1
ATOM 5774 O O . LEU B 1 309 ? -13.305 18.234 -9.875 1 98.81 309 LEU B O 1
ATOM 5778 N N . ASP B 1 310 ? -13.969 16.109 -10.312 1 98.69 310 ASP B N 1
ATOM 5779 C CA . ASP B 1 310 ? -15.297 16.5 -10.773 1 98.69 310 ASP B CA 1
ATOM 5780 C C . ASP B 1 310 ? -16.094 17.188 -9.664 1 98.69 310 ASP B C 1
ATOM 5782 O O . ASP B 1 310 ? -16.766 18.188 -9.906 1 98.69 310 ASP B O 1
ATOM 5786 N N . PHE B 1 311 ? -16.047 16.625 -8.5 1 98.62 311 PHE B N 1
ATOM 5787 C CA . PHE B 1 311 ? -16.766 17.172 -7.367 1 98.62 311 PHE B CA 1
ATOM 5788 C C . PHE B 1 311 ? -16.312 18.594 -7.062 1 98.62 311 PHE B C 1
ATOM 5790 O O . PHE B 1 311 ? -17.141 19.5 -6.875 1 98.62 311 PHE B O 1
ATOM 5797 N N . ARG B 1 312 ? -15.008 18.844 -7.055 1 98.38 312 ARG B N 1
ATOM 5798 C CA . ARG B 1 312 ? -14.453 20.156 -6.754 1 98.38 312 ARG B CA 1
ATOM 5799 C C . ARG B 1 312 ? -14.797 21.156 -7.852 1 98.38 312 ARG B C 1
ATOM 5801 O O . ARG B 1 312 ? -15.039 22.328 -7.57 1 98.38 312 ARG B O 1
ATOM 5808 N N . GLN B 1 313 ? -14.805 20.656 -9.07 1 97.75 313 GLN B N 1
ATOM 5809 C CA . GLN B 1 313 ? -15.266 21.516 -10.164 1 97.75 313 GLN B CA 1
ATOM 5810 C C . GLN B 1 313 ? -16.719 21.922 -9.969 1 97.75 313 GLN B C 1
ATOM 5812 O O . GLN B 1 313 ? -17.094 23.078 -10.211 1 97.75 313 GLN B O 1
ATOM 5817 N N . ALA B 1 314 ? -17.516 20.984 -9.5 1 97.31 314 ALA B N 1
ATOM 5818 C CA . ALA B 1 314 ? -18.938 21.25 -9.266 1 97.31 314 ALA B CA 1
ATOM 5819 C C . ALA B 1 314 ? -19.141 22.234 -8.117 1 97.31 314 ALA B C 1
ATOM 5821 O O . ALA B 1 314 ? -20.141 22.938 -8.062 1 97.31 314 ALA B O 1
ATOM 5822 N N . LEU B 1 315 ? -18.172 22.328 -7.23 1 97.75 315 LEU B N 1
ATOM 5823 C CA . LEU B 1 315 ? -18.25 23.25 -6.102 1 97.75 315 LEU B CA 1
ATOM 5824 C C . LEU B 1 315 ? -17.891 24.672 -6.535 1 97.75 315 LEU B C 1
ATOM 5826 O O . LEU B 1 315 ? -18.062 25.609 -5.766 1 97.75 315 LEU B O 1
ATOM 5830 N N . GLY B 1 316 ? -17.344 24.844 -7.727 1 96.81 316 GLY B N 1
ATOM 5831 C CA . GLY B 1 316 ? -16.984 26.172 -8.219 1 96.81 316 GLY B CA 1
ATOM 5832 C C . GLY B 1 316 ? -15.539 26.25 -8.68 1 96.81 316 GLY B C 1
ATOM 5833 O O . GLY B 1 316 ? -15.078 27.312 -9.109 1 96.81 316 GLY B O 1
ATOM 5834 N N . GLY B 1 317 ? -14.836 25.156 -8.539 1 96.94 317 GLY B N 1
ATOM 5835 C CA . GLY B 1 317 ? -13.469 25.125 -9.023 1 96.94 317 GLY B CA 1
ATOM 5836 C C . GLY B 1 317 ? -12.445 25.375 -7.93 1 96.94 317 GLY B C 1
ATOM 5837 O O . GLY B 1 317 ? -12.805 25.75 -6.812 1 96.94 317 GLY B O 1
ATOM 5838 N N . GLU B 1 318 ? -11.18 25.234 -8.25 1 97.5 318 GLU B N 1
ATOM 5839 C CA . GLU B 1 318 ? -10.086 25.234 -7.281 1 97.5 318 GLU B CA 1
ATOM 5840 C C . GLU B 1 318 ? -9.953 26.594 -6.602 1 97.5 318 GLU B C 1
ATOM 5842 O O . GLU B 1 318 ? -9.773 26.672 -5.387 1 97.5 318 GLU B O 1
ATOM 5847 N N . ALA B 1 319 ? -10.047 27.625 -7.367 1 97.12 319 ALA B N 1
ATOM 5848 C CA . ALA B 1 319 ? -9.852 28.953 -6.812 1 97.12 319 ALA B CA 1
ATOM 5849 C C . ALA B 1 319 ? -10.883 29.266 -5.727 1 97.12 319 ALA B C 1
ATOM 5851 O O . ALA B 1 319 ? -10.531 29.781 -4.664 1 97.12 319 ALA B O 1
ATOM 5852 N N . LEU B 1 320 ? -12.102 28.938 -5.965 1 97.75 320 LEU B N 1
ATOM 5853 C CA . LEU B 1 320 ? -13.18 29.203 -5.016 1 97.75 320 LEU B CA 1
ATOM 5854 C C . LEU B 1 320 ? -13.039 28.312 -3.781 1 97.75 320 LEU B C 1
ATOM 5856 O O . LEU B 1 320 ? -13.188 28.781 -2.65 1 97.75 320 LEU B O 1
ATOM 5860 N N . VAL B 1 321 ? -12.805 27.062 -3.957 1 98.38 321 VAL B N 1
ATOM 5861 C CA . VAL B 1 321 ? -12.688 26.094 -2.875 1 98.38 321 VAL B CA 1
ATOM 5862 C C . VAL B 1 321 ? -11.531 26.484 -1.96 1 98.38 321 VAL B C 1
ATOM 5864 O O . VAL B 1 321 ? -11.695 26.578 -0.742 1 98.38 321 VAL B O 1
ATOM 5867 N N . GLN B 1 322 ? -10.414 26.75 -2.533 1 98.5 322 GLN B N 1
ATOM 5868 C CA . GLN B 1 322 ? -9.219 27.078 -1.764 1 98.5 322 GLN B CA 1
ATOM 5869 C C . GLN B 1 322 ? -9.383 28.422 -1.035 1 98.5 322 GLN B C 1
ATOM 5871 O O . GLN B 1 322 ? -9.008 28.547 0.13 1 98.5 322 GLN B O 1
ATOM 5876 N N . SER B 1 323 ? -9.938 29.359 -1.747 1 97.94 323 SER B N 1
ATOM 5877 C CA . SER B 1 323 ? -10.148 30.672 -1.128 1 97.94 323 SER B CA 1
ATOM 5878 C C . SER B 1 323 ? -11.078 30.562 0.077 1 97.94 323 SER B C 1
ATOM 5880 O O . SER B 1 323 ? -10.82 31.172 1.118 1 97.94 323 SER B O 1
ATOM 5882 N N . TYR B 1 324 ? -12.156 29.812 -0.068 1 98.5 324 TYR B N 1
ATOM 5883 C CA . TYR B 1 324 ? -13.094 29.656 1.039 1 98.5 324 TYR B CA 1
ATOM 5884 C C . TYR B 1 324 ? -12.406 29.016 2.242 1 98.5 324 TYR B C 1
ATOM 5886 O O . TYR B 1 324 ? -12.523 29.5 3.367 1 98.5 324 TYR B O 1
ATOM 5894 N N . MET B 1 325 ? -11.727 27.953 2.018 1 98.81 325 MET B N 1
ATOM 5895 C CA . MET B 1 325 ? -11.094 27.219 3.102 1 98.81 325 MET B CA 1
ATOM 5896 C C . MET B 1 325 ? -10.055 28.078 3.818 1 98.81 325 MET B C 1
ATOM 5898 O O . MET B 1 325 ? -10.031 28.125 5.051 1 98.81 325 MET B O 1
ATOM 5902 N N . MET B 1 326 ? -9.242 28.734 3.072 1 98.25 326 MET B N 1
ATOM 5903 C CA . MET B 1 326 ? -8.164 29.516 3.664 1 98.25 326 MET B CA 1
ATOM 5904 C C . MET B 1 326 ? -8.711 30.734 4.414 1 98.25 326 MET B C 1
ATOM 5906 O O . MET B 1 326 ? -8.234 31.062 5.504 1 98.25 326 MET B O 1
ATOM 5910 N N . GLU B 1 327 ? -9.656 31.391 3.818 1 98.31 327 GLU B N 1
ATOM 5911 C CA . GLU B 1 327 ? -10.281 32.531 4.5 1 98.31 327 GLU B CA 1
ATOM 5912 C C . GLU B 1 327 ? -10.945 32.094 5.801 1 98.31 327 GLU B C 1
ATOM 5914 O O . GLU B 1 327 ? -10.82 32.781 6.824 1 98.31 327 GLU B O 1
ATOM 5919 N N . LEU B 1 328 ? -11.664 30.984 5.703 1 98.81 328 LEU B N 1
ATOM 5920 C CA . LEU B 1 328 ? -12.312 30.453 6.898 1 98.81 328 LEU B CA 1
ATOM 5921 C C . LEU B 1 328 ? -11.281 30.109 7.969 1 98.81 328 LEU B C 1
ATOM 5923 O O . LEU B 1 328 ? -11.492 30.406 9.148 1 98.81 328 LEU B O 1
ATOM 5927 N N . SER B 1 329 ? -10.211 29.5 7.598 1 98.69 329 SER B N 1
ATOM 5928 C CA . SER B 1 329 ? -9.125 29.156 8.508 1 98.69 329 SER B CA 1
ATOM 5929 C C . SER B 1 329 ? -8.555 30.391 9.195 1 98.69 329 SER B C 1
ATOM 5931 O O . SER B 1 329 ? -8.383 30.391 10.422 1 98.69 329 SER B O 1
ATOM 5933 N N . ARG B 1 330 ? -8.312 31.406 8.461 1 98.44 330 ARG B N 1
ATOM 5934 C CA . ARG B 1 330 ? -7.707 32.625 8.992 1 98.44 330 ARG B CA 1
ATOM 5935 C C . ARG B 1 330 ? -8.672 33.375 9.914 1 98.44 330 ARG B C 1
ATOM 5937 O O . ARG B 1 330 ? -8.289 33.812 11 1 98.44 330 ARG B O 1
ATOM 5944 N N . ARG B 1 331 ? -9.891 33.469 9.516 1 98.56 331 ARG B N 1
ATOM 5945 C CA . ARG B 1 331 ? -10.898 34.094 10.344 1 98.56 331 ARG B CA 1
ATOM 5946 C C . ARG B 1 331 ? -11.125 33.344 11.641 1 98.56 331 ARG B C 1
ATOM 5948 O O . ARG B 1 331 ? -11.195 33.938 12.719 1 98.56 331 ARG B O 1
ATOM 5955 N N . ALA B 1 332 ? -11.273 32.031 11.492 1 98.69 332 ALA B N 1
ATOM 5956 C CA . ALA B 1 332 ? -11.484 31.188 12.664 1 98.69 332 ALA B CA 1
ATOM 5957 C C . ALA B 1 332 ? -10.289 31.25 13.602 1 98.69 332 ALA B C 1
ATOM 5959 O O . ALA B 1 332 ? -10.453 31.297 14.828 1 98.69 332 ALA B O 1
ATOM 5960 N N . GLY B 1 333 ? -9.086 31.156 13.039 1 98.31 333 GLY B N 1
ATOM 5961 C CA . GLY B 1 333 ? -7.875 31.266 13.852 1 98.31 333 GLY B CA 1
ATOM 5962 C C . GLY B 1 333 ? -7.797 32.531 14.656 1 98.31 333 GLY B C 1
ATOM 5963 O O . GLY B 1 333 ? -7.512 32.5 15.852 1 98.31 333 GLY B O 1
ATOM 5964 N N . ARG B 1 334 ? -8.07 33.594 14 1 98 334 ARG B N 1
ATOM 5965 C CA . ARG B 1 334 ? -8.062 34.906 14.672 1 98 334 ARG B CA 1
ATOM 5966 C C . ARG B 1 334 ? -9.109 34.969 15.773 1 98 334 ARG B C 1
ATOM 5968 O O . ARG B 1 334 ? -8.828 35.438 16.875 1 98 334 ARG B O 1
ATOM 5975 N N . MET B 1 335 ? -10.234 34.531 15.438 1 98.5 335 MET B N 1
ATOM 5976 C CA . MET B 1 335 ? -11.344 34.531 16.391 1 98.5 335 MET B CA 1
ATOM 5977 C C . MET B 1 335 ? -11.023 33.688 17.609 1 98.5 335 MET B C 1
ATOM 5979 O O . MET B 1 335 ? -11.234 34.125 18.75 1 98.5 335 MET B O 1
ATOM 5983 N N . MET B 1 336 ? -10.57 32.5 17.422 1 98.5 336 MET B N 1
ATOM 5984 C CA . MET B 1 336 ? -10.281 31.609 18.531 1 98.5 336 MET B CA 1
ATOM 5985 C C . MET B 1 336 ? -9.125 32.125 19.375 1 98.5 336 MET B C 1
ATOM 5987 O O . MET B 1 336 ? -9.164 32.062 20.609 1 98.5 336 MET B O 1
ATOM 5991 N N . ALA B 1 337 ? -8.07 32.594 18.703 1 98.44 337 ALA B N 1
ATOM 5992 C CA . ALA B 1 337 ? -6.949 33.188 19.438 1 98.44 337 ALA B CA 1
ATOM 5993 C C . ALA B 1 337 ? -7.41 34.344 20.328 1 98.44 337 ALA B C 1
ATOM 5995 O O . ALA B 1 337 ? -6.969 34.469 21.469 1 98.44 337 ALA B O 1
ATOM 5996 N N . HIS B 1 338 ? -8.242 35.156 19.797 1 98.25 338 HIS B N 1
ATOM 5997 C CA . HIS B 1 338 ? -8.797 36.25 20.547 1 98.25 338 HIS B CA 1
ATOM 5998 C C . HIS B 1 338 ? -9.617 35.781 21.75 1 98.25 338 HIS B C 1
ATOM 6000 O O . HIS B 1 338 ? -9.461 36.281 22.859 1 98.25 338 HIS B O 1
ATOM 6006 N N . SER B 1 339 ? -10.422 34.812 21.5 1 98.06 339 SER B N 1
ATOM 6007 C CA . SER B 1 339 ? -11.273 34.25 22.562 1 98.06 339 SER B CA 1
ATOM 6008 C C . SER B 1 339 ? -10.438 33.656 23.672 1 98.06 339 SER B C 1
ATOM 6010 O O . SER B 1 339 ? -10.836 33.656 24.844 1 98.06 339 SER B O 1
ATOM 6012 N N . PHE B 1 340 ? -9.305 33.062 23.281 1 98.12 340 PHE B N 1
ATOM 6013 C CA . PHE B 1 340 ? -8.438 32.375 24.234 1 98.12 340 PHE B CA 1
ATOM 6014 C C . PHE B 1 340 ? -7.43 33.344 24.844 1 98.12 340 PHE B C 1
ATOM 6016 O O . PHE B 1 340 ? -6.734 33 25.812 1 98.12 340 PHE B O 1
ATOM 6023 N N . ASP B 1 341 ? -7.34 34.594 24.312 1 97.81 341 ASP B N 1
ATOM 6024 C CA . ASP B 1 341 ? -6.301 35.562 24.656 1 97.81 341 ASP B CA 1
ATOM 6025 C C . ASP B 1 341 ? -4.91 34.969 24.453 1 97.81 341 ASP B C 1
ATOM 6027 O O . ASP B 1 341 ? -4.078 35 25.359 1 97.81 341 ASP B O 1
ATOM 6031 N N . THR B 1 342 ? -4.793 34.344 23.359 1 97.31 342 THR B N 1
ATOM 6032 C CA . THR B 1 342 ? -3.531 33.719 22.969 1 97.31 342 THR B CA 1
ATOM 6033 C C . THR B 1 342 ? -3.184 34.094 21.531 1 97.31 342 THR B C 1
ATOM 6035 O O . THR B 1 342 ? -3.428 35.219 21.094 1 97.31 342 THR B O 1
ATOM 6038 N N . GLU B 1 343 ? -2.57 33.156 20.766 1 96.81 343 GLU B N 1
ATOM 6039 C CA . GLU B 1 343 ? -2.068 33.438 19.438 1 96.81 343 GLU B CA 1
ATOM 6040 C C . GLU B 1 343 ? -2.191 32.25 18.516 1 96.81 343 GLU B C 1
ATOM 6042 O O . GLU B 1 343 ? -2.41 31.125 18.969 1 96.81 343 GLU B O 1
ATOM 6047 N N . THR B 1 344 ? -2.131 32.562 17.234 1 97.56 344 THR B N 1
ATOM 6048 C CA . THR B 1 344 ? -1.952 31.516 16.234 1 97.56 344 THR B CA 1
ATOM 6049 C C . THR B 1 344 ? -0.469 31.25 16 1 97.56 344 THR B C 1
ATOM 6051 O O . THR B 1 344 ? 0.384 32.062 16.375 1 97.56 344 THR B O 1
ATOM 6054 N N . VAL B 1 345 ? -0.166 30.141 15.391 1 96.69 345 VAL B N 1
ATOM 6055 C CA . VAL B 1 345 ? 1.205 29.641 15.375 1 96.69 345 VAL B CA 1
ATOM 6056 C C . VAL B 1 345 ? 2.008 30.359 14.305 1 96.69 345 VAL B C 1
ATOM 6058 O O . VAL B 1 345 ? 3.23 30.484 14.406 1 96.69 345 VAL B O 1
ATOM 6061 N N . VAL B 1 346 ? 1.336 30.812 13.234 1 97.06 346 VAL B N 1
ATOM 6062 C CA . VAL B 1 346 ? 2.01 31.562 12.18 1 97.06 346 VAL B CA 1
ATOM 6063 C C . VAL B 1 346 ? 1.146 32.75 11.758 1 97.06 346 VAL B C 1
ATOM 6065 O O . VAL B 1 346 ? -0.036 32.812 12.102 1 97.06 346 VAL B O 1
ATOM 6068 N N . SER B 1 347 ? 1.797 33.688 11.008 1 95.38 347 SER B N 1
ATOM 6069 C CA . SER B 1 347 ? 1.068 34.844 10.477 1 95.38 347 SER B CA 1
ATOM 6070 C C . SER B 1 347 ? 0.035 34.406 9.445 1 95.38 347 SER B C 1
ATOM 6072 O O . SER B 1 347 ? 0.116 33.312 8.906 1 95.38 347 SER B O 1
ATOM 6074 N N . GLU B 1 348 ? -0.904 35.188 9.18 1 94.38 348 GLU B N 1
ATOM 6075 C CA . GLU B 1 348 ? -2.035 34.875 8.312 1 94.38 348 GLU B CA 1
ATOM 6076 C C . GLU B 1 348 ? -1.568 34.531 6.902 1 94.38 348 GLU B C 1
ATOM 6078 O O . GLU B 1 348 ? -2.141 33.625 6.258 1 94.38 348 GLU B O 1
ATOM 6083 N N . ASP B 1 349 ? -0.527 35.219 6.438 1 94.12 349 ASP B N 1
ATOM 6084 C CA . ASP B 1 349 ? -0.052 35 5.078 1 94.12 349 ASP B CA 1
ATOM 6085 C C . ASP B 1 349 ? 0.564 33.594 4.93 1 94.12 349 ASP B C 1
ATOM 6087 O O . ASP B 1 349 ? 0.719 33.094 3.816 1 94.12 349 ASP B O 1
ATOM 6091 N N . MET B 1 350 ? 0.899 32.938 6.043 1 97.44 350 MET B N 1
ATOM 6092 C CA . MET B 1 350 ? 1.489 31.594 6.023 1 97.44 350 MET B CA 1
ATOM 6093 C C . MET B 1 350 ? 0.473 30.531 6.457 1 97.44 350 MET B C 1
ATOM 6095 O O . MET B 1 350 ? 0.787 29.344 6.512 1 97.44 350 MET B O 1
ATOM 6099 N N . THR B 1 351 ? -0.738 31 6.777 1 98.06 351 THR B N 1
ATOM 6100 C CA . THR B 1 351 ? -1.766 30.094 7.281 1 98.06 351 THR B CA 1
ATOM 6101 C C . THR B 1 351 ? -2.535 29.453 6.133 1 98.06 351 THR B C 1
ATOM 6103 O O . THR B 1 351 ? -3.201 30.156 5.359 1 98.06 351 THR B O 1
ATOM 6106 N N . PRO B 1 352 ? -2.463 28.078 5.992 1 98.19 352 PRO B N 1
ATOM 6107 C CA . PRO B 1 352 ? -3.27 27.391 4.988 1 98.19 352 PRO B CA 1
ATOM 6108 C C . PRO B 1 352 ? -4.703 27.141 5.453 1 98.19 352 PRO B C 1
ATOM 6110 O O . PRO B 1 352 ? -5.273 27.953 6.172 1 98.19 352 PRO B O 1
ATOM 6113 N N . ALA B 1 353 ? -5.348 26.078 4.996 1 98.75 353 ALA B N 1
ATOM 6114 C CA . ALA B 1 353 ? -6.719 25.766 5.391 1 98.75 353 ALA B CA 1
ATOM 6115 C C . ALA B 1 353 ? -6.746 24.984 6.707 1 98.75 353 ALA B C 1
ATOM 6117 O O . ALA B 1 353 ? -7.691 24.25 6.98 1 98.75 353 ALA B O 1
ATOM 6118 N N . MET B 1 354 ? -5.703 25.031 7.402 1 98 354 MET B N 1
ATOM 6119 C CA . MET B 1 354 ? -5.602 24.562 8.781 1 98 354 MET B CA 1
ATOM 6120 C C . MET B 1 354 ? -4.73 25.5 9.609 1 98 354 MET B C 1
ATOM 6122 O O . MET B 1 354 ? -3.83 26.141 9.078 1 98 354 MET B O 1
ATOM 6126 N N . PHE B 1 355 ? -5.066 25.672 10.852 1 98.19 355 PHE B N 1
ATOM 6127 C CA . PHE B 1 355 ? -4.355 26.578 11.742 1 98.19 355 PHE B CA 1
ATOM 6128 C C . PHE B 1 355 ? -4.141 25.953 13.109 1 98.19 355 PHE B C 1
ATOM 6130 O O . PHE B 1 355 ? -4.73 24.906 13.414 1 98.19 355 PHE B O 1
ATOM 6137 N N . ALA B 1 356 ? -3.197 26.484 13.844 1 98.06 356 ALA B N 1
ATOM 6138 C CA . ALA B 1 356 ? -2.994 26.094 15.234 1 98.06 356 ALA B CA 1
ATOM 6139 C C . ALA B 1 356 ? -3.148 27.281 16.172 1 98.06 356 ALA B C 1
ATOM 6141 O O . ALA B 1 356 ? -2.684 28.391 15.867 1 98.06 356 ALA B O 1
ATOM 6142 N N . VAL B 1 357 ? -3.871 27.078 17.234 1 97.75 357 VAL B N 1
ATOM 6143 C CA . VAL B 1 357 ? -4.066 28.109 18.25 1 97.75 357 VAL B CA 1
ATOM 6144 C C . VAL B 1 357 ? -3.551 27.594 19.594 1 97.75 357 VAL B C 1
ATOM 6146 O O . VAL B 1 357 ? -3.734 26.422 19.938 1 97.75 357 VAL B O 1
ATOM 6149 N N . ARG B 1 358 ? -2.875 28.438 20.266 1 97.19 358 ARG B N 1
ATOM 6150 C CA . ARG B 1 358 ? -2.363 28.078 21.578 1 97.19 358 ARG B CA 1
ATOM 6151 C C . ARG B 1 358 ? -3.496 27.953 22.594 1 97.19 358 ARG B C 1
ATOM 6153 O O . ARG B 1 358 ? -4.41 28.781 22.625 1 97.19 358 ARG B O 1
ATOM 6160 N N . LEU B 1 359 ? -3.428 26.859 23.359 1 97.44 359 LEU B N 1
ATOM 6161 C CA . LEU B 1 359 ? -4.418 26.688 24.422 1 97.44 359 LEU B CA 1
ATOM 6162 C C . LEU B 1 359 ? -4.18 27.672 25.562 1 97.44 359 LEU B C 1
ATOM 6164 O O . LEU B 1 359 ? -3.029 27.969 25.891 1 97.44 359 LEU B O 1
ATOM 6168 N N . PRO B 1 360 ? -5.258 28.109 26.156 1 96.12 360 PRO B N 1
ATOM 6169 C CA . PRO B 1 360 ? -5.129 29.094 27.234 1 96.12 360 PRO B CA 1
ATOM 6170 C C . PRO B 1 360 ? -4.832 28.453 28.594 1 96.12 360 PRO B C 1
ATOM 6172 O O . PRO B 1 360 ? -5.648 28.531 29.516 1 96.12 360 PRO B O 1
ATOM 6175 N N . LEU B 1 361 ? -3.723 27.969 28.688 1 95.69 361 LEU B N 1
ATOM 6176 C CA . LEU B 1 361 ? -3.287 27.359 29.938 1 95.69 361 LEU B CA 1
ATOM 6177 C C . LEU B 1 361 ? -2.418 28.328 30.734 1 95.69 361 LEU B C 1
ATOM 6179 O O . LEU B 1 361 ? -1.517 28.969 30.188 1 95.69 361 LEU B O 1
ATOM 6183 N N . PRO B 1 362 ? -2.635 28.375 32.062 1 92.19 362 PRO B N 1
ATOM 6184 C CA . PRO B 1 362 ? -1.836 29.297 32.906 1 92.19 362 PRO B CA 1
ATOM 6185 C C . PRO B 1 362 ? -0.354 28.922 32.906 1 92.19 362 PRO B C 1
ATOM 6187 O O . PRO B 1 362 ? -0.009 27.75 33.062 1 92.19 362 PRO B O 1
ATOM 6190 N N . LYS B 1 363 ? 0.432 29.891 32.812 1 87.94 363 LYS B N 1
ATOM 6191 C CA . LYS B 1 363 ? 1.878 29.688 32.875 1 87.94 363 LYS B CA 1
ATOM 6192 C C . LYS B 1 363 ? 2.334 29.219 34.25 1 87.94 363 LYS B C 1
ATOM 6194 O O . LYS B 1 363 ? 3.418 28.656 34.375 1 87.94 363 LYS B O 1
ATOM 6199 N N . THR B 1 364 ? 1.535 29.422 35.25 1 90.25 364 THR B N 1
ATOM 6200 C CA . THR B 1 364 ? 1.869 29.047 36.625 1 90.25 364 THR B CA 1
ATOM 6201 C C . THR B 1 364 ? 1.708 27.547 36.812 1 90.25 364 THR B C 1
ATOM 6203 O O . THR B 1 364 ? 2.191 27 37.812 1 90.25 364 THR B O 1
ATOM 6206 N N . TRP B 1 365 ? 0.982 26.938 35.906 1 92.38 365 TRP B N 1
ATOM 6207 C CA . TRP B 1 365 ? 0.828 25.5 36 1 92.38 365 TRP B CA 1
ATOM 6208 C C . TRP B 1 365 ? 2.125 24.781 35.625 1 92.38 365 TRP B C 1
ATOM 6210 O O . TRP B 1 365 ? 2.855 25.219 34.75 1 92.38 365 TRP B O 1
ATOM 6220 N N . ASP B 1 366 ? 2.438 23.734 36.344 1 89.38 366 ASP B N 1
ATOM 6221 C CA . ASP B 1 366 ? 3.586 22.922 35.938 1 89.38 366 ASP B CA 1
ATOM 6222 C C . ASP B 1 366 ? 3.277 22.109 34.688 1 89.38 366 ASP B C 1
ATOM 6224 O O . ASP B 1 366 ? 2.137 22.078 34.219 1 89.38 366 ASP B O 1
ATOM 6228 N N . SER B 1 367 ? 4.281 21.516 34.156 1 89.56 367 SER B N 1
ATOM 6229 C CA . SER B 1 367 ? 4.184 20.812 32.875 1 89.56 367 SER B CA 1
ATOM 6230 C C . SER B 1 367 ? 3.201 19.641 32.969 1 89.56 367 SER B C 1
ATOM 6232 O O . SER B 1 367 ? 2.496 19.344 31.984 1 89.56 367 SER B O 1
ATOM 6234 N N . GLN B 1 368 ? 3.156 19.016 34.094 1 91.19 368 GLN B N 1
ATOM 6235 C CA . GLN B 1 368 ? 2.27 17.859 34.25 1 91.19 368 GLN B CA 1
ATOM 6236 C C . GLN B 1 368 ? 0.805 18.297 34.219 1 91.19 368 GLN B C 1
ATOM 6238 O O . GLN B 1 368 ? -0.019 17.625 33.562 1 91.19 368 GLN B O 1
ATOM 6243 N N . LYS B 1 369 ? 0.561 19.359 34.906 1 92.69 369 LYS B N 1
ATOM 6244 C CA . LYS B 1 369 ? -0.812 19.859 34.906 1 92.69 369 LYS B CA 1
ATOM 6245 C C . LYS B 1 369 ? -1.23 20.359 33.531 1 92.69 369 LYS B C 1
ATOM 6247 O O . LYS B 1 369 ? -2.371 20.156 33.125 1 92.69 369 LYS B O 1
ATOM 6252 N N . GLN B 1 370 ? -0.374 21.031 32.875 1 94.38 370 GLN B N 1
ATOM 6253 C CA . GLN B 1 370 ? -0.667 21.5 31.516 1 94.38 370 GLN B CA 1
ATOM 6254 C C . GLN B 1 370 ? -0.948 20.344 30.578 1 94.38 370 GLN B C 1
ATOM 6256 O O . GLN B 1 370 ? -1.905 20.375 29.797 1 94.38 370 GLN B O 1
ATOM 6261 N N . GLN B 1 371 ? -0.13 19.344 30.703 1 93.5 371 GLN B N 1
ATOM 6262 C CA . GLN B 1 371 ? -0.299 18.156 29.859 1 93.5 371 GLN B CA 1
ATOM 6263 C C . GLN B 1 371 ? -1.623 17.453 30.172 1 93.5 371 GLN B C 1
ATOM 6265 O O . GLN B 1 371 ? -2.324 17.031 29.25 1 93.5 371 GLN B O 1
ATOM 6270 N N . ALA B 1 372 ? -1.913 17.328 31.375 1 94.25 372 ALA B N 1
ATOM 6271 C CA . ALA B 1 372 ? -3.164 16.688 31.781 1 94.25 372 ALA B CA 1
ATOM 6272 C C . ALA B 1 372 ? -4.367 17.453 31.25 1 94.25 372 ALA B C 1
ATOM 6274 O O . ALA B 1 372 ? -5.344 16.844 30.797 1 94.25 372 ALA B O 1
ATOM 6275 N N . CYS B 1 37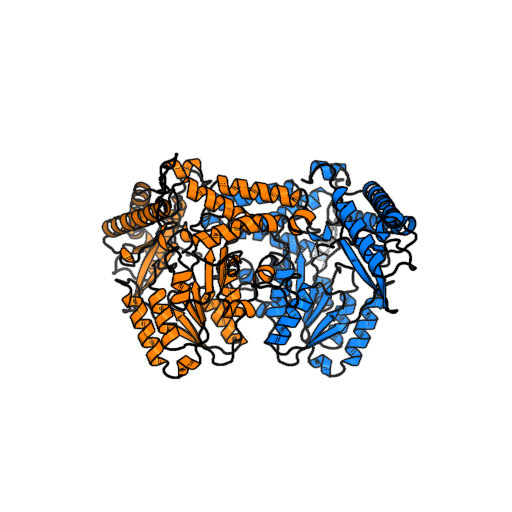3 ? -4.293 18.734 31.359 1 95.31 373 CYS B N 1
ATOM 6276 C CA . CYS B 1 373 ? -5.402 19.562 30.891 1 95.31 373 CYS B CA 1
ATOM 6277 C C . CYS B 1 373 ? -5.551 19.469 29.375 1 95.31 373 CYS B C 1
ATOM 6279 O O . CYS B 1 373 ? -6.672 19.391 28.875 1 95.31 373 CYS B O 1
ATOM 6281 N N . THR B 1 374 ? -4.465 19.531 28.688 1 95.38 374 THR B N 1
ATOM 6282 C CA . THR B 1 374 ? -4.5 19.344 27.234 1 95.38 374 THR B CA 1
ATOM 6283 C C . THR B 1 374 ? -5.176 18.031 26.875 1 95.38 374 THR B C 1
ATOM 6285 O O . THR B 1 374 ? -6.02 17.984 25.969 1 95.38 374 THR B O 1
ATOM 6288 N N . GLY B 1 375 ? -4.781 17 27.516 1 92.94 375 GLY B N 1
ATOM 6289 C CA . GLY B 1 375 ? -5.402 15.703 27.297 1 92.94 375 GLY B CA 1
ATOM 6290 C C . GLY B 1 375 ? -6.895 15.703 27.594 1 92.94 375 GLY B C 1
ATOM 6291 O O . GLY B 1 375 ? -7.672 15.094 26.859 1 92.94 375 GLY B O 1
ATOM 6292 N N . HIS B 1 376 ? -7.25 16.344 28.641 1 93.62 376 HIS B N 1
ATOM 6293 C CA . HIS B 1 376 ? -8.656 16.469 29.031 1 93.62 376 HIS B CA 1
ATOM 6294 C C . HIS B 1 376 ? -9.461 17.188 27.953 1 93.62 376 HIS B C 1
ATOM 6296 O O . HIS B 1 376 ? -10.555 16.766 27.609 1 93.62 376 HIS B O 1
ATOM 6302 N N . ILE B 1 377 ? -8.922 18.219 27.469 1 94.94 377 ILE B N 1
ATOM 6303 C CA . ILE B 1 377 ? -9.578 19 26.422 1 94.94 377 ILE B CA 1
ATOM 6304 C C . ILE B 1 377 ? -9.766 18.125 25.188 1 94.94 377 ILE B C 1
ATOM 6306 O O . ILE B 1 377 ? -10.859 18.062 24.625 1 94.94 377 ILE B O 1
ATOM 6310 N N . ALA B 1 378 ? -8.711 17.469 24.781 1 92.5 378 ALA B N 1
ATOM 6311 C CA . ALA B 1 378 ? -8.773 16.625 23.594 1 92.5 378 ALA B CA 1
ATOM 6312 C C . ALA B 1 378 ? -9.812 15.516 23.75 1 92.5 378 ALA B C 1
ATOM 6314 O O . ALA B 1 378 ? -10.625 15.281 22.859 1 92.5 378 ALA B O 1
ATOM 6315 N N . ALA B 1 379 ? -9.812 14.883 24.875 1 90.19 379 ALA B N 1
ATOM 6316 C CA . ALA B 1 379 ? -10.758 13.812 25.156 1 90.19 379 ALA B CA 1
ATOM 6317 C C . ALA B 1 379 ? -12.188 14.344 25.203 1 90.19 379 ALA B C 1
ATOM 6319 O O . ALA B 1 379 ? -13.117 13.695 24.719 1 90.19 379 ALA B O 1
ATOM 6320 N N . GLY B 1 380 ? -12.32 15.43 25.859 1 92.56 380 GLY B N 1
ATOM 6321 C CA . GLY B 1 380 ? -13.633 16.047 25.938 1 92.56 380 GLY B CA 1
ATOM 6322 C C . GLY B 1 380 ? -14.211 16.422 24.594 1 92.56 380 GLY B C 1
ATOM 6323 O O . GLY B 1 380 ? -15.414 16.281 24.359 1 92.56 380 GLY B O 1
ATOM 6324 N N . LEU B 1 381 ? -13.367 16.938 23.75 1 92.94 381 LEU B N 1
ATOM 6325 C CA . LEU B 1 381 ? -13.812 17.297 22.406 1 92.94 381 LEU B CA 1
ATOM 6326 C C . LEU B 1 381 ? -14.273 16.062 21.625 1 92.94 381 LEU B C 1
ATOM 6328 O O . LEU B 1 381 ? -15.234 16.125 20.859 1 92.94 381 LEU B O 1
ATOM 6332 N N . ILE B 1 382 ? -13.586 14.984 21.828 1 87.62 382 ILE B N 1
ATOM 6333 C CA . ILE B 1 382 ? -14.008 13.727 21.219 1 87.62 382 ILE B CA 1
ATOM 6334 C C . ILE B 1 382 ? -15.406 13.359 21.719 1 87.62 382 ILE B C 1
ATOM 6336 O O . ILE B 1 382 ? -16.266 12.969 20.922 1 87.62 382 ILE B O 1
ATOM 6340 N N . GLN B 1 383 ? -15.641 13.477 22.938 1 86.69 383 GLN B N 1
ATOM 6341 C CA . GLN B 1 383 ? -16.953 13.195 23.5 1 86.69 383 GLN B CA 1
ATOM 6342 C C . GLN B 1 383 ? -18.016 14.141 22.938 1 86.69 383 GLN B C 1
ATOM 6344 O O . GLN B 1 383 ? -19.172 13.75 22.781 1 86.69 383 GLN B O 1
ATOM 6349 N N . ASP B 1 384 ? -17.547 15.32 22.641 1 89.06 384 ASP B N 1
ATOM 6350 C CA . ASP B 1 384 ? -18.453 16.312 22.062 1 89.06 384 ASP B CA 1
ATOM 6351 C C . ASP B 1 384 ? -18.578 16.141 20.562 1 89.06 384 ASP B C 1
ATOM 6353 O O . ASP B 1 384 ? -19.094 17.016 19.859 1 89.06 384 ASP B O 1
ATOM 6357 N N . SER B 1 385 ? -18.062 15.047 20.016 1 87.69 385 SER B N 1
ATOM 6358 C CA . SER B 1 385 ? -18.125 14.695 18.594 1 87.69 385 SER B CA 1
ATOM 6359 C C . SER B 1 385 ? -17.359 15.703 17.75 1 87.69 385 SER B C 1
ATOM 6361 O O . SER B 1 385 ? -17.812 16.078 16.672 1 87.69 385 SER B O 1
ATOM 6363 N N . MET B 1 386 ? -16.297 16.203 18.344 1 86.44 386 MET B N 1
ATOM 6364 C CA . MET B 1 386 ? -15.352 17.078 17.656 1 86.44 386 MET B CA 1
ATOM 6365 C C . MET B 1 386 ? -13.961 16.469 17.641 1 86.44 386 MET B C 1
ATOM 6367 O O . MET B 1 386 ? -13.523 15.891 18.641 1 86.44 386 MET B O 1
ATOM 6371 N N . GLN B 1 387 ? -13.32 16.562 16.5 1 83.38 387 GLN B N 1
ATOM 6372 C CA . GLN B 1 387 ? -12 15.945 16.438 1 83.38 387 GLN B CA 1
ATOM 6373 C C . GLN B 1 387 ? -10.938 16.938 15.984 1 83.38 387 GLN B C 1
ATOM 6375 O O . GLN B 1 387 ? -11.102 17.609 14.953 1 83.38 387 GLN B O 1
ATOM 6380 N N . ILE B 1 388 ? -9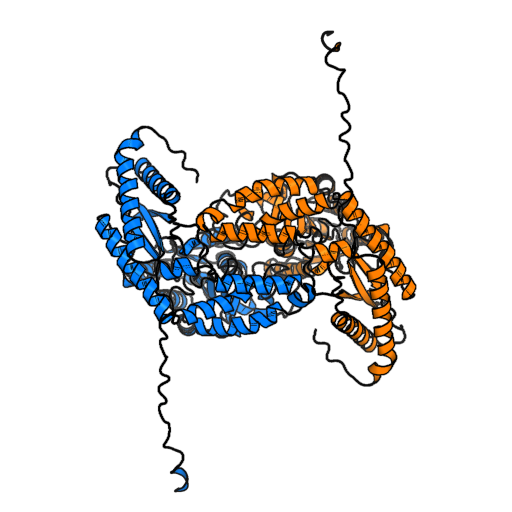.891 17.047 16.75 1 84.5 388 ILE B N 1
ATOM 6381 C CA . ILE B 1 388 ? -8.734 17.906 16.531 1 84.5 388 ILE B CA 1
ATOM 6382 C C . ILE B 1 388 ? -7.445 17.125 16.75 1 84.5 388 ILE B C 1
ATOM 6384 O O . ILE B 1 388 ? -7.484 15.922 17.047 1 84.5 388 ILE B O 1
ATOM 6388 N N . ILE B 1 389 ? -6.332 17.891 16.578 1 87.12 389 ILE B N 1
ATOM 6389 C CA . ILE B 1 389 ? -5.039 17.312 16.938 1 87.12 389 ILE B CA 1
ATOM 6390 C C . ILE B 1 389 ? -4.344 18.234 17.938 1 87.12 389 ILE B C 1
ATOM 6392 O O . ILE B 1 389 ? -4.074 19.406 17.641 1 87.12 389 ILE B O 1
ATOM 6396 N N . PRO B 1 390 ? -4.141 17.734 19.141 1 92.19 390 PRO B N 1
ATOM 6397 C CA . PRO B 1 390 ? -3.305 18.484 20.078 1 92.19 390 PRO B CA 1
ATOM 6398 C C . PRO B 1 390 ? -1.813 18.219 19.891 1 92.19 390 PRO B C 1
ATOM 6400 O O . PRO B 1 390 ? -1.424 17.141 19.453 1 92.19 390 PRO B O 1
ATOM 6403 N N . PHE B 1 391 ? -1.007 19.234 20.125 1 92.62 391 PHE B N 1
ATOM 6404 C CA . PHE B 1 391 ? 0.439 19.062 20.094 1 92.62 391 PHE B CA 1
ATOM 6405 C C . PHE B 1 391 ? 1.139 20.094 20.953 1 92.62 391 PHE B C 1
ATOM 6407 O O . PHE B 1 391 ? 0.501 21.031 21.453 1 92.62 391 PHE B O 1
ATOM 6414 N N . THR B 1 392 ? 2.416 19.922 21.234 1 93.44 392 THR B N 1
ATOM 6415 C CA . THR B 1 392 ? 3.215 20.828 22.047 1 93.44 392 THR B CA 1
ATOM 6416 C C . THR B 1 392 ? 4.383 21.406 21.234 1 93.44 392 THR B C 1
ATOM 6418 O O . THR B 1 392 ? 4.836 20.781 20.281 1 93.44 392 THR B O 1
ATOM 6421 N N . LEU B 1 393 ? 4.723 22.578 21.531 1 92.06 393 LEU B N 1
ATOM 6422 C CA . LEU B 1 393 ? 5.91 23.219 20.984 1 92.06 393 LEU B CA 1
ATOM 6423 C C . LEU B 1 393 ? 6.848 23.672 22.109 1 92.06 393 LEU B C 1
ATOM 6425 O O . LEU B 1 393 ? 6.391 24.109 23.172 1 92.06 393 LEU B O 1
ATOM 6429 N N . ARG B 1 394 ? 8.117 23.422 21.859 1 84.38 394 ARG B N 1
ATOM 6430 C CA . ARG B 1 394 ? 9.125 23.984 22.766 1 84.38 394 ARG B CA 1
ATOM 6431 C C . ARG B 1 394 ? 9.68 25.281 22.203 1 84.38 394 ARG B C 1
ATOM 6433 O O . ARG B 1 394 ? 10.086 25.344 21.047 1 84.38 394 ARG B O 1
ATOM 6440 N N . THR B 1 395 ? 9.555 26.328 22.984 1 71.25 395 THR B N 1
ATOM 6441 C CA . THR B 1 395 ? 10.07 27.641 22.578 1 71.25 395 THR B CA 1
ATOM 6442 C C . THR B 1 395 ? 11.578 27.719 22.812 1 71.25 395 THR B C 1
ATOM 6444 O O . THR B 1 395 ? 12.172 26.812 23.391 1 71.25 395 THR B O 1
ATOM 6447 N N . GLU B 1 396 ? 12.125 28.719 22.234 1 65.31 396 GLU B N 1
ATOM 6448 C CA . GLU B 1 396 ? 13.555 28.938 22.375 1 65.31 396 GLU B CA 1
ATOM 6449 C C . GLU B 1 396 ? 13.961 28.969 23.859 1 65.31 396 GLU B C 1
ATOM 6451 O O . GLU B 1 396 ? 15.07 28.547 24.203 1 65.31 396 GLU B O 1
ATOM 6456 N N . ASP B 1 397 ? 13.039 29.406 24.656 1 64.94 397 ASP B N 1
ATOM 6457 C CA . ASP B 1 397 ? 13.344 29.5 26.078 1 64.94 397 ASP B CA 1
ATOM 6458 C C . ASP B 1 397 ? 13.016 28.203 26.797 1 64.94 397 ASP B C 1
ATOM 6460 O O . ASP B 1 397 ? 12.891 28.172 28.016 1 64.94 397 ASP B O 1
ATOM 6464 N N . SER B 1 398 ? 12.734 27.219 26.031 1 67.94 398 SER B N 1
ATOM 6465 C CA . SER B 1 398 ? 12.555 25.859 26.5 1 67.94 398 SER B CA 1
ATOM 6466 C C . SER B 1 398 ? 11.242 25.688 27.25 1 67.94 398 SER B C 1
ATOM 6468 O O . SER B 1 398 ? 11.109 24.797 28.094 1 67.94 398 SER B O 1
ATOM 6470 N N . GLN B 1 399 ? 10.484 26.719 27.047 1 80.38 399 GLN B N 1
ATOM 6471 C CA . GLN B 1 399 ? 9.156 26.562 27.625 1 80.38 399 GLN B CA 1
ATOM 6472 C C . GLN B 1 399 ? 8.234 25.781 26.688 1 80.38 399 GLN B C 1
ATOM 6474 O O . GLN B 1 399 ? 8.242 26 25.484 1 80.38 399 GLN B O 1
ATOM 6479 N N . GLU B 1 400 ? 7.516 24.844 27.312 1 89.19 400 GLU B N 1
ATOM 6480 C CA . GLU B 1 400 ? 6.566 24.047 26.547 1 89.19 400 GLU B CA 1
ATOM 6481 C C . GLU B 1 400 ? 5.203 24.734 26.469 1 89.19 400 GLU B C 1
ATOM 6483 O O . GLU B 1 400 ? 4.691 25.219 27.469 1 89.19 400 GLU B O 1
ATOM 6488 N N . THR B 1 401 ? 4.723 24.922 25.266 1 92.56 401 THR B N 1
ATOM 6489 C CA . THR B 1 401 ? 3.385 25.453 25.047 1 92.56 401 THR B CA 1
ATOM 6490 C C . THR B 1 401 ? 2.486 24.406 24.375 1 92.56 401 THR B C 1
ATOM 6492 O O . THR B 1 401 ? 2.971 23.531 23.656 1 92.56 401 THR B O 1
ATOM 6495 N N . HIS B 1 402 ? 1.173 24.5 24.703 1 95.56 402 HIS B N 1
ATOM 6496 C CA . HIS B 1 402 ? 0.194 23.516 24.219 1 95.56 402 HIS B CA 1
ATOM 6497 C C . HIS B 1 402 ? -0.721 24.125 23.172 1 95.56 402 HIS B C 1
ATOM 6499 O O . HIS B 1 402 ? -1.167 25.266 23.312 1 95.56 402 HIS B O 1
ATOM 6505 N N . TRP B 1 403 ? -0.938 23.344 22.141 1 96.88 403 TRP B N 1
ATOM 6506 C CA . TRP B 1 403 ? -1.657 23.844 20.984 1 96.88 403 TRP B CA 1
ATOM 6507 C C . TRP B 1 403 ? -2.674 22.812 20.484 1 96.88 403 TRP B C 1
ATOM 6509 O O . TRP B 1 403 ? -2.584 21.641 20.828 1 96.88 403 TRP B O 1
ATOM 6519 N N . ILE B 1 404 ? -3.65 23.266 19.703 1 96.88 404 ILE B N 1
ATOM 6520 C CA . ILE B 1 404 ? -4.496 22.391 18.906 1 96.88 404 ILE B CA 1
ATOM 6521 C C . ILE B 1 404 ? -4.438 22.797 17.438 1 96.88 404 ILE B C 1
ATOM 6523 O O . ILE B 1 404 ? -4.391 24 17.125 1 96.88 404 ILE B O 1
ATOM 6527 N N . ARG B 1 405 ? -4.273 21.859 16.531 1 97.75 405 ARG B N 1
ATOM 6528 C CA . ARG B 1 405 ? -4.406 22.078 15.094 1 97.75 405 ARG B CA 1
ATOM 6529 C C . ARG B 1 405 ? -5.844 21.828 14.641 1 97.75 405 ARG B C 1
ATOM 6531 O O . ARG B 1 405 ? -6.441 20.797 14.969 1 97.75 405 ARG B O 1
ATOM 6538 N N . VAL B 1 406 ? -6.332 22.781 13.898 1 97.75 406 VAL B N 1
ATOM 6539 C CA . VAL B 1 406 ? -7.727 22.766 13.469 1 97.75 406 VAL B CA 1
ATOM 6540 C C . VAL B 1 406 ? -7.797 22.969 11.953 1 97.75 406 VAL B C 1
ATOM 6542 O O . VAL B 1 406 ? -7.145 23.859 11.406 1 97.75 406 VAL B O 1
ATOM 6545 N N . SER B 1 407 ? -8.625 22.141 11.336 1 98.44 407 SER B N 1
ATOM 6546 C CA . SER B 1 407 ? -8.781 22.234 9.891 1 98.44 407 SER B CA 1
ATOM 6547 C C . SER B 1 407 ? -10.047 22.984 9.516 1 98.44 407 SER B C 1
ATOM 6549 O O . SER B 1 407 ? -11.078 22.859 10.18 1 98.44 407 SER B O 1
ATOM 6551 N N . ALA B 1 408 ? -9.977 23.766 8.438 1 98.75 408 ALA B N 1
ATOM 6552 C CA . ALA B 1 408 ? -11.133 24.406 7.809 1 98.75 408 ALA B CA 1
ATOM 6553 C C . ALA B 1 408 ? -11.414 23.797 6.434 1 98.75 408 ALA B C 1
ATOM 6555 O O . ALA B 1 408 ? -10.547 23.797 5.562 1 98.75 408 ALA B O 1
ATOM 6556 N N . GLN B 1 409 ? -12.562 23.234 6.289 1 98.69 409 GLN B N 1
ATOM 6557 C CA . GLN B 1 409 ? -12.984 22.625 5.035 1 98.69 409 GLN B CA 1
ATOM 6558 C C . GLN B 1 409 ? -14.32 23.188 4.57 1 98.69 409 GLN B C 1
ATOM 6560 O O . GLN B 1 409 ? -15.023 23.844 5.34 1 98.69 409 GLN B O 1
ATOM 6565 N N . VAL B 1 410 ? -14.719 22.938 3.316 1 98.62 410 VAL B N 1
ATOM 6566 C CA . VAL B 1 410 ? -15.867 23.547 2.654 1 98.62 410 VAL B CA 1
ATOM 6567 C C . VAL B 1 410 ? -17.156 23.156 3.379 1 98.62 410 VAL B C 1
ATOM 6569 O O . VAL B 1 410 ? -18.188 23.797 3.229 1 98.62 410 VAL B O 1
ATOM 6572 N N . TYR B 1 411 ? -17.125 22.094 4.168 1 98.44 411 TYR B N 1
ATOM 6573 C CA . TYR B 1 411 ? -18.328 21.641 4.859 1 98.44 411 TYR B CA 1
ATOM 6574 C C . TYR B 1 411 ? -18.422 22.25 6.254 1 98.44 411 TYR B C 1
ATOM 6576 O O . TYR B 1 411 ? -19.281 21.875 7.051 1 98.44 411 TYR B O 1
ATOM 6584 N N . LEU B 1 412 ? -17.5 23.125 6.637 1 98.62 412 LEU B N 1
ATOM 6585 C CA . LEU B 1 412 ? -17.516 23.859 7.895 1 98.62 412 LEU B CA 1
ATOM 6586 C C . LEU B 1 412 ? -17.812 25.344 7.656 1 98.62 412 LEU B C 1
ATOM 6588 O O . LEU B 1 412 ? -17.703 25.828 6.527 1 98.62 412 LEU B O 1
ATOM 6592 N N . GLU B 1 413 ? -18.219 25.984 8.656 1 98.56 413 GLU B N 1
ATOM 6593 C CA . GLU B 1 413 ? -18.5 27.422 8.648 1 98.56 413 GLU B CA 1
ATOM 6594 C C . GLU B 1 413 ? -18.109 28.062 9.969 1 98.56 413 GLU B C 1
ATOM 6596 O O . GLU B 1 413 ? -17.781 27.375 10.93 1 98.56 413 GLU B O 1
ATOM 6601 N N . LEU B 1 414 ? -18.109 29.391 10 1 98.44 414 LEU B N 1
ATOM 6602 C CA . LEU B 1 414 ? -17.562 30.125 11.141 1 98.44 414 LEU B CA 1
ATOM 6603 C C . LEU B 1 414 ? -18.281 29.734 12.43 1 98.44 414 LEU B C 1
ATOM 6605 O O . LEU B 1 414 ? -17.672 29.688 13.492 1 98.44 414 LEU B O 1
ATOM 6609 N N . ASP B 1 415 ? -19.547 29.406 12.336 1 98.19 415 ASP B N 1
ATOM 6610 C CA . ASP B 1 415 ? -20.328 29.047 13.516 1 98.19 415 ASP B CA 1
ATOM 6611 C C . ASP B 1 415 ? -19.812 27.734 14.133 1 98.19 415 ASP B C 1
ATOM 6613 O O . ASP B 1 415 ? -19.891 27.562 15.352 1 98.19 415 ASP B O 1
ATOM 6617 N N . ASP B 1 416 ? -19.375 26.875 13.328 1 98.31 416 ASP B N 1
ATOM 6618 C CA . ASP B 1 416 ? -18.781 25.641 13.844 1 98.31 416 ASP B CA 1
ATOM 6619 C C . ASP B 1 416 ? -17.547 25.938 14.703 1 98.31 416 ASP B C 1
ATOM 6621 O O . ASP B 1 416 ? -17.344 25.297 15.734 1 98.31 416 ASP B O 1
ATOM 6625 N N . PHE B 1 417 ? -16.797 26.891 14.352 1 98.56 417 PHE B N 1
ATOM 6626 C CA . PHE B 1 417 ? -15.578 27.234 15.078 1 98.56 417 PHE B CA 1
ATOM 6627 C C . PHE B 1 417 ? -15.906 27.984 16.359 1 98.56 417 PHE B C 1
ATOM 6629 O O . PHE B 1 417 ? -15.195 27.875 17.359 1 98.56 417 PHE B O 1
ATOM 6636 N N . LYS B 1 418 ? -16.969 28.766 16.344 1 98.38 418 LYS B N 1
ATOM 6637 C CA . LYS B 1 418 ? -17.453 29.359 17.578 1 98.38 418 LYS B CA 1
ATOM 6638 C C . LYS B 1 418 ? -17.797 28.297 18.609 1 98.38 418 LYS B C 1
ATOM 6640 O O . LYS B 1 418 ? -17.484 28.422 19.797 1 98.38 418 LYS B O 1
ATOM 6645 N N . ARG B 1 419 ? -18.469 27.297 18.062 1 97.69 419 ARG B N 1
ATOM 6646 C CA . ARG B 1 419 ? -18.812 26.188 18.922 1 97.69 419 ARG B CA 1
ATOM 6647 C C . ARG B 1 419 ? -17.562 25.5 19.469 1 97.69 419 ARG B C 1
ATOM 6649 O O . ARG B 1 419 ? -17.516 25.109 20.625 1 97.69 419 ARG B O 1
ATOM 6656 N N . LEU B 1 420 ? -16.609 25.328 18.641 1 98.06 420 LEU B N 1
ATOM 6657 C CA . LEU B 1 420 ? -15.352 24.703 19.062 1 98.06 420 LEU B CA 1
ATOM 6658 C C . LEU B 1 420 ? -14.664 25.547 20.141 1 98.06 420 LEU B C 1
ATOM 6660 O O . LEU B 1 420 ? -14.188 25 21.141 1 98.06 420 LEU B O 1
ATOM 6664 N N . ALA B 1 421 ? -14.586 26.828 19.906 1 98.31 421 ALA B N 1
ATOM 6665 C CA . ALA B 1 421 ? -13.961 27.734 20.859 1 98.31 421 ALA B CA 1
ATOM 6666 C C . ALA B 1 421 ? -14.656 27.656 22.219 1 98.31 421 ALA B C 1
ATOM 6668 O O . ALA B 1 421 ? -13.992 27.578 23.266 1 98.31 421 ALA B O 1
ATOM 6669 N N . ALA B 1 422 ? -15.945 27.656 22.188 1 97.94 422 ALA B N 1
ATOM 6670 C CA . ALA B 1 422 ? -16.719 27.562 23.422 1 97.94 422 ALA B CA 1
ATOM 6671 C C . ALA B 1 422 ? -16.469 26.25 24.141 1 97.94 422 ALA B C 1
ATOM 6673 O O . ALA B 1 422 ? -16.359 26.219 25.375 1 97.94 422 ALA B O 1
ATOM 6674 N N . ALA B 1 423 ? -16.406 25.188 23.375 1 97.56 423 ALA B N 1
ATOM 6675 C CA . ALA B 1 423 ? -16.156 23.875 23.969 1 97.56 423 ALA B CA 1
ATOM 6676 C C . ALA B 1 423 ? -14.781 23.812 24.609 1 97.56 423 ALA B C 1
ATOM 6678 O O . ALA B 1 423 ? -14.625 23.266 25.703 1 97.56 423 ALA B O 1
ATOM 6679 N N . VAL B 1 424 ? -13.766 24.328 23.984 1 97.94 424 VAL B N 1
ATOM 6680 C CA . VAL B 1 424 ? -12.406 24.359 24.516 1 97.94 424 VAL B CA 1
ATOM 6681 C C . VAL B 1 424 ? -12.375 25.125 25.828 1 97.94 424 VAL B C 1
ATOM 6683 O O . VAL B 1 424 ? -11.797 24.672 26.812 1 97.94 424 VAL B O 1
ATOM 6686 N N . LEU B 1 425 ? -13.023 26.266 25.859 1 97.44 425 LEU B N 1
ATOM 6687 C CA . LEU B 1 425 ? -13.039 27.094 27.062 1 97.44 425 LEU B CA 1
ATOM 6688 C C . LEU B 1 425 ? -13.758 26.391 28.203 1 97.44 425 LEU B C 1
ATOM 6690 O O . LEU B 1 425 ? -13.328 26.469 29.359 1 97.44 425 LEU B O 1
ATOM 6694 N N . ARG B 1 426 ? -14.852 25.734 27.828 1 96.69 426 ARG B N 1
ATOM 6695 C CA . ARG B 1 426 ? -15.594 24.984 28.844 1 96.69 426 ARG B CA 1
ATOM 6696 C C . ARG B 1 426 ? -14.742 23.875 29.438 1 96.69 426 ARG B C 1
ATOM 6698 O O . ARG B 1 426 ? -14.68 23.719 30.656 1 96.69 426 ARG B O 1
ATOM 6705 N N . LEU B 1 427 ? -14.102 23.109 28.609 1 96.44 427 LEU B N 1
ATOM 6706 C CA . LEU B 1 427 ? -13.281 21.984 29.062 1 96.44 427 LEU B CA 1
ATOM 6707 C C . LEU B 1 427 ? -12.062 22.484 29.828 1 96.44 427 LEU B C 1
ATOM 6709 O O . LEU B 1 427 ? -11.656 21.875 30.812 1 96.44 427 LEU B O 1
ATOM 6713 N N . ARG B 1 428 ? -11.477 23.578 29.391 1 96.12 428 ARG B N 1
ATOM 6714 C CA . ARG B 1 428 ? -10.352 24.188 30.078 1 96.12 428 ARG B CA 1
ATOM 6715 C C . ARG B 1 428 ? -10.75 24.625 31.484 1 96.12 428 ARG B C 1
ATOM 6717 O O . ARG B 1 428 ? -10 24.438 32.438 1 96.12 428 ARG B O 1
ATOM 6724 N N . ALA B 1 429 ? -11.859 25.172 31.703 1 95.56 429 ALA B N 1
ATOM 6725 C CA . ALA B 1 429 ? -12.352 25.641 33 1 95.56 429 ALA B CA 1
ATOM 6726 C C . ALA B 1 429 ? -12.5 24.469 33.969 1 95.56 429 ALA B C 1
ATOM 6728 O O . ALA B 1 429 ? -12.281 24.641 35.188 1 95.56 429 ALA B O 1
ATOM 6729 N N . SER B 1 430 ? -12.82 23.391 33.438 1 93.88 430 SER B N 1
ATOM 6730 C CA . SER B 1 430 ? -13.016 22.219 34.281 1 93.88 430 SER B CA 1
ATOM 6731 C C . SER B 1 430 ? -11.688 21.734 34.875 1 93.88 430 SER B C 1
ATOM 6733 O O . SER B 1 430 ? -11.664 20.984 35.844 1 93.88 430 SER B O 1
ATOM 6735 N N . CYS B 1 431 ? -10.625 22.094 34.219 1 93.5 431 CYS B N 1
ATOM 6736 C CA . CYS B 1 431 ? -9.305 21.672 34.688 1 93.5 431 CYS B CA 1
ATOM 6737 C C . CYS B 1 431 ? -8.867 22.453 35.906 1 93.5 431 CYS B C 1
ATOM 6739 O O . CYS B 1 431 ? -7.918 22.062 36.594 1 93.5 431 CYS B O 1
ATOM 6741 N N . ASP B 1 432 ? -9.477 23.484 36.219 1 88.88 432 ASP B N 1
ATOM 6742 C CA . ASP B 1 432 ? -9.172 24.25 37.438 1 88.88 432 ASP B CA 1
ATOM 6743 C C . ASP B 1 432 ? -9.602 23.5 38.688 1 88.88 432 ASP B C 1
ATOM 6745 O O . ASP B 1 432 ? -8.953 23.594 39.719 1 88.88 432 ASP B O 1
ATOM 6749 N N . ILE B 1 433 ? -10.703 22.719 38.625 1 72.81 433 ILE B N 1
ATOM 6750 C CA . ILE B 1 433 ? -11.273 22 39.75 1 72.81 433 ILE B CA 1
ATOM 6751 C C . ILE B 1 433 ? -10.539 20.688 39.969 1 72.81 433 ILE B C 1
ATOM 6753 O O . ILE B 1 433 ? -10.219 20.328 41.125 1 72.81 433 ILE B O 1
ATOM 6757 N N . GLU B 1 434 ? -10.461 19.719 38.906 1 57.09 434 GLU B N 1
ATOM 6758 C CA . GLU B 1 434 ? -10.086 18.312 39 1 57.09 434 GLU B CA 1
ATOM 6759 C C . GLU B 1 434 ? -8.602 18.156 39.281 1 57.09 434 GLU B C 1
ATOM 6761 O O . GLU B 1 434 ? -8.164 17.125 39.812 1 57.09 434 GLU B O 1
ATOM 6766 N N . VAL B 1 435 ? -7.648 18.812 38.625 1 50.5 435 VAL B N 1
ATOM 6767 C CA . VAL B 1 435 ? -6.277 18.312 38.625 1 50.5 435 VAL B CA 1
ATOM 6768 C C . VAL B 1 435 ? -5.758 18.234 40.062 1 50.5 435 VAL B C 1
ATOM 6770 O O . VAL B 1 435 ? -4.59 17.922 40.312 1 50.5 435 VAL B O 1
ATOM 6773 N N . ALA B 1 436 ? -6.402 18.609 41.031 1 42.62 436 ALA B N 1
ATOM 6774 C CA . ALA B 1 436 ? -5.809 18.156 42.281 1 42.62 436 ALA B CA 1
ATOM 6775 C C . ALA B 1 436 ? -5.805 16.641 42.375 1 42.62 436 ALA B C 1
ATOM 6777 O O . ALA B 1 436 ? -4.863 16.031 42.906 1 42.62 436 ALA B O 1
ATOM 6778 N N . GLY B 1 437 ? -6.949 15.82 42.25 1 34.75 437 GLY B N 1
ATOM 6779 C CA . GLY B 1 437 ? -7.027 14.414 42.625 1 34.75 437 GLY B CA 1
ATOM 6780 C C . GLY B 1 437 ? -6.723 13.469 41.5 1 34.75 437 GLY B C 1
ATOM 6781 O O . GLY B 1 437 ? -6.379 12.305 41.719 1 34.75 437 GLY B O 1
ATOM 6782 N N . ALA B 1 438 ? -7.344 13.438 40.188 1 41 438 ALA B N 1
ATOM 6783 C CA . ALA B 1 438 ? -7.375 12.258 39.312 1 41 438 ALA B CA 1
ATOM 6784 C C . ALA B 1 438 ? -6.164 12.211 38.406 1 41 438 ALA B C 1
ATOM 6786 O O . ALA B 1 438 ? -6.012 13.078 37.531 1 41 438 ALA B O 1
ATOM 6787 N N . ALA B 1 439 ? -5.09 11.633 38.781 1 34.69 439 ALA B N 1
ATOM 6788 C CA . ALA B 1 439 ? -3.982 11.211 37.906 1 34.69 439 ALA B CA 1
ATOM 6789 C C . ALA B 1 439 ? -4.5 10.539 36.656 1 34.69 439 ALA B C 1
ATOM 6791 O O . ALA B 1 439 ? -5.066 9.453 36.688 1 34.69 439 ALA B O 1
ATOM 6792 N N . LEU B 1 440 ? -5.008 11.125 35.688 1 33.91 440 LEU B N 1
ATOM 6793 C CA . LEU B 1 440 ? -5.551 10.562 34.438 1 33.91 440 LEU B CA 1
ATOM 6794 C C . LEU B 1 440 ? -4.492 9.758 33.688 1 33.91 440 LEU B C 1
ATOM 6796 O O . LEU B 1 440 ? -3.383 10.242 33.469 1 33.91 440 LEU B O 1
ATOM 6800 N N . GLU B 1 441 ? -4.582 8.492 33.656 1 31.61 441 GLU B N 1
ATOM 6801 C CA . GLU B 1 441 ? -3.816 7.559 32.844 1 31.61 441 GLU B CA 1
ATOM 6802 C C . GLU B 1 441 ? -3.895 7.934 31.359 1 31.61 441 GLU B C 1
ATOM 6804 O O . GLU B 1 441 ? -4.961 7.855 30.75 1 31.61 441 GLU B O 1
ATOM 6809 N N . ILE B 1 442 ? -3.264 8.867 30.859 1 32.28 442 ILE B N 1
ATOM 6810 C CA . ILE B 1 442 ? -3.104 9.258 29.453 1 32.28 442 ILE B CA 1
ATOM 6811 C C . ILE B 1 442 ? -2.734 8.039 28.625 1 32.28 442 ILE B C 1
ATOM 6813 O O . ILE B 1 442 ? -1.671 7.445 28.812 1 32.28 442 ILE B O 1
ATOM 6817 N N . ALA B 1 443 ? -3.611 7.301 28.219 1 27.72 443 ALA B N 1
ATOM 6818 C CA . ALA B 1 443 ? -3.355 6.285 27.203 1 27.72 443 ALA B CA 1
ATOM 6819 C C . ALA B 1 443 ? -2.854 6.918 25.906 1 27.72 443 ALA B C 1
ATOM 6821 O O . ALA B 1 443 ? -3.58 7.672 25.266 1 27.72 443 ALA B O 1
ATOM 6822 N N . VAL B 1 444 ? -1.738 7.195 25.766 1 27.2 444 VAL B N 1
ATOM 6823 C CA . VAL B 1 444 ? -1.062 7.555 24.516 1 27.2 444 VAL B CA 1
ATOM 6824 C C . VAL B 1 444 ? -1.147 6.398 23.531 1 27.2 444 VAL B C 1
ATOM 6826 O O . VAL B 1 444 ? -0.979 5.234 23.906 1 27.2 444 VAL B O 1
#

Foldseek 3Di:
DPVVPDPPDDPPPPPPPLPLPAFPFAFAQRCCVPWFDDDPLFDEFVLLPFHTATNLLVVLLVVLVVVCVVDVCVCVVCVLVVLLVVVQVVLCVQQVHDSQQKAKFQALLQVLCLQLVLDPDAAAAEEEDEPLDDPSNVVVVVVCCVVHVYYYDYQYAAWLAADQCSPLVSLLVSLVVCVVSLQRYAEYEEECFGDVATWRHPQLSSQLSSCVSHVNHAYEYEDQRPRQFHRHHVVSSVVSRHAKYWYACCRNLNFNRRIIMMGGHPVSLVRGAGPAQDPQNDPPDGSRSRRHDRDPDRCSSHSSSVVSQVVCVSNRHSVVFNVQLLVQQLVLQVVLCVLLVWHKTYDSVTGISKTKHFHNDDPPDDPLLQVVLLLQLQVQCVVSSYHWDKDWGQHPVRDITIMIMTGGGSHHGSVVSVVSSVSSVVSSVVSVPPVVPDPDPPPD/DPVPPDPPPDPPPPPPPLPLPAFPFAFAQRCCVPWFDADPLFDEFVLLPFHTATNLLVVLLVVLVVVCVVDVCVCVVCVLVVLLVVVQVVLCVQQVHDSQQKAKFQALLQVLCLQLVLDPDAAAAEEEDEPLDDPSNVVVVVVCCVVHVYYYDYQYAAWLAADQCSPLVSLLVSLVVCVVSLQRHAEYEEECFGDVATWRHPQLSSQLSSCVSHVNHAYEYEDQRPRLFHRHHVVSSVVSHHAKYWYACCRNLNFNRRIIMMGGHPVSLVRGAGPAQDPQNDPPDGSRSRRHDRDPDRCSSHSSSVVSQVVCVSNRHSVVFNVQLLVQQLVLQVVLCVLLVWHKTYDSVTGISKTKHFHNDDPPDDPLLVVVLLLQLQVQCVVSSYHWDKDWGQHPVRDITIMIMTGGGSHHGSVVSVVSSVSSVVSSVVSVPPVVPDPDPPPD

InterPro domains:
  IPR000192 Aminotransferase class V domain [PF00266] (54-357)
  IPR015421 Pyridoxal phosphate-dependent transferase, major domain [G3DSA:3.40.640.10] (54-318)
  IPR015422 Pyridoxal phosphate-dependent transferase, small domain [G3DSA:3.90.1150.10] (45-420)
  IPR015424 Pyridoxal phosphate-dependent transferase [SSF53383] (30-427)

Secondary structure (DSSP, 8-state):
-GGGSGGGS--------------SS-TTHHHHHHH--PPTT-EETTHHHH----HHHHHHHHHHHHHHHH-HHHIIIIIHHHHHHHHHHHHHHHHT--GGGEEEES-HHHHHHHHHHHS---TT-EEEEETT--THHHHHHHHHHHHH--EEEEE---SSB-STHHHHHHHHHHHHHHGGGGGGEEEEEEESEEETTEEE--HHHHHHHHHHH-TT-EEEEEETTTTTTS---HHHHHHHT--EEEEESSSTT-PPSS-EEEEE-HHHHTT---SS--TT--TT--HHHHHH-SSSS--HHHHHHHHHHHHHHHTT-HHHHHHHHHHHHHHHHHHHHHHHT--BSB-GGG--SEEEEE----TTS-HHHHHHHHHHHHHHHHHTTEE-EEEEEE-TT--EEEEEEEE--TT--HHHHHHHHHHHHHHHHHHHHHTTT-------/--TTSSTTS--------------SS-TTHHHHHHH--PPTT-EETTHHHH----HHHHHHHHHHHHHHHHSHHHIIIIIHHHHHHHHHHHHHHHHT--GGGEEEES-HHHHHHHHHHHS---TT-EEEEETT--THHHHHHHHHHHHH--EEEEE---SSBSSTHHHHHHHHHHHHHHGGGGGGEEEEEEESEEETTEEE--HHHHHHHHHHH-TT-EEEEEETTTTTTS---HHHHHHHT--EEEEESSSTT-PPSS-EEEEE-HHHHTT---SS--TT--TT--HHHHHH-SSSS--HHHHHHHHHHHHHHHTT-HHHHHHHHHHHHHHHHHHHHHHHT--BSB-GGG--SEEEEE----TTS-HHHHHHHHHHHHHHHHHTTEE-EEEEEE-TT--EEEEEEEE--TT--HHHHHHHHHHHHHHHHHHHHHTTT-------

Radius of gyration: 29.91 Å; Cα contacts (8 Å, |Δi|>4): 1709; chains: 2; bounding box: 60×85×100 Å

Sequence (888 aa):
MAWLAWLLCSLAQGQLALATSTPDVPFGKALRDKFFQFKPGFLNFNHGGFGATPLPVRRAMDHFTDQQEAQPTAWFGGGYKKVLQDVRPRLAEMMNANISDLVFLDDASAGLNAVLRSLPWQPGDLLLLTTAAYAVLPNTGRWLQQRYGIRTVRVNVSFPASGPNAFVEPLARTLRDLGEQTAQLRLAVFDHVSSYPPAILPVAPLAKMVKAAAPRAAVLLDGAHALGQVPVDMAQLAAAGVDAYVTDGHKWLMAPKGSGALWASKFLQDVLEPAIISSDNGPDTSFQDRFDYIGTRDYTPWCAMGAALDFRQALGGEALVQSYMMELSRRAGRMMAHSFDTETVVSEDMTPAMFAVRLPLPKTWDSQKQQACTGHIAAGLIQDSMQIIPFTLRTEDSQETHWIRVSAQVYLELDDFKRLAAAVLRLRASCDIEVAGAALEIAVMAWLAWLLCSLAQGQLALATSTPDVPFGKALRDKFFQFKPGFLNFNHGGFGATPLPVRRAMDHFTDQQEAQPTAWFGGGYKKVLQDVRPRLAEMMNANISDLVFLDDASAGLNAVLRSLPWQPGDLLLLTTAAYAVLPNTGRWLQQRYGIRTVRVNVSFPASGPNAFVEPLARTLRDLGEQTAQLRLAVFDHVSSYPPAILPVAPLAKMVKAAAPRAAVLLDGAHALGQVPVDMAQLAAAGVDAYVTDGHKWLMAPKGSGALWASKFLQDVLEPAIISSDNGPDTSFQDRFDYIGTRDYTPWCAMGAALDFRQALGGEALVQSYMMELSRRAGRMMAHSFDTETVVSEDMTPAMFAVRLPLPKTWDSQKQQACTGHIAAGLIQDSMQIIPFTLRTEDSQETHWIRVSAQVYLELDDFKRLAAAVLRLRASCDIEVAGAALEIAV